Protein AF-0000000068968107 (afdb_homodimer)

Organism: Plasmodiophora brassicae (NCBI:txid37360)

Radius of gyration: 31.22 Å; Cα contacts (8 Å, |Δi|>4): 1986; chains: 2; bounding box: 64×103×73 Å

Sequence (958 aa):
MRPTTAAICMLTAALGAAAVRFPVPPASAANDPTWLLCGRLFHEEWYRQPLDHYDFKDTRTFQQRVLVNTDTVDWRAPVIFFYTGNEGDITLFANNTGFMCEAASEFGAALVFAEHRYFGRSTPDADLGFLSVQQALSDYAVVVDRFKASRAVPDAPVIAFGGSYGGMLSAWFRIKYPGVVDGAIAASAPILQFTGITPSDTFNDIVTRTFESSRAGCSHAIRSAFERIERTPTGTLETAFRLCKPLPGRQQLVDWISNGLAYEAMVDYPTEASFVQPLPAWPVNATCDAIMGDGCDDDPLSCFVAGVSVYFNSTGNAGPCNDIDVDSSPSLDEQGWDYLACTSMVMPMSSGPASMFPPQPWDFDAYSLACQQRFSVTPDATYAVREFGGNRLETASNIVFSNGVLDPWSGGGVLSSGNPSIVTIQIPGAAHHLDLRASDASDGAPVQEARRIHRASIRQWIRQARSRTPSMRRSVAVQMRPTTAAICMLTAALGAAAVRFPVPPASAANDPTWLLCGRLFHEEWYRQPLDHYDFKDTRTFQQRVLVNTDTVDWRAPVIFFYTGNEGDITLFANNTGFMCEAASEFGAALVFAEHRYFGRSTPDADLGFLSVQQALSDYAVVVDRFKASRAVPDAPVIAFGGSYGGMLSAWFRIKYPGVVDGAIAASAPILQFTGITPSDTFNDIVTRTFESSRAGCSHAIRSAFERIERTPTGTLETAFRLCKPLPGRQQLVDWISNGLAYEAMVDYPTEASFVQPLPAWPVNATCDAIMGDGCDDDPLSCFVAGVSVYFNSTGNAGPCNDIDVDSSPSLDEQGWDYLACTSMVMPMSSGPASMFPPQPWDFDAYSLACQQRFSVTPDATYAVREFGGNRLETASNIVFSNGVLDPWSGGGVLSSGNPSIVTIQIPGAAHHLDLRASDASDGAPVQEARRIHRASIRQWIRQARSRTPSMRRSVAVQ

InterPro domains:
  IPR008758 Peptidase S28 [PF05577] (49-452)
  IPR029058 Alpha/Beta hydrolase fold [G3DSA:3.40.50.1820] (46-462)
  IPR029058 Alpha/Beta hydrolase fold [SSF53474] (77-437)
  IPR042269 Serine carboxypeptidase S28, SKS domain [G3DSA:1.20.120.980] (199-361)

Foldseek 3Di:
DFLDDLPLFPPLPPPPPPPPPDPQPDPPPDDQDWDQALNATWTKDWDWAQLDPPDPVRPFIFIWIKIKDQPQADLVAEAEEEFLADQAAQRLVRNFQNLSVVVCNVVRYMYIYTHFECHHNNDGPDDLPSLDLVNSLVVRLVVLCVVCVVSVNQLHAYEYEYFACRLLSQQLSCVVCVVRHLAYERELYLLQLAPPGFPQALLLLLLLVLLCVLDPCLLVLLLVLLVVLVVDDQVVVCVLLQAPDRDPDSVLVLVLLSSLSSVLLQPQAQAQDCSQHGAHHRLSNVLSCQQPDPPCVVPNNNSNSVSSCRQQPVPVPNDRGDHSPDDSGVRGNVVSVLLNCQAQVVRRHFHDPSGSGPGGHTDQVSSQVSSCSPPVGGYDRCRSCVPRVRPPCQPRARYEYEYESSESSCSSTCQDDPRPRYHYAYAYPDHGPSLSGRDDPSDDPSSVVVSVVVSVSVVVSSVVSVPDDPVSRDPPPPD/DFLDDLPLFPPLPDDPPDPPPDPQPPPPDDDQDWDQALNATWTKDWDWAQLDPPDPVRPFIFIWIKTKDQPQADLVAEAEEEFLADQAAQRLVRNFQNLSVVVCNVVRYMYIGTHFECHHNNDGPDDLPSLDLVSSLVVRLVVLCVVCVVSVNQLHAYEYEYFACRLLSQQLSCVVCVVRHLAYERELYLLQLAPPGFDQALLLLLLLVLLCVLDPCLLVLLLVLLVVLVVDDQVVVCVLLQAPDRDPDSVLVLVLLSSLSSVLLQPQAQAQDCSQHGAHHRLSNVLSCQQPDPPCVVPNNNSNSVSSCRQQPVPVPNDRGDHSPDDSGVRGNVVSVLLNCQAQVVRRHFHDPSGSGPGGHTDQVSSQVSSCSPPVGGYDRCRSCVPRVRPPCQPRARYEYEYESSESSCSSTCQDDPRPRYHYAYAYPDHGPSLSGRDDPSDDPSSVVVSVVVSVSVVVSSVVSVPDDPVSRDPPPPD

Nearest PDB structures (foldseek):
  3n2z-assembly1_B-2  TM=9.520E-01  e=9.991E-44  Homo sapiens
  4ebb-assembly1_A  TM=9.502E-01  e=1.042E-42  Homo sapiens
  4ebb-assembly2_B  TM=9.434E-01  e=4.395E-42  Homo sapiens
  7z2x-assembly1_B  TM=7.014E-01  e=5.933E-06  Lentilactobacillus buchneri
  7z2v-assembly1_B  TM=5.164E-01  e=3.672E-06  Lentilactobacillus buchneri

pLDDT: mean 89.78, std 16.18, range [24.39, 98.94]

Secondary structure (DSSP, 8-state):
-----GGGSS-------------------SS--EEEETTEEEEEEEEEEES-TT-TT---EEEEEEEEE-TT--TTS-EEEEE---SS-HHHHHHT-HHHHHHHHHHTEEEEEEPPTTBTTB--SS-GGG--HHHHHHHHHHHHHHHHHHTT-TT--EEEEEETHHHHHHHHHHHH-TTT-SEEEEET--TT-STTTS-TTHHHHHHHHHHHHHSTTHHHHHHHHHHHHHHS-HHHHHHHTTBSS--S-HHHHHHHHHHHHHHHHHT--SS-B-SSS-B-SSHHHHHHHHHTSTTTTT-HHHHHHHHHHHHHHSSS-S-SSB-TTS-S-TTS-HHHHHHHHTTT------B-TTSSSPPB---HHHHHHHHHHHHS----TTHHHHHH-TT--TT--SEEEEEETT-GGGGGS----S-TTEEEEEETT--TTGGGSPP-TT--HHHHHHHHHHHHHHHHHHHHHHT--GGGS------/-----GGGSS-------------------SS--EEEETTEEEEEEEEEEES-TT-TT---EEEEEEEEE-TT--TTS-EEEEE---SS-HHHHHHT-HHHHHHHHHHTEEEEEEPPTTBTTB--SS-GGG--HHHHHHHHHHHHHHHHHHTT-TT--EEEEEETHHHHHHHHHHHH-TTT-SEEEEET--TT-STTTS-TTHHHHHHHHHHHHHSTTHHHHHHHHHHHHHHS-HHHHHHHTTBSS--S-HHHHHHHHHHHHHHHHHT--SS-B-SSS-B-SSHHHHHHHHHTSTTTTT-HHHHHHHHHHHHHHSSS-S-SSB-TTS-S-TTS-HHHHHHHHTTT------B-TTSSSPPB---HHHHHHHHHHHHS----TTHHHHHH-TT--TT--SEEEEEETT-GGGGGS----S-TTEEEEEETT--TTGGGSPP-TT--HHHHHHHHHHHHHHHHHHHHHHT--GGGS------

Solvent-accessible surface area (backbone atoms only — not comparable to full-atom values): 49607 Å² total; per-residue (Å²): 130,75,84,59,50,83,64,70,47,71,76,60,67,85,68,66,87,61,72,81,66,66,74,67,63,80,78,79,79,80,76,78,60,71,40,82,39,50,89,38,68,26,39,68,44,74,44,85,36,63,58,46,86,64,26,71,62,56,80,54,60,30,56,32,42,28,39,37,32,63,87,43,41,35,82,92,64,40,29,36,38,36,32,51,23,42,61,17,42,44,67,63,53,47,46,50,30,16,34,61,53,60,47,20,61,76,60,15,16,25,42,37,41,38,34,24,67,66,16,44,78,9,52,54,94,62,72,70,29,50,58,38,70,67,49,42,47,52,50,50,52,50,50,54,52,50,54,24,59,77,66,72,39,68,71,44,37,26,38,28,30,23,47,34,62,4,3,36,44,11,48,49,38,27,51,54,25,53,52,66,28,54,23,18,43,13,21,26,18,39,62,32,40,28,64,63,68,33,67,35,32,43,39,43,42,36,34,26,47,42,41,29,71,62,37,84,59,35,27,57,53,49,32,51,48,53,56,47,55,75,72,48,55,66,71,58,50,38,59,69,59,32,41,67,56,85,75,90,45,71,63,56,53,52,49,42,52,50,50,41,54,45,51,36,32,27,60,31,30,74,49,65,42,64,76,56,42,60,33,58,45,31,39,50,46,56,21,42,48,40,39,68,33,90,70,21,87,82,39,48,66,64,19,43,44,52,16,58,31,38,58,69,34,54,81,62,76,59,62,91,42,42,60,74,88,52,70,82,37,77,64,44,39,58,65,59,45,51,50,33,35,28,36,51,49,34,45,62,41,22,27,42,88,85,24,36,51,75,73,35,80,71,51,67,68,60,51,35,51,22,25,33,72,74,69,64,26,72,50,37,64,58,42,43,44,61,62,69,19,46,69,47,50,76,65,49,60,41,34,36,28,36,25,18,64,34,13,24,51,33,61,14,28,59,76,69,66,92,34,84,46,40,44,54,41,77,22,69,82,26,12,54,35,50,64,37,24,53,87,55,92,70,58,50,70,46,44,55,49,52,44,51,51,50,53,52,50,50,52,50,37,46,50,54,54,69,65,51,51,74,83,51,46,68,48,73,76,79,121,130,77,84,59,49,82,63,68,47,70,75,62,68,84,73,63,89,61,73,80,66,66,74,66,63,76,79,78,83,84,78,79,60,72,42,82,37,50,89,37,68,27,38,69,44,76,43,83,37,64,57,46,86,64,26,71,61,56,80,54,60,32,57,33,43,27,39,39,30,62,86,43,42,35,83,92,62,39,27,37,38,36,33,50,25,41,61,18,42,45,67,63,53,48,45,51,30,16,34,61,52,57,46,22,60,76,59,16,16,26,41,37,41,36,34,25,66,66,16,44,78,10,52,54,94,62,73,70,28,49,58,40,70,66,50,42,48,52,50,51,50,50,50,53,52,50,54,24,60,78,66,72,40,67,74,44,37,26,36,26,30,25,46,34,64,4,3,36,43,12,47,48,39,28,51,54,26,53,54,68,28,55,24,16,42,14,22,26,19,40,61,32,37,28,64,63,67,31,67,34,33,42,39,42,42,37,34,26,47,42,40,28,70,62,38,84,59,35,28,57,54,48,31,52,49,54,54,46,56,73,73,49,56,66,70,57,50,38,59,69,59,32,41,66,57,84,76,90,45,70,64,57,54,52,48,43,52,51,51,41,55,47,52,37,32,25,61,31,30,75,51,66,43,64,76,56,41,61,36,58,46,32,40,48,46,55,21,42,47,41,39,66,32,89,70,21,87,82,39,50,66,64,18,42,44,53,16,58,30,38,58,69,35,53,81,62,75,62,61,90,43,44,61,75,88,52,69,82,37,74,62,44,40,58,64,56,45,52,50,34,35,27,36,48,50,35,46,61,42,24,26,42,87,86,23,35,51,75,75,35,78,69,51,67,68,59,50,36,53,21,25,34,72,74,68,64,28,70,49,37,65,58,43,42,45,63,62,69,17,46,69,47,50,77,65,49,60,42,33,36,28,36,25,17,65,35,12,25,51,34,60,14,30,58,76,71,67,91,34,86,46,41,44,55,41,77,23,69,84,26,13,55,37,51,66,35,25,53,87,53,92,71,58,49,69,47,45,54,49,52,44,50,51,52,53,52,51,51,53,51,36,46,52,54,53,69,65,54,50,73,83,50,47,67,47,72,76,82,121

Structure (mmCIF, N/CA/C/O backbone):
data_AF-0000000068968107-model_v1
#
loop_
_entity.id
_entity.type
_entity.pdbx_description
1 polymer 'Serine aminopeptidase S33 domain-containing protein'
#
loop_
_atom_site.group_PDB
_atom_site.id
_atom_site.type_symbol
_atom_site.label_atom_id
_atom_site.label_alt_id
_atom_site.label_comp_id
_atom_site.label_asym_id
_atom_site.label_entity_id
_atom_site.label_seq_id
_atom_sit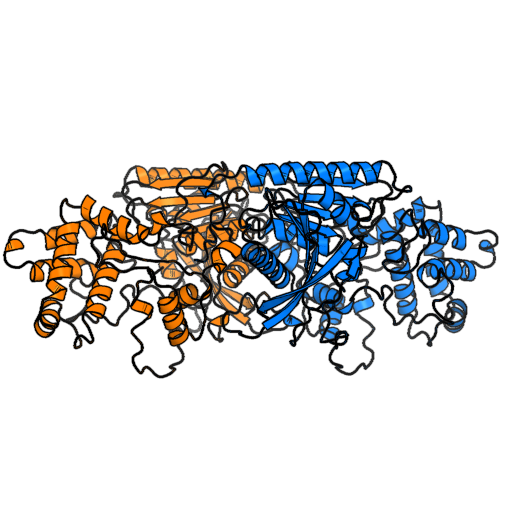e.pdbx_PDB_ins_code
_atom_site.Cartn_x
_atom_site.Cartn_y
_atom_site.Cartn_z
_atom_site.occupancy
_atom_site.B_iso_or_equiv
_atom_site.auth_seq_id
_atom_site.auth_comp_id
_atom_site.auth_asym_id
_atom_site.auth_atom_id
_atom_site.pdbx_PDB_model_num
ATOM 1 N N . MET A 1 1 ? -1.044 -18.859 -12.898 1 71 1 MET A N 1
ATOM 2 C CA . MET A 1 1 ? 0.252 -18.328 -13.305 1 71 1 MET A CA 1
ATOM 3 C C . MET A 1 1 ? 0.968 -19.297 -14.242 1 71 1 MET A C 1
ATOM 5 O O . MET A 1 1 ? 0.946 -20.5 -14.023 1 71 1 MET A O 1
ATOM 9 N N . ARG A 1 2 ? 1.275 -18.719 -15.445 1 63.09 2 ARG A N 1
ATOM 10 C CA . ARG A 1 2 ? 2.031 -19.531 -16.406 1 63.09 2 ARG A CA 1
ATOM 11 C C . ARG A 1 2 ? 3.531 -19.297 -16.25 1 63.09 2 ARG A C 1
ATOM 13 O O . ARG A 1 2 ? 3.975 -18.156 -16.078 1 63.09 2 ARG A O 1
ATOM 20 N N . PRO A 1 3 ? 4.297 -20.406 -16.031 1 56.88 3 PRO A N 1
ATOM 21 C CA . PRO A 1 3 ? 5.746 -20.188 -16.078 1 56.88 3 PRO A CA 1
ATOM 22 C C . PRO A 1 3 ? 6.215 -19.625 -17.422 1 56.88 3 PRO A C 1
ATOM 24 O O . PRO A 1 3 ? 5.793 -20.109 -18.469 1 56.88 3 PRO A O 1
ATOM 27 N N . THR A 1 4 ? 6.363 -18.328 -17.516 1 49.81 4 THR A N 1
ATOM 28 C CA . THR A 1 4 ? 6.691 -17.688 -18.781 1 49.81 4 THR A CA 1
ATOM 29 C C . THR A 1 4 ? 8.023 -18.219 -19.312 1 49.81 4 THR A C 1
ATOM 31 O O . THR A 1 4 ? 9.078 -17.953 -18.734 1 49.81 4 THR A O 1
ATOM 34 N N . THR A 1 5 ? 8.039 -19.359 -19.922 1 45.34 5 THR A N 1
ATOM 35 C CA . THR A 1 5 ? 9.227 -19.719 -20.688 1 45.34 5 THR A CA 1
ATOM 36 C C . THR A 1 5 ? 9.453 -18.75 -21.828 1 45.34 5 THR A C 1
ATOM 38 O O . THR A 1 5 ? 8.562 -17.969 -22.172 1 45.34 5 THR A O 1
ATOM 41 N N . ALA A 1 6 ? 10.586 -18.766 -22.484 1 40.56 6 ALA A N 1
ATOM 42 C CA . ALA A 1 6 ? 11.047 -17.953 -23.609 1 40.56 6 ALA A CA 1
ATOM 43 C C . ALA A 1 6 ? 9.945 -17.75 -24.641 1 40.56 6 ALA A C 1
ATOM 45 O O . ALA A 1 6 ? 10.109 -17 -25.594 1 40.56 6 ALA A O 1
ATOM 46 N N . ALA A 1 7 ? 8.812 -18.328 -24.406 1 41.78 7 ALA A N 1
ATOM 47 C CA . ALA A 1 7 ? 7.879 -18.328 -25.531 1 41.78 7 ALA A CA 1
ATOM 48 C C . ALA A 1 7 ? 7.098 -17.016 -25.594 1 41.78 7 ALA A C 1
ATOM 50 O O . ALA A 1 7 ? 6.219 -16.859 -26.438 1 41.78 7 ALA A O 1
ATOM 51 N N . ILE A 1 8 ? 7.199 -16.125 -24.625 1 40.25 8 ILE A N 1
ATOM 52 C CA . ILE A 1 8 ? 6.535 -14.867 -24.969 1 40.25 8 ILE A CA 1
ATOM 53 C C . ILE A 1 8 ? 7.047 -14.359 -26.312 1 40.25 8 ILE A C 1
ATOM 55 O O . ILE A 1 8 ? 6.438 -13.477 -26.922 1 40.25 8 ILE A O 1
ATOM 59 N N . CYS A 1 9 ? 8.242 -14.75 -26.812 1 33.44 9 CYS A N 1
ATOM 60 C CA . CYS A 1 9 ? 8.938 -14.117 -27.922 1 33.44 9 CYS A CA 1
ATOM 61 C C . CYS A 1 9 ? 8.188 -14.32 -29.234 1 33.44 9 CYS A C 1
ATOM 63 O O . CYS A 1 9 ? 8.219 -13.461 -30.109 1 33.44 9 CYS A O 1
ATOM 65 N N . MET A 1 10 ? 8.055 -15.664 -29.719 1 33 10 MET A N 1
ATOM 66 C CA . MET A 1 10 ? 8.047 -15.82 -31.156 1 33 10 MET A CA 1
ATOM 67 C C . MET A 1 10 ? 6.641 -15.672 -31.719 1 33 10 MET A C 1
ATOM 69 O O . MET A 1 10 ? 6.414 -15.883 -32.906 1 33 10 MET A O 1
ATOM 73 N N . LEU A 1 11 ? 5.652 -15.633 -30.875 1 34.62 11 LEU A N 1
ATOM 74 C CA . LEU A 1 11 ? 4.453 -15.633 -31.703 1 34.62 11 LEU A CA 1
ATOM 75 C C . LEU A 1 11 ? 4.246 -14.266 -32.344 1 34.62 11 LEU A C 1
ATOM 77 O O . LEU A 1 11 ? 3.58 -13.398 -31.781 1 34.62 11 LEU A O 1
ATOM 81 N N . THR A 1 12 ? 5.266 -13.695 -32.844 1 33.69 12 THR A N 1
ATOM 82 C CA . THR A 1 12 ? 5.043 -12.445 -33.562 1 33.69 12 THR A CA 1
ATOM 83 C C . THR A 1 12 ? 4.137 -12.672 -34.781 1 33.69 12 THR A C 1
ATOM 85 O O . THR A 1 12 ? 4.328 -12.055 -35.812 1 33.69 12 THR A O 1
ATOM 88 N N . ALA A 1 13 ? 3.574 -13.883 -35.094 1 31.55 13 ALA A N 1
ATOM 89 C CA . ALA A 1 13 ? 2.902 -13.656 -36.375 1 31.55 13 ALA A CA 1
ATOM 90 C C . ALA A 1 13 ? 2.047 -12.391 -36.312 1 31.55 13 ALA A C 1
ATOM 92 O O . ALA A 1 13 ? 1.688 -11.922 -35.25 1 31.55 13 ALA A O 1
ATOM 93 N N . ALA A 1 14 ? 1.621 -11.953 -37.594 1 33.03 14 ALA A N 1
ATOM 94 C CA . ALA A 1 14 ? 0.883 -10.828 -38.156 1 33.03 14 ALA A CA 1
ATOM 95 C C . ALA A 1 14 ? -0.424 -10.594 -37.406 1 33.03 14 ALA A C 1
ATOM 97 O O . ALA A 1 14 ? -1.509 -10.734 -37.969 1 33.03 14 ALA A O 1
ATOM 98 N N . LEU A 1 15 ? -0.591 -11.117 -36.219 1 31.7 15 LEU A N 1
ATOM 99 C CA . LEU A 1 15 ? -1.982 -10.812 -35.906 1 31.7 15 LEU A CA 1
ATOM 100 C C . LEU A 1 15 ? -2.178 -9.312 -35.688 1 31.7 15 LEU A C 1
ATOM 102 O O . LEU A 1 15 ? -1.381 -8.672 -35 1 31.7 15 LEU A O 1
ATOM 106 N N . GLY A 1 16 ? -2.766 -8.641 -36.625 1 29.41 16 GLY A N 1
ATOM 107 C CA . GLY A 1 16 ? -3.307 -7.297 -36.5 1 29.41 16 GLY A CA 1
ATOM 108 C C . GLY A 1 16 ? -3.701 -6.926 -35.094 1 29.41 16 GLY A C 1
ATOM 109 O O . GLY A 1 16 ? -3.973 -7.801 -34.25 1 29.41 16 GLY A O 1
ATOM 110 N N . ALA A 1 17 ? -3.432 -5.754 -34.688 1 34.66 17 ALA A N 1
ATOM 111 C CA . ALA A 1 17 ? -3.838 -5.094 -33.469 1 34.66 17 ALA A CA 1
ATOM 112 C C . ALA A 1 17 ? -5.246 -5.516 -33.031 1 34.66 17 ALA A C 1
ATOM 114 O O . ALA A 1 17 ? -6.215 -4.805 -33.312 1 34.66 17 ALA A O 1
ATOM 115 N N . ALA A 1 18 ? -5.598 -6.754 -33.219 1 30.59 18 ALA A N 1
ATOM 116 C CA . ALA A 1 18 ? -6.953 -6.922 -32.719 1 30.59 18 ALA A CA 1
ATOM 117 C C . ALA A 1 18 ? -7.02 -6.594 -31.219 1 30.59 18 ALA A C 1
ATOM 119 O O . ALA A 1 18 ? -6.109 -6.934 -30.469 1 30.59 18 ALA A O 1
ATOM 120 N N . ALA A 1 19 ? -7.77 -5.68 -30.906 1 35.31 19 ALA A N 1
ATOM 121 C CA . ALA A 1 19 ? -8.188 -5.359 -29.547 1 35.31 19 ALA A CA 1
ATOM 122 C C . ALA A 1 19 ? -8.375 -6.625 -28.719 1 35.31 19 ALA A C 1
ATOM 124 O O . ALA A 1 19 ? -9.133 -7.52 -29.094 1 35.31 19 ALA A O 1
ATOM 125 N N . VAL A 1 20 ? -7.305 -6.977 -28.094 1 33.81 20 VAL A N 1
ATOM 126 C CA . VAL A 1 20 ? -7.43 -8.07 -27.125 1 33.81 20 VAL A CA 1
ATOM 127 C C . VAL A 1 20 ? -8.789 -7.988 -26.438 1 33.81 20 VAL A C 1
ATOM 129 O O . VAL A 1 20 ? -9.039 -7.07 -25.656 1 33.81 20 VAL A O 1
ATOM 132 N N . ARG A 1 21 ? -9.875 -8.297 -27.188 1 32.81 21 ARG A N 1
ATOM 133 C CA . ARG A 1 21 ? -11.156 -8.391 -26.5 1 32.81 21 ARG A CA 1
ATOM 134 C C . ARG A 1 21 ? -11.18 -9.562 -25.531 1 32.81 21 ARG A C 1
ATOM 136 O O . ARG A 1 21 ? -10.914 -10.703 -25.922 1 32.81 21 ARG A O 1
ATOM 143 N N . PHE A 1 22 ? -10.961 -9.164 -24.359 1 37.84 22 PHE A N 1
ATOM 144 C CA . PHE A 1 22 ? -11.242 -10.18 -23.344 1 37.84 22 PHE A CA 1
ATOM 145 C C . PHE A 1 22 ? -12.602 -10.836 -23.594 1 37.84 22 PHE A C 1
ATOM 147 O O . PHE A 1 22 ? -13.531 -10.172 -24.062 1 37.84 22 PHE A O 1
ATOM 154 N N . PRO A 1 23 ? -12.695 -12.016 -23.828 1 35.91 23 PRO A N 1
ATOM 155 C CA . PRO A 1 23 ? -14.047 -12.555 -23.969 1 35.91 23 PRO A CA 1
ATOM 156 C C . PRO A 1 23 ? -15.016 -12.031 -22.922 1 35.91 23 PRO A C 1
ATOM 158 O O . PRO A 1 23 ? -14.75 -12.133 -21.719 1 35.91 23 PRO A O 1
ATOM 161 N N . VAL A 1 24 ? -15.789 -10.883 -23.25 1 37.78 24 VAL A N 1
ATOM 162 C CA . VAL A 1 24 ? -16.891 -10.5 -22.375 1 37.78 24 VAL A CA 1
ATOM 163 C C . VAL A 1 24 ? -17.953 -11.594 -22.375 1 37.78 24 VAL A C 1
ATOM 165 O O . VAL A 1 24 ? -18.516 -11.93 -23.422 1 37.78 24 VAL A O 1
ATOM 168 N N . PRO A 1 25 ? -17.953 -12.266 -21.344 1 36.56 25 PRO A N 1
ATOM 169 C CA . PRO A 1 25 ? -19.141 -13.133 -21.438 1 36.56 25 PRO A CA 1
ATOM 170 C C . PRO A 1 25 ? -20.438 -12.352 -21.625 1 36.56 25 PRO A C 1
ATOM 172 O O . PRO A 1 25 ? -20.516 -11.188 -21.203 1 36.56 25 PRO A O 1
ATOM 175 N N . PRO A 1 26 ? -21.375 -12.828 -22.422 1 36.38 26 PRO A N 1
ATOM 176 C CA . PRO A 1 26 ? -22.625 -12.102 -22.656 1 36.38 26 PRO A CA 1
ATOM 177 C C . PRO A 1 26 ? -23.297 -11.664 -21.359 1 36.38 26 PRO A C 1
ATOM 179 O O . PRO A 1 26 ? -23.25 -12.375 -20.359 1 36.38 26 PRO A O 1
ATOM 182 N N . ALA A 1 27 ? -23.656 -10.367 -21.312 1 37.41 27 ALA A N 1
ATOM 183 C CA . ALA A 1 27 ? -24.469 -9.758 -20.266 1 37.41 27 ALA A CA 1
ATOM 184 C C . ALA A 1 27 ? -25.781 -10.516 -20.078 1 37.41 27 ALA A C 1
ATOM 186 O O . ALA A 1 27 ? -26.688 -10.414 -20.906 1 37.41 27 ALA A O 1
ATOM 187 N N . SER A 1 28 ? -25.938 -11.609 -19.75 1 32.19 28 SER A N 1
ATOM 188 C CA . SER A 1 28 ? -27.359 -11.898 -19.516 1 32.19 28 SER A CA 1
ATOM 189 C C . SER A 1 28 ? -27.938 -10.961 -18.453 1 32.19 28 SER A C 1
ATOM 191 O O . SER A 1 28 ? -27.422 -10.875 -17.344 1 32.19 28 SER A O 1
ATOM 193 N N . ALA A 1 29 ? -28.656 -9.93 -18.781 1 38.12 29 ALA A N 1
ATOM 194 C CA . ALA A 1 29 ? -29.391 -8.922 -18.016 1 38.12 29 ALA A CA 1
ATOM 195 C C . ALA A 1 29 ? -29.969 -9.516 -16.734 1 38.12 29 ALA A C 1
ATOM 197 O O . ALA A 1 29 ? -30.016 -8.859 -15.695 1 38.12 29 ALA A O 1
ATOM 198 N N . ALA A 1 30 ? -31.109 -10.281 -16.906 1 39.91 30 ALA A N 1
ATOM 199 C CA . ALA A 1 30 ? -32.219 -10.305 -15.961 1 39.91 30 ALA A CA 1
ATOM 200 C C . ALA A 1 30 ? -31.781 -10.922 -14.633 1 39.91 30 ALA A C 1
ATOM 202 O O . ALA A 1 30 ? -32.062 -10.359 -13.57 1 39.91 30 ALA A O 1
ATOM 203 N N . ASN A 1 31 ? -32 -12.336 -14.43 1 41.69 31 ASN A N 1
ATOM 204 C CA . ASN A 1 31 ? -32.188 -13.109 -13.211 1 41.69 31 ASN A CA 1
ATOM 205 C C . ASN A 1 31 ? -30.844 -13.352 -12.508 1 41.69 31 ASN A C 1
ATOM 207 O O . ASN A 1 31 ? -29.828 -13.625 -13.156 1 41.69 31 ASN A O 1
ATOM 211 N N . ASP A 1 32 ? -30.656 -12.75 -11.391 1 56.78 32 ASP A N 1
ATOM 212 C CA . ASP A 1 32 ? -29.562 -12.953 -10.438 1 56.78 32 ASP A CA 1
ATOM 213 C C . ASP A 1 32 ? -29.062 -14.391 -10.477 1 56.78 32 ASP A C 1
ATOM 215 O O . ASP A 1 32 ? -29.719 -15.297 -9.961 1 56.78 32 ASP A O 1
ATOM 219 N N . PRO A 1 33 ? -28 -14.648 -11.312 1 69.31 33 PRO A N 1
ATOM 220 C CA . PRO A 1 33 ? -27.562 -16.047 -11.453 1 69.31 33 PRO A CA 1
ATOM 221 C C . PRO A 1 33 ? -27.078 -16.641 -10.141 1 69.31 33 PRO A C 1
ATOM 223 O O . PRO A 1 33 ? -26.531 -15.93 -9.297 1 69.31 33 PRO A O 1
ATOM 226 N N . THR A 1 34 ? -27.719 -17.656 -9.68 1 81.38 34 THR A N 1
ATOM 227 C CA . THR A 1 34 ? -27.281 -18.5 -8.578 1 81.38 34 THR A CA 1
ATOM 228 C C . THR A 1 34 ? -26.344 -19.594 -9.086 1 81.38 34 THR A C 1
ATOM 230 O O . THR A 1 34 ? -26.578 -20.188 -10.141 1 81.38 34 THR A O 1
ATOM 233 N N . TRP A 1 35 ? -25.156 -19.562 -8.359 1 85.56 35 TRP A N 1
ATOM 234 C CA . TRP A 1 35 ? -24.156 -20.562 -8.703 1 85.56 35 TRP A CA 1
ATOM 235 C C . TRP A 1 35 ? -24 -21.594 -7.594 1 85.56 35 TRP A C 1
ATOM 237 O O . TRP A 1 35 ? -23.969 -21.234 -6.414 1 85.56 35 TRP A O 1
ATOM 247 N N . LEU A 1 36 ? -24.047 -22.875 -7.941 1 84.31 36 LEU A N 1
ATOM 248 C CA . LEU A 1 36 ? -23.641 -23.922 -7.008 1 84.31 36 LEU A CA 1
ATOM 249 C C . LEU A 1 36 ? -22.156 -24.219 -7.117 1 84.31 36 LEU A C 1
ATOM 251 O O . LEU A 1 36 ? -21.703 -24.812 -8.102 1 84.31 36 LEU A O 1
ATOM 255 N N . LEU A 1 37 ? -21.453 -23.719 -6.145 1 87.19 37 LEU A N 1
ATOM 256 C CA . LEU A 1 37 ? -20 -23.844 -6.121 1 87.19 37 LEU A CA 1
ATOM 257 C C . LEU A 1 37 ? -19.516 -24.391 -4.781 1 87.19 37 LEU A C 1
ATOM 259 O O . LEU A 1 37 ? -19.969 -23.938 -3.727 1 87.19 37 LEU A O 1
ATOM 263 N N . CYS A 1 38 ? -18.641 -25.359 -4.84 1 90.69 38 CYS A N 1
ATOM 264 C CA . CYS A 1 38 ? -18.125 -26.047 -3.658 1 90.69 38 CYS A CA 1
ATOM 265 C C . CYS A 1 38 ? -19.25 -26.469 -2.729 1 90.69 38 CYS A C 1
ATOM 267 O O . CYS A 1 38 ? -19.156 -26.281 -1.513 1 90.69 38 CYS A O 1
ATOM 269 N N . GLY A 1 39 ? -20.344 -26.781 -3.242 1 88.19 39 GLY A N 1
ATOM 270 C CA . GLY A 1 39 ? -21.469 -27.328 -2.518 1 88.19 39 GLY A CA 1
ATOM 271 C C . GLY A 1 39 ? -22.359 -26.266 -1.894 1 88.19 39 GLY A C 1
ATOM 272 O O . GLY A 1 39 ? -23.172 -26.562 -1.014 1 88.19 39 GLY A O 1
ATOM 273 N N . ARG A 1 40 ? -22.141 -25.016 -2.273 1 93.5 40 ARG A N 1
ATOM 274 C CA . ARG A 1 40 ? -22.906 -23.906 -1.728 1 93.5 40 ARG A CA 1
ATOM 275 C C . ARG A 1 40 ? -23.531 -23.062 -2.844 1 93.5 40 ARG A C 1
ATOM 277 O O . ARG A 1 40 ? -23 -23.031 -3.961 1 93.5 40 ARG A O 1
ATOM 284 N N . LEU A 1 41 ? -24.641 -22.406 -2.482 1 94.62 41 LEU A N 1
ATOM 285 C CA . LEU A 1 41 ? -25.281 -21.5 -3.428 1 94.62 41 LEU A CA 1
ATOM 286 C C . LEU A 1 41 ? -24.75 -20.078 -3.279 1 94.62 41 LEU A C 1
ATOM 288 O O . LEU A 1 41 ? -24.781 -19.516 -2.188 1 94.62 41 LEU A O 1
ATOM 292 N N . PHE A 1 42 ? -24.281 -19.594 -4.383 1 96.38 42 PHE A N 1
ATOM 293 C CA . PHE A 1 42 ? -23.75 -18.234 -4.379 1 96.38 42 PHE A CA 1
ATOM 294 C C . PHE A 1 42 ? -24.625 -17.297 -5.207 1 96.38 42 PHE A C 1
ATOM 296 O O . PHE A 1 42 ? -25.156 -17.703 -6.25 1 96.38 42 PHE A O 1
ATOM 303 N N . HIS A 1 43 ? -24.781 -16.094 -4.746 1 95.81 43 HIS A N 1
ATOM 304 C CA . HIS A 1 43 ? -25.391 -15.039 -5.543 1 95.81 43 HIS A CA 1
ATOM 305 C C . HIS A 1 43 ? -24.344 -14.016 -5.984 1 95.81 43 HIS A C 1
ATOM 307 O O . HIS A 1 43 ? -23.344 -13.82 -5.305 1 95.81 43 HIS A O 1
ATOM 313 N N . GLU A 1 44 ? -24.594 -13.375 -7.074 1 96.5 44 GLU A N 1
ATOM 314 C CA . GLU A 1 44 ? -23.688 -12.359 -7.598 1 96.5 44 GLU A CA 1
ATOM 315 C C . GLU A 1 44 ? -24.062 -10.969 -7.078 1 96.5 44 GLU A C 1
ATOM 317 O O . GLU A 1 44 ? -25.234 -10.602 -7.051 1 96.5 44 GLU A O 1
ATOM 322 N N . GLU A 1 45 ? -23.062 -10.312 -6.535 1 97.31 45 GLU A N 1
ATOM 323 C CA . GLU A 1 45 ? -23.141 -8.883 -6.266 1 97.31 45 GLU A CA 1
ATOM 324 C C . GLU A 1 45 ? -22.172 -8.102 -7.148 1 97.31 45 GLU A C 1
ATOM 326 O O . GLU A 1 45 ? -21.141 -8.633 -7.555 1 97.31 45 GLU A O 1
ATOM 331 N N . TRP A 1 46 ? -22.609 -6.914 -7.461 1 97.56 46 TRP A N 1
ATOM 332 C CA . TRP A 1 46 ? -21.781 -6.07 -8.32 1 97.56 46 TRP A CA 1
ATOM 333 C C . TRP A 1 46 ? -21.406 -4.781 -7.602 1 97.56 46 TRP A C 1
ATOM 335 O O . TRP A 1 46 ? -22.266 -4.078 -7.062 1 97.56 46 TRP A O 1
ATOM 345 N N . TYR A 1 47 ? -20.156 -4.52 -7.566 1 98.12 47 TYR A N 1
ATOM 346 C CA . TYR A 1 47 ? -19.609 -3.348 -6.891 1 98.12 47 TYR A CA 1
ATOM 347 C C . TYR A 1 47 ? -19.016 -2.365 -7.898 1 98.12 47 TYR A C 1
ATOM 349 O O . TYR A 1 47 ? -18.156 -2.73 -8.703 1 98.12 47 TYR A O 1
ATOM 357 N N . ARG A 1 48 ? -19.5 -1.134 -7.824 1 97.5 48 ARG A N 1
ATOM 358 C CA . ARG A 1 48 ? -18.906 -0.093 -8.664 1 97.5 48 ARG A CA 1
ATOM 359 C C . ARG A 1 48 ? -17.531 0.314 -8.156 1 97.5 48 ARG A C 1
ATOM 361 O O . ARG A 1 48 ? -17.375 0.678 -6.988 1 97.5 48 ARG A O 1
ATOM 368 N N . GLN A 1 49 ? -16.516 0.19 -9.023 1 98 49 GLN A N 1
ATOM 369 C CA . GLN A 1 49 ? -15.141 0.515 -8.68 1 98 49 GLN A CA 1
ATOM 370 C C . GLN A 1 49 ? -14.609 1.646 -9.562 1 98 49 GLN A C 1
ATOM 372 O O . GLN A 1 49 ? -14.945 1.729 -10.742 1 98 49 GLN A O 1
ATOM 377 N N . PRO A 1 50 ? -13.773 2.576 -8.93 1 96.38 50 PRO A N 1
ATOM 378 C CA . PRO A 1 50 ? -13.039 3.473 -9.82 1 96.38 50 PRO A CA 1
ATOM 379 C C . PRO A 1 50 ? -12.109 2.725 -10.773 1 96.38 50 PRO A C 1
ATOM 381 O O . PRO A 1 50 ? -11.508 1.713 -10.391 1 96.38 50 PRO A O 1
ATOM 384 N N . LEU A 1 51 ? -12 3.234 -12 1 97.44 51 LEU A N 1
ATOM 385 C CA . LEU A 1 51 ? -11.031 2.662 -12.922 1 97.44 51 LEU A CA 1
ATOM 386 C C . LEU A 1 51 ? -9.609 2.781 -12.367 1 97.44 51 LEU A C 1
ATOM 388 O O . LEU A 1 51 ? -8.805 1.856 -12.508 1 97.44 51 LEU A O 1
ATOM 392 N N . ASP A 1 52 ? -9.312 3.936 -11.812 1 96.75 52 ASP A N 1
ATOM 393 C CA . ASP A 1 52 ? -8.016 4.219 -11.195 1 96.75 52 ASP A CA 1
ATOM 394 C C . ASP A 1 52 ? -8.195 4.734 -9.773 1 96.75 52 ASP A C 1
ATOM 396 O O . ASP A 1 52 ? -8.68 5.848 -9.562 1 96.75 52 ASP A O 1
ATOM 400 N N . HIS A 1 53 ? -7.754 3.916 -8.82 1 96.38 53 HIS A N 1
ATOM 401 C CA . HIS A 1 53 ? -7.887 4.277 -7.414 1 96.38 53 HIS A CA 1
ATOM 402 C C . HIS A 1 53 ? -6.93 5.402 -7.039 1 96.38 53 HIS A C 1
ATOM 404 O O . HIS A 1 53 ? -7.051 5.992 -5.965 1 96.38 53 HIS A O 1
ATOM 410 N N . TYR A 1 54 ? -6.047 5.816 -7.91 1 95 54 TYR A N 1
ATOM 411 C CA . TYR A 1 54 ? -4.938 6.68 -7.523 1 95 54 TYR A CA 1
ATOM 412 C C . TYR A 1 54 ? -4.902 7.941 -8.375 1 95 54 TYR A C 1
ATOM 414 O O . TYR A 1 54 ? -3.939 8.711 -8.32 1 95 54 TYR A O 1
ATOM 422 N N . ASP A 1 55 ? -5.855 8.109 -9.227 1 94.88 55 ASP A N 1
ATOM 423 C CA . ASP A 1 55 ? -6.176 9.336 -9.938 1 94.88 55 ASP A CA 1
ATOM 424 C C . ASP A 1 55 ? -7.562 9.852 -9.562 1 94.88 55 ASP A C 1
ATOM 426 O O . ASP A 1 55 ? -8.57 9.398 -10.117 1 94.88 55 ASP A O 1
ATOM 430 N N . PHE A 1 56 ? -7.629 10.859 -8.797 1 94.81 56 PHE A N 1
ATOM 431 C CA . PHE A 1 56 ? -8.891 11.266 -8.188 1 94.81 56 PHE A CA 1
ATOM 432 C C . PHE A 1 56 ? -9.695 12.141 -9.148 1 94.81 56 PHE A C 1
ATOM 434 O O . PHE A 1 56 ? -10.867 12.422 -8.898 1 94.81 56 PHE A O 1
ATOM 441 N N . LYS A 1 57 ? -9.125 12.461 -10.258 1 95.06 57 LYS A N 1
ATOM 442 C CA . LYS A 1 57 ? -9.867 13.211 -11.258 1 95.06 57 LYS A CA 1
ATOM 443 C C . LYS A 1 57 ? -10.461 12.289 -12.312 1 95.06 57 LYS A C 1
ATOM 445 O O . LYS A 1 57 ? -11.336 12.695 -13.086 1 95.06 57 LYS A O 1
ATOM 450 N N . ASP A 1 58 ? -9.961 11.07 -12.383 1 94.44 58 ASP A N 1
ATOM 451 C CA . ASP A 1 58 ? -10.562 10.078 -13.273 1 94.44 58 ASP A CA 1
ATOM 452 C C . ASP A 1 58 ? -11.906 9.602 -12.742 1 94.44 58 ASP A C 1
ATOM 454 O O . ASP A 1 58 ? -11.969 8.93 -11.703 1 94.44 58 ASP A O 1
ATOM 458 N N . THR A 1 59 ? -12.969 9.867 -13.422 1 94.25 59 THR A N 1
ATOM 459 C CA . THR A 1 59 ? -14.297 9.547 -12.914 1 94.25 59 THR A CA 1
ATOM 460 C C . THR A 1 59 ? -14.812 8.25 -13.531 1 94.25 59 THR A C 1
ATOM 462 O O . THR A 1 59 ? -15.93 7.82 -13.227 1 94.25 59 THR A O 1
ATOM 465 N N . ARG A 1 60 ? -14.062 7.672 -14.406 1 96.38 60 ARG A N 1
ATOM 466 C CA . ARG A 1 60 ? -14.484 6.41 -15.008 1 96.38 60 ARG A CA 1
ATOM 467 C C . ARG A 1 60 ? -14.562 5.305 -13.961 1 96.38 60 ARG A C 1
ATOM 469 O O . ARG A 1 60 ? -13.758 5.27 -13.023 1 96.38 60 ARG A O 1
ATOM 476 N N . THR A 1 61 ? -15.523 4.398 -14.141 1 97.62 61 THR A N 1
ATOM 477 C CA . THR A 1 61 ? -15.75 3.287 -13.219 1 97.62 61 THR A CA 1
ATOM 478 C C . THR A 1 61 ? -16 1.992 -13.984 1 97.62 61 THR A C 1
ATOM 480 O O . THR A 1 61 ? -16.109 2.002 -15.211 1 97.62 61 THR A O 1
ATOM 483 N N . PHE A 1 62 ? -16 0.881 -13.352 1 97.81 62 PHE A N 1
ATOM 484 C CA . PHE A 1 62 ? -16.422 -0.415 -13.867 1 97.81 62 PHE A CA 1
ATOM 485 C C . PHE A 1 62 ? -17.156 -1.217 -12.797 1 97.81 62 PHE A C 1
ATOM 487 O O . PHE A 1 62 ? -17.172 -0.824 -11.625 1 97.81 62 PHE A O 1
ATOM 494 N N . GLN A 1 63 ? -17.797 -2.26 -13.18 1 97.94 63 GLN A N 1
ATOM 495 C CA . GLN A 1 63 ? -18.516 -3.133 -12.258 1 97.94 63 GLN A CA 1
ATOM 496 C C . GLN A 1 63 ? -17.688 -4.387 -11.945 1 97.94 63 GLN A C 1
ATOM 498 O O . GLN A 1 63 ? -17.266 -5.098 -12.859 1 97.94 63 GLN A O 1
ATOM 503 N N . GLN A 1 64 ? -17.453 -4.605 -10.672 1 98.5 64 GLN A N 1
ATOM 504 C CA . GLN A 1 64 ? -16.719 -5.793 -10.227 1 98.5 64 GLN A CA 1
ATOM 505 C C . GLN A 1 64 ? -17.688 -6.859 -9.711 1 98.5 64 GLN A C 1
ATOM 507 O O . GLN A 1 64 ? -18.516 -6.586 -8.844 1 98.5 64 GLN A O 1
ATOM 512 N N . ARG A 1 65 ? -17.531 -8.031 -10.219 1 98.12 65 ARG A N 1
ATOM 513 C CA . ARG A 1 65 ? -18.344 -9.164 -9.805 1 98.12 65 ARG A CA 1
ATOM 514 C C . ARG A 1 65 ? -17.812 -9.773 -8.508 1 98.12 65 ARG A C 1
ATOM 516 O O . ARG A 1 65 ? -16.609 -10.008 -8.367 1 98.12 65 ARG A O 1
ATOM 523 N N . VAL A 1 66 ? -18.734 -9.977 -7.555 1 98.44 66 VAL A N 1
ATOM 524 C CA . VAL A 1 66 ? -18.438 -10.625 -6.285 1 98.44 66 VAL A CA 1
ATOM 525 C C . VAL A 1 66 ? -19.453 -11.727 -6.012 1 98.44 66 VAL A C 1
ATOM 527 O O . VAL A 1 66 ? -20.672 -11.484 -6.07 1 98.44 66 VAL A O 1
ATOM 530 N N . LEU A 1 67 ? -18.984 -12.977 -5.797 1 98.25 67 LEU A N 1
ATOM 531 C CA . LEU A 1 67 ? -19.875 -14.062 -5.387 1 98.25 67 LEU A CA 1
ATOM 532 C C . LEU A 1 67 ? -20.016 -14.102 -3.871 1 98.25 67 LEU A C 1
ATOM 534 O O . LEU A 1 67 ? -19.016 -14.086 -3.148 1 98.25 67 LEU A O 1
ATOM 538 N N . VAL A 1 68 ? -21.281 -14.156 -3.395 1 98.12 68 VAL A N 1
ATOM 539 C CA . VAL A 1 68 ? -21.516 -14.062 -1.958 1 98.12 68 VAL A CA 1
ATOM 540 C C . VAL A 1 68 ? -22.406 -15.219 -1.503 1 98.12 68 VAL A C 1
ATOM 542 O O . VAL A 1 68 ? -23.375 -15.562 -2.178 1 98.12 68 VAL A O 1
ATOM 545 N N . ASN A 1 69 ? -22.062 -15.891 -0.446 1 97.88 69 ASN A N 1
ATOM 546 C CA . ASN A 1 69 ? -22.891 -16.844 0.296 1 97.88 69 ASN A CA 1
ATOM 547 C C . ASN A 1 69 ? -22.922 -16.516 1.786 1 97.88 69 ASN A C 1
ATOM 549 O O . ASN A 1 69 ? -21.859 -16.344 2.408 1 97.88 69 ASN A O 1
ATOM 553 N N . THR A 1 70 ? -24.109 -16.328 2.357 1 96.56 70 THR A N 1
ATOM 554 C CA . THR A 1 70 ? -24.219 -15.992 3.771 1 96.56 70 THR A CA 1
ATOM 555 C C . THR A 1 70 ? -25.062 -17.031 4.516 1 96.56 70 THR A C 1
ATOM 557 O O . THR A 1 70 ? -25.609 -16.734 5.582 1 96.56 70 THR A O 1
ATOM 560 N N . ASP A 1 71 ? -25.109 -18.188 4.02 1 93.81 71 ASP A N 1
ATOM 561 C CA . ASP A 1 71 ? -25.969 -19.219 4.582 1 93.81 71 ASP A CA 1
ATOM 562 C C . ASP A 1 71 ? -25.469 -19.688 5.941 1 93.81 71 ASP A C 1
ATOM 564 O O . ASP A 1 71 ? -26.25 -20.109 6.793 1 93.81 71 ASP A O 1
ATOM 568 N N . THR A 1 72 ? -24.219 -19.578 6.152 1 91.5 72 THR A N 1
ATOM 569 C CA . THR A 1 72 ? -23.625 -20.156 7.352 1 91.5 72 THR A CA 1
ATOM 570 C C . THR A 1 72 ? -23.312 -19.078 8.375 1 91.5 72 THR A C 1
ATOM 572 O O . THR A 1 72 ? -22.812 -19.359 9.469 1 91.5 72 THR A O 1
ATOM 575 N N . VAL A 1 73 ? -23.656 -17.859 8.109 1 95.69 73 VAL A N 1
ATOM 576 C CA . VAL A 1 73 ? -23.156 -16.75 8.93 1 95.69 73 VAL A CA 1
ATOM 577 C C . VAL A 1 73 ? -23.891 -16.734 10.266 1 95.69 73 VAL A C 1
ATOM 579 O O . VAL A 1 73 ? -25.125 -16.859 10.312 1 95.69 73 VAL A O 1
ATOM 582 N N . ASP A 1 74 ? -23.125 -16.641 11.328 1 94.56 74 ASP A N 1
ATOM 583 C CA . ASP A 1 74 ? -23.656 -16.234 12.625 1 94.56 74 ASP A CA 1
ATOM 584 C C . ASP A 1 74 ? -23.609 -14.719 12.781 1 94.56 74 ASP A C 1
ATOM 586 O O . ASP A 1 74 ? -22.562 -14.156 13.133 1 94.56 74 ASP A O 1
ATOM 590 N N . TRP A 1 75 ? -24.688 -14.125 12.648 1 92.69 75 TRP A N 1
ATOM 591 C CA . TRP A 1 75 ? -24.75 -12.672 12.594 1 92.69 75 TRP A CA 1
ATOM 592 C C . TRP A 1 75 ? -24.531 -12.062 13.977 1 92.69 75 TRP A C 1
ATOM 594 O O . TRP A 1 75 ? -24.312 -10.859 14.102 1 92.69 75 TRP A O 1
ATOM 604 N N . ARG A 1 76 ? -24.531 -12.914 15.086 1 92.44 76 ARG A N 1
ATOM 605 C CA . ARG A 1 76 ? -24.219 -12.422 16.422 1 92.44 76 ARG A CA 1
ATOM 606 C C . ARG A 1 76 ? -22.719 -12.141 16.547 1 92.44 76 ARG A C 1
ATOM 608 O O . ARG A 1 76 ? -22.312 -11.305 17.344 1 92.44 76 ARG A O 1
ATOM 615 N N . ALA A 1 77 ? -21.969 -12.875 15.727 1 94.12 77 ALA A N 1
ATOM 616 C CA . ALA A 1 77 ? -20.516 -12.742 15.688 1 94.12 77 ALA A CA 1
ATOM 617 C C . ALA A 1 77 ? -19.969 -13.055 14.297 1 94.12 77 ALA A C 1
ATOM 619 O O . ALA A 1 77 ? -19.203 -14 14.125 1 94.12 77 ALA A O 1
ATOM 620 N N . PRO A 1 78 ? -20.328 -12.242 13.438 1 96.25 78 PRO A N 1
ATOM 621 C CA . PRO A 1 78 ? -20.047 -12.586 12.039 1 96.25 78 PRO A CA 1
ATOM 622 C C . PRO A 1 78 ? -18.547 -12.586 11.727 1 96.25 78 PRO A C 1
ATOM 624 O O . PRO A 1 78 ? -17.797 -11.797 12.305 1 96.25 78 PRO A O 1
ATOM 627 N N . VAL A 1 79 ? -18.141 -13.5 10.906 1 98.38 79 VAL A N 1
ATOM 628 C CA . VAL A 1 79 ? -16.812 -13.594 10.305 1 98.38 79 VAL A CA 1
ATOM 629 C C . VAL A 1 79 ? -16.938 -13.516 8.781 1 98.38 79 VAL A C 1
ATOM 631 O O . VAL A 1 79 ? -17.953 -13.914 8.211 1 98.38 79 VAL A O 1
ATOM 634 N N . ILE A 1 80 ? -15.977 -12.914 8.156 1 98.81 80 ILE A N 1
ATOM 635 C CA . ILE A 1 80 ? -15.969 -12.828 6.699 1 98.81 80 ILE A CA 1
ATOM 636 C C . ILE A 1 80 ? -14.766 -13.594 6.148 1 98.81 80 ILE A C 1
ATOM 638 O O . ILE A 1 80 ? -13.617 -13.289 6.484 1 98.81 80 ILE A O 1
ATOM 642 N N . PHE A 1 81 ? -15.031 -14.617 5.402 1 98.88 81 PHE A N 1
ATOM 643 C CA . PHE A 1 81 ? -14.016 -15.258 4.578 1 98.88 81 PHE A CA 1
ATOM 644 C C . PHE A 1 81 ? -13.977 -14.641 3.184 1 98.88 81 PHE A C 1
ATOM 646 O O . PHE A 1 81 ? -14.969 -14.695 2.451 1 98.88 81 PHE A O 1
ATOM 653 N N . PHE A 1 82 ? -12.844 -14.07 2.844 1 98.94 82 PHE A N 1
ATOM 654 C CA . PHE A 1 82 ? -12.703 -13.289 1.623 1 98.94 82 PHE A CA 1
ATOM 655 C C . PHE A 1 82 ? -11.68 -13.922 0.687 1 98.94 82 PHE A C 1
ATOM 657 O O . PHE A 1 82 ? -10.5 -14.031 1.025 1 98.94 82 PHE A O 1
ATOM 664 N N . TYR A 1 83 ? -12.086 -14.32 -0.536 1 98.81 83 TYR A N 1
ATOM 665 C CA . TYR A 1 83 ? -11.164 -14.852 -1.539 1 98.81 83 TYR A CA 1
ATOM 666 C C . TYR A 1 83 ? -10.703 -13.75 -2.488 1 98.81 83 TYR A C 1
ATOM 668 O O . TYR A 1 83 ? -11.523 -13.078 -3.119 1 98.81 83 TYR A O 1
ATOM 676 N N . THR A 1 84 ? -9.375 -13.602 -2.656 1 98.56 84 THR A N 1
ATOM 677 C CA . THR A 1 84 ? -8.766 -12.445 -3.303 1 98.56 84 THR A CA 1
ATOM 678 C C . THR A 1 84 ? -8.609 -12.68 -4.801 1 98.56 84 THR A C 1
ATOM 680 O O . THR A 1 84 ? -7.566 -12.367 -5.383 1 98.56 84 THR A O 1
ATOM 683 N N . GLY A 1 85 ? -9.539 -13.273 -5.48 1 96.5 85 GLY A N 1
ATOM 684 C CA . GLY A 1 85 ? -9.531 -13.43 -6.93 1 96.5 85 GLY A CA 1
ATOM 685 C C . GLY A 1 85 ? -8.305 -14.156 -7.449 1 96.5 85 GLY A C 1
ATOM 686 O O . GLY A 1 85 ? -7.5 -14.656 -6.668 1 96.5 85 GLY A O 1
ATOM 687 N N . ASN A 1 86 ? -8.211 -14.25 -8.758 1 96.44 86 ASN A N 1
ATOM 688 C CA . ASN A 1 86 ? -7.164 -14.898 -9.539 1 96.44 86 ASN A CA 1
ATOM 689 C C . ASN A 1 86 ? -7.188 -14.453 -10.992 1 96.44 86 ASN A C 1
ATOM 691 O O . ASN A 1 86 ? -7.926 -13.531 -11.352 1 96.44 86 ASN A O 1
ATOM 695 N N . GLU A 1 87 ? -6.285 -15.016 -11.75 1 94.56 87 GLU A N 1
ATOM 696 C CA . GLU A 1 87 ? -6.188 -14.688 -13.164 1 94.56 87 GLU A CA 1
ATOM 697 C C . GLU A 1 87 ? -7.191 -15.477 -13.992 1 94.56 87 GLU A C 1
ATOM 699 O O . GLU A 1 87 ? -6.812 -16.203 -14.914 1 94.56 87 GLU A O 1
ATOM 704 N N . GLY A 1 88 ? -8.484 -15.234 -13.695 1 93.56 88 GLY A N 1
ATOM 705 C CA . GLY A 1 88 ? -9.539 -15.922 -14.438 1 93.56 88 GLY A CA 1
ATOM 706 C C . GLY A 1 88 ? -10.922 -15.703 -13.836 1 93.56 88 GLY A C 1
ATOM 707 O O . GLY A 1 88 ? -11.086 -14.891 -12.93 1 93.56 88 GLY A O 1
ATOM 708 N N . ASP A 1 89 ? -11.914 -16.438 -14.414 1 93.56 89 ASP A N 1
ATOM 709 C CA . ASP A 1 89 ? -13.289 -16.375 -13.9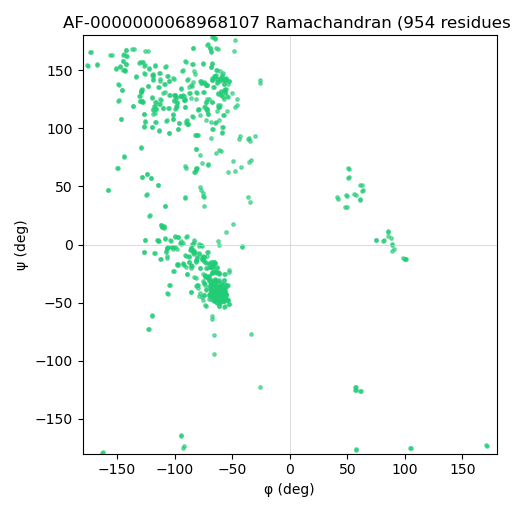14 1 93.56 89 ASP A CA 1
ATOM 710 C C . ASP A 1 89 ? -13.375 -16.859 -12.469 1 93.56 89 ASP A C 1
ATOM 712 O O . ASP A 1 89 ? -12.883 -17.938 -12.133 1 93.56 89 ASP A O 1
ATOM 716 N N . ILE A 1 90 ? -14.016 -16.062 -11.656 1 95.94 90 ILE A N 1
ATOM 717 C CA . ILE A 1 90 ? -13.992 -16.297 -10.219 1 95.94 90 ILE A CA 1
ATOM 718 C C . ILE A 1 90 ? -14.75 -17.594 -9.898 1 95.94 90 ILE A C 1
ATOM 720 O O . ILE A 1 90 ? -14.5 -18.234 -8.875 1 95.94 90 ILE A O 1
ATOM 724 N N . THR A 1 91 ? -15.711 -18.062 -10.766 1 94.19 91 THR A N 1
ATOM 725 C CA . THR A 1 91 ? -16.453 -19.297 -10.516 1 94.19 91 THR A CA 1
ATOM 726 C C . THR A 1 91 ? -15.539 -20.516 -10.547 1 94.19 91 THR A C 1
ATOM 728 O O . THR A 1 91 ? -15.758 -21.484 -9.812 1 94.19 91 THR A O 1
ATOM 731 N N . LEU A 1 92 ? -14.531 -20.438 -11.375 1 91.62 92 LEU A N 1
ATOM 732 C CA . LEU A 1 92 ? -13.555 -21.516 -11.43 1 91.62 92 LEU A CA 1
ATOM 733 C C . LEU A 1 92 ? -12.836 -21.672 -10.094 1 91.62 92 LEU A C 1
ATOM 735 O O . LEU A 1 92 ? -12.695 -22.781 -9.586 1 91.62 92 LEU A O 1
ATOM 739 N N . PHE A 1 93 ? -12.492 -20.609 -9.492 1 93.38 93 PHE A N 1
ATOM 740 C CA . PHE A 1 93 ? -11.711 -20.625 -8.266 1 93.38 93 PHE A CA 1
ATOM 741 C C . PHE A 1 93 ? -12.602 -20.922 -7.059 1 93.38 93 PHE A C 1
ATOM 743 O O . PHE A 1 93 ? -12.18 -21.609 -6.125 1 93.38 93 PHE A O 1
ATOM 750 N N . ALA A 1 94 ? -13.766 -20.391 -7.117 1 95 94 ALA A N 1
ATOM 751 C CA . ALA A 1 94 ? -14.703 -20.719 -6.047 1 95 94 ALA A CA 1
ATOM 752 C C . ALA A 1 94 ? -14.969 -22.219 -5.988 1 95 94 ALA A C 1
ATOM 754 O O . ALA A 1 94 ? -15 -22.812 -4.902 1 95 94 ALA A O 1
ATOM 755 N N . ASN A 1 95 ? -15.086 -22.844 -7.148 1 92.62 95 ASN A N 1
ATOM 756 C CA . ASN A 1 95 ? -15.391 -24.266 -7.215 1 92.62 95 ASN A CA 1
ATOM 757 C C . ASN A 1 95 ? -14.188 -25.125 -6.809 1 92.62 95 ASN A C 1
ATOM 759 O O . ASN A 1 95 ? -14.336 -26.312 -6.512 1 92.62 95 ASN A O 1
ATOM 763 N N . ASN A 1 96 ? -13.031 -24.531 -6.777 1 92.25 96 ASN A N 1
ATOM 764 C CA . ASN A 1 96 ? -11.828 -25.281 -6.438 1 92.25 96 ASN A CA 1
ATOM 765 C C . ASN A 1 96 ? -11.273 -24.859 -5.078 1 92.25 96 ASN A C 1
ATOM 767 O O . ASN A 1 96 ? -10.109 -25.109 -4.773 1 92.25 96 ASN A O 1
ATOM 771 N N . THR A 1 97 ? -12.039 -24.172 -4.305 1 96.38 97 THR A N 1
ATOM 772 C CA . THR A 1 97 ? -11.648 -23.766 -2.961 1 96.38 97 THR A CA 1
ATOM 773 C C . THR A 1 97 ? -12.609 -24.328 -1.922 1 96.38 97 THR A C 1
ATOM 775 O O . THR A 1 97 ? -13.117 -23.594 -1.071 1 96.38 97 THR A O 1
ATOM 778 N N . GLY A 1 98 ? -12.727 -25.688 -1.941 1 96.81 98 GLY A N 1
ATOM 779 C CA . GLY A 1 98 ? -13.672 -26.375 -1.076 1 96.81 98 GLY A CA 1
ATOM 780 C C . GLY A 1 98 ? -13.352 -26.219 0.398 1 96.81 98 GLY A C 1
ATOM 781 O O . GLY A 1 98 ? -14.258 -26.172 1.234 1 96.81 98 GLY A O 1
ATOM 782 N N . PHE A 1 99 ? -12.117 -26.109 0.814 1 98.19 99 PHE A N 1
ATOM 783 C CA . PHE A 1 99 ? -11.727 -25.938 2.209 1 98.19 99 PHE A CA 1
ATOM 784 C C . PHE A 1 99 ? -12.398 -24.703 2.812 1 98.19 99 PHE A C 1
ATOM 786 O O . PHE A 1 99 ? -12.898 -24.75 3.939 1 98.19 99 PHE A O 1
ATOM 793 N N . MET A 1 100 ? -12.305 -23.547 2.037 1 98.25 100 MET A N 1
ATOM 794 C CA . MET A 1 100 ? -12.898 -22.297 2.516 1 98.25 100 MET A CA 1
ATOM 795 C C . MET A 1 100 ? -14.391 -22.484 2.793 1 98.25 100 MET A C 1
ATOM 797 O O . MET A 1 100 ? -14.898 -22.016 3.814 1 98.25 100 MET A O 1
ATOM 801 N N . CYS A 1 101 ? -15.133 -23.188 1.938 1 96.75 101 CYS A N 1
ATOM 802 C CA . CYS A 1 101 ? -16.562 -23.453 2.096 1 96.75 101 CYS A CA 1
ATOM 803 C C . CYS A 1 101 ? -16.828 -24.344 3.301 1 96.75 101 CYS A C 1
ATOM 805 O O . CYS A 1 101 ? -17.75 -24.094 4.066 1 96.75 101 CYS A O 1
ATOM 807 N N . GLU A 1 102 ? -16.016 -25.375 3.441 1 97.19 102 GLU A N 1
ATOM 808 C CA . GLU A 1 102 ? -16.141 -26.266 4.586 1 97.19 102 GLU A CA 1
ATOM 809 C C . GLU A 1 102 ? -15.867 -25.531 5.895 1 97.19 102 GLU A C 1
ATOM 811 O O . GLU A 1 102 ? -16.625 -25.688 6.863 1 97.19 102 GLU A O 1
ATOM 816 N N . ALA A 1 103 ? -14.852 -24.719 5.91 1 97.88 103 ALA A N 1
ATOM 817 C CA . ALA A 1 103 ? -14.461 -23.984 7.113 1 97.88 103 ALA A CA 1
ATOM 818 C C . ALA A 1 103 ? -15.516 -22.938 7.473 1 97.88 103 ALA A C 1
ATOM 820 O O . ALA A 1 103 ? -15.727 -22.656 8.656 1 97.88 103 ALA A O 1
ATOM 821 N N . ALA A 1 104 ? -16.141 -22.375 6.48 1 97.5 104 ALA A N 1
ATOM 822 C CA . ALA A 1 104 ? -17.125 -21.328 6.723 1 97.5 104 ALA A CA 1
ATOM 823 C C . ALA A 1 104 ? -18.219 -21.812 7.668 1 97.5 104 ALA A C 1
ATOM 825 O O . ALA A 1 104 ? -18.703 -21.062 8.516 1 97.5 104 ALA A O 1
ATOM 826 N N . SER A 1 105 ? -18.609 -23.062 7.527 1 94.06 105 SER A N 1
ATOM 827 C CA . SER A 1 105 ? -19.625 -23.641 8.398 1 94.06 105 SER A CA 1
ATOM 828 C C . SER A 1 105 ? -19.125 -23.75 9.836 1 94.06 105 SER A C 1
ATOM 830 O O . SER A 1 105 ? -19.906 -23.547 10.781 1 94.06 105 SER A O 1
ATOM 832 N N . GLU A 1 106 ? -17.922 -23.984 10.008 1 96.25 106 GLU A N 1
ATOM 833 C CA . GLU A 1 106 ? -17.312 -24.141 11.328 1 96.25 106 GLU A CA 1
ATOM 834 C C . GLU A 1 106 ? -17.172 -22.797 12.039 1 96.25 106 GLU A C 1
ATOM 836 O O . GLU A 1 106 ? -17.297 -22.734 13.258 1 96.25 106 GLU A O 1
ATOM 841 N N . PHE A 1 107 ? -16.938 -21.75 11.289 1 97.94 107 PHE A N 1
ATOM 842 C CA . PHE A 1 107 ? -16.594 -20.469 11.875 1 97.94 107 PHE A CA 1
ATOM 843 C C . PHE A 1 107 ? -17.766 -19.484 11.789 1 97.94 107 PHE A C 1
ATOM 845 O O . PHE A 1 107 ? -17.688 -18.359 12.273 1 97.94 107 PHE A O 1
ATOM 852 N N . GLY A 1 108 ? -18.891 -19.938 11.156 1 96.81 108 GLY A N 1
ATOM 853 C CA . GLY A 1 108 ? -20 -19.031 10.945 1 96.81 108 GLY A CA 1
ATOM 854 C C . GLY A 1 108 ? -19.656 -17.859 10.055 1 96.81 108 GLY A C 1
ATOM 855 O O . GLY A 1 108 ? -19.984 -16.719 10.367 1 96.81 108 GLY A O 1
ATOM 856 N N . ALA A 1 109 ? -19.016 -18.156 8.977 1 98.44 109 ALA A N 1
ATOM 857 C CA . ALA A 1 109 ? -18.438 -17.094 8.156 1 98.44 109 ALA A CA 1
ATOM 858 C C . ALA A 1 109 ? -19.25 -16.875 6.887 1 98.44 109 ALA A C 1
ATOM 860 O O . ALA A 1 109 ? -19.812 -17.828 6.332 1 98.44 109 ALA A O 1
ATOM 861 N N . ALA A 1 110 ? -19.312 -15.602 6.473 1 98.5 110 ALA A N 1
ATOM 862 C CA . ALA A 1 110 ? -19.75 -15.289 5.113 1 98.5 110 ALA A CA 1
ATOM 863 C C . ALA A 1 110 ? -18.656 -15.617 4.102 1 98.5 110 ALA A C 1
ATOM 865 O O . ALA A 1 110 ? -17.469 -15.422 4.375 1 98.5 110 ALA A O 1
ATOM 866 N N . LEU A 1 111 ? -19.125 -16.156 2.994 1 98.5 111 LEU A N 1
ATOM 867 C CA . LEU A 1 111 ? -18.203 -16.406 1.889 1 98.5 111 LEU A CA 1
ATOM 868 C C . LEU A 1 111 ? -18.297 -15.289 0.853 1 98.5 111 LEU A C 1
ATOM 870 O O . LEU A 1 111 ? -19.359 -15.023 0.303 1 98.5 111 LEU A O 1
ATOM 874 N N . VAL A 1 112 ? -17.156 -14.578 0.634 1 98.81 112 VAL A N 1
ATOM 875 C CA . VAL A 1 112 ? -17.078 -13.484 -0.329 1 98.81 112 VAL A CA 1
ATOM 876 C C . VAL A 1 112 ? -15.938 -13.734 -1.31 1 98.81 112 VAL A C 1
ATOM 878 O O . VAL A 1 112 ? -14.766 -13.664 -0.936 1 98.81 112 VAL A O 1
ATOM 881 N N . PHE A 1 113 ? -16.266 -14.117 -2.545 1 98.75 113 PHE A N 1
ATOM 882 C CA . PHE A 1 113 ? -15.289 -14.328 -3.607 1 98.75 113 PHE A CA 1
ATOM 883 C C . PHE A 1 113 ? -15.266 -13.141 -4.562 1 98.75 113 PHE A C 1
ATOM 885 O O . PHE A 1 113 ? -16.188 -12.961 -5.367 1 98.75 113 PHE A O 1
ATOM 892 N N . ALA A 1 114 ? -14.203 -12.344 -4.516 1 98.81 114 ALA A N 1
ATOM 893 C CA . ALA A 1 114 ? -14.109 -11.164 -5.375 1 98.81 114 ALA A CA 1
ATOM 894 C C . ALA A 1 114 ? -13.352 -11.484 -6.66 1 98.81 114 ALA A C 1
ATOM 896 O O . ALA A 1 114 ? -12.266 -12.062 -6.621 1 98.81 114 ALA A O 1
ATOM 897 N N . GLU A 1 115 ? -13.969 -11.156 -7.773 1 98.25 115 GLU A N 1
ATOM 898 C CA . GLU A 1 115 ? -13.297 -11.344 -9.055 1 98.25 115 GLU A CA 1
ATOM 899 C C . GLU A 1 115 ? -12.258 -10.25 -9.297 1 98.25 115 GLU A C 1
ATOM 901 O O . GLU A 1 115 ? -12.469 -9.094 -8.945 1 98.25 115 GLU A O 1
ATOM 906 N N . HIS A 1 116 ? -11.164 -10.617 -9.812 1 98.31 116 HIS A N 1
ATOM 907 C CA . HIS A 1 116 ? -10.07 -9.695 -10.117 1 98.31 116 HIS A CA 1
ATOM 908 C C . HIS A 1 116 ? -10.406 -8.828 -11.328 1 98.31 116 HIS A C 1
ATOM 910 O O . HIS A 1 116 ? -10.977 -9.32 -12.305 1 98.31 116 HIS A O 1
ATOM 916 N N . ARG A 1 117 ? -10.094 -7.539 -11.242 1 97.81 117 ARG A N 1
ATOM 917 C CA . ARG A 1 117 ? -10.281 -6.684 -12.406 1 97.81 117 ARG A CA 1
ATOM 918 C C . ARG A 1 117 ? -9.586 -7.262 -13.633 1 97.81 117 ARG A C 1
ATOM 920 O O . ARG A 1 117 ? -8.484 -7.805 -13.523 1 97.81 117 ARG A O 1
ATOM 927 N N . TYR A 1 118 ? -10.266 -7.145 -14.828 1 96.31 118 TYR A N 1
ATOM 928 C CA . TYR A 1 118 ? -9.789 -7.543 -16.156 1 96.31 118 TYR A CA 1
ATOM 929 C C . TYR A 1 118 ? -9.828 -9.055 -16.312 1 96.31 118 TYR A C 1
ATOM 931 O O . TYR A 1 118 ? -9.367 -9.594 -17.312 1 96.31 118 TYR A O 1
ATOM 939 N N . PHE A 1 119 ? -10.344 -9.734 -15.312 1 95.25 119 PHE A N 1
ATOM 940 C CA . PHE A 1 119 ? -10.578 -11.172 -15.445 1 95.25 119 PHE A CA 1
ATOM 941 C C . PHE A 1 119 ? -12.07 -11.484 -15.328 1 95.25 119 PHE A C 1
ATOM 943 O O . PHE A 1 119 ? -12.828 -10.711 -14.742 1 95.25 119 PHE A O 1
ATOM 950 N N . GLY A 1 120 ? -12.461 -12.617 -15.953 1 93.69 120 GLY A N 1
ATOM 951 C CA . GLY A 1 120 ? -13.859 -13 -15.914 1 93.69 120 GLY A CA 1
ATOM 952 C C . GLY A 1 120 ? -14.789 -11.93 -16.453 1 93.69 120 GLY A C 1
ATOM 953 O O . GLY A 1 120 ? -14.586 -11.43 -17.562 1 93.69 120 GLY A O 1
ATOM 954 N N . ARG A 1 121 ? -15.758 -11.547 -15.625 1 94.25 121 ARG A N 1
ATOM 955 C CA . ARG A 1 121 ? -16.766 -10.578 -16.062 1 94.25 121 ARG A CA 1
ATOM 956 C C . ARG A 1 121 ? -16.484 -9.195 -15.492 1 94.25 121 ARG A C 1
ATOM 958 O O . ARG A 1 121 ? -17.156 -8.227 -15.828 1 94.25 121 ARG A O 1
ATOM 965 N N . SER A 1 122 ? -15.422 -9.117 -14.688 1 96.88 122 SER A N 1
ATOM 966 C CA . SER A 1 122 ? -15.023 -7.844 -14.086 1 96.88 122 SER A CA 1
ATOM 967 C C . SER A 1 122 ? -14.031 -7.102 -14.977 1 96.88 122 SER A C 1
ATOM 969 O O . SER A 1 122 ? -12.883 -6.879 -14.578 1 96.88 122 SER A O 1
ATOM 971 N N . THR A 1 123 ? -14.508 -6.652 -16.125 1 95.06 123 THR A N 1
ATOM 972 C CA . THR A 1 123 ? -13.602 -6.074 -17.125 1 95.06 123 THR A CA 1
ATOM 973 C C . THR A 1 123 ? -13.961 -4.613 -17.391 1 95.06 123 THR A C 1
ATOM 975 O O . THR A 1 123 ? -15 -4.32 -17.984 1 95.06 123 THR A O 1
ATOM 978 N N . PRO A 1 124 ? -13.078 -3.717 -16.984 1 95.31 124 PRO A N 1
ATOM 979 C CA . PRO A 1 124 ? -13.297 -2.312 -17.328 1 95.31 124 PRO A CA 1
ATOM 980 C C . PRO A 1 124 ? -13.258 -2.064 -18.844 1 95.31 124 PRO A C 1
ATOM 982 O O . PRO A 1 124 ? -12.547 -2.764 -19.562 1 95.31 124 PRO A O 1
ATOM 985 N N . ASP A 1 125 ? -14 -1.072 -19.25 1 93.75 125 ASP A N 1
ATOM 986 C CA . ASP A 1 125 ? -13.906 -0.585 -20.625 1 93.75 125 ASP A CA 1
ATOM 987 C C . ASP A 1 125 ? -12.711 0.358 -20.781 1 93.75 125 ASP A C 1
ATOM 989 O O . ASP A 1 125 ? -12.891 1.554 -21.031 1 93.75 125 ASP A O 1
ATOM 993 N N . ALA A 1 126 ? -11.586 -0.068 -20.641 1 94.31 126 ALA A N 1
ATOM 994 C CA . ALA A 1 126 ? -10.32 0.646 -20.719 1 94.31 126 ALA A CA 1
ATOM 995 C C . ALA A 1 126 ? -9.18 -0.304 -21.062 1 94.31 126 ALA A C 1
ATOM 997 O O . ALA A 1 126 ? -9.344 -1.525 -21.031 1 94.31 126 ALA A O 1
ATOM 998 N N . ASP A 1 127 ? -8.094 0.224 -21.484 1 92.5 127 ASP A N 1
ATOM 999 C CA . ASP A 1 127 ? -6.953 -0.622 -21.828 1 92.5 127 ASP A CA 1
ATOM 1000 C C . ASP A 1 127 ? -6.379 -1.304 -20.594 1 92.5 127 ASP A C 1
ATOM 1002 O O . ASP A 1 127 ? -6.848 -1.071 -19.469 1 92.5 127 ASP A O 1
ATOM 1006 N N . LEU A 1 128 ? -5.352 -2.127 -20.766 1 95.5 128 LEU A N 1
ATOM 1007 C CA . LEU A 1 128 ? -4.824 -3.006 -19.719 1 95.5 128 LEU A CA 1
ATOM 1008 C C . LEU A 1 128 ? -3.947 -2.229 -18.75 1 95.5 128 LEU A C 1
ATOM 1010 O O . LEU A 1 128 ? -3.457 -2.789 -17.766 1 95.5 128 LEU A O 1
ATOM 1014 N N . GLY A 1 129 ? -3.828 -1.004 -18.984 1 95.81 129 GLY A N 1
ATOM 1015 C CA . GLY A 1 129 ? -2.949 -0.213 -18.141 1 95.81 129 GLY A CA 1
ATOM 1016 C C . GLY A 1 129 ? -3.32 -0.278 -16.672 1 95.81 129 GLY A C 1
ATOM 1017 O O . GLY A 1 129 ? -2.455 -0.149 -15.797 1 95.81 129 GLY A O 1
ATOM 1018 N N . PHE A 1 130 ? -4.605 -0.562 -16.344 1 96.62 130 PHE A N 1
ATOM 1019 C CA . PHE A 1 130 ? -5.121 -0.527 -14.977 1 96.62 130 PHE A CA 1
ATOM 1020 C C . PHE A 1 130 ? -5.191 -1.932 -14.391 1 96.62 130 PHE A C 1
ATOM 1022 O O . PHE A 1 130 ? -5.758 -2.131 -13.312 1 96.62 130 PHE A O 1
ATOM 1029 N N . LEU A 1 131 ? -4.66 -2.885 -15.125 1 97.31 131 LEU A N 1
ATOM 1030 C CA . LEU A 1 131 ? -4.453 -4.219 -14.57 1 97.31 131 LEU A CA 1
ATOM 1031 C C . LEU A 1 131 ? -3.16 -4.273 -13.766 1 97.31 131 LEU A C 1
ATOM 1033 O O . LEU A 1 131 ? -2.08 -4.473 -14.32 1 97.31 131 LEU A O 1
ATOM 1037 N N . SER A 1 132 ? -3.322 -4.066 -12.469 1 96.25 132 SER A N 1
ATOM 1038 C CA . SER A 1 132 ? -2.186 -4.117 -11.555 1 96.25 132 SER A CA 1
ATOM 1039 C C . SER A 1 132 ? -2.59 -4.699 -10.203 1 96.25 132 SER A C 1
ATOM 1041 O O . SER A 1 132 ? -3.773 -4.711 -9.852 1 96.25 132 SER A O 1
ATOM 1043 N N . VAL A 1 133 ? -1.64 -5.195 -9.5 1 97.56 133 VAL A N 1
ATOM 1044 C CA . VAL A 1 133 ? -1.863 -5.762 -8.172 1 97.56 133 VAL A CA 1
ATOM 1045 C C . VAL A 1 133 ? -2.396 -4.684 -7.23 1 97.56 133 VAL A C 1
ATOM 1047 O O . VAL A 1 133 ? -3.312 -4.934 -6.445 1 97.56 133 VAL A O 1
ATOM 1050 N N . GLN A 1 134 ? -1.884 -3.461 -7.34 1 96.88 134 GLN A N 1
ATOM 1051 C CA . GLN A 1 134 ? -2.268 -2.369 -6.449 1 96.88 134 GLN A CA 1
ATOM 1052 C C . GLN A 1 134 ? -3.732 -1.988 -6.645 1 96.88 134 GLN A C 1
ATOM 1054 O O . GLN A 1 134 ? -4.469 -1.813 -5.672 1 96.88 134 GLN A O 1
ATOM 1059 N N . GLN A 1 135 ? -4.105 -1.859 -7.922 1 97.62 135 GLN A N 1
ATOM 1060 C CA . GLN A 1 135 ? -5.508 -1.58 -8.211 1 97.62 135 GLN A CA 1
ATOM 1061 C C . GLN A 1 135 ? -6.41 -2.682 -7.664 1 97.62 135 GLN A C 1
ATOM 1063 O O . GLN A 1 135 ? -7.457 -2.4 -7.078 1 97.62 135 GLN A O 1
ATOM 1068 N N . ALA A 1 136 ? -5.988 -3.891 -7.855 1 98.5 136 ALA A N 1
ATOM 1069 C CA . ALA A 1 136 ? -6.793 -5.023 -7.41 1 98.5 136 ALA A CA 1
ATOM 1070 C C . ALA A 1 136 ? -6.941 -5.027 -5.891 1 98.5 136 ALA A C 1
ATOM 1072 O O . ALA A 1 136 ? -8.031 -5.285 -5.367 1 98.5 136 ALA A O 1
ATOM 1073 N N . LEU A 1 137 ? -5.867 -4.809 -5.145 1 98.5 137 LEU A N 1
ATOM 1074 C CA . LEU A 1 137 ? -5.93 -4.781 -3.688 1 98.5 137 LEU A CA 1
ATOM 1075 C C . LEU A 1 137 ? -6.859 -3.672 -3.205 1 98.5 137 LEU A C 1
ATOM 1077 O O . LEU A 1 137 ? -7.598 -3.855 -2.234 1 98.5 137 LEU A O 1
ATOM 1081 N N . SER A 1 138 ? -6.777 -2.504 -3.85 1 97.75 138 SER A N 1
ATOM 1082 C CA . SER A 1 138 ? -7.68 -1.415 -3.496 1 97.75 138 SER A CA 1
ATOM 1083 C C . SER A 1 138 ? -9.133 -1.799 -3.752 1 97.75 138 SER A C 1
ATOM 1085 O O . SER A 1 138 ? -10.023 -1.44 -2.975 1 97.75 138 SER A O 1
ATOM 1087 N N . ASP A 1 139 ? -9.391 -2.51 -4.922 1 98.69 139 ASP A N 1
ATOM 1088 C CA . ASP A 1 139 ? -10.734 -3.029 -5.164 1 98.69 139 ASP A CA 1
ATOM 1089 C C . ASP A 1 139 ? -11.219 -3.871 -3.986 1 98.69 139 ASP A C 1
ATOM 1091 O O . ASP A 1 139 ? -12.352 -3.711 -3.529 1 98.69 139 ASP A O 1
ATOM 1095 N N . TYR A 1 140 ? -10.367 -4.75 -3.555 1 98.88 140 TYR A N 1
ATOM 1096 C CA . TYR A 1 140 ? -10.742 -5.676 -2.492 1 98.88 140 TYR A CA 1
ATOM 1097 C C . TYR A 1 140 ? -11.039 -4.93 -1.198 1 98.88 140 TYR A C 1
ATOM 1099 O O . TYR A 1 140 ? -11.984 -5.27 -0.482 1 98.88 140 TYR A O 1
ATOM 1107 N N . ALA A 1 141 ? -10.242 -3.932 -0.891 1 98.38 141 ALA A N 1
ATOM 1108 C CA . ALA A 1 141 ? -10.484 -3.137 0.311 1 98.38 141 ALA A CA 1
ATOM 1109 C C . ALA A 1 141 ? -11.852 -2.455 0.253 1 98.38 141 ALA A C 1
ATOM 1111 O O . ALA A 1 141 ? -12.57 -2.414 1.251 1 98.38 141 ALA A O 1
ATOM 1112 N N . VAL A 1 142 ? -12.227 -1.956 -0.918 1 98 142 VAL A N 1
ATOM 1113 C CA . VAL A 1 142 ? -13.516 -1.3 -1.109 1 98 142 VAL A CA 1
ATOM 1114 C C . VAL A 1 142 ? -14.641 -2.316 -0.943 1 98 142 VAL A C 1
ATOM 1116 O O . VAL A 1 142 ? -15.656 -2.029 -0.304 1 98 142 VAL A O 1
ATOM 1119 N N . VAL A 1 143 ? -14.453 -3.506 -1.521 1 98.69 143 VAL A N 1
ATOM 1120 C CA . VAL A 1 143 ? -15.484 -4.539 -1.42 1 98.69 143 VAL A CA 1
ATOM 1121 C C . VAL A 1 143 ? -15.711 -4.895 0.047 1 98.69 143 VAL A C 1
ATOM 1123 O O . VAL A 1 143 ? -16.859 -4.98 0.499 1 98.69 143 VAL A O 1
ATOM 1126 N N . VAL A 1 144 ? -14.648 -5.109 0.805 1 98.56 144 VAL A N 1
ATOM 1127 C CA . VAL A 1 144 ? -14.758 -5.477 2.213 1 98.56 144 VAL A CA 1
ATOM 1128 C C . VAL A 1 144 ? -15.484 -4.371 2.98 1 98.56 144 VAL A C 1
ATOM 1130 O O . VAL A 1 144 ? -16.406 -4.641 3.748 1 98.56 144 VAL A O 1
ATOM 1133 N N . ASP A 1 145 ? -15.055 -3.137 2.73 1 96.19 145 ASP A N 1
ATOM 1134 C CA . ASP A 1 145 ? -15.641 -1.99 3.42 1 96.19 145 ASP A CA 1
ATOM 1135 C C . ASP A 1 145 ? -17.141 -1.888 3.139 1 96.19 145 ASP A C 1
ATOM 1137 O O . ASP A 1 145 ? -17.938 -1.724 4.062 1 96.19 145 ASP A O 1
ATOM 1141 N N . ARG A 1 146 ? -17.5 -1.952 1.878 1 96.69 146 ARG A N 1
ATOM 1142 C CA . ARG A 1 146 ? -18.891 -1.805 1.485 1 96.69 146 ARG A CA 1
ATOM 1143 C C . ARG A 1 146 ? -19.719 -3 1.946 1 96.69 146 ARG A C 1
ATOM 1145 O O . ARG A 1 146 ? -20.891 -2.854 2.293 1 96.69 146 ARG A O 1
ATOM 1152 N N . PHE A 1 147 ? -19.156 -4.211 1.885 1 98 147 PHE A N 1
ATOM 1153 C CA . PHE A 1 147 ? -19.844 -5.395 2.385 1 98 147 PHE A CA 1
ATOM 1154 C C . PHE A 1 147 ? -20.172 -5.246 3.865 1 98 147 PHE A C 1
ATOM 1156 O O . PHE A 1 147 ? -21.297 -5.512 4.285 1 98 147 PHE A O 1
ATOM 1163 N N . LYS A 1 148 ? -19.203 -4.824 4.645 1 96.31 148 LYS A N 1
ATOM 1164 C CA . LYS A 1 148 ? -19.406 -4.613 6.078 1 96.31 148 LYS A CA 1
ATOM 1165 C C . LYS A 1 148 ? -20.469 -3.541 6.332 1 96.31 148 LYS A C 1
ATOM 1167 O O . LYS A 1 148 ? -21.328 -3.709 7.188 1 96.31 148 LYS A O 1
ATOM 1172 N N . ALA A 1 149 ? -20.344 -2.441 5.59 1 93.88 149 ALA A N 1
ATOM 1173 C CA . ALA A 1 149 ? -21.25 -1.322 5.777 1 93.88 149 ALA A CA 1
ATOM 1174 C C . ALA A 1 149 ? -22.688 -1.729 5.461 1 93.88 149 ALA A C 1
ATOM 1176 O O . ALA A 1 149 ? -23.609 -1.408 6.215 1 93.88 149 ALA A O 1
ATOM 1177 N N . SER A 1 150 ? -22.891 -2.443 4.371 1 95.19 150 SER A N 1
ATOM 1178 C CA . SER A 1 150 ? -24.234 -2.797 3.912 1 95.19 150 SER A CA 1
ATOM 1179 C C . SER A 1 150 ? -24.875 -3.82 4.836 1 95.19 150 SER A C 1
ATOM 1181 O O . SER A 1 150 ? -26.094 -3.977 4.836 1 95.19 150 SER A O 1
ATOM 1183 N N . ARG A 1 151 ? -24.062 -4.488 5.688 1 95.75 151 ARG A N 1
ATOM 1184 C CA . ARG A 1 151 ? -24.594 -5.512 6.582 1 95.75 151 ARG A CA 1
ATOM 1185 C C . ARG A 1 151 ? -24.453 -5.09 8.039 1 95.75 151 ARG A C 1
ATOM 1187 O O . ARG A 1 151 ? -24.75 -5.871 8.945 1 95.75 151 ARG A O 1
ATOM 1194 N N . ALA A 1 152 ? -23.953 -3.857 8.281 1 93.62 152 ALA A N 1
ATOM 1195 C CA . ALA A 1 152 ? -23.812 -3.254 9.602 1 93.62 152 ALA A CA 1
ATOM 1196 C C . ALA A 1 152 ? -22.953 -4.137 10.508 1 93.62 152 ALA A C 1
ATOM 1198 O O . ALA A 1 152 ? -23.328 -4.41 11.648 1 93.62 152 ALA A O 1
ATOM 1199 N N . VAL A 1 153 ? -21.859 -4.656 9.945 1 94.62 153 VAL A N 1
ATOM 1200 C CA . VAL A 1 153 ? -20.922 -5.469 10.719 1 94.62 153 VAL A CA 1
ATOM 1201 C C . VAL A 1 153 ? -19.516 -4.875 10.625 1 94.62 153 VAL A C 1
ATOM 1203 O O . VAL A 1 153 ? -18.562 -5.57 10.266 1 94.62 153 VAL A O 1
ATOM 1206 N N . PRO A 1 154 ? -19.281 -3.646 11.07 1 90.25 154 PRO A N 1
ATOM 1207 C CA . PRO A 1 154 ? -18.016 -2.932 10.867 1 90.25 154 PRO A CA 1
ATOM 1208 C C . PRO A 1 154 ? -16.844 -3.617 11.555 1 90.25 154 PRO A C 1
ATOM 1210 O O . PRO A 1 154 ? -15.695 -3.477 11.109 1 90.25 154 PRO A O 1
ATOM 1213 N N . ASP A 1 155 ? -17.078 -4.48 12.539 1 91.25 155 ASP A N 1
ATOM 1214 C CA . ASP A 1 155 ? -15.984 -5.039 13.312 1 91.25 155 ASP A CA 1
ATOM 1215 C C . ASP A 1 155 ? -15.766 -6.512 12.977 1 91.25 155 ASP A C 1
ATOM 1217 O O . ASP A 1 155 ? -14.953 -7.184 13.617 1 91.25 155 ASP A O 1
ATOM 1221 N N . ALA A 1 156 ? -16.5 -7.02 11.984 1 96.69 156 ALA A N 1
ATOM 1222 C CA . ALA A 1 156 ? -16.344 -8.43 11.625 1 96.69 156 ALA A CA 1
ATOM 1223 C C . ALA A 1 156 ? -14.914 -8.742 11.203 1 96.69 156 ALA A C 1
ATOM 1225 O O . ALA A 1 156 ? -14.344 -8.047 10.359 1 96.69 156 ALA A O 1
ATOM 1226 N N . PRO A 1 157 ? -14.32 -9.828 11.844 1 98 157 PRO A N 1
ATOM 1227 C CA . PRO A 1 157 ? -13 -10.25 11.367 1 98 157 PRO A CA 1
ATOM 1228 C C . PRO A 1 157 ? -13.016 -10.688 9.906 1 98 157 PRO A C 1
ATOM 1230 O O . PRO A 1 157 ? -13.977 -11.328 9.461 1 98 157 PRO A O 1
ATOM 1233 N N . VAL A 1 158 ? -12.016 -10.336 9.219 1 98.75 158 VAL A N 1
ATOM 1234 C CA . VAL A 1 158 ? -11.875 -10.703 7.812 1 98.75 158 VAL A CA 1
ATOM 1235 C C . VAL A 1 158 ? -10.656 -11.602 7.625 1 98.75 158 VAL A C 1
ATOM 1237 O O . VAL A 1 158 ? -9.539 -11.219 7.992 1 98.75 158 VAL A O 1
ATOM 1240 N N . ILE A 1 159 ? -10.836 -12.758 7.094 1 98.94 159 ILE A N 1
ATOM 1241 C CA . ILE A 1 159 ? -9.758 -13.68 6.758 1 98.94 159 ILE A CA 1
ATOM 1242 C C . ILE A 1 159 ? -9.664 -13.836 5.238 1 98.94 159 ILE A C 1
ATOM 1244 O O . ILE A 1 159 ? -10.641 -14.227 4.59 1 98.94 159 ILE A O 1
ATOM 1248 N N . ALA A 1 160 ? -8.508 -13.5 4.676 1 98.94 160 ALA A N 1
ATOM 1249 C CA . ALA A 1 160 ? -8.297 -13.617 3.236 1 98.94 160 ALA A CA 1
ATOM 1250 C C . ALA A 1 160 ? -7.773 -15.008 2.871 1 98.94 160 ALA A C 1
ATOM 1252 O O . ALA A 1 160 ? -6.969 -15.586 3.605 1 98.94 160 ALA A O 1
ATOM 1253 N N . PHE A 1 161 ? -8.25 -15.508 1.744 1 98.88 161 PHE A N 1
ATOM 1254 C CA . PHE A 1 161 ? -7.816 -16.781 1.172 1 98.88 161 PHE A CA 1
ATOM 1255 C C . PHE A 1 161 ? -7.379 -16.594 -0.276 1 98.88 161 PHE A C 1
ATOM 1257 O O . PHE A 1 161 ? -7.945 -15.781 -1.005 1 98.88 161 PHE A O 1
ATOM 1264 N N . GLY A 1 162 ? -6.438 -17.375 -0.664 1 98.56 162 GLY A N 1
ATOM 1265 C CA . GLY A 1 162 ? -6.086 -17.453 -2.074 1 98.56 162 GLY A CA 1
ATOM 1266 C C . GLY A 1 162 ? -5.023 -18.484 -2.371 1 98.56 162 GLY A C 1
ATOM 1267 O O . GLY A 1 162 ? -4.246 -18.859 -1.49 1 98.56 162 GLY A O 1
ATOM 1268 N N . GLY A 1 163 ? -5.012 -18.969 -3.527 1 98 163 GLY A N 1
ATOM 1269 C CA . GLY A 1 163 ? -3.998 -19.875 -4.047 1 98 163 GLY A CA 1
ATOM 1270 C C . GLY A 1 163 ? -3.26 -19.312 -5.246 1 98 163 GLY A C 1
ATOM 1271 O O . GLY A 1 163 ? -3.852 -18.641 -6.082 1 98 163 GLY A O 1
ATOM 1272 N N . SER A 1 164 ? -2.033 -19.672 -5.301 1 97.12 164 SER A N 1
ATOM 1273 C CA . SER A 1 164 ? -1.257 -19.219 -6.453 1 97.12 164 SER A CA 1
ATOM 1274 C C . SER A 1 164 ? -1.191 -17.688 -6.508 1 97.12 164 SER A C 1
ATOM 1276 O O . SER A 1 164 ? -0.796 -17.047 -5.535 1 97.12 164 SER A O 1
ATOM 1278 N N . TYR A 1 165 ? -1.584 -17.125 -7.668 1 97.56 165 TYR A N 1
ATOM 1279 C CA . TYR A 1 165 ? -1.658 -15.672 -7.762 1 97.56 165 TYR A CA 1
ATOM 1280 C C . TYR A 1 165 ? -2.617 -15.109 -6.723 1 97.56 165 TYR A C 1
ATOM 1282 O O . TYR A 1 165 ? -2.324 -14.094 -6.09 1 97.56 165 TYR A O 1
ATOM 1290 N N . GLY A 1 166 ? -3.709 -15.773 -6.508 1 98.31 166 GLY A N 1
ATOM 1291 C CA . GLY A 1 166 ? -4.613 -15.375 -5.438 1 98.31 166 GLY A CA 1
ATOM 1292 C C . GLY A 1 166 ? -3.977 -15.438 -4.062 1 98.31 166 GLY A C 1
ATOM 1293 O O . GLY A 1 166 ? -4.289 -14.625 -3.191 1 98.31 166 GLY A O 1
ATOM 1294 N N . GLY A 1 167 ? -3.123 -16.438 -3.861 1 98.75 167 GLY A N 1
ATOM 1295 C CA . GLY A 1 167 ? -2.367 -16.5 -2.621 1 98.75 167 GLY A CA 1
ATOM 1296 C C . GLY A 1 167 ? -1.424 -15.336 -2.43 1 98.75 167 GLY A C 1
ATOM 1297 O O . GLY A 1 167 ? -1.293 -14.812 -1.322 1 98.75 167 GLY A O 1
ATOM 1298 N N . MET A 1 168 ? -0.716 -14.961 -3.523 1 98.69 168 MET A N 1
ATOM 1299 C CA . MET A 1 168 ? 0.129 -13.773 -3.475 1 98.69 168 MET A CA 1
ATOM 1300 C C . MET A 1 168 ? -0.685 -12.539 -3.086 1 98.69 168 MET A C 1
ATOM 1302 O O . MET A 1 168 ? -0.271 -11.766 -2.223 1 98.69 168 MET A O 1
ATOM 1306 N N . LEU A 1 169 ? -1.864 -12.422 -3.723 1 98.81 169 LEU A N 1
ATOM 1307 C CA . LEU A 1 169 ? -2.75 -11.297 -3.451 1 98.81 169 LEU A CA 1
ATOM 1308 C C . LEU A 1 169 ? -3.203 -11.297 -1.994 1 98.81 169 LEU A C 1
ATOM 1310 O O . LEU A 1 169 ? -3.281 -10.242 -1.359 1 98.81 169 LEU A O 1
ATOM 1314 N N . SER A 1 170 ? -3.473 -12.477 -1.448 1 98.88 170 SER A N 1
ATOM 1315 C CA . SER A 1 170 ? -3.912 -12.57 -0.059 1 98.88 170 SER A CA 1
ATOM 1316 C C . SER A 1 170 ? -2.811 -12.125 0.899 1 98.88 170 SER A C 1
ATOM 1318 O O . SER A 1 170 ? -3.072 -11.398 1.858 1 98.88 170 SER A O 1
ATOM 1320 N N . ALA A 1 171 ? -1.629 -12.602 0.63 1 98.69 171 ALA A N 1
ATOM 1321 C CA . ALA A 1 171 ? -0.495 -12.211 1.464 1 98.69 171 ALA A CA 1
ATOM 1322 C C . ALA A 1 171 ? -0.26 -10.703 1.399 1 98.69 171 ALA A C 1
ATOM 1324 O O . ALA A 1 171 ? -0.112 -10.047 2.434 1 98.69 171 ALA A O 1
ATOM 1325 N N . TRP A 1 172 ? -0.239 -10.188 0.2 1 98.31 172 TRP A N 1
ATOM 1326 C CA . TRP A 1 172 ? 0.027 -8.766 0.02 1 98.31 172 TRP A CA 1
ATOM 1327 C C . TRP A 1 172 ? -1.126 -7.926 0.555 1 98.31 172 TRP A C 1
ATOM 1329 O O . TRP A 1 172 ? -0.914 -6.82 1.058 1 98.31 172 TRP A O 1
ATOM 1339 N N . PHE A 1 173 ? -2.375 -8.43 0.443 1 98.44 173 PHE A N 1
ATOM 1340 C CA . PHE A 1 173 ? -3.521 -7.734 1.013 1 98.44 173 PHE A CA 1
ATOM 1341 C C . PHE A 1 173 ? -3.373 -7.59 2.523 1 98.44 173 PHE A C 1
ATOM 1343 O O . PHE A 1 173 ? -3.609 -6.516 3.076 1 98.44 173 PHE A O 1
ATOM 1350 N N . ARG A 1 174 ? -2.93 -8.68 3.191 1 97.81 174 ARG A N 1
ATOM 1351 C CA . ARG A 1 174 ? -2.693 -8.648 4.633 1 97.81 174 ARG A CA 1
ATOM 1352 C C . ARG A 1 174 ? -1.57 -7.68 4.98 1 97.81 174 ARG A C 1
ATOM 1354 O O . ARG A 1 174 ? -1.659 -6.945 5.965 1 97.81 174 ARG A O 1
ATOM 1361 N N . ILE A 1 175 ? -0.6 -7.648 4.18 1 95.69 175 ILE A N 1
ATOM 1362 C CA . ILE A 1 175 ? 0.586 -6.848 4.461 1 95.69 175 ILE A CA 1
ATOM 1363 C C . ILE A 1 175 ? 0.276 -5.371 4.242 1 95.69 175 ILE A C 1
ATOM 1365 O O . ILE A 1 175 ? 0.636 -4.523 5.062 1 95.69 175 ILE A O 1
ATOM 1369 N N . LYS A 1 176 ? -0.417 -5.047 3.17 1 95.69 176 LYS A N 1
ATOM 1370 C CA . LYS A 1 176 ? -0.605 -3.66 2.762 1 95.69 176 LYS A CA 1
ATOM 1371 C C . LYS A 1 176 ? -1.847 -3.057 3.414 1 95.69 176 LYS A C 1
ATOM 1373 O O . LYS A 1 176 ? -1.942 -1.839 3.57 1 95.69 176 LYS A O 1
ATOM 1378 N N . TYR A 1 177 ? -2.82 -3.92 3.779 1 96.12 177 TYR A N 1
ATOM 1379 C CA . TYR A 1 177 ? -4.078 -3.453 4.352 1 96.12 177 TYR A CA 1
ATOM 1380 C C . TYR A 1 177 ? -4.379 -4.172 5.66 1 96.12 177 TYR A C 1
ATOM 1382 O O . TYR A 1 177 ? -5.461 -4.742 5.828 1 96.12 177 TYR A O 1
ATOM 1390 N N . PRO A 1 178 ? -3.504 -4.078 6.582 1 93.56 178 PRO A N 1
ATOM 1391 C CA . PRO A 1 178 ? -3.725 -4.805 7.836 1 93.56 178 PRO A CA 1
ATOM 1392 C C . PRO A 1 178 ? -4.93 -4.281 8.617 1 93.56 178 PRO A C 1
ATOM 1394 O O . PRO A 1 178 ? -5.434 -4.965 9.508 1 93.56 178 PRO A O 1
ATOM 1397 N N . GLY A 1 179 ? -5.414 -3.119 8.273 1 92.5 179 GLY A N 1
ATOM 1398 C CA . GLY A 1 179 ? -6.621 -2.598 8.898 1 92.5 179 GLY A CA 1
ATOM 1399 C C . GLY A 1 179 ? -7.895 -3.166 8.297 1 92.5 179 GLY A C 1
ATOM 1400 O O . GLY A 1 179 ? -8.969 -3.043 8.883 1 92.5 179 GLY A O 1
ATOM 1401 N N . VAL A 1 180 ? -7.77 -3.811 7.164 1 96.44 180 VAL A N 1
ATOM 1402 C CA . VAL A 1 180 ? -8.93 -4.328 6.441 1 96.44 180 VAL A CA 1
ATOM 1403 C C . VAL A 1 180 ? -9.016 -5.84 6.625 1 96.44 180 VAL A C 1
ATOM 1405 O O . VAL A 1 180 ? -10.117 -6.395 6.73 1 96.44 180 VAL A O 1
ATOM 1408 N N . VAL A 1 181 ? -7.883 -6.496 6.699 1 97.31 181 VAL A N 1
ATOM 1409 C CA . VAL A 1 181 ? -7.828 -7.953 6.758 1 97.31 181 VAL A CA 1
ATOM 1410 C C . VAL A 1 181 ? -7.078 -8.391 8.016 1 97.31 181 VAL A C 1
ATOM 1412 O O . VAL A 1 181 ? -6 -7.875 8.312 1 97.31 181 VAL A O 1
ATOM 1415 N N . ASP A 1 182 ? -7.625 -9.414 8.703 1 97.81 182 ASP A N 1
ATOM 1416 C CA . ASP A 1 182 ? -7.102 -9.797 10.008 1 97.81 182 ASP A CA 1
ATOM 1417 C C . ASP A 1 182 ? -6.145 -10.984 9.891 1 97.81 182 ASP A C 1
ATOM 1419 O O . ASP A 1 182 ? -5.359 -11.25 10.805 1 97.81 182 ASP A O 1
ATOM 1423 N N . GLY A 1 183 ? -6.156 -11.664 8.844 1 98.56 183 GLY A N 1
ATOM 1424 C CA . GLY A 1 183 ? -5.281 -12.797 8.555 1 98.56 183 GLY A CA 1
ATOM 1425 C C . GLY A 1 183 ? -5.422 -13.312 7.137 1 98.56 183 GLY A C 1
ATOM 1426 O O . GLY A 1 183 ? -6.359 -12.938 6.426 1 98.56 183 GLY A O 1
ATOM 1427 N N . ALA A 1 184 ? -4.449 -14.148 6.703 1 98.94 184 ALA A N 1
ATOM 1428 C CA . ALA A 1 184 ? -4.484 -14.625 5.324 1 98.94 184 ALA A CA 1
ATOM 1429 C C . ALA A 1 184 ? -3.947 -16.047 5.223 1 98.94 184 ALA A C 1
ATOM 1431 O O . ALA A 1 184 ? -2.951 -16.391 5.859 1 98.94 184 ALA A O 1
ATOM 1432 N N . ILE A 1 185 ? -4.668 -16.859 4.527 1 98.94 185 ILE A N 1
ATOM 1433 C CA . ILE A 1 185 ? -4.176 -18.141 4.059 1 98.94 185 ILE A CA 1
ATOM 1434 C C . ILE A 1 185 ? -3.68 -18.016 2.619 1 98.94 185 ILE A C 1
ATOM 1436 O O . ILE A 1 185 ? -4.48 -17.906 1.688 1 98.94 185 ILE A O 1
ATOM 1440 N N . ALA A 1 186 ? -2.383 -18 2.467 1 98.88 186 ALA A N 1
ATOM 1441 C CA . ALA A 1 186 ? -1.734 -17.875 1.164 1 98.88 186 ALA A CA 1
ATOM 1442 C C . ALA A 1 186 ? -1.156 -19.219 0.706 1 98.88 186 ALA A C 1
ATOM 1444 O O . ALA A 1 186 ? -0 -19.531 0.996 1 98.88 186 ALA A O 1
ATOM 1445 N N . ALA A 1 187 ? -1.923 -19.922 -0.102 1 98.81 187 ALA A N 1
ATOM 1446 C CA . ALA A 1 187 ? -1.528 -21.25 -0.534 1 98.81 187 ALA A CA 1
ATOM 1447 C C . ALA A 1 187 ? -0.802 -21.203 -1.875 1 98.81 187 ALA A C 1
ATOM 1449 O O . ALA A 1 187 ? -1.239 -20.516 -2.801 1 98.81 187 ALA A O 1
ATOM 1450 N N . SER A 1 188 ? 0.308 -21.953 -1.927 1 98.44 188 SER A N 1
ATOM 1451 C CA . SER A 1 188 ? 1.079 -22.016 -3.164 1 98.44 188 SER A CA 1
ATOM 1452 C C . SER A 1 188 ? 1.342 -20.625 -3.736 1 98.44 188 SER A C 1
ATOM 1454 O O . SER A 1 188 ? 1.151 -20.406 -4.934 1 98.44 188 SER A O 1
ATOM 1456 N N . ALA A 1 189 ? 1.683 -19.688 -2.861 1 98.62 189 ALA A N 1
ATOM 1457 C CA . ALA A 1 189 ? 1.876 -18.281 -3.217 1 98.62 189 ALA A CA 1
ATOM 1458 C C . ALA A 1 189 ? 3.354 -17.969 -3.436 1 98.62 189 ALA A C 1
ATOM 1460 O O . ALA A 1 189 ? 4.102 -17.766 -2.477 1 98.62 189 ALA A O 1
ATOM 1461 N N . PRO A 1 190 ? 3.795 -17.922 -4.625 1 98.19 190 PRO A N 1
ATOM 1462 C CA . PRO A 1 190 ? 5.223 -17.703 -4.867 1 98.19 190 PRO A CA 1
ATOM 1463 C C . PRO A 1 190 ? 5.633 -16.25 -4.773 1 98.19 190 PRO A C 1
ATOM 1465 O O . PRO A 1 190 ? 6.168 -15.68 -5.734 1 98.19 190 PRO A O 1
ATOM 1468 N N . ILE A 1 191 ? 5.555 -15.625 -3.621 1 98.06 191 ILE A N 1
ATOM 1469 C CA . ILE A 1 191 ? 5.832 -14.203 -3.441 1 98.06 191 ILE A CA 1
ATOM 1470 C C . ILE A 1 191 ? 7.34 -13.969 -3.463 1 98.06 191 ILE A C 1
ATOM 1472 O O . ILE A 1 191 ? 7.793 -12.82 -3.416 1 98.06 191 ILE A O 1
ATOM 1476 N N . LEU A 1 192 ? 8.156 -15.07 -3.615 1 97.31 192 LEU A N 1
ATOM 1477 C CA . LEU A 1 192 ? 9.609 -14.938 -3.648 1 97.31 192 LEU A CA 1
ATOM 1478 C C . LEU A 1 192 ? 10.156 -15.305 -5.027 1 97.31 192 LEU A C 1
ATOM 1480 O O . LEU A 1 192 ? 11.367 -15.258 -5.246 1 97.31 192 LEU A O 1
ATOM 1484 N N . GLN A 1 193 ? 9.234 -15.617 -5.977 1 96.25 193 GLN A N 1
ATOM 1485 C CA . GLN A 1 193 ? 9.672 -16.016 -7.309 1 96.25 193 GLN A CA 1
ATOM 1486 C C . GLN A 1 193 ? 10.086 -14.805 -8.141 1 96.25 193 GLN A C 1
ATOM 1488 O O . GLN A 1 193 ? 9.625 -14.625 -9.266 1 96.25 193 GLN A O 1
ATOM 1493 N N . PHE A 1 194 ? 10.922 -13.938 -7.605 1 95.94 194 PHE A N 1
ATOM 1494 C CA . PHE A 1 194 ? 11.312 -12.719 -8.297 1 95.94 194 PHE A CA 1
ATOM 1495 C C . PHE A 1 194 ? 12.828 -12.617 -8.398 1 95.94 194 PHE A C 1
ATOM 1497 O O . PHE A 1 194 ? 13.555 -13.375 -7.758 1 95.94 194 PHE A O 1
ATOM 1504 N N . THR A 1 195 ? 13.203 -11.688 -9.242 1 91.75 195 THR A N 1
ATOM 1505 C CA . THR A 1 195 ? 14.609 -11.453 -9.547 1 91.75 195 THR A CA 1
ATOM 1506 C C . THR A 1 195 ? 15.406 -11.211 -8.266 1 91.75 195 THR A C 1
ATOM 1508 O O . THR A 1 195 ? 15 -10.414 -7.414 1 91.75 195 THR A O 1
ATOM 1511 N N . GLY A 1 196 ? 16.469 -11.961 -8.141 1 89.19 196 GLY A N 1
ATOM 1512 C CA . GLY A 1 196 ? 17.375 -11.742 -7.031 1 89.19 196 GLY A CA 1
ATOM 1513 C C . GLY A 1 196 ? 17.016 -12.523 -5.789 1 89.19 196 GLY A C 1
ATOM 1514 O O . GLY A 1 196 ? 17.766 -12.531 -4.805 1 89.19 196 GLY A O 1
ATOM 1515 N N . ILE A 1 197 ? 15.977 -13.273 -5.836 1 94.25 197 ILE A N 1
ATOM 1516 C CA . ILE A 1 197 ? 15.547 -14 -4.641 1 94.25 197 ILE A CA 1
ATOM 1517 C C . ILE A 1 197 ? 15.57 -15.5 -4.91 1 94.25 197 ILE A C 1
ATOM 1519 O O . ILE A 1 197 ? 16.328 -16.234 -4.273 1 94.25 197 ILE A O 1
ATOM 1523 N N . THR A 1 198 ? 14.781 -15.961 -5.863 1 95.38 198 THR A N 1
ATOM 1524 C CA . THR A 1 198 ? 14.727 -17.375 -6.227 1 95.38 198 THR A CA 1
ATOM 1525 C C . THR A 1 198 ? 15.477 -17.625 -7.535 1 95.38 198 THR A C 1
ATOM 1527 O O . THR A 1 198 ? 15.227 -16.938 -8.531 1 95.38 198 THR A O 1
ATOM 1530 N N . PRO A 1 199 ? 16.406 -18.609 -7.523 1 95.19 199 PRO A N 1
ATOM 1531 C CA . PRO A 1 199 ? 17.062 -18.938 -8.797 1 95.19 199 PRO A CA 1
ATOM 1532 C C . PRO A 1 199 ? 16.062 -19.281 -9.898 1 95.19 199 PRO A C 1
ATOM 1534 O O . PRO A 1 199 ? 15.047 -19.953 -9.633 1 95.19 199 PRO A O 1
ATOM 1537 N N . SER A 1 200 ? 16.359 -18.875 -11.109 1 95.25 200 SER A N 1
ATOM 1538 C CA . SER A 1 200 ? 15.406 -18.922 -12.211 1 95.25 200 SER A CA 1
ATOM 1539 C C . SER A 1 200 ? 15.125 -20.359 -12.633 1 95.25 200 SER A C 1
ATOM 1541 O O . SER A 1 200 ? 14.141 -20.625 -13.328 1 95.25 200 SER A O 1
ATOM 1543 N N . ASP A 1 201 ? 15.984 -21.328 -12.305 1 95.75 201 ASP A N 1
ATOM 1544 C CA . ASP A 1 201 ? 15.805 -22.703 -12.75 1 95.75 201 ASP A CA 1
ATOM 1545 C C . ASP A 1 201 ? 15.078 -23.531 -11.695 1 95.75 201 ASP A C 1
ATOM 1547 O O . ASP A 1 201 ? 14.766 -24.703 -11.922 1 95.75 201 ASP A O 1
ATOM 1551 N N . THR A 1 202 ? 14.711 -22.922 -10.57 1 95.88 202 THR A N 1
ATOM 1552 C CA . THR A 1 202 ? 14.133 -23.625 -9.43 1 95.88 202 THR A CA 1
ATOM 1553 C C . THR A 1 202 ? 12.812 -24.281 -9.82 1 95.88 202 THR A C 1
ATOM 1555 O O . THR A 1 202 ? 12.562 -25.438 -9.469 1 95.88 202 THR A O 1
ATOM 1558 N N . PHE A 1 203 ? 12.008 -23.578 -10.5 1 96.81 203 PHE A N 1
ATOM 1559 C CA . PHE A 1 203 ? 10.703 -24.094 -10.914 1 96.81 203 PHE A CA 1
ATOM 1560 C C . PHE A 1 203 ? 10.852 -25.375 -11.711 1 96.81 203 PHE A C 1
ATOM 1562 O O . PHE A 1 203 ? 10.258 -26.406 -11.367 1 96.81 203 PHE A O 1
ATOM 1569 N N . ASN A 1 204 ? 11.641 -25.344 -12.734 1 97.06 204 ASN A N 1
ATOM 1570 C CA . ASN A 1 204 ? 11.797 -26.484 -13.625 1 97.06 204 ASN A CA 1
ATOM 1571 C C . ASN A 1 204 ? 12.539 -27.625 -12.93 1 97.06 204 ASN A C 1
ATOM 1573 O O . ASN A 1 204 ? 12.305 -28.797 -13.242 1 97.06 204 ASN A O 1
ATOM 1577 N N . ASP A 1 205 ? 13.422 -27.281 -11.984 1 96.88 205 ASP A N 1
ATOM 1578 C CA . ASP A 1 205 ? 14.07 -28.328 -11.195 1 96.88 205 ASP A CA 1
ATOM 1579 C C . ASP A 1 205 ? 13.055 -29.125 -10.375 1 96.88 205 ASP A C 1
ATOM 1581 O O . ASP A 1 205 ? 13.172 -30.344 -10.25 1 96.88 205 ASP A O 1
ATOM 1585 N N . ILE A 1 206 ? 12.102 -28.406 -9.875 1 97.06 206 ILE A N 1
ATOM 1586 C CA . ILE A 1 206 ? 11.094 -29.078 -9.07 1 97.06 206 ILE A CA 1
ATOM 1587 C C . ILE A 1 206 ? 10.188 -29.906 -9.977 1 97.06 206 ILE A C 1
ATOM 1589 O O . ILE A 1 206 ? 9.797 -31.016 -9.617 1 97.06 206 ILE A O 1
ATOM 1593 N N . VAL A 1 207 ? 9.852 -29.391 -11.156 1 97.88 207 VAL A N 1
ATOM 1594 C CA . VAL A 1 207 ? 9.109 -30.188 -12.125 1 97.88 207 VAL A CA 1
ATOM 1595 C C . VAL A 1 207 ? 9.859 -31.5 -12.391 1 97.88 207 VAL A C 1
ATOM 1597 O O . VAL A 1 207 ? 9.273 -32.562 -12.344 1 97.88 207 VAL A O 1
ATOM 1600 N N . THR A 1 208 ? 11.133 -31.391 -12.625 1 98.25 208 THR A N 1
ATOM 1601 C CA . THR A 1 208 ? 11.984 -32.531 -12.922 1 98.25 208 THR A CA 1
ATOM 1602 C C . THR A 1 208 ? 11.969 -33.531 -11.773 1 98.25 208 THR A C 1
ATOM 1604 O O . THR A 1 208 ? 11.828 -34.75 -11.992 1 98.25 208 THR A O 1
ATOM 1607 N N . ARG A 1 209 ? 12.086 -33.031 -10.594 1 97.38 209 ARG A N 1
ATOM 1608 C CA . ARG A 1 209 ? 12.078 -33.875 -9.422 1 97.38 209 ARG A CA 1
ATOM 1609 C C . ARG A 1 209 ? 10.734 -34.594 -9.266 1 97.38 209 ARG A C 1
ATOM 1611 O O . ARG A 1 209 ? 10.68 -35.75 -8.836 1 97.38 209 ARG A O 1
ATOM 1618 N N . THR A 1 210 ? 9.68 -33.906 -9.578 1 97.62 210 THR A N 1
ATOM 1619 C CA . THR A 1 210 ? 8.344 -34.5 -9.477 1 97.62 210 THR A CA 1
ATOM 1620 C C . THR A 1 210 ? 8.195 -35.688 -10.43 1 97.62 210 THR A C 1
ATOM 1622 O O . THR A 1 210 ? 7.703 -36.75 -10.047 1 97.62 210 THR A O 1
ATOM 1625 N N . PHE A 1 211 ? 8.672 -35.531 -11.617 1 98.25 211 PHE A N 1
ATOM 1626 C CA . PHE A 1 211 ? 8.617 -36.625 -12.586 1 98.25 211 PHE A CA 1
ATOM 1627 C C . PHE A 1 211 ? 9.547 -37.75 -12.172 1 98.25 211 PHE A C 1
ATOM 1629 O O . PHE A 1 211 ? 9.18 -38.938 -12.281 1 98.25 211 PHE A O 1
ATOM 1636 N N . GLU A 1 212 ? 10.711 -37.438 -11.703 1 97.62 212 GLU A N 1
ATOM 1637 C CA . GLU A 1 212 ? 11.672 -38.438 -11.266 1 97.62 212 GLU A CA 1
ATOM 1638 C C . GLU A 1 212 ? 11.141 -39.219 -10.07 1 97.62 212 GLU A C 1
ATOM 1640 O O . GLU A 1 212 ? 11.375 -40.438 -9.953 1 97.62 212 GLU A O 1
ATOM 1645 N N . SER A 1 213 ? 10.484 -38.531 -9.172 1 95.69 213 SER A N 1
ATOM 1646 C CA . SER A 1 213 ? 9.992 -39.156 -7.945 1 95.69 213 SER A CA 1
ATOM 1647 C C . SER A 1 213 ? 8.805 -40.094 -8.234 1 95.69 213 SER A C 1
ATOM 1649 O O . SER A 1 213 ? 8.516 -41 -7.453 1 95.69 213 SER A O 1
ATOM 1651 N N . SER A 1 214 ? 8.086 -39.781 -9.273 1 96.38 214 SER A N 1
ATOM 1652 C CA . SER A 1 214 ? 6.953 -40.656 -9.648 1 96.38 214 SER A CA 1
ATOM 1653 C C . SER A 1 214 ? 7.422 -42.031 -10.102 1 96.38 214 SER A C 1
ATOM 1655 O O . SER A 1 214 ? 6.84 -43.031 -9.719 1 96.38 214 SER A O 1
ATOM 1657 N N . ARG A 1 215 ? 8.406 -42.031 -10.969 1 95.81 215 ARG A N 1
ATOM 1658 C CA . ARG A 1 215 ? 9.047 -43.219 -11.461 1 95.81 215 ARG A CA 1
ATOM 1659 C C . ARG A 1 215 ? 10.516 -42.969 -11.805 1 95.81 215 ARG A C 1
ATOM 1661 O O . ARG A 1 215 ? 10.82 -42.125 -12.648 1 95.81 215 ARG A O 1
ATOM 1668 N N . ALA A 1 216 ? 11.32 -43.781 -11.164 1 96.38 216 ALA A N 1
ATOM 1669 C CA . ALA A 1 216 ? 12.75 -43.594 -11.375 1 96.38 216 ALA A CA 1
ATOM 1670 C C . ALA A 1 216 ? 13.102 -43.719 -12.859 1 96.38 216 ALA A C 1
ATOM 1672 O O . ALA A 1 216 ? 12.695 -44.688 -13.523 1 96.38 216 ALA A O 1
ATOM 1673 N N . GLY A 1 217 ? 13.789 -42.688 -13.367 1 96.25 217 GLY A N 1
ATOM 1674 C CA . GLY A 1 217 ? 14.234 -42.688 -14.75 1 96.25 217 GLY A CA 1
ATOM 1675 C C . GLY A 1 217 ? 13.32 -41.906 -15.68 1 96.25 217 GLY A C 1
ATOM 1676 O O . GLY A 1 217 ? 13.672 -41.656 -16.828 1 96.25 217 GLY A O 1
ATOM 1677 N N . CYS A 1 218 ? 12.211 -41.562 -15.219 1 97.81 218 CYS A N 1
ATOM 1678 C CA . CYS A 1 218 ? 11.234 -40.875 -16.062 1 97.81 218 CYS A CA 1
ATOM 1679 C C . CYS A 1 218 ? 11.781 -39.562 -16.578 1 97.81 218 CYS A C 1
ATOM 1681 O O . CYS A 1 218 ? 11.633 -39.25 -17.766 1 97.81 218 CYS A O 1
ATOM 1683 N N . SER A 1 219 ? 12.414 -38.719 -15.703 1 97.69 219 SER A N 1
ATOM 1684 C CA . SER A 1 219 ? 12.977 -37.438 -16.125 1 97.69 219 SER A CA 1
ATOM 1685 C C . SER A 1 219 ? 14.031 -37.625 -17.203 1 97.69 219 SER A C 1
ATOM 1687 O O . SER A 1 219 ? 14.117 -36.844 -18.141 1 97.69 219 SER A O 1
ATOM 1689 N N . HIS A 1 220 ? 14.773 -38.688 -17.141 1 95.75 220 HIS A N 1
ATOM 1690 C CA . HIS A 1 220 ? 15.781 -38.969 -18.156 1 95.75 220 HIS A CA 1
ATOM 1691 C C . HIS A 1 220 ? 15.141 -39.344 -19.469 1 95.75 220 HIS A C 1
ATOM 1693 O O . HIS A 1 220 ? 15.625 -38.969 -20.547 1 95.75 220 HIS A O 1
ATOM 1699 N N . ALA A 1 221 ? 14.125 -40.188 -19.359 1 96.81 221 ALA A N 1
ATOM 1700 C CA . ALA A 1 221 ? 13.398 -40.562 -20.562 1 96.81 221 ALA A CA 1
ATOM 1701 C C . ALA A 1 221 ? 12.828 -39.344 -21.281 1 96.81 221 ALA A C 1
ATOM 1703 O O . ALA A 1 221 ? 12.859 -39.281 -22.516 1 96.81 221 ALA A O 1
ATOM 1704 N N . ILE A 1 222 ? 12.344 -38.406 -20.531 1 98 222 ILE A N 1
ATOM 1705 C CA . ILE A 1 222 ? 11.773 -37.188 -21.094 1 98 222 ILE A CA 1
ATOM 1706 C C . ILE A 1 222 ? 12.875 -36.344 -21.734 1 98 222 ILE A C 1
ATOM 1708 O O . ILE A 1 222 ? 12.711 -35.844 -22.844 1 98 222 ILE A O 1
ATOM 1712 N N . ARG A 1 223 ? 13.953 -36.156 -21.047 1 96.88 223 ARG A N 1
ATOM 1713 C CA . ARG A 1 223 ? 15.086 -35.406 -21.594 1 96.88 223 ARG A CA 1
ATOM 1714 C C . ARG A 1 223 ? 15.539 -36.031 -22.922 1 96.88 223 ARG A C 1
ATOM 1716 O O . ARG A 1 223 ? 15.789 -35.312 -23.891 1 96.88 223 ARG A O 1
ATOM 1723 N N . SER A 1 224 ? 15.617 -37.344 -22.969 1 95.94 224 SER A N 1
ATOM 1724 C CA . SER A 1 224 ? 16.016 -38.062 -24.172 1 95.94 224 SER A CA 1
ATOM 1725 C C . SER A 1 224 ? 15.008 -37.844 -25.297 1 95.94 224 SER A C 1
ATOM 1727 O O . SER A 1 224 ? 15.383 -37.781 -26.469 1 95.94 224 SER A O 1
ATOM 1729 N N . ALA A 1 225 ? 13.789 -37.812 -24.906 1 97.06 225 ALA A N 1
ATOM 1730 C CA . ALA A 1 225 ? 12.742 -37.562 -25.891 1 97.06 225 ALA A CA 1
ATOM 1731 C C . ALA A 1 225 ? 12.898 -36.188 -26.531 1 97.06 225 ALA A C 1
ATOM 1733 O O . ALA A 1 225 ? 12.711 -36.031 -27.75 1 97.06 225 ALA A O 1
ATOM 1734 N N . PHE A 1 226 ? 13.234 -35.188 -25.766 1 96.62 226 PHE A N 1
ATOM 1735 C CA . PHE A 1 226 ? 13.461 -33.844 -26.312 1 96.62 226 PHE A CA 1
ATOM 1736 C C . PHE A 1 226 ? 14.656 -33.844 -27.25 1 96.62 226 PHE A C 1
ATOM 1738 O O . PHE A 1 226 ? 14.633 -33.156 -28.281 1 96.62 226 PHE A O 1
ATOM 1745 N N . GLU A 1 227 ? 15.664 -34.594 -26.922 1 94.81 227 GLU A N 1
ATOM 1746 C CA . GLU A 1 227 ? 16.812 -34.719 -27.812 1 94.81 227 GLU A CA 1
ATOM 1747 C C . GLU A 1 227 ? 16.422 -35.375 -29.141 1 94.81 227 GLU A C 1
ATOM 1749 O O . GLU A 1 227 ? 16.891 -34.969 -30.203 1 94.81 227 GLU A O 1
ATOM 1754 N N . ARG A 1 228 ? 15.578 -36.312 -29.062 1 95.12 228 ARG A N 1
ATOM 1755 C CA . ARG A 1 228 ? 15.094 -37 -30.266 1 95.12 228 ARG A CA 1
ATOM 1756 C C . ARG A 1 228 ? 14.258 -36.062 -31.125 1 95.12 228 ARG A C 1
ATOM 1758 O O . ARG A 1 228 ? 14.328 -36.125 -32.375 1 95.12 228 ARG A O 1
ATOM 1765 N N . ILE A 1 229 ? 13.461 -35.25 -30.484 1 96 229 ILE A N 1
ATOM 1766 C CA . ILE A 1 229 ? 12.648 -34.281 -31.188 1 96 229 ILE A CA 1
ATOM 1767 C C . ILE A 1 229 ? 13.555 -33.344 -32 1 96 229 ILE A C 1
ATOM 1769 O O . ILE A 1 229 ? 13.242 -33 -33.156 1 96 229 ILE A O 1
ATOM 1773 N N . GLU A 1 230 ? 14.664 -33 -31.422 1 93.69 230 GLU A N 1
ATOM 1774 C CA . GLU A 1 230 ? 15.602 -32.094 -32.094 1 93.69 230 GLU A CA 1
ATOM 1775 C C . GLU A 1 230 ? 16.156 -32.719 -33.375 1 93.69 230 GLU A C 1
ATOM 1777 O O . GLU A 1 230 ? 16.484 -32 -34.312 1 93.69 230 GLU A O 1
ATOM 1782 N N . ARG A 1 231 ? 16.156 -34.031 -33.469 1 93.44 231 ARG A N 1
ATOM 1783 C CA . ARG A 1 231 ? 16.797 -34.719 -34.594 1 93.44 231 ARG A CA 1
ATOM 1784 C C . ARG A 1 231 ? 15.758 -35.281 -35.562 1 93.44 231 ARG A C 1
ATOM 1786 O O . ARG A 1 231 ? 16.094 -35.688 -36.656 1 93.44 231 ARG A O 1
ATOM 1793 N N . THR A 1 232 ? 14.547 -35.25 -35.188 1 95.62 232 THR A N 1
ATOM 1794 C CA . THR A 1 232 ? 13.484 -35.875 -35.969 1 95.62 232 THR A CA 1
ATOM 1795 C C . THR A 1 232 ? 12.961 -34.875 -37 1 95.62 232 THR A C 1
ATOM 1797 O O . THR A 1 232 ? 12.758 -33.688 -36.719 1 95.62 232 THR A O 1
ATOM 1800 N N . PRO A 1 233 ? 12.758 -35.344 -38.281 1 94.94 233 PRO A N 1
ATOM 1801 C CA . PRO A 1 233 ? 12.219 -34.469 -39.312 1 94.94 233 PRO A CA 1
ATOM 1802 C C . PRO A 1 233 ? 10.852 -33.875 -38.938 1 94.94 233 PRO A C 1
ATOM 1804 O O . PRO A 1 233 ? 10.031 -34.562 -38.344 1 94.94 233 PRO A O 1
ATOM 1807 N N . THR A 1 234 ? 10.625 -32.688 -39.406 1 94.5 234 THR A N 1
ATOM 1808 C CA . THR A 1 234 ? 9.438 -31.938 -39.031 1 94.5 234 THR A CA 1
ATOM 1809 C C . THR A 1 234 ? 8.172 -32.688 -39.438 1 94.5 234 THR A C 1
ATOM 1811 O O . THR A 1 234 ? 7.195 -32.719 -38.688 1 94.5 234 THR A O 1
ATOM 1814 N N . GLY A 1 235 ? 8.211 -33.219 -40.625 1 94 235 GLY A N 1
ATOM 1815 C CA . GLY A 1 235 ? 7.047 -33.969 -41.062 1 94 235 GLY A CA 1
ATOM 1816 C C . GLY A 1 235 ? 6.699 -35.156 -40.156 1 94 235 GLY A C 1
ATOM 1817 O O . GLY A 1 235 ? 5.52 -35.406 -39.938 1 94 235 GLY A O 1
ATOM 1818 N N . THR A 1 236 ? 7.707 -35.812 -39.688 1 95.44 236 THR A N 1
ATOM 1819 C CA . THR A 1 236 ? 7.52 -36.938 -38.781 1 95.44 236 THR A CA 1
ATOM 1820 C C . THR A 1 236 ? 6.93 -36.469 -37.438 1 95.44 236 THR A C 1
ATOM 1822 O O . THR A 1 236 ? 6.062 -37.125 -36.875 1 95.44 236 THR A O 1
ATOM 1825 N N . LEU A 1 237 ? 7.402 -35.344 -36.969 1 96.81 237 LEU A N 1
ATOM 1826 C CA . LEU A 1 237 ? 6.891 -34.781 -35.719 1 96.81 237 LEU A CA 1
ATOM 1827 C C . LEU A 1 237 ? 5.43 -34.406 -35.875 1 96.81 237 LEU A C 1
ATOM 1829 O O . LEU A 1 237 ? 4.621 -34.656 -34.969 1 96.81 237 LEU A O 1
ATOM 1833 N N . GLU A 1 238 ? 5.082 -33.75 -36.969 1 96 238 GLU A N 1
ATOM 1834 C CA . GLU A 1 238 ? 3.713 -33.312 -37.25 1 96 238 GLU A CA 1
ATOM 1835 C C . GLU A 1 238 ? 2.746 -34.5 -37.219 1 96 238 GLU A C 1
ATOM 1837 O O . GLU A 1 238 ? 1.646 -34.406 -36.688 1 96 238 GLU A O 1
ATOM 1842 N N . THR A 1 239 ? 3.219 -35.562 -37.75 1 95 239 THR A N 1
ATOM 1843 C CA . THR A 1 239 ? 2.395 -36.75 -37.812 1 95 239 THR A CA 1
ATOM 1844 C C . THR A 1 239 ? 2.32 -37.438 -36.438 1 95 239 THR A C 1
ATOM 1846 O O . THR A 1 239 ? 1.239 -37.812 -35.969 1 95 239 THR A O 1
ATOM 1849 N N . ALA A 1 240 ? 3.439 -37.562 -35.812 1 94.69 240 ALA A N 1
ATOM 1850 C CA . ALA A 1 240 ? 3.514 -38.25 -34.531 1 94.69 240 ALA A CA 1
ATOM 1851 C C . ALA A 1 240 ? 2.654 -37.562 -33.469 1 94.69 240 ALA A C 1
ATOM 1853 O O . ALA A 1 240 ? 1.953 -38.219 -32.688 1 94.69 240 ALA A O 1
ATOM 1854 N N . PHE A 1 241 ? 2.691 -36.219 -33.469 1 95.25 241 PHE A N 1
ATOM 1855 C CA . PHE A 1 241 ? 1.969 -35.438 -32.469 1 95.25 241 PHE A CA 1
ATOM 1856 C C . PHE A 1 241 ? 0.59 -35.062 -32.969 1 95.25 241 PHE A C 1
ATOM 1858 O O . PHE A 1 241 ? -0.156 -34.344 -32.281 1 95.25 241 PHE A O 1
ATOM 1865 N N . ARG A 1 242 ? 0.251 -35.469 -34.125 1 93.44 242 ARG A N 1
ATOM 1866 C CA . ARG A 1 242 ? -1.046 -35.188 -34.719 1 93.44 242 ARG A CA 1
ATOM 1867 C C . ARG A 1 242 ? -1.364 -33.688 -34.656 1 93.44 242 ARG A C 1
ATOM 1869 O O . ARG A 1 242 ? -2.406 -33.281 -34.125 1 93.44 242 ARG A O 1
ATOM 1876 N N . LEU A 1 243 ? -0.554 -32.844 -35.219 1 94.25 243 LEU A N 1
ATOM 1877 C CA . LEU A 1 243 ? -0.711 -31.406 -35.156 1 94.25 243 LEU A CA 1
ATOM 1878 C C . LEU A 1 243 ? -1.773 -30.922 -36.125 1 94.25 243 LEU A C 1
ATOM 1880 O O . LEU A 1 243 ? -1.872 -31.438 -37.25 1 94.25 243 LEU A O 1
ATOM 1884 N N . CYS A 1 244 ? -2.521 -30 -35.719 1 92.88 244 CYS A N 1
ATOM 1885 C CA . CYS A 1 244 ? -3.582 -29.438 -36.531 1 92.88 244 CYS A CA 1
ATOM 1886 C C . CYS A 1 244 ? -3.004 -28.609 -37.688 1 92.88 244 CYS A C 1
ATOM 1888 O O . CYS A 1 244 ? -3.652 -28.438 -38.719 1 92.88 244 CYS A O 1
ATOM 1890 N N . LYS A 1 245 ? -1.877 -28.031 -37.438 1 93.06 245 LYS A N 1
ATOM 1891 C CA . LYS A 1 245 ? -1.197 -27.156 -38.375 1 93.06 245 LYS A CA 1
ATOM 1892 C C . LYS A 1 245 ? 0.273 -27.547 -38.531 1 93.06 245 LYS A C 1
ATOM 1894 O O . LYS A 1 245 ? 0.851 -28.156 -37.625 1 93.06 245 LYS A O 1
ATOM 1899 N N . PRO A 1 246 ? 0.803 -27.125 -39.719 1 92.75 246 PRO A N 1
ATOM 1900 C CA . PRO A 1 246 ? 2.24 -27.359 -39.875 1 92.75 246 PRO A CA 1
ATOM 1901 C C . PRO A 1 246 ? 3.07 -26.672 -38.781 1 92.75 246 PRO A C 1
ATOM 1903 O O . PRO A 1 246 ? 2.736 -25.562 -38.375 1 92.75 246 PRO A O 1
ATOM 1906 N N . LEU A 1 247 ? 4.082 -27.328 -38.438 1 91.94 247 LEU A N 1
ATOM 1907 C CA . LEU A 1 247 ? 4.957 -26.812 -37.406 1 91.94 247 LEU A CA 1
ATOM 1908 C C . LEU A 1 247 ? 5.77 -25.625 -37.906 1 91.94 247 LEU A C 1
ATOM 1910 O O . LEU A 1 247 ? 6.539 -25.75 -38.844 1 91.94 247 LEU A O 1
ATOM 1914 N N . PRO A 1 248 ? 5.59 -24.469 -37.344 1 86.31 248 PRO A N 1
ATOM 1915 C CA . PRO A 1 248 ? 6.406 -23.312 -37.75 1 86.31 248 PRO A CA 1
ATOM 1916 C C . PRO A 1 248 ? 7.875 -23.469 -37.375 1 86.31 248 PRO A C 1
ATOM 1918 O O . PRO A 1 248 ? 8.758 -22.969 -38.062 1 86.31 248 PRO A O 1
ATOM 1921 N N . GLY A 1 249 ? 8.18 -24.094 -36.281 1 87.5 249 GLY A N 1
ATOM 1922 C CA . GLY A 1 249 ? 9.508 -24.375 -35.75 1 87.5 249 GLY A CA 1
ATOM 1923 C C . GLY A 1 249 ? 9.508 -25.375 -34.625 1 87.5 249 GLY A C 1
ATOM 1924 O O . GLY A 1 249 ? 8.508 -25.516 -33.906 1 87.5 249 GLY A O 1
ATOM 1925 N N . ARG A 1 250 ? 10.609 -26 -34.469 1 90.38 250 ARG A N 1
ATOM 1926 C CA . ARG A 1 250 ? 10.734 -27.031 -33.438 1 90.38 250 ARG A CA 1
ATOM 1927 C C . ARG A 1 250 ? 10.57 -26.453 -32.031 1 90.38 250 ARG A C 1
ATOM 1929 O O . ARG A 1 250 ? 10.031 -27.109 -31.156 1 90.38 250 ARG A O 1
ATOM 1936 N N . GLN A 1 251 ? 10.984 -25.234 -31.984 1 89.38 251 GLN A N 1
ATOM 1937 C CA . GLN A 1 251 ? 10.945 -24.609 -30.656 1 89.38 251 GLN A CA 1
ATOM 1938 C C . GLN A 1 251 ? 9.508 -24.469 -30.156 1 89.38 251 GLN A C 1
ATOM 1940 O O . GLN A 1 251 ? 9.25 -24.578 -28.969 1 89.38 251 GLN A O 1
ATOM 1945 N N . GLN A 1 252 ? 8.641 -24.234 -31.062 1 90.31 252 GLN A N 1
ATOM 1946 C CA . GLN A 1 252 ? 7.238 -24.094 -30.672 1 90.31 252 GLN A CA 1
ATOM 1947 C C . GLN A 1 252 ? 6.691 -25.391 -30.109 1 90.31 252 GLN A C 1
ATOM 1949 O O . GLN A 1 252 ? 5.891 -25.391 -29.172 1 90.31 252 GLN A O 1
ATOM 1954 N N . LEU A 1 253 ? 7.066 -26.438 -30.734 1 93.19 253 LEU A N 1
ATOM 1955 C CA . LEU A 1 253 ? 6.645 -27.75 -30.25 1 93.19 253 LEU A CA 1
ATOM 1956 C C . LEU A 1 253 ? 7.246 -28.031 -28.875 1 93.19 253 LEU A C 1
ATOM 1958 O O . LEU A 1 253 ? 6.551 -28.516 -27.969 1 93.19 253 LEU A O 1
ATOM 1962 N N . VAL A 1 254 ? 8.492 -27.734 -28.719 1 93.56 254 VAL A N 1
ATOM 1963 C CA . VAL A 1 254 ? 9.195 -27.953 -27.453 1 93.56 254 VAL A CA 1
ATOM 1964 C C . VAL A 1 254 ? 8.523 -27.141 -26.344 1 93.56 254 VAL A C 1
ATOM 1966 O O . VAL A 1 254 ? 8.289 -27.656 -25.25 1 93.56 254 VAL A O 1
ATOM 1969 N N . ASP A 1 255 ? 8.148 -25.938 -26.688 1 90.56 255 ASP A N 1
ATOM 1970 C CA . ASP A 1 255 ? 7.496 -25.078 -25.703 1 90.56 255 ASP A CA 1
ATOM 1971 C C . ASP A 1 255 ? 6.125 -25.625 -25.312 1 90.56 255 ASP A C 1
ATOM 1973 O O . ASP A 1 255 ? 5.758 -25.594 -24.141 1 90.56 255 ASP A O 1
ATOM 1977 N N . TRP A 1 256 ? 5.426 -26.031 -26.297 1 91 256 TRP A N 1
ATOM 1978 C CA . TRP A 1 256 ? 4.094 -26.578 -26.062 1 91 256 TRP A CA 1
ATOM 1979 C C . TRP A 1 256 ? 4.152 -27.797 -25.141 1 91 256 TRP A C 1
ATOM 1981 O O . TRP A 1 256 ? 3.393 -27.891 -24.172 1 91 256 TRP A O 1
ATOM 1991 N N . ILE A 1 257 ? 5.078 -28.688 -25.406 1 94.62 257 ILE A N 1
ATOM 1992 C CA . ILE A 1 257 ? 5.25 -29.891 -24.609 1 94.62 257 ILE A CA 1
ATOM 1993 C C . ILE A 1 257 ? 5.699 -29.531 -23.188 1 94.62 257 ILE A C 1
ATOM 1995 O O . ILE A 1 257 ? 5.152 -30.031 -22.203 1 94.62 257 ILE A O 1
ATOM 1999 N N . SER A 1 258 ? 6.676 -28.641 -23.109 1 94.19 258 SER A N 1
ATOM 2000 C CA . SER A 1 258 ? 7.227 -28.234 -21.812 1 94.19 258 SER A CA 1
ATOM 2001 C C . SER A 1 258 ? 6.16 -27.609 -20.938 1 94.19 258 SER A C 1
ATOM 2003 O O . SER A 1 258 ? 6.098 -27.891 -19.734 1 94.19 258 SER A O 1
ATOM 2005 N N . ASN A 1 259 ? 5.359 -26.812 -21.531 1 91.75 259 ASN A N 1
ATOM 2006 C CA . ASN A 1 259 ? 4.281 -26.172 -20.781 1 91.75 259 ASN A CA 1
ATOM 2007 C C . ASN A 1 259 ? 3.289 -27.188 -20.234 1 91.75 259 ASN A C 1
ATOM 2009 O O . ASN A 1 259 ? 2.85 -27.078 -19.094 1 91.75 259 ASN A O 1
ATOM 2013 N N . GLY A 1 260 ? 2.936 -28.078 -21.078 1 92.19 260 GLY A N 1
ATOM 2014 C CA . GLY A 1 260 ? 2.029 -29.125 -20.641 1 92.19 260 GLY A CA 1
ATOM 2015 C C . GLY A 1 260 ? 2.574 -29.938 -19.484 1 92.19 260 GLY A C 1
ATOM 2016 O O . GLY A 1 260 ? 1.854 -30.219 -18.516 1 92.19 260 GLY A O 1
ATOM 2017 N N . LEU A 1 261 ? 3.824 -30.359 -19.594 1 95.5 261 LEU A N 1
ATOM 2018 C CA . LEU A 1 261 ? 4.453 -31.156 -18.547 1 95.5 261 LEU A CA 1
ATOM 2019 C C . LEU A 1 261 ? 4.566 -30.344 -17.25 1 95.5 261 LEU A C 1
ATOM 2021 O O . LEU A 1 261 ? 4.402 -30.891 -16.156 1 95.5 261 LEU A O 1
ATOM 2025 N N . ALA A 1 262 ? 4.812 -29.094 -17.391 1 94.56 262 ALA A N 1
ATOM 2026 C CA . ALA A 1 262 ? 4.895 -28.219 -16.219 1 94.56 262 ALA A CA 1
ATOM 2027 C C . ALA A 1 262 ? 3.547 -28.125 -15.508 1 94.56 262 ALA A C 1
ATOM 2029 O O . ALA A 1 262 ? 3.471 -28.219 -14.281 1 94.56 262 ALA A O 1
ATOM 2030 N N . TYR A 1 263 ? 2.518 -27.875 -16.266 1 93.25 263 TYR A N 1
ATOM 2031 C CA . TYR A 1 263 ? 1.182 -27.812 -15.688 1 93.25 263 TYR A CA 1
ATOM 2032 C C . TYR A 1 263 ? 0.795 -29.125 -15.039 1 93.25 263 TYR A C 1
ATOM 2034 O O . TYR A 1 263 ? 0.145 -29.156 -13.992 1 93.25 263 TYR A O 1
ATOM 2042 N N . GLU A 1 264 ? 1.18 -30.156 -15.711 1 94.75 264 GLU A N 1
ATOM 2043 C CA . GLU A 1 264 ? 0.872 -31.484 -15.172 1 94.75 264 GLU A CA 1
ATOM 2044 C C . GLU A 1 264 ? 1.501 -31.688 -13.797 1 94.75 264 GLU A C 1
ATOM 2046 O O . GLU A 1 264 ? 0.855 -32.188 -12.883 1 94.75 264 GLU A O 1
ATOM 2051 N N . ALA A 1 265 ? 2.762 -31.344 -13.688 1 96.12 265 ALA A N 1
ATOM 2052 C CA . ALA A 1 265 ? 3.434 -31.422 -12.398 1 96.12 265 ALA A CA 1
ATOM 2053 C C . ALA A 1 265 ? 2.719 -30.562 -11.359 1 96.12 265 ALA A C 1
ATOM 2055 O O . ALA A 1 265 ? 2.588 -30.953 -10.195 1 96.12 265 ALA A O 1
ATOM 2056 N N . MET A 1 266 ? 2.324 -29.391 -11.727 1 95.75 266 MET A N 1
ATOM 2057 C CA . MET A 1 266 ? 1.646 -28.438 -10.852 1 95.75 266 MET A CA 1
ATOM 2058 C C . MET A 1 266 ? 0.365 -29.031 -10.281 1 95.75 266 MET A C 1
ATOM 2060 O O . MET A 1 266 ? 0.068 -28.875 -9.102 1 95.75 266 MET A O 1
ATOM 2064 N N . VAL A 1 267 ? -0.383 -29.766 -11.148 1 95.19 267 VAL A N 1
ATOM 2065 C CA . VAL A 1 267 ? -1.688 -30.266 -10.719 1 95.19 267 VAL A CA 1
ATOM 2066 C C . VAL A 1 267 ? -1.621 -31.781 -10.508 1 95.19 267 VAL A C 1
ATOM 2068 O O . VAL A 1 267 ? -2.576 -32.5 -10.812 1 95.19 267 VAL A O 1
ATOM 2071 N N . ASP A 1 268 ? -0.511 -32.281 -10.078 1 96.75 268 ASP A N 1
ATOM 2072 C CA . ASP A 1 268 ? -0.359 -33.719 -9.789 1 96.75 268 ASP A CA 1
ATOM 2073 C C . ASP A 1 268 ? -1.14 -34.094 -8.539 1 96.75 268 ASP A C 1
ATOM 2075 O O . ASP A 1 268 ? -0.561 -34.594 -7.57 1 96.75 268 ASP A O 1
ATOM 2079 N N . TYR A 1 269 ? -2.451 -34.062 -8.656 1 96.06 269 TYR A N 1
ATOM 2080 C CA . TYR A 1 269 ? -3.363 -34.312 -7.543 1 96.06 269 TYR A CA 1
ATOM 2081 C C . TYR A 1 269 ? -3.611 -35.781 -7.363 1 96.06 269 TYR A C 1
ATOM 2083 O O . TYR A 1 269 ? -3.52 -36.562 -8.32 1 96.06 269 TYR A O 1
ATOM 2091 N N . PRO A 1 270 ? -3.979 -36.188 -6.141 1 95.88 270 PRO A N 1
ATOM 2092 C CA . PRO A 1 270 ? -4.297 -37.594 -5.883 1 95.88 270 PRO A CA 1
ATOM 2093 C C . PRO A 1 270 ? -5.691 -37.969 -6.367 1 95.88 270 PRO A C 1
ATOM 2095 O O . PRO A 1 270 ? -6.07 -39.156 -6.305 1 95.88 270 PRO A O 1
ATOM 2098 N N . THR A 1 271 ? -6.477 -37 -6.781 1 93.75 271 THR A N 1
ATOM 2099 C CA . THR A 1 271 ? -7.824 -37.25 -7.285 1 93.75 271 THR A CA 1
ATOM 2100 C C . THR A 1 271 ? -7.969 -36.719 -8.711 1 93.75 271 THR A C 1
ATOM 2102 O O . THR A 1 271 ? -7.258 -35.781 -9.109 1 93.75 271 THR A O 1
ATOM 2105 N N . GLU A 1 272 ? -8.852 -37.344 -9.438 1 92.06 272 GLU A N 1
ATOM 2106 C CA . GLU A 1 272 ? -9.195 -36.812 -10.75 1 92.06 272 GLU A CA 1
ATOM 2107 C C . GLU A 1 272 ? -9.664 -35.375 -10.648 1 92.06 272 GLU A C 1
ATOM 2109 O O . GLU A 1 272 ? -10.414 -35 -9.727 1 92.06 272 GLU A O 1
ATOM 2114 N N . ALA A 1 273 ? -9.109 -34.562 -11.539 1 85.31 273 ALA A N 1
ATOM 2115 C CA . ALA A 1 273 ? -9.492 -33.156 -11.477 1 85.31 273 ALA A CA 1
ATOM 2116 C C . ALA A 1 273 ? -9.5 -32.531 -12.867 1 85.31 273 ALA A C 1
ATOM 2118 O O . ALA A 1 273 ? -8.773 -32.969 -13.758 1 85.31 273 ALA A O 1
ATOM 2119 N N . SER A 1 274 ? -10.32 -31.5 -13.023 1 83.5 274 SER A N 1
ATOM 2120 C CA . SER A 1 274 ? -10.438 -30.797 -14.289 1 83.5 274 SER A CA 1
ATOM 2121 C C . SER A 1 274 ? -10.18 -29.297 -14.109 1 83.5 274 SER A C 1
ATOM 2123 O O . SER A 1 274 ? -10.891 -28.469 -14.68 1 83.5 274 SER A O 1
ATOM 2125 N N . PHE A 1 275 ? -9.227 -28.953 -13.375 1 82.62 275 PHE A N 1
ATOM 2126 C CA . PHE A 1 275 ? -8.898 -27.562 -13.078 1 82.62 275 PHE A CA 1
ATOM 2127 C C . PHE A 1 275 ? -8.273 -26.875 -14.289 1 82.62 275 PHE A C 1
ATOM 2129 O O . PHE A 1 275 ? -8.75 -25.828 -14.727 1 82.62 275 PHE A O 1
ATOM 2136 N N . VAL A 1 276 ? -7.238 -27.453 -14.859 1 85.06 276 VAL A N 1
ATOM 2137 C CA . VAL A 1 276 ? -6.586 -26.906 -16.047 1 85.06 276 VAL A CA 1
ATOM 2138 C C . VAL A 1 276 ? -6.957 -27.734 -17.266 1 85.06 276 VAL A C 1
ATOM 2140 O O . VAL A 1 276 ? -7.078 -27.203 -18.375 1 85.06 276 VAL A O 1
ATOM 2143 N N . GLN A 1 277 ? -6.961 -28.984 -17.109 1 86.62 277 GLN A N 1
ATOM 2144 C CA . GLN A 1 277 ? -7.391 -30.031 -18.031 1 86.62 277 GLN A CA 1
ATOM 2145 C C . GLN A 1 277 ? -8.047 -31.188 -17.297 1 86.62 277 GLN A C 1
ATOM 2147 O O . GLN A 1 277 ? -7.816 -31.375 -16.094 1 86.62 277 GLN A O 1
ATOM 2152 N N . PRO A 1 278 ? -8.977 -31.828 -18.016 1 89.25 278 PRO A N 1
ATOM 2153 C CA . PRO A 1 278 ? -9.391 -33.094 -17.375 1 89.25 278 PRO A CA 1
ATOM 2154 C C . PRO A 1 278 ? -8.242 -34.094 -17.234 1 89.25 278 PRO A C 1
ATOM 2156 O O . PRO A 1 278 ? -7.656 -34.5 -18.234 1 89.25 278 PRO A O 1
ATOM 2159 N N . LEU A 1 279 ? -7.918 -34.438 -16.016 1 93.56 279 LEU A N 1
ATOM 2160 C CA . LEU A 1 279 ? -6.758 -35.281 -15.773 1 93.56 279 LEU A CA 1
ATOM 2161 C C . LEU A 1 279 ? -7.098 -36.406 -14.789 1 93.56 279 LEU A C 1
ATOM 2163 O O . LEU A 1 279 ? -7.934 -36.219 -13.906 1 93.56 279 LEU A O 1
ATOM 2167 N N . PRO A 1 280 ? -6.52 -37.594 -14.953 1 94.38 280 PRO A N 1
ATOM 2168 C CA . PRO A 1 280 ? -6.66 -38.656 -13.945 1 94.38 280 PRO A CA 1
ATOM 2169 C C . PRO A 1 280 ? -5.93 -38.312 -12.641 1 94.38 280 PRO A C 1
ATOM 2171 O O . PRO A 1 280 ? -5.191 -37.344 -12.578 1 94.38 280 PRO A O 1
ATOM 2174 N N . ALA A 1 281 ? -6.27 -39.094 -11.633 1 95.56 281 ALA A N 1
ATOM 2175 C CA . ALA A 1 281 ? -5.469 -39 -10.414 1 95.56 281 ALA A CA 1
ATOM 2176 C C . ALA A 1 281 ? -3.998 -39.281 -10.703 1 95.56 281 ALA A C 1
ATOM 2178 O O . ALA A 1 281 ? -3.676 -40.188 -11.484 1 95.56 281 ALA A O 1
ATOM 2179 N N . TRP A 1 282 ? -3.186 -38.5 -10.094 1 96.75 282 TRP A N 1
ATOM 2180 C CA . TRP A 1 282 ? -1.741 -38.625 -10.258 1 96.75 282 TRP A CA 1
ATOM 2181 C C . TRP A 1 282 ? -1.357 -38.656 -11.727 1 96.75 282 TRP A C 1
ATOM 2183 O O . TRP A 1 282 ? -0.76 -39.625 -12.211 1 96.75 282 TRP A O 1
ATOM 2193 N N . PRO A 1 283 ? -1.585 -37.625 -12.383 1 96.94 283 PRO A N 1
ATOM 2194 C CA . PRO A 1 283 ? -1.349 -37.594 -13.828 1 96.94 283 PRO A CA 1
ATOM 2195 C C . PRO A 1 283 ? 0.125 -37.781 -14.188 1 96.94 283 PRO A C 1
ATOM 2197 O O . PRO A 1 283 ? 0.443 -38.312 -15.25 1 96.94 283 PRO A O 1
ATOM 2200 N N . VAL A 1 284 ? 1.044 -37.344 -13.367 1 98.06 284 VAL A N 1
ATOM 2201 C CA . VAL A 1 284 ? 2.467 -37.531 -13.633 1 98.06 284 VAL A CA 1
ATOM 2202 C C . VAL A 1 284 ? 2.801 -39 -13.672 1 98.06 284 VAL A C 1
ATOM 2204 O O . VAL A 1 284 ? 3.578 -39.469 -14.516 1 98.06 284 VAL A O 1
ATOM 2207 N N . ASN A 1 285 ? 2.23 -39.781 -12.75 1 97.62 285 ASN A N 1
ATOM 2208 C CA . ASN A 1 285 ? 2.408 -41.219 -12.789 1 97.62 285 ASN A CA 1
ATOM 2209 C C . ASN A 1 285 ? 1.915 -41.812 -14.102 1 97.62 285 ASN A C 1
ATOM 2211 O O . ASN A 1 285 ? 2.584 -42.656 -14.695 1 97.62 285 ASN A O 1
ATOM 2215 N N . ALA A 1 286 ? 0.75 -41.375 -14.484 1 97 286 ALA A N 1
ATOM 2216 C CA . ALA A 1 286 ? 0.178 -41.875 -15.734 1 97 286 ALA A CA 1
ATOM 2217 C C . ALA A 1 286 ? 1.096 -41.562 -16.922 1 97 286 ALA A C 1
ATOM 2219 O O . ALA A 1 286 ? 1.281 -42.406 -17.797 1 97 286 ALA A O 1
ATOM 2220 N N . THR A 1 287 ? 1.628 -40.406 -16.938 1 97.75 287 THR A N 1
ATOM 2221 C CA . THR A 1 287 ? 2.533 -40 -18 1 97.75 287 THR A CA 1
ATOM 2222 C C . THR A 1 287 ? 3.805 -40.844 -18 1 97.75 287 THR A C 1
ATOM 2224 O O . THR A 1 287 ? 4.234 -41.344 -19.031 1 97.75 287 THR A O 1
ATOM 2227 N N . CYS A 1 288 ? 4.398 -40.969 -16.859 1 97.88 288 CYS A N 1
ATOM 2228 C CA . CYS A 1 288 ? 5.629 -41.75 -16.75 1 97.88 288 CYS A CA 1
ATOM 2229 C C . CYS A 1 288 ? 5.391 -43.219 -17.109 1 97.88 288 CYS A C 1
ATOM 2231 O O . CYS A 1 288 ? 6.242 -43.844 -17.734 1 97.88 288 CYS A O 1
ATOM 2233 N N . ASP A 1 289 ? 4.254 -43.719 -16.719 1 96.88 289 ASP A N 1
ATOM 2234 C CA . ASP A 1 289 ? 3.902 -45.094 -17.094 1 96.88 289 ASP A CA 1
ATOM 2235 C C . ASP A 1 289 ? 3.809 -45.25 -18.609 1 96.88 289 ASP A C 1
ATOM 2237 O O . ASP A 1 289 ? 4.23 -46.281 -19.156 1 96.88 289 ASP A O 1
ATOM 2241 N N . ALA A 1 290 ? 3.258 -44.281 -19.219 1 96.19 290 ALA A N 1
ATOM 2242 C CA . ALA A 1 290 ? 3.121 -44.312 -20.672 1 96.19 290 ALA A CA 1
ATOM 2243 C C . ALA A 1 290 ? 4.484 -44.219 -21.359 1 96.19 290 ALA A C 1
ATOM 2245 O O . ALA A 1 290 ? 4.746 -44.938 -22.328 1 96.19 290 ALA A O 1
ATOM 2246 N N . ILE A 1 291 ? 5.352 -43.406 -20.891 1 97.12 291 ILE A N 1
ATOM 2247 C CA . ILE A 1 291 ? 6.641 -43.125 -21.5 1 97.12 291 ILE A CA 1
ATOM 2248 C C . ILE A 1 291 ? 7.586 -44.312 -21.297 1 97.12 291 ILE A C 1
ATOM 2250 O O . ILE A 1 291 ? 8.391 -44.625 -22.172 1 97.12 291 ILE A O 1
ATOM 2254 N N . MET A 1 292 ? 7.438 -44.938 -20.156 1 95.31 292 MET A N 1
ATOM 2255 C CA . MET A 1 292 ? 8.383 -46 -19.797 1 95.31 292 MET A CA 1
ATOM 2256 C C . MET A 1 292 ? 7.73 -47.375 -19.859 1 95.31 292 MET A C 1
ATOM 2258 O O . MET A 1 292 ? 8.203 -48.312 -19.234 1 95.31 292 MET A O 1
ATOM 2262 N N . GLY A 1 293 ? 6.641 -47.438 -20.484 1 91.38 293 GLY A N 1
ATOM 2263 C CA . GLY A 1 293 ? 5.93 -48.688 -20.578 1 91.38 293 GLY A CA 1
ATOM 2264 C C . GLY A 1 293 ? 6.699 -49.75 -21.359 1 91.38 293 GLY A C 1
ATOM 2265 O O . GLY A 1 293 ? 7.742 -49.469 -21.938 1 91.38 293 GLY A O 1
ATOM 2266 N N . ASP A 1 294 ? 6.062 -50.875 -21.375 1 88.62 294 ASP A N 1
ATOM 2267 C CA . ASP A 1 294 ? 6.641 -52 -22.094 1 88.62 294 ASP A CA 1
ATOM 2268 C C . ASP A 1 294 ? 6.691 -51.719 -23.594 1 88.62 294 ASP A C 1
ATOM 2270 O O . ASP A 1 294 ? 5.734 -51.188 -24.172 1 88.62 294 ASP A O 1
ATOM 2274 N N . GLY A 1 295 ? 7.781 -52 -24.297 1 88 295 GLY A N 1
ATOM 2275 C CA . GLY A 1 295 ? 7.906 -51.812 -25.734 1 88 295 GLY A CA 1
ATOM 2276 C C . GLY A 1 295 ? 8.406 -50.438 -26.125 1 88 295 GLY A C 1
ATOM 2277 O O . GLY A 1 295 ? 8.68 -50.188 -27.312 1 88 295 GLY A O 1
ATOM 2278 N N . CYS A 1 296 ? 8.562 -49.562 -25.188 1 89.5 296 CYS A N 1
ATOM 2279 C CA . CYS A 1 296 ? 8.898 -48.188 -25.516 1 89.5 296 CYS A CA 1
ATOM 2280 C C . CYS A 1 296 ? 10.359 -48.062 -25.906 1 89.5 296 CYS A C 1
ATOM 2282 O O . CYS A 1 296 ? 10.75 -47.094 -26.547 1 89.5 296 CYS A O 1
ATOM 2284 N N . ASP A 1 297 ? 11.102 -49.094 -25.688 1 87.06 297 ASP A N 1
ATOM 2285 C CA . ASP A 1 297 ? 12.477 -49.094 -26.172 1 87.06 297 ASP A CA 1
ATOM 2286 C C . ASP A 1 297 ? 12.523 -49.125 -27.688 1 87.06 297 ASP A C 1
ATOM 2288 O O . ASP A 1 297 ? 13.438 -48.562 -28.297 1 87.06 297 ASP A O 1
ATOM 2292 N N . ASP A 1 298 ? 11.523 -49.75 -28.297 1 90.19 298 ASP A N 1
ATOM 2293 C CA . ASP A 1 298 ? 11.492 -49.906 -29.75 1 90.19 298 ASP A CA 1
ATOM 2294 C C . ASP A 1 298 ? 10.969 -48.656 -30.438 1 90.19 298 ASP A C 1
ATOM 2296 O O . ASP A 1 298 ? 11.344 -48.375 -31.578 1 90.19 298 ASP A O 1
ATOM 2300 N N . ASP A 1 299 ? 10.164 -47.969 -29.766 1 91.25 299 ASP A N 1
ATOM 2301 C CA . ASP A 1 299 ? 9.594 -46.75 -30.344 1 91.25 299 ASP A CA 1
ATOM 2302 C C . ASP A 1 299 ? 9.43 -45.656 -29.281 1 91.25 299 ASP A C 1
ATOM 2304 O O . ASP A 1 299 ? 8.312 -45.25 -28.953 1 91.25 299 ASP A O 1
ATOM 2308 N N . PRO A 1 300 ? 10.508 -45.062 -28.938 1 93 300 PRO A N 1
ATOM 2309 C CA . PRO A 1 300 ? 10.469 -44.094 -27.844 1 93 300 PRO A CA 1
ATOM 2310 C C . PRO A 1 300 ? 9.648 -42.875 -28.172 1 93 300 PRO A C 1
ATOM 2312 O O . PRO A 1 300 ? 9.023 -42.281 -27.281 1 93 300 PRO A O 1
ATOM 2315 N N . LEU A 1 301 ? 9.633 -42.438 -29.422 1 94.56 301 LEU A N 1
ATOM 2316 C CA . LEU A 1 301 ? 8.891 -41.25 -29.797 1 94.56 301 LEU A CA 1
ATOM 2317 C C . LEU A 1 301 ? 7.391 -41.469 -29.609 1 94.56 301 LEU A C 1
ATOM 2319 O O . LEU A 1 301 ? 6.699 -40.594 -29.062 1 94.56 301 LEU A O 1
ATOM 2323 N N . SER A 1 302 ? 6.91 -42.594 -30.062 1 94.25 302 SER A N 1
ATOM 2324 C CA . SER A 1 302 ? 5.488 -42.906 -29.922 1 94.25 302 SER A CA 1
ATOM 2325 C C . SER A 1 302 ? 5.09 -42.969 -28.453 1 94.25 302 SER A C 1
ATOM 2327 O O . SER A 1 302 ? 3.992 -42.562 -28.078 1 94.25 302 SER A O 1
ATOM 2329 N N . CYS A 1 303 ? 5.926 -43.531 -27.609 1 96.38 303 CYS A N 1
ATOM 2330 C CA . CYS A 1 303 ? 5.656 -43.625 -26.188 1 96.38 303 CYS A CA 1
ATOM 2331 C C . CYS A 1 303 ? 5.668 -42.219 -25.547 1 96.38 303 CYS A C 1
ATOM 2333 O O . CYS A 1 303 ? 4.852 -41.938 -24.672 1 96.38 303 CYS A O 1
ATOM 2335 N N . PHE A 1 304 ? 6.641 -41.438 -26.031 1 97.38 304 PHE A N 1
ATOM 2336 C CA . PHE A 1 304 ? 6.688 -40.062 -25.531 1 97.38 304 PHE A CA 1
ATOM 2337 C C . PHE A 1 304 ? 5.422 -39.312 -25.891 1 97.38 304 PHE A C 1
ATOM 2339 O O . PHE A 1 304 ? 4.855 -38.594 -25.062 1 97.38 304 PHE A O 1
ATOM 2346 N N . VAL A 1 305 ? 4.941 -39.438 -27.078 1 96 305 VAL A N 1
ATOM 2347 C CA . VAL A 1 305 ? 3.717 -38.812 -27.547 1 96 305 VAL A CA 1
ATOM 2348 C C . VAL A 1 305 ? 2.531 -39.281 -26.703 1 96 305 VAL A C 1
ATOM 2350 O O . VAL A 1 305 ? 1.651 -38.5 -26.359 1 96 305 VAL A O 1
ATOM 2353 N N . ALA A 1 306 ? 2.504 -40.562 -26.375 1 94.81 306 ALA A N 1
ATOM 2354 C CA . ALA A 1 306 ? 1.451 -41.125 -25.531 1 94.81 306 ALA A CA 1
ATOM 2355 C C . ALA A 1 306 ? 1.465 -40.469 -24.141 1 94.81 306 ALA A C 1
ATOM 2357 O O . ALA A 1 306 ? 0.409 -40.188 -23.578 1 94.81 306 ALA A O 1
ATOM 2358 N N . GLY A 1 307 ? 2.623 -40.312 -23.609 1 96.69 307 GLY A N 1
ATOM 2359 C CA . GLY A 1 307 ? 2.752 -39.625 -22.328 1 96.69 307 GLY A CA 1
ATOM 2360 C C . GLY A 1 307 ? 2.271 -38.188 -22.359 1 96.69 307 GLY A C 1
ATOM 2361 O O . GLY A 1 307 ? 1.519 -37.75 -21.484 1 96.69 307 GLY A O 1
ATOM 2362 N N . VAL A 1 308 ? 2.736 -37.406 -23.328 1 95.69 308 VAL A N 1
ATOM 2363 C CA . VAL A 1 308 ? 2.35 -36 -23.5 1 95.69 308 VAL A CA 1
ATOM 2364 C C . VAL A 1 308 ? 0.834 -35.906 -23.656 1 95.69 308 VAL A C 1
ATOM 2366 O O . VAL A 1 308 ? 0.22 -34.938 -23.172 1 95.69 308 VAL A O 1
ATOM 2369 N N . SER A 1 309 ? 0.186 -36.875 -24.203 1 94.06 309 SER A N 1
ATOM 2370 C CA . SER A 1 309 ? -1.249 -36.875 -24.469 1 94.06 309 SER A CA 1
ATOM 2371 C C . SER A 1 309 ? -2.051 -37.031 -23.172 1 94.06 309 SER A C 1
ATOM 2373 O O . SER A 1 309 ? -3.252 -36.75 -23.156 1 94.06 309 SER A O 1
ATOM 2375 N N . VAL A 1 310 ? -1.414 -37.531 -22.156 1 94.31 310 VAL A N 1
ATOM 2376 C CA . VAL A 1 310 ? -2.109 -37.594 -20.875 1 94.31 310 VAL A CA 1
ATOM 2377 C C . VAL A 1 310 ? -2.578 -36.188 -20.469 1 94.31 310 VAL A C 1
ATOM 2379 O O . VAL A 1 310 ? -3.713 -36.031 -20.016 1 94.31 310 VAL A O 1
ATOM 2382 N N . TYR A 1 311 ? -1.751 -35.188 -20.688 1 92.62 311 TYR A N 1
ATOM 2383 C CA . TYR A 1 311 ? -2.137 -33.844 -20.328 1 92.62 311 TYR A CA 1
ATOM 2384 C C . TYR A 1 311 ? -3.1 -33.25 -21.359 1 92.62 311 TYR A C 1
ATOM 2386 O O . TYR A 1 311 ? -4.086 -32.625 -21 1 92.62 311 TYR A O 1
ATOM 2394 N N . PHE A 1 312 ? -2.842 -33.469 -22.578 1 89.94 312 PHE A N 1
ATOM 2395 C CA . PHE A 1 312 ? -3.543 -32.719 -23.625 1 89.94 312 PHE A CA 1
ATOM 2396 C C . PHE A 1 312 ? -4.777 -33.469 -24.078 1 89.94 312 PHE A C 1
ATOM 2398 O O . PHE A 1 312 ? -5.672 -32.906 -24.703 1 89.94 312 PHE A O 1
ATOM 2405 N N . ASN A 1 313 ? -4.871 -34.75 -23.797 1 85.88 313 ASN A N 1
ATOM 2406 C CA . ASN A 1 313 ? -5.996 -35.531 -24.312 1 85.88 313 ASN A CA 1
ATOM 2407 C C . ASN A 1 313 ? -6.219 -36.781 -23.484 1 85.88 313 ASN A C 1
ATOM 2409 O O . ASN A 1 313 ? -6.344 -37.875 -24.047 1 85.88 313 ASN A O 1
ATOM 2413 N N . SER A 1 314 ? -6.219 -36.656 -22.297 1 78.5 314 SER A N 1
ATOM 2414 C CA . SER A 1 314 ? -6.344 -37.812 -21.438 1 78.5 314 SER A CA 1
ATOM 2415 C C . SER A 1 314 ? -7.668 -38.531 -21.672 1 78.5 314 SER A C 1
ATOM 2417 O O . SER A 1 314 ? -7.758 -39.75 -21.516 1 78.5 314 SER A O 1
ATOM 2419 N N . THR A 1 315 ? -8.695 -37.781 -21.938 1 78.12 315 THR A N 1
ATOM 2420 C CA . THR A 1 315 ? -10.023 -38.375 -22.094 1 78.12 315 THR A CA 1
ATOM 2421 C C . THR A 1 315 ? -10.242 -38.875 -23.516 1 78.12 315 THR A C 1
ATOM 2423 O O . THR A 1 315 ? -11.172 -39.656 -23.766 1 78.12 315 THR A O 1
ATOM 2426 N N . GLY A 1 316 ? -9.406 -38.344 -24.328 1 76.62 316 GLY A N 1
ATOM 2427 C CA . GLY A 1 316 ? -9.602 -38.656 -25.734 1 76.62 316 GLY A CA 1
ATOM 2428 C C . GLY A 1 316 ? -10.586 -37.75 -26.422 1 76.62 316 GLY A C 1
ATOM 2429 O O . GLY A 1 316 ? -10.875 -37.906 -27.609 1 76.62 316 GLY A O 1
ATOM 2430 N N . ASN A 1 317 ? -10.992 -36.781 -25.766 1 74.69 317 ASN A N 1
ATOM 2431 C CA . ASN A 1 317 ? -12.062 -35.938 -26.297 1 74.69 317 ASN A CA 1
ATOM 2432 C C . ASN A 1 317 ? -11.531 -34.562 -26.703 1 74.69 317 ASN A C 1
ATOM 2434 O O . ASN A 1 317 ? -12.312 -33.625 -26.922 1 74.69 317 ASN A O 1
ATOM 2438 N N . ALA A 1 318 ? -10.227 -34.469 -26.797 1 77.44 318 ALA A N 1
ATOM 2439 C CA . ALA A 1 318 ? -9.656 -33.156 -27.109 1 77.44 318 ALA A CA 1
ATOM 2440 C C . ALA A 1 318 ? -9.68 -32.906 -28.609 1 77.44 318 ALA A C 1
ATOM 2442 O O . ALA A 1 318 ? -9.305 -31.812 -29.062 1 77.44 318 ALA A O 1
ATOM 2443 N N . GLY A 1 319 ? -10.289 -33.844 -29.469 1 80.94 319 GLY A N 1
ATOM 2444 C CA . GLY A 1 319 ? -10.359 -33.656 -30.906 1 80.94 319 GLY A CA 1
ATOM 2445 C C . GLY A 1 319 ? -9.367 -34.531 -31.672 1 80.94 319 GLY A C 1
ATOM 2446 O O . GLY A 1 319 ? -8.609 -35.281 -31.062 1 80.94 319 GLY A O 1
ATOM 2447 N N . PRO A 1 320 ? -9.375 -34.281 -32.906 1 86.25 320 PRO A N 1
ATOM 2448 C CA . PRO A 1 320 ? -8.594 -35.188 -33.781 1 86.25 320 PRO A CA 1
ATOM 2449 C C . PRO A 1 320 ? -7.137 -34.75 -33.906 1 86.25 320 PRO A C 1
ATOM 2451 O O . PRO A 1 320 ? -6.305 -35.5 -34.406 1 86.25 320 PRO A O 1
ATOM 2454 N N . CYS A 1 321 ? -6.895 -33.5 -33.5 1 90.62 321 CYS A N 1
ATOM 2455 C CA . CYS A 1 321 ? -5.527 -33 -33.625 1 90.62 321 CYS A CA 1
ATOM 2456 C C . CYS A 1 321 ? -5.18 -32.062 -32.469 1 90.62 321 CYS A C 1
ATOM 2458 O O . CYS A 1 321 ? -6.062 -31.672 -31.688 1 90.62 321 CYS A O 1
ATOM 2460 N N . ASN A 1 322 ? -3.879 -31.859 -32.312 1 90.94 322 ASN A N 1
ATOM 2461 C CA . ASN A 1 322 ? -3.373 -30.969 -31.297 1 90.94 322 ASN A CA 1
ATOM 2462 C C . ASN A 1 322 ? -3.035 -29.594 -31.875 1 90.94 322 ASN A C 1
ATOM 2464 O O . ASN A 1 322 ? -2.18 -29.484 -32.75 1 90.94 322 ASN A O 1
ATOM 2468 N N . ASP A 1 323 ? -3.709 -28.562 -31.422 1 87.94 323 ASP A N 1
ATOM 2469 C CA . ASP A 1 323 ? -3.371 -27.188 -31.781 1 87.94 323 ASP A CA 1
ATOM 2470 C C . ASP A 1 323 ? -2.377 -26.594 -30.797 1 87.94 323 ASP A C 1
ATOM 2472 O O . ASP A 1 323 ? -2.754 -26.203 -29.672 1 87.94 323 ASP A O 1
ATOM 2476 N N . ILE A 1 324 ? -1.173 -26.438 -31.172 1 86.88 324 ILE A N 1
ATOM 2477 C CA . ILE A 1 324 ? -0.12 -26.062 -30.234 1 86.88 324 ILE A CA 1
ATOM 2478 C C . ILE A 1 324 ? -0.106 -24.531 -30.062 1 86.88 324 ILE A C 1
ATOM 2480 O O . ILE A 1 324 ? 0.693 -24 -29.297 1 86.88 324 ILE A O 1
ATOM 2484 N N . ASP A 1 325 ? -1.062 -23.797 -30.781 1 78.5 325 ASP A N 1
ATOM 2485 C CA . ASP A 1 325 ? -1.182 -22.344 -30.656 1 78.5 325 ASP A CA 1
ATOM 2486 C C . ASP A 1 325 ? -2.164 -21.969 -29.547 1 78.5 325 ASP A C 1
ATOM 2488 O O . ASP A 1 325 ? -2.25 -20.812 -29.156 1 78.5 325 ASP A O 1
ATOM 2492 N N . VAL A 1 326 ? -2.801 -23 -29.125 1 72.56 326 VAL A N 1
ATOM 2493 C CA . VAL A 1 326 ? -3.791 -22.734 -28.078 1 72.56 326 VAL A CA 1
ATOM 2494 C C . VAL A 1 326 ? -3.156 -22.906 -26.703 1 72.56 326 VAL A C 1
ATOM 2496 O O . VAL A 1 326 ? -2.242 -23.719 -26.531 1 72.56 326 VAL A O 1
ATOM 2499 N N . ASP A 1 327 ? -3.693 -22.156 -25.828 1 68.62 327 ASP A N 1
ATOM 2500 C CA . ASP A 1 327 ? -3.172 -22.156 -24.469 1 68.62 327 ASP A CA 1
ATOM 2501 C C . ASP A 1 327 ? -3.33 -23.531 -23.812 1 68.62 327 ASP A C 1
ATOM 2503 O O . ASP A 1 327 ? -4.332 -24.219 -24.031 1 68.62 327 ASP A O 1
ATOM 2507 N N . SER A 1 328 ? -2.408 -23.828 -23.109 1 70.62 328 SER A N 1
ATOM 2508 C CA . SER A 1 328 ? -2.365 -25.125 -22.438 1 70.62 328 SER A CA 1
ATOM 2509 C C . SER A 1 328 ? -3.318 -25.156 -21.25 1 70.62 328 SER A C 1
ATOM 2511 O O . SER A 1 328 ? -3.584 -26.219 -20.688 1 70.62 328 SER A O 1
ATOM 2513 N N . SER A 1 329 ? -3.754 -23.953 -20.906 1 70.31 329 SER A N 1
ATOM 2514 C CA . SER A 1 329 ? -4.723 -23.859 -19.812 1 70.31 329 SER A CA 1
ATOM 2515 C C . SER A 1 329 ? -5.926 -23.016 -20.219 1 70.31 329 SER A C 1
ATOM 2517 O O . SER A 1 329 ? -6.012 -21.844 -19.859 1 70.31 329 SER A O 1
ATOM 2519 N N . PRO A 1 330 ? -6.867 -23.594 -20.875 1 64.12 330 PRO A N 1
ATOM 2520 C CA . PRO A 1 330 ? -7.973 -22.812 -21.422 1 64.12 330 PRO A CA 1
ATOM 2521 C C . PRO A 1 330 ? -8.836 -22.156 -20.344 1 64.12 330 PRO A C 1
ATOM 2523 O O . PRO A 1 330 ? -9.547 -21.188 -20.609 1 64.12 330 PRO A O 1
ATOM 2526 N N . SER A 1 331 ? -8.672 -22.641 -19.172 1 68.12 331 SER A N 1
ATOM 2527 C CA . SER A 1 331 ? -9.531 -22.141 -18.109 1 68.12 331 SER A CA 1
ATOM 2528 C C . SER A 1 331 ? -8.961 -20.875 -17.484 1 68.12 331 SER A C 1
ATOM 2530 O O . SER A 1 331 ? -9.672 -20.125 -16.797 1 68.12 331 SER A O 1
ATOM 2532 N N . LEU A 1 332 ? -7.773 -20.688 -17.719 1 74.69 332 LEU A N 1
ATOM 2533 C CA . LEU A 1 332 ? -7.117 -19.5 -17.172 1 74.69 332 LEU A CA 1
ATOM 2534 C C . LEU A 1 332 ? -6.973 -18.422 -18.234 1 74.69 332 LEU A C 1
ATOM 2536 O O . LEU A 1 332 ? -6.887 -18.719 -19.422 1 74.69 332 LEU A O 1
ATOM 2540 N N . ASP A 1 333 ? -7.148 -17.203 -17.75 1 76.06 333 ASP A N 1
ATOM 2541 C CA . ASP A 1 333 ? -6.922 -16.078 -18.656 1 76.06 333 ASP A CA 1
ATOM 2542 C C . ASP A 1 333 ? -5.434 -15.758 -18.781 1 76.06 333 ASP A C 1
ATOM 2544 O O . ASP A 1 333 ? -4.922 -14.898 -18.062 1 76.06 333 ASP A O 1
ATOM 2548 N N . GLU A 1 334 ? -4.871 -16.281 -19.703 1 77.81 334 GLU A N 1
ATOM 2549 C CA . GLU A 1 334 ? -3.422 -16.188 -19.875 1 77.81 334 GLU A CA 1
ATOM 2550 C C . GLU A 1 334 ? -3 -14.805 -20.344 1 77.81 334 GLU A C 1
ATOM 2552 O O . GLU A 1 334 ? -1.911 -14.336 -20.016 1 77.81 334 GLU A O 1
ATOM 2557 N N . GLN A 1 335 ? -3.846 -14.172 -21 1 82.25 335 GLN A N 1
ATOM 2558 C CA . GLN A 1 335 ? -3.473 -12.859 -21.516 1 82.25 335 GLN A CA 1
ATOM 2559 C C . GLN A 1 335 ? -3.289 -11.852 -20.391 1 82.25 335 GLN A C 1
ATOM 2561 O O . GLN A 1 335 ? -2.328 -11.078 -20.391 1 82.25 335 GLN A O 1
ATOM 2566 N N . GLY A 1 336 ? -4.262 -11.938 -19.5 1 91.5 336 GLY A N 1
ATOM 2567 C CA . GLY A 1 336 ? -4.141 -11.047 -18.359 1 91.5 336 GLY A CA 1
ATOM 2568 C C . GLY A 1 336 ? -2.896 -11.297 -17.531 1 91.5 336 GLY A C 1
ATOM 2569 O O . GLY A 1 336 ? -2.215 -10.359 -17.109 1 91.5 336 GLY A O 1
ATOM 2570 N N . TRP A 1 337 ? -2.637 -12.516 -17.312 1 93.31 337 TRP A N 1
ATOM 2571 C CA . TRP A 1 337 ? -1.443 -12.844 -16.547 1 93.31 337 TRP A CA 1
ATOM 2572 C C . TRP A 1 337 ? -0.18 -12.438 -17.297 1 93.31 337 TRP A C 1
ATOM 2574 O O . TRP A 1 337 ? 0.769 -11.93 -16.688 1 93.31 337 TRP A O 1
ATOM 2584 N N . ASP A 1 338 ? -0.156 -12.742 -18.594 1 93.25 338 ASP A N 1
ATOM 2585 C CA . ASP A 1 338 ? 1.011 -12.367 -19.375 1 93.25 338 ASP A CA 1
ATOM 2586 C C . ASP A 1 338 ? 1.274 -10.867 -19.297 1 93.25 338 ASP A C 1
ATOM 2588 O O . ASP A 1 338 ? 2.428 -10.43 -19.266 1 93.25 338 ASP A O 1
ATOM 2592 N N . TYR A 1 339 ? 0.211 -10.141 -19.312 1 95.75 339 TYR A N 1
ATOM 2593 C CA . TYR A 1 339 ? 0.374 -8.695 -19.156 1 95.75 339 TYR A CA 1
ATOM 2594 C C . TYR A 1 339 ? 0.993 -8.359 -17.812 1 95.75 339 TYR A C 1
ATOM 2596 O O . TYR A 1 339 ? 1.912 -7.543 -17.719 1 95.75 339 TYR A O 1
ATOM 2604 N N . LEU A 1 340 ? 0.473 -8.953 -16.766 1 96.56 340 LEU A N 1
ATOM 2605 C CA . LEU A 1 340 ? 1.049 -8.742 -15.438 1 96.56 340 LEU A CA 1
ATOM 2606 C C . LEU A 1 340 ? 2.527 -9.109 -15.422 1 96.56 340 LEU A C 1
ATOM 2608 O O . LEU A 1 340 ? 3.348 -8.383 -14.859 1 96.56 340 LEU A O 1
ATOM 2612 N N . ALA A 1 341 ? 2.822 -10.219 -16.031 1 96.06 341 ALA A N 1
ATOM 2613 C CA . ALA A 1 341 ? 4.203 -10.688 -16.109 1 96.06 341 ALA A CA 1
ATOM 2614 C C . ALA A 1 341 ? 5.086 -9.695 -16.859 1 96.06 341 ALA A C 1
ATOM 2616 O O . ALA A 1 341 ? 6.266 -9.539 -16.547 1 96.06 341 ALA A O 1
ATOM 2617 N N . CYS A 1 342 ? 4.516 -8.984 -17.812 1 96.56 342 CYS A N 1
ATOM 2618 C CA . CYS A 1 342 ? 5.246 -8.047 -18.656 1 96.56 342 CYS A CA 1
ATOM 2619 C C . CYS A 1 342 ? 5.348 -6.68 -17.984 1 96.56 342 CYS A C 1
ATOM 2621 O O . CYS A 1 342 ? 5.973 -5.766 -18.516 1 96.56 342 CYS A O 1
ATOM 2623 N N . THR A 1 343 ? 4.715 -6.527 -16.828 1 96.19 343 THR A N 1
ATOM 2624 C CA . THR A 1 343 ? 4.762 -5.219 -16.188 1 96.19 343 THR A CA 1
ATOM 2625 C C . THR A 1 343 ? 5.348 -5.328 -14.773 1 96.19 343 THR A C 1
ATOM 2627 O O . THR A 1 343 ? 6.547 -5.133 -14.578 1 96.19 343 THR A O 1
ATOM 2630 N N . SER A 1 344 ? 4.574 -5.879 -13.867 1 93.75 344 SER A N 1
ATOM 2631 C CA . SER A 1 344 ? 4.961 -5.785 -12.469 1 93.75 344 SER A CA 1
ATOM 2632 C C . SER A 1 344 ? 5.34 -7.148 -11.906 1 93.75 344 SER A C 1
ATOM 2634 O O . SER A 1 344 ? 5.93 -7.238 -10.82 1 93.75 344 SER A O 1
ATOM 2636 N N . MET A 1 345 ? 5.051 -8.211 -12.594 1 96.19 345 MET A N 1
ATOM 2637 C CA . MET A 1 345 ? 5.242 -9.562 -12.062 1 96.19 345 MET A CA 1
ATOM 2638 C C . MET A 1 345 ? 6.305 -10.312 -12.852 1 96.19 345 MET A C 1
ATOM 2640 O O . MET A 1 345 ? 6.074 -11.445 -13.289 1 96.19 345 MET A O 1
ATOM 2644 N N . VAL A 1 346 ? 7.438 -9.688 -13.008 1 96.38 346 VAL A N 1
ATOM 2645 C CA . VAL A 1 346 ? 8.523 -10.328 -13.734 1 96.38 346 VAL A CA 1
ATOM 2646 C C . VAL A 1 346 ? 9.102 -11.469 -12.906 1 96.38 346 VAL A C 1
ATOM 2648 O O . VAL A 1 346 ? 9.711 -11.234 -11.859 1 96.38 346 VAL A O 1
ATOM 2651 N N . MET A 1 347 ? 8.922 -12.68 -13.359 1 96.56 347 MET A N 1
ATOM 2652 C CA . MET A 1 347 ? 9.391 -13.891 -12.688 1 96.56 347 MET A CA 1
ATOM 2653 C C . MET A 1 347 ? 10.359 -14.664 -13.578 1 96.56 347 MET A C 1
ATOM 2655 O O . MET A 1 347 ? 9.93 -15.422 -14.453 1 96.56 347 MET A O 1
ATOM 2659 N N . PRO A 1 348 ? 11.641 -14.539 -13.328 1 95.44 348 PRO A N 1
ATOM 2660 C CA . PRO A 1 348 ? 12.609 -15.242 -14.172 1 95.44 348 PRO A CA 1
ATOM 2661 C C . PRO A 1 348 ? 12.422 -16.766 -14.148 1 95.44 348 PRO A C 1
ATOM 2663 O O . PRO A 1 348 ? 12.242 -17.344 -13.078 1 95.44 348 PRO A O 1
ATOM 2666 N N . MET A 1 349 ? 12.398 -17.328 -15.305 1 94.19 349 MET A N 1
ATOM 2667 C CA . MET A 1 349 ? 12.289 -18.766 -15.492 1 94.19 349 MET A CA 1
ATOM 2668 C C . MET A 1 349 ? 13.359 -19.281 -16.453 1 94.19 349 MET A C 1
ATOM 2670 O O . MET A 1 349 ? 13.562 -18.703 -17.516 1 94.19 349 MET A O 1
ATOM 2674 N N . SER A 1 350 ? 14.094 -20.281 -16.031 1 94.81 350 SER A N 1
ATOM 2675 C CA . SER A 1 350 ? 15.117 -20.906 -16.875 1 94.81 350 SER A CA 1
ATOM 2676 C C . SER A 1 350 ? 15.148 -22.422 -16.672 1 94.81 350 SER A C 1
ATOM 2678 O O . SER A 1 350 ? 14.422 -22.953 -15.836 1 94.81 350 SER A O 1
ATOM 2680 N N . SER A 1 351 ? 15.75 -23.062 -17.609 1 94.62 351 SER A N 1
ATOM 2681 C CA . SER A 1 351 ? 16.031 -24.484 -17.5 1 94.62 351 SER A CA 1
ATOM 2682 C C . SER A 1 351 ? 17.547 -24.75 -17.547 1 94.62 351 SER A C 1
ATOM 2684 O O . SER A 1 351 ? 18.203 -24.453 -18.547 1 94.62 351 SER A O 1
ATOM 2686 N N . GLY A 1 352 ? 18.047 -25.266 -16.422 1 90.44 352 GLY A N 1
ATOM 2687 C CA . GLY A 1 352 ? 19.453 -25.578 -16.328 1 90.44 352 GLY A CA 1
ATOM 2688 C C . GLY A 1 352 ? 19.766 -27.016 -16.719 1 90.44 352 GLY A C 1
ATOM 2689 O O . GLY A 1 352 ? 18.891 -27.734 -17.188 1 90.44 352 GLY A O 1
ATOM 2690 N N . PRO A 1 353 ? 21.016 -27.406 -16.531 1 87.31 353 PRO A N 1
ATOM 2691 C CA . PRO A 1 353 ? 21.453 -28.734 -16.969 1 87.31 353 PRO A CA 1
ATOM 2692 C C . PRO A 1 353 ? 20.781 -29.859 -16.188 1 87.31 353 PRO A C 1
ATOM 2694 O O . PRO A 1 353 ? 20.656 -30.969 -16.703 1 87.31 353 PRO A O 1
ATOM 2697 N N . ALA A 1 354 ? 20.344 -29.562 -15.039 1 87.38 354 ALA A N 1
ATOM 2698 C CA . ALA A 1 354 ? 19.719 -30.609 -14.211 1 87.38 354 ALA A CA 1
ATOM 2699 C C . ALA A 1 354 ? 18.266 -30.812 -14.594 1 87.38 354 ALA A C 1
ATOM 2701 O O . ALA A 1 354 ? 17.641 -31.797 -14.18 1 87.38 354 ALA A O 1
ATOM 2702 N N . SER A 1 355 ? 17.766 -30.016 -15.43 1 94.88 355 SER A N 1
ATOM 2703 C CA . SER A 1 355 ? 16.359 -30.078 -15.812 1 94.88 355 SER A CA 1
ATOM 2704 C C . SER A 1 355 ? 16.109 -31.125 -16.891 1 94.88 355 SER A C 1
ATOM 2706 O O . SER A 1 355 ? 17 -31.406 -17.703 1 94.88 355 SER A O 1
ATOM 2708 N N . MET A 1 356 ? 14.938 -31.672 -16.828 1 97.44 356 MET A N 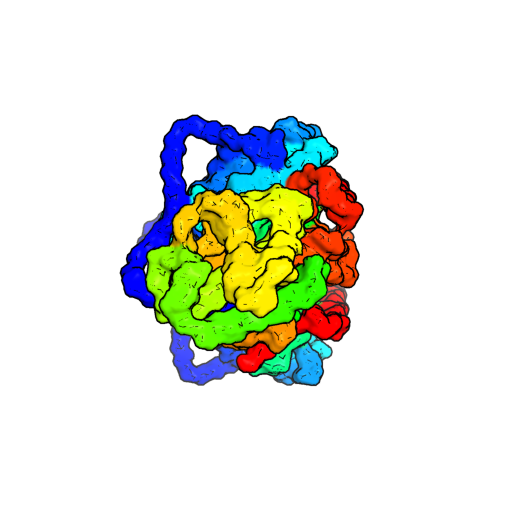1
ATOM 2709 C CA . MET A 1 356 ? 14.531 -32.625 -17.859 1 97.44 356 MET A CA 1
ATOM 2710 C C . MET A 1 356 ? 14.195 -31.875 -19.156 1 97.44 356 MET A C 1
ATOM 2712 O O . MET A 1 356 ? 14.055 -32.5 -20.219 1 97.44 356 MET A O 1
ATOM 2716 N N . PHE A 1 357 ? 14.117 -30.562 -19.062 1 97.12 357 PHE A N 1
ATOM 2717 C CA . PHE A 1 357 ? 13.812 -29.734 -20.219 1 97.12 357 PHE A CA 1
ATOM 2718 C C . PHE A 1 357 ? 15.094 -29.312 -20.938 1 97.12 357 PHE A C 1
ATOM 2720 O O . PHE A 1 357 ? 16.172 -29.297 -20.328 1 97.12 357 PHE A O 1
ATOM 2727 N N . PRO A 1 358 ? 14.961 -28.953 -22.281 1 95.31 358 PRO A N 1
ATOM 2728 C CA . PRO A 1 358 ? 16.141 -28.375 -22.938 1 95.31 358 PRO A CA 1
ATOM 2729 C C . PRO A 1 358 ? 16.656 -27.125 -22.234 1 95.31 358 PRO A C 1
ATOM 2731 O O . PRO A 1 358 ? 15.875 -26.312 -21.75 1 95.31 358 PRO A O 1
ATOM 2734 N N . PRO A 1 359 ? 18.016 -27.016 -22.203 1 93.56 359 PRO A N 1
ATOM 2735 C CA . PRO A 1 359 ? 18.594 -25.844 -21.547 1 93.56 359 PRO A CA 1
ATOM 2736 C C . PRO A 1 359 ? 18.078 -24.531 -22.141 1 93.56 359 PRO A C 1
ATOM 2738 O O . PRO A 1 359 ? 18 -24.391 -23.359 1 93.56 359 PRO A O 1
ATOM 2741 N N . GLN A 1 360 ? 17.688 -23.703 -21.312 1 93.06 360 GLN A N 1
ATOM 2742 C CA . GLN A 1 360 ? 17.219 -22.359 -21.656 1 93.06 360 GLN A CA 1
ATOM 2743 C C . GLN A 1 360 ? 17.562 -21.359 -20.578 1 93.06 360 GLN A C 1
ATOM 2745 O O . GLN A 1 360 ? 16.938 -21.328 -19.516 1 93.06 360 GLN A O 1
ATOM 2750 N N . PRO A 1 361 ? 18.562 -20.438 -20.844 1 93.88 361 PRO A N 1
ATOM 2751 C CA . PRO A 1 361 ? 18.906 -19.422 -19.844 1 93.88 361 PRO A CA 1
ATOM 2752 C C . PRO A 1 361 ? 17.875 -18.297 -19.75 1 93.88 361 PRO A C 1
ATOM 2754 O O . PRO A 1 361 ? 17.141 -18.062 -20.719 1 93.88 361 PRO A O 1
ATOM 2757 N N . TRP A 1 362 ? 17.844 -17.656 -18.594 1 94.88 362 TRP A N 1
ATOM 2758 C CA . TRP A 1 362 ? 17.031 -16.453 -18.469 1 94.88 362 TRP A CA 1
ATOM 2759 C C . TRP A 1 362 ? 17.656 -15.289 -19.234 1 94.88 362 TRP A C 1
ATOM 2761 O O . TRP A 1 362 ? 18.844 -15 -19.078 1 94.88 362 TRP A O 1
ATOM 2771 N N . ASP A 1 363 ? 16.891 -14.695 -20.109 1 94.81 363 ASP A N 1
ATOM 2772 C CA . ASP A 1 363 ? 17.312 -13.562 -20.906 1 94.81 363 ASP A CA 1
ATOM 2773 C C . ASP A 1 363 ? 16.344 -12.391 -20.781 1 94.81 363 ASP A C 1
ATOM 2775 O O . ASP A 1 363 ? 15.352 -12.312 -21.5 1 94.81 363 ASP A O 1
ATOM 2779 N N . PHE A 1 364 ? 16.688 -11.391 -19.969 1 95.44 364 PHE A N 1
ATOM 2780 C CA . PHE A 1 364 ? 15.781 -10.289 -19.672 1 95.44 364 PHE A CA 1
ATOM 2781 C C . PHE A 1 364 ? 15.578 -9.406 -20.891 1 95.44 364 PHE A C 1
ATOM 2783 O O . PHE A 1 364 ? 14.484 -8.883 -21.109 1 95.44 364 PHE A O 1
ATOM 2790 N N . ASP A 1 365 ? 16.625 -9.227 -21.688 1 95.88 365 ASP A N 1
ATOM 2791 C CA . ASP A 1 365 ? 16.516 -8.391 -22.891 1 95.88 365 ASP A CA 1
ATOM 2792 C C . ASP A 1 365 ? 15.516 -8.992 -23.875 1 95.88 365 ASP A C 1
ATOM 2794 O O . ASP A 1 365 ? 14.68 -8.273 -24.422 1 95.88 365 ASP A O 1
ATOM 2798 N N . ALA A 1 366 ? 15.672 -10.266 -24.078 1 94.69 366 ALA A N 1
ATOM 2799 C CA . ALA A 1 366 ? 14.727 -10.945 -24.953 1 94.69 366 ALA A CA 1
ATOM 2800 C C . ALA A 1 366 ? 13.312 -10.883 -24.391 1 94.69 366 ALA A C 1
ATOM 2802 O O . ALA A 1 366 ? 12.344 -10.695 -25.141 1 94.69 366 ALA A O 1
ATOM 2803 N N . TYR A 1 367 ? 13.211 -11.078 -23.109 1 95.06 367 TYR A N 1
ATOM 2804 C CA . TYR A 1 367 ? 11.93 -10.984 -22.406 1 95.06 367 TYR A CA 1
ATOM 2805 C C . TYR A 1 367 ? 11.305 -9.609 -22.594 1 95.06 367 TYR A C 1
ATOM 2807 O O . TYR A 1 367 ? 10.117 -9.5 -22.922 1 95.06 367 TYR A O 1
ATOM 2815 N N . SER A 1 368 ? 12.07 -8.617 -22.406 1 96.69 368 SER A N 1
ATOM 2816 C CA . SER A 1 368 ? 11.609 -7.238 -22.531 1 96.69 368 SER A CA 1
ATOM 2817 C C . SER A 1 368 ? 11.156 -6.934 -23.953 1 96.69 368 SER A C 1
ATOM 2819 O O . SER A 1 368 ? 10.133 -6.273 -24.156 1 96.69 368 SER A O 1
ATOM 2821 N N . LEU A 1 369 ? 11.883 -7.379 -24.922 1 96.5 369 LEU A N 1
ATOM 2822 C CA . LEU A 1 369 ? 11.516 -7.176 -26.328 1 96.5 369 LEU A CA 1
ATOM 2823 C C . LEU A 1 369 ? 10.188 -7.848 -26.641 1 96.5 369 LEU A C 1
ATOM 2825 O O . LEU A 1 369 ? 9.352 -7.273 -27.344 1 96.5 369 LEU A O 1
ATOM 2829 N N . ALA A 1 370 ? 9.977 -9.047 -26.109 1 94.25 370 ALA A N 1
ATOM 2830 C CA . ALA A 1 370 ? 8.719 -9.758 -26.312 1 94.25 370 ALA A CA 1
ATOM 2831 C C . ALA A 1 370 ? 7.555 -8.992 -25.703 1 94.25 370 ALA A C 1
ATOM 2833 O O . ALA A 1 370 ? 6.469 -8.93 -26.281 1 94.25 370 ALA A O 1
ATOM 2834 N N . CYS A 1 371 ? 7.766 -8.438 -24.531 1 96.69 371 CYS A N 1
ATOM 2835 C CA . CYS A 1 371 ? 6.742 -7.652 -23.859 1 96.69 371 CYS A CA 1
ATOM 2836 C C . CYS A 1 371 ? 6.398 -6.402 -24.656 1 96.69 371 CYS A C 1
ATOM 2838 O O . CYS A 1 371 ? 5.223 -6.043 -24.781 1 96.69 371 CYS A O 1
ATOM 2840 N N . GLN A 1 372 ? 7.391 -5.746 -25.203 1 96.44 372 GLN A N 1
ATOM 2841 C CA . GLN A 1 372 ? 7.18 -4.566 -26.031 1 96.44 372 GLN A CA 1
ATOM 2842 C C . GLN A 1 372 ? 6.363 -4.906 -27.281 1 96.44 372 GLN A C 1
ATOM 2844 O O . GLN A 1 372 ? 5.461 -4.16 -27.656 1 96.44 372 GLN A O 1
ATOM 2849 N N . GLN A 1 373 ? 6.691 -5.977 -27.844 1 95.12 373 GLN A N 1
ATOM 2850 C CA . GLN A 1 373 ? 6.02 -6.387 -29.078 1 95.12 373 GLN A CA 1
ATOM 2851 C C . GLN A 1 373 ? 4.566 -6.766 -28.812 1 95.12 373 GLN A C 1
ATOM 2853 O O . GLN A 1 373 ? 3.672 -6.414 -29.578 1 95.12 373 GLN A O 1
ATOM 2858 N N . ARG A 1 374 ? 4.336 -7.402 -27.719 1 93.56 374 ARG A N 1
ATOM 2859 C CA . ARG A 1 374 ? 3.012 -7.957 -27.453 1 93.56 374 ARG A CA 1
ATOM 2860 C C . ARG A 1 374 ? 2.098 -6.91 -26.812 1 93.56 374 ARG A C 1
ATOM 2862 O O . ARG A 1 374 ? 0.908 -6.848 -27.141 1 93.56 374 ARG A O 1
ATOM 2869 N N . PHE A 1 375 ? 2.674 -6.121 -25.875 1 96.06 375 PHE A N 1
ATOM 2870 C CA . PHE A 1 375 ? 1.788 -5.293 -25.062 1 96.06 375 PHE A CA 1
ATOM 2871 C C . PHE A 1 375 ? 2.219 -3.832 -25.109 1 96.06 375 PHE A C 1
ATOM 2873 O O . PHE A 1 375 ? 1.532 -2.959 -24.578 1 96.06 375 PHE A O 1
ATOM 2880 N N . SER A 1 376 ? 3.355 -3.533 -25.734 1 95.94 376 SER A N 1
ATOM 2881 C CA . SER A 1 376 ? 3.904 -2.184 -25.797 1 95.94 376 SER A CA 1
ATOM 2882 C C . SER A 1 376 ? 4.219 -1.652 -24.406 1 95.94 376 SER A C 1
ATOM 2884 O O . SER A 1 376 ? 3.895 -0.507 -24.078 1 95.94 376 SER A O 1
ATOM 2886 N N . VAL A 1 377 ? 4.719 -2.559 -23.578 1 96.69 377 VAL A N 1
ATOM 2887 C CA . VAL A 1 377 ? 5.145 -2.176 -22.234 1 96.69 377 VAL A CA 1
ATOM 2888 C C . VAL A 1 377 ? 6.574 -2.658 -21.984 1 96.69 377 VAL A C 1
ATOM 2890 O O . VAL A 1 377 ? 7.074 -3.527 -22.703 1 96.69 377 VAL A O 1
ATOM 2893 N N . THR A 1 378 ? 7.227 -2.006 -21.062 1 95.12 378 THR A N 1
ATOM 2894 C CA . THR A 1 378 ? 8.562 -2.393 -20.641 1 95.12 378 THR A CA 1
ATOM 2895 C C . THR A 1 378 ? 8.539 -2.963 -19.219 1 95.12 378 THR A C 1
ATOM 2897 O O . THR A 1 378 ? 8.164 -2.27 -18.281 1 95.12 378 THR A O 1
ATOM 2900 N N . PRO A 1 379 ? 8.922 -4.242 -19.109 1 96.06 379 PRO A N 1
ATOM 2901 C CA . PRO A 1 379 ? 8.898 -4.852 -17.766 1 96.06 379 PRO A CA 1
ATOM 2902 C C . PRO A 1 379 ? 9.93 -4.242 -16.828 1 96.06 379 PRO A C 1
ATOM 2904 O O . PRO A 1 379 ? 11.016 -3.855 -17.266 1 96.06 379 PRO A O 1
ATOM 2907 N N . ASP A 1 380 ? 9.555 -4.082 -15.602 1 93.12 380 ASP A N 1
ATOM 2908 C CA . ASP A 1 380 ? 10.461 -3.682 -14.531 1 93.12 380 ASP A CA 1
ATOM 2909 C C . ASP A 1 380 ? 10.773 -4.855 -13.602 1 93.12 380 ASP A C 1
ATOM 2911 O O . ASP A 1 380 ? 9.953 -5.227 -12.766 1 93.12 380 ASP A O 1
ATOM 2915 N N . ALA A 1 381 ? 11.977 -5.383 -13.695 1 93.44 381 ALA A N 1
ATOM 2916 C CA . ALA A 1 381 ? 12.375 -6.602 -13 1 93.44 381 ALA A CA 1
ATOM 2917 C C . ALA A 1 381 ? 12.438 -6.371 -11.492 1 93.44 381 ALA A C 1
ATOM 2919 O O . ALA A 1 381 ? 12.43 -7.324 -10.703 1 93.44 381 ALA A O 1
ATOM 2920 N N . THR A 1 382 ? 12.445 -5.102 -11.031 1 92 382 THR A N 1
ATOM 2921 C CA . THR A 1 382 ? 12.641 -4.805 -9.609 1 92 382 THR A CA 1
ATOM 2922 C C . THR A 1 382 ? 11.328 -4.359 -8.969 1 92 382 THR A C 1
ATOM 2924 O O . THR A 1 382 ? 11.258 -4.18 -7.754 1 92 382 THR A O 1
ATOM 2927 N N . TYR A 1 383 ? 10.32 -4.258 -9.75 1 94.31 383 TYR A N 1
ATOM 2928 C CA . TYR A 1 383 ? 9.078 -3.625 -9.312 1 94.31 383 TYR A CA 1
ATOM 2929 C C . TYR A 1 383 ? 8.477 -4.379 -8.133 1 94.31 383 TYR A C 1
ATOM 2931 O O . TYR A 1 383 ? 8.164 -3.779 -7.098 1 94.31 383 TYR A O 1
ATOM 2939 N N . ALA A 1 384 ? 8.289 -5.684 -8.289 1 95.69 384 ALA A N 1
ATOM 2940 C CA . ALA A 1 384 ? 7.562 -6.465 -7.293 1 95.69 384 ALA A CA 1
ATOM 2941 C C . ALA A 1 384 ? 8.281 -6.441 -5.949 1 95.69 384 ALA A C 1
ATOM 2943 O O . ALA A 1 384 ? 7.652 -6.297 -4.898 1 95.69 384 ALA A O 1
ATOM 2944 N N . VAL A 1 385 ? 9.578 -6.602 -5.984 1 94.69 385 VAL A N 1
ATOM 2945 C CA . VAL A 1 385 ? 10.344 -6.621 -4.746 1 94.69 385 VAL A CA 1
ATOM 2946 C C . VAL A 1 385 ? 10.281 -5.254 -4.07 1 94.69 385 VAL A C 1
ATOM 2948 O O . VAL A 1 385 ? 10.117 -5.164 -2.852 1 94.69 385 VAL A O 1
ATOM 2951 N N . ARG A 1 386 ? 10.359 -4.191 -4.805 1 94.19 386 ARG A N 1
ATOM 2952 C CA . ARG A 1 386 ? 10.281 -2.838 -4.262 1 94.19 386 ARG A CA 1
ATOM 2953 C C . ARG A 1 386 ? 8.906 -2.559 -3.676 1 94.19 386 ARG A C 1
ATOM 2955 O O . ARG A 1 386 ? 8.789 -2.008 -2.58 1 94.19 386 ARG A O 1
ATOM 2962 N N . GLU A 1 387 ? 7.887 -2.994 -4.395 1 95.44 387 GLU A N 1
ATOM 2963 C CA . GLU A 1 387 ? 6.516 -2.646 -4.031 1 95.44 387 GLU A CA 1
ATOM 2964 C C . GLU A 1 387 ? 6.004 -3.533 -2.9 1 95.44 387 GLU A C 1
ATOM 2966 O O . GLU A 1 387 ? 5.266 -3.07 -2.027 1 95.44 387 GLU A O 1
ATOM 2971 N N . PHE A 1 388 ? 6.445 -4.805 -2.91 1 95.62 388 PHE A N 1
ATOM 2972 C CA . PHE A 1 388 ? 5.77 -5.738 -2.016 1 95.62 388 PHE A CA 1
ATOM 2973 C C . PHE A 1 388 ? 6.742 -6.293 -0.981 1 95.62 388 PHE A C 1
ATOM 2975 O O . PHE A 1 388 ? 6.336 -7.016 -0.066 1 95.62 388 PHE A O 1
ATOM 2982 N N . GLY A 1 389 ? 8 -6.008 -1.109 1 92.94 389 GLY A N 1
ATOM 2983 C CA . GLY A 1 389 ? 8.938 -6.258 -0.028 1 92.94 389 GLY A CA 1
ATOM 2984 C C . GLY A 1 389 ? 9.742 -7.535 -0.218 1 92.94 389 GLY A C 1
ATOM 2985 O O . GLY A 1 389 ? 10.703 -7.785 0.515 1 92.94 389 GLY A O 1
ATOM 2986 N N . GLY A 1 390 ? 9.367 -8.445 -1.175 1 92.69 390 GLY A N 1
ATOM 2987 C CA . GLY A 1 390 ? 10.102 -9.68 -1.397 1 92.69 390 GLY A CA 1
ATOM 2988 C C . GLY A 1 390 ? 10.203 -10.547 -0.156 1 92.69 390 GLY A C 1
ATOM 2989 O O . GLY A 1 390 ? 9.188 -10.844 0.482 1 92.69 390 GLY A O 1
ATOM 2990 N N . ASN A 1 391 ? 11.43 -10.844 0.232 1 92.5 391 ASN A N 1
ATOM 2991 C CA . ASN A 1 391 ? 11.656 -11.766 1.342 1 92.5 391 ASN A CA 1
ATOM 2992 C C . ASN A 1 391 ? 11.719 -11.031 2.676 1 92.5 391 ASN A C 1
ATOM 2994 O O . ASN A 1 391 ? 12.023 -11.633 3.707 1 92.5 391 ASN A O 1
ATOM 2998 N N . ARG A 1 392 ? 11.438 -9.734 2.713 1 91.5 392 ARG A N 1
ATOM 2999 C CA . ARG A 1 392 ? 11.383 -8.961 3.945 1 91.5 392 ARG A CA 1
ATOM 3000 C C . ARG A 1 392 ? 10.039 -9.133 4.645 1 91.5 392 ARG A C 1
ATOM 3002 O O . ARG A 1 392 ? 9.195 -8.234 4.617 1 91.5 392 ARG A O 1
ATOM 3009 N N . LEU A 1 393 ? 9.922 -10.219 5.387 1 92.88 393 LEU A N 1
ATOM 3010 C CA . LEU A 1 393 ? 8.648 -10.578 5.996 1 92.88 393 LEU A CA 1
ATOM 3011 C C . LEU A 1 393 ? 8.711 -10.438 7.516 1 92.88 393 LEU A C 1
ATOM 3013 O O . LEU A 1 393 ? 7.816 -10.898 8.227 1 92.88 393 LEU A O 1
ATOM 3017 N N . GLU A 1 394 ? 9.703 -9.727 8.008 1 89.06 394 GLU A N 1
ATOM 3018 C CA . GLU A 1 394 ? 9.906 -9.633 9.445 1 89.06 394 GLU A CA 1
ATOM 3019 C C . GLU A 1 394 ? 8.773 -8.859 10.117 1 89.06 394 GLU A C 1
ATOM 3021 O O . GLU A 1 394 ? 8.477 -9.07 11.289 1 89.06 394 GLU A O 1
ATOM 3026 N N . THR A 1 395 ? 8.156 -8.031 9.32 1 88.5 395 THR A N 1
ATOM 3027 C CA . THR A 1 395 ? 7.133 -7.191 9.93 1 88.5 395 THR A CA 1
ATOM 3028 C C . THR A 1 395 ? 5.738 -7.652 9.523 1 88.5 395 THR A C 1
ATOM 3030 O O . THR A 1 395 ? 4.738 -7.113 9.992 1 88.5 395 THR A O 1
ATOM 3033 N N . ALA A 1 396 ? 5.66 -8.602 8.633 1 93.31 396 ALA A N 1
ATOM 3034 C CA . ALA A 1 396 ? 4.367 -9.18 8.273 1 93.31 396 ALA A CA 1
ATOM 3035 C C . ALA A 1 396 ? 3.781 -9.977 9.438 1 93.31 396 ALA A C 1
ATOM 3037 O O . ALA A 1 396 ? 4.508 -10.375 10.344 1 93.31 396 ALA A O 1
ATOM 3038 N N . SER A 1 397 ? 2.43 -10.07 9.477 1 95.19 397 SER A N 1
ATOM 3039 C CA . SER A 1 397 ? 1.79 -10.805 10.562 1 95.19 397 SER A CA 1
ATOM 3040 C C . SER A 1 397 ? 0.557 -11.555 10.07 1 95.19 397 SER A C 1
ATOM 3042 O O . SER A 1 397 ? -0.072 -11.148 9.094 1 95.19 397 SER A O 1
ATOM 3044 N N . ASN A 1 398 ? 0.28 -12.656 10.727 1 98.25 398 ASN A N 1
ATOM 3045 C CA . ASN A 1 398 ? -0.961 -13.406 10.562 1 98.25 398 ASN A CA 1
ATOM 3046 C C . ASN A 1 398 ? -1.129 -13.914 9.133 1 98.25 398 ASN A C 1
ATOM 3048 O O . ASN A 1 398 ? -2.164 -13.68 8.508 1 98.25 398 ASN A O 1
ATOM 3052 N N . ILE A 1 399 ? -0.101 -14.57 8.625 1 98.81 399 ILE A N 1
ATOM 3053 C CA . ILE A 1 399 ? -0.164 -15.211 7.316 1 98.81 399 ILE A CA 1
ATOM 3054 C C . ILE A 1 399 ? 0.298 -16.656 7.426 1 98.81 399 ILE A C 1
ATOM 3056 O O . ILE A 1 399 ? 1.294 -16.953 8.094 1 98.81 399 ILE A O 1
ATOM 3060 N N . VAL A 1 400 ? -0.446 -17.562 6.883 1 98.94 400 VAL A N 1
ATOM 3061 C CA . VAL A 1 400 ? 0.022 -18.922 6.637 1 98.94 400 VAL A CA 1
ATOM 3062 C C . VAL A 1 400 ? 0.467 -19.047 5.18 1 98.94 400 VAL A C 1
ATOM 3064 O O . VAL A 1 400 ? -0.299 -18.75 4.262 1 98.94 400 VAL A O 1
ATOM 3067 N N . PHE A 1 401 ? 1.675 -19.422 5.02 1 98.88 401 PHE A N 1
ATOM 3068 C CA . PHE A 1 401 ? 2.154 -19.844 3.705 1 98.88 401 PHE A CA 1
ATOM 3069 C C . PHE A 1 401 ? 2.225 -21.359 3.611 1 98.88 401 PHE A C 1
ATOM 3071 O O . PHE A 1 401 ? 3.035 -22 4.293 1 98.88 401 PHE A O 1
ATOM 3078 N N . SER A 1 402 ? 1.371 -21.906 2.799 1 98.88 402 SER A N 1
ATOM 3079 C CA . SER A 1 402 ? 1.395 -23.359 2.592 1 98.88 402 SER A CA 1
ATOM 3080 C C . SER A 1 402 ? 1.911 -23.703 1.199 1 98.88 402 SER A C 1
ATOM 3082 O O . SER A 1 402 ? 1.601 -23.016 0.225 1 98.88 402 SER A O 1
ATOM 3084 N N . ASN A 1 403 ? 2.752 -24.734 1.157 1 98.69 403 ASN A N 1
ATOM 3085 C CA . ASN A 1 403 ? 3.428 -25.125 -0.074 1 98.69 403 ASN A CA 1
ATOM 3086 C C . ASN A 1 403 ? 3.4 -26.641 -0.267 1 98.69 403 ASN A C 1
ATOM 3088 O O . ASN A 1 403 ? 3.916 -27.391 0.567 1 98.69 403 ASN A O 1
ATOM 3092 N N . GLY A 1 404 ? 2.785 -27.078 -1.362 1 98.44 404 GLY A N 1
ATOM 3093 C CA . GLY A 1 404 ? 2.949 -28.484 -1.729 1 98.44 404 GLY A CA 1
ATOM 3094 C C . GLY A 1 404 ? 4.336 -28.797 -2.25 1 98.44 404 GLY A C 1
ATOM 3095 O O . GLY A 1 404 ? 4.875 -28.078 -3.088 1 98.44 404 GLY A O 1
ATOM 3096 N N . VAL A 1 405 ? 4.844 -29.859 -1.829 1 97.56 405 VAL A N 1
ATOM 3097 C CA . VAL A 1 405 ? 6.223 -30.203 -2.164 1 97.56 405 VAL A CA 1
ATOM 3098 C C . VAL A 1 405 ? 6.32 -30.578 -3.641 1 97.56 405 VAL A C 1
ATOM 3100 O O . VAL A 1 405 ? 7.352 -30.359 -4.277 1 97.56 405 VAL A O 1
ATOM 3103 N N . LEU A 1 406 ? 5.266 -31.094 -4.207 1 97.44 406 LEU A N 1
ATOM 3104 C CA . LEU A 1 406 ? 5.262 -31.469 -5.617 1 97.44 406 LEU A CA 1
ATOM 3105 C C . LEU A 1 406 ? 5.02 -30.25 -6.504 1 97.44 406 LEU A C 1
ATOM 3107 O O . LEU A 1 406 ? 5.234 -30.312 -7.719 1 97.44 406 LEU A O 1
ATOM 3111 N N . ASP A 1 407 ? 4.566 -29.156 -5.922 1 97.88 407 ASP A N 1
ATOM 3112 C CA . ASP A 1 407 ? 4.211 -27.938 -6.637 1 97.88 407 ASP A CA 1
ATOM 3113 C C . ASP A 1 407 ? 5.457 -27.203 -7.113 1 97.88 407 ASP A C 1
ATOM 3115 O O . ASP A 1 407 ? 6.23 -26.688 -6.301 1 97.88 407 ASP A O 1
ATOM 3119 N N . PRO A 1 408 ? 5.605 -27.031 -8.398 1 97.69 408 PRO A N 1
ATOM 3120 C CA . PRO A 1 408 ? 6.801 -26.328 -8.875 1 97.69 408 PRO A CA 1
ATOM 3121 C C . PRO A 1 408 ? 6.883 -24.891 -8.352 1 97.69 408 PRO A C 1
ATOM 3123 O O . PRO A 1 408 ? 7.984 -24.359 -8.195 1 97.69 408 PRO A O 1
ATOM 3126 N N . TRP A 1 409 ? 5.777 -24.297 -8.023 1 97.94 409 TRP A N 1
ATOM 3127 C CA . TRP A 1 409 ? 5.742 -22.922 -7.551 1 97.94 409 TRP A CA 1
ATOM 3128 C C . TRP A 1 409 ? 6.227 -22.828 -6.105 1 97.94 409 TRP A C 1
ATOM 3130 O O . TRP A 1 409 ? 6.5 -21.734 -5.605 1 97.94 409 TRP A O 1
ATOM 3140 N N . SER A 1 410 ? 6.355 -23.984 -5.414 1 98.12 410 SER A N 1
ATOM 3141 C CA . SER A 1 410 ? 6.844 -23.953 -4.039 1 98.12 410 SER A CA 1
ATOM 3142 C C . SER A 1 410 ? 8.258 -23.391 -3.963 1 98.12 410 SER A C 1
ATOM 3144 O O . SER A 1 410 ? 8.656 -22.844 -2.936 1 98.12 410 SER A O 1
ATOM 3146 N N . GLY A 1 411 ? 8.984 -23.5 -5.082 1 97 411 GLY A N 1
ATOM 3147 C CA . GLY A 1 411 ? 10.328 -22.953 -5.121 1 97 411 GLY A CA 1
ATOM 3148 C C . GLY A 1 411 ? 10.359 -21.453 -4.848 1 97 411 GLY A C 1
ATOM 3149 O O . GLY A 1 411 ? 11.336 -20.938 -4.305 1 97 411 GLY A O 1
ATOM 3150 N N . GLY A 1 412 ? 9.336 -20.734 -5.266 1 97.56 412 GLY A N 1
ATOM 3151 C CA . GLY A 1 412 ? 9.211 -19.312 -5.023 1 97.56 412 GLY A CA 1
ATOM 3152 C C . GLY A 1 412 ? 8.344 -18.984 -3.82 1 97.56 412 GLY A C 1
ATOM 3153 O O . GLY A 1 412 ? 7.984 -17.828 -3.604 1 97.56 412 GLY A O 1
ATOM 3154 N N . GLY A 1 413 ? 7.934 -20 -3.084 1 98 413 GLY A N 1
ATOM 3155 C CA . GLY A 1 413 ? 7.121 -19.812 -1.893 1 98 413 GLY A CA 1
ATOM 3156 C C . GLY A 1 413 ? 7.941 -19.5 -0.654 1 98 413 GLY A C 1
ATOM 3157 O O . GLY A 1 413 ? 9.172 -19.562 -0.685 1 98 413 GLY A O 1
ATOM 3158 N N . VAL A 1 414 ? 7.262 -19.109 0.378 1 98.12 414 VAL A N 1
ATOM 3159 C CA . VAL A 1 414 ? 7.891 -18.969 1.687 1 98.12 414 VAL A CA 1
ATOM 3160 C C . VAL A 1 414 ? 7.914 -20.312 2.404 1 98.12 414 VAL A C 1
ATOM 3162 O O . VAL A 1 414 ? 6.875 -20.797 2.857 1 98.12 414 VAL A O 1
ATOM 3165 N N . LEU A 1 415 ? 9.086 -20.891 2.541 1 97.19 415 LEU A N 1
ATOM 3166 C CA . LEU A 1 415 ? 9.203 -22.25 3.037 1 97.19 415 LEU A CA 1
ATOM 3167 C C . LEU A 1 415 ? 9.594 -22.266 4.508 1 97.19 415 LEU A C 1
ATOM 3169 O O . LEU A 1 415 ? 9.422 -23.281 5.195 1 97.19 415 LEU A O 1
ATOM 3173 N N . SER A 1 416 ? 10.188 -21.203 4.914 1 94.62 416 SER A N 1
ATOM 3174 C CA . SER A 1 416 ? 10.555 -21.016 6.312 1 94.62 416 SER A CA 1
ATOM 3175 C C . SER A 1 416 ? 10.555 -19.531 6.684 1 94.62 416 SER A C 1
ATOM 3177 O O . SER A 1 416 ? 10.695 -18.672 5.812 1 94.62 416 SER A O 1
ATOM 3179 N N . SER A 1 417 ? 10.281 -19.328 7.934 1 91.75 417 SER A N 1
ATOM 3180 C CA . SER A 1 417 ? 10.289 -17.953 8.43 1 91.75 417 SER A CA 1
ATOM 3181 C C . SER A 1 417 ? 10.727 -17.891 9.891 1 91.75 417 SER A C 1
ATOM 3183 O O . SER A 1 417 ? 10.359 -18.766 10.688 1 91.75 417 SER A O 1
ATOM 3185 N N . GLY A 1 418 ? 11.594 -16.906 10.234 1 88.44 418 GLY A N 1
ATOM 3186 C CA . GLY A 1 418 ? 11.93 -16.656 11.633 1 88.44 418 GLY A CA 1
ATOM 3187 C C . GLY A 1 418 ? 10.883 -15.844 12.367 1 88.44 418 GLY A C 1
ATOM 3188 O O . GLY A 1 418 ? 10.945 -15.703 13.586 1 88.44 418 GLY A O 1
ATOM 3189 N N . ASN A 1 419 ? 9.961 -15.297 11.648 1 92.06 419 ASN A N 1
ATOM 3190 C CA . ASN A 1 419 ? 8.852 -14.531 12.211 1 92.06 419 ASN A CA 1
ATOM 3191 C C . ASN A 1 419 ? 7.754 -15.445 12.75 1 92.06 419 ASN A C 1
ATOM 3193 O O . ASN A 1 419 ? 7.094 -16.156 11.977 1 92.06 419 ASN A O 1
ATOM 3197 N N . PRO A 1 420 ? 7.5 -15.398 14.039 1 92.75 420 PRO A N 1
ATOM 3198 C CA . PRO A 1 420 ? 6.547 -16.344 14.625 1 92.75 420 PRO A CA 1
ATOM 3199 C C . PRO A 1 420 ? 5.113 -16.094 14.164 1 92.75 420 PRO A C 1
ATOM 3201 O O . PRO A 1 420 ? 4.254 -16.969 14.312 1 92.75 420 PRO A O 1
ATOM 3204 N N . SER A 1 421 ? 4.848 -14.898 13.656 1 94.94 421 SER A N 1
ATOM 3205 C CA . SER A 1 421 ? 3.494 -14.594 13.203 1 94.94 421 SER A CA 1
ATOM 3206 C C . SER A 1 421 ? 3.258 -15.109 11.781 1 94.94 421 SER A C 1
ATOM 3208 O O . SER A 1 421 ? 2.141 -15.031 11.273 1 94.94 421 SER A O 1
ATOM 3210 N N . ILE A 1 422 ? 4.289 -15.578 11.195 1 97.31 422 ILE A N 1
ATOM 3211 C CA . ILE A 1 422 ? 4.203 -16.219 9.891 1 97.31 422 ILE A CA 1
ATOM 3212 C C . ILE A 1 422 ? 4.336 -17.734 10.055 1 97.31 422 ILE A C 1
ATOM 3214 O O . ILE A 1 422 ? 5.371 -18.234 10.516 1 97.31 422 ILE A O 1
ATOM 3218 N N . VAL A 1 423 ? 3.273 -18.406 9.672 1 98.5 423 VAL A N 1
ATOM 3219 C CA . VAL A 1 423 ? 3.293 -19.875 9.734 1 98.5 423 VAL A CA 1
ATOM 3220 C C . VAL A 1 423 ? 3.592 -20.438 8.352 1 98.5 423 VAL A C 1
ATOM 3222 O O . VAL A 1 423 ? 2.945 -20.078 7.367 1 98.5 423 VAL A O 1
ATOM 3225 N N . THR A 1 424 ? 4.59 -21.297 8.266 1 98.56 4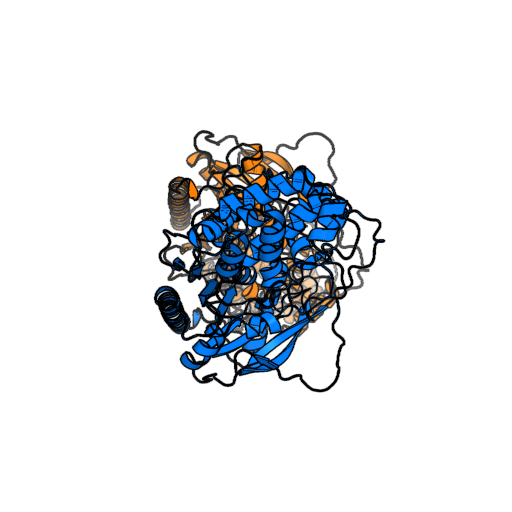24 THR A N 1
ATOM 3226 C CA . THR A 1 424 ? 4.934 -21.938 7 1 98.56 424 THR A CA 1
ATOM 3227 C C . THR A 1 424 ? 4.68 -23.438 7.07 1 98.56 424 THR A C 1
ATOM 3229 O O . THR A 1 424 ? 4.926 -24.062 8.102 1 98.56 424 THR A O 1
ATOM 3232 N N . ILE A 1 425 ? 4.07 -23.953 5.996 1 98.56 425 ILE A N 1
ATOM 3233 C CA . ILE A 1 425 ? 3.762 -25.375 5.91 1 98.56 425 ILE A CA 1
ATOM 3234 C C . ILE A 1 425 ? 4.297 -25.953 4.598 1 98.56 425 ILE A C 1
ATOM 3236 O O . ILE A 1 425 ? 3.99 -25.438 3.521 1 98.56 425 ILE A O 1
ATOM 3240 N N . GLN A 1 426 ? 5.121 -26.938 4.668 1 98.38 426 GLN A N 1
ATOM 3241 C CA . GLN A 1 426 ? 5.445 -27.781 3.525 1 98.38 426 GLN A CA 1
ATOM 3242 C C . GLN A 1 426 ? 4.652 -29.094 3.564 1 98.38 426 GLN A C 1
ATOM 3244 O O . GLN A 1 426 ? 4.637 -29.781 4.582 1 98.38 426 GLN A O 1
ATOM 3249 N N . ILE A 1 427 ? 4.023 -29.391 2.5 1 98.75 427 ILE A N 1
ATOM 3250 C CA . ILE A 1 427 ? 3.086 -30.5 2.498 1 98.75 427 ILE A CA 1
ATOM 3251 C C . ILE A 1 427 ? 3.615 -31.609 1.596 1 98.75 427 ILE A C 1
ATOM 3253 O O . ILE A 1 427 ? 3.344 -31.625 0.393 1 98.75 427 ILE A O 1
ATOM 3257 N N . PRO A 1 428 ? 4.242 -32.594 2.195 1 97.44 428 PRO A N 1
ATOM 3258 C CA . PRO A 1 428 ? 4.715 -33.719 1.374 1 97.44 428 PRO A CA 1
ATOM 3259 C C . PRO A 1 428 ? 3.596 -34.375 0.573 1 97.44 428 PRO A C 1
ATOM 3261 O O . PRO A 1 428 ? 2.502 -34.594 1.1 1 97.44 428 PRO A O 1
ATOM 3264 N N . GLY A 1 429 ? 3.887 -34.594 -0.67 1 96.12 429 GLY A N 1
ATOM 3265 C CA . GLY A 1 429 ? 2.955 -35.312 -1.515 1 96.12 429 GLY A CA 1
ATOM 3266 C C . GLY A 1 429 ? 1.834 -34.438 -2.053 1 96.12 429 GLY A C 1
ATOM 3267 O O . GLY A 1 429 ? 0.937 -34.938 -2.742 1 96.12 429 GLY A O 1
ATOM 3268 N N . ALA A 1 430 ? 1.882 -33.219 -1.761 1 97.88 430 ALA A N 1
ATOM 3269 C CA . ALA A 1 430 ? 0.808 -32.344 -2.217 1 97.88 430 ALA A CA 1
ATOM 3270 C C . ALA A 1 430 ? 1.262 -31.484 -3.398 1 97.88 430 ALA A C 1
ATOM 3272 O O . ALA A 1 430 ? 2.402 -31.016 -3.432 1 97.88 430 ALA A O 1
ATOM 3273 N N . ALA A 1 431 ? 0.323 -31.328 -4.34 1 97.31 431 ALA A N 1
ATOM 3274 C CA . ALA A 1 431 ? 0.535 -30.453 -5.496 1 97.31 431 ALA A CA 1
ATOM 3275 C C . ALA A 1 431 ? -0.024 -29.062 -5.242 1 97.31 431 ALA A C 1
ATOM 3277 O O . ALA A 1 431 ? -0.193 -28.641 -4.09 1 97.31 431 ALA A O 1
ATOM 3278 N N . HIS A 1 432 ? -0.175 -28.297 -6.297 1 96.69 432 HIS A N 1
ATOM 3279 C CA . HIS A 1 432 ? -0.528 -26.875 -6.312 1 96.69 432 HIS A CA 1
ATOM 3280 C C . HIS A 1 432 ? -1.849 -26.641 -5.586 1 96.69 432 HIS A C 1
ATOM 3282 O O . HIS A 1 432 ? -2.902 -27.078 -6.039 1 96.69 432 HIS A O 1
ATOM 3288 N N . HIS A 1 433 ? -1.819 -25.953 -4.367 1 95.69 433 HIS A N 1
ATOM 3289 C CA . HIS A 1 433 ? -2.859 -25.547 -3.43 1 95.69 433 HIS A CA 1
ATOM 3290 C C . HIS A 1 433 ? -3.896 -26.641 -3.248 1 95.69 433 HIS A C 1
ATOM 3292 O O . HIS A 1 433 ? -5.102 -26.375 -3.26 1 95.69 433 HIS A O 1
ATOM 3298 N N . LEU A 1 434 ? -3.4 -27.859 -3.176 1 97.62 434 LEU A N 1
ATOM 3299 C CA . LEU A 1 434 ? -4.254 -29 -2.838 1 97.62 434 LEU A CA 1
ATOM 3300 C C . LEU A 1 434 ? -4.949 -28.766 -1.498 1 97.62 434 LEU A C 1
ATOM 3302 O O . LEU A 1 434 ? -6.09 -29.188 -1.309 1 97.62 434 LEU A O 1
ATOM 3306 N N . ASP A 1 435 ? -4.305 -28.109 -0.578 1 98.31 435 ASP A N 1
ATOM 3307 C CA . ASP A 1 435 ? -4.809 -27.875 0.77 1 98.31 435 ASP A CA 1
ATOM 3308 C C . ASP A 1 435 ? -6.031 -26.969 0.746 1 98.31 435 ASP A C 1
ATOM 3310 O O . ASP A 1 435 ? -6.789 -26.906 1.717 1 98.31 435 ASP A O 1
ATOM 3314 N N . LEU A 1 436 ? -6.266 -26.219 -0.322 1 98.06 436 LEU A N 1
ATOM 3315 C CA . LEU A 1 436 ? -7.434 -25.344 -0.398 1 98.06 436 LEU A CA 1
ATOM 3316 C C . LEU A 1 436 ? -8.602 -26.062 -1.066 1 98.06 436 LEU A C 1
ATOM 3318 O O . LEU A 1 436 ? -9.742 -25.594 -0.999 1 98.06 436 LEU A O 1
ATOM 3322 N N . ARG A 1 437 ? -8.383 -27.156 -1.752 1 96.69 437 ARG A N 1
ATOM 3323 C CA . ARG A 1 437 ? -9.461 -27.906 -2.396 1 96.69 437 ARG A CA 1
ATOM 3324 C C . ARG A 1 437 ? -10.352 -28.578 -1.36 1 96.69 437 ARG A C 1
ATOM 3326 O O . ARG A 1 437 ? -10.008 -28.641 -0.178 1 96.69 437 ARG A O 1
ATOM 3333 N N . ALA A 1 438 ? -11.5 -29.109 -1.823 1 95.56 438 ALA A N 1
ATOM 3334 C CA . ALA A 1 438 ? -12.43 -29.797 -0.936 1 95.56 438 ALA A CA 1
ATOM 3335 C C . ALA A 1 438 ? -11.805 -31.062 -0.366 1 95.56 438 ALA A C 1
ATOM 3337 O O . ALA A 1 438 ? -11.016 -31.734 -1.041 1 95.56 438 ALA A O 1
ATOM 3338 N N . SER A 1 439 ? -12.156 -31.328 0.86 1 95.69 439 SER A N 1
ATOM 3339 C CA . SER A 1 439 ? -11.695 -32.562 1.476 1 95.69 439 SER A CA 1
ATOM 3340 C C . SER A 1 439 ? -12.094 -33.781 0.644 1 95.69 439 SER A C 1
ATOM 3342 O O . SER A 1 439 ? -13.188 -33.812 0.07 1 95.69 439 SER A O 1
ATOM 3344 N N . ASP A 1 440 ? -11.219 -34.688 0.592 1 95.25 440 ASP A N 1
ATOM 3345 C CA . ASP A 1 440 ? -11.414 -35.938 -0.149 1 95.25 440 ASP A CA 1
ATOM 3346 C C . ASP A 1 440 ? -10.805 -37.094 0.596 1 95.25 440 ASP A C 1
ATOM 3348 O O . ASP A 1 440 ? -9.828 -36.938 1.34 1 95.25 440 ASP A O 1
ATOM 3352 N N . ALA A 1 441 ? -11.32 -38.312 0.333 1 95 441 ALA A N 1
ATOM 3353 C CA . ALA A 1 441 ? -10.82 -39.5 0.986 1 95 441 ALA A CA 1
ATOM 3354 C C . ALA A 1 441 ? -9.383 -39.812 0.579 1 95 441 ALA A C 1
ATOM 3356 O O . ALA A 1 441 ? -8.625 -40.406 1.337 1 95 441 ALA A O 1
ATOM 3357 N N . SER A 1 442 ? -8.93 -39.312 -0.496 1 94.44 442 SER A N 1
ATOM 3358 C CA . SER A 1 442 ? -7.59 -39.562 -1.015 1 94.44 442 SER A CA 1
ATOM 3359 C C . SER A 1 442 ? -6.574 -38.594 -0.408 1 94.44 442 SER A C 1
ATOM 3361 O O . SER A 1 442 ? -5.367 -38.75 -0.626 1 94.44 442 SER A O 1
ATOM 3363 N N . ASP A 1 443 ? -7.051 -37.688 0.39 1 95.44 443 ASP A N 1
ATOM 3364 C CA . ASP A 1 443 ? -6.129 -36.781 1.03 1 95.44 443 ASP A CA 1
ATOM 3365 C C . ASP A 1 443 ? -5.234 -37.469 2.037 1 95.44 443 ASP A C 1
ATOM 3367 O O . ASP A 1 443 ? -5.723 -38.094 2.99 1 95.44 443 ASP A O 1
ATOM 3371 N N . GLY A 1 444 ? -3.926 -37.375 1.858 1 95.75 444 GLY A N 1
ATOM 3372 C CA . GLY A 1 444 ? -2.994 -37.938 2.82 1 95.75 444 GLY A CA 1
ATOM 3373 C C . GLY A 1 444 ? -2.936 -37.188 4.121 1 95.75 444 GLY A C 1
ATOM 3374 O O . GLY A 1 444 ? -3.502 -36.094 4.23 1 95.75 444 GLY A O 1
ATOM 3375 N N . ALA A 1 445 ? -2.225 -37.719 5.094 1 97.56 445 ALA A N 1
ATOM 3376 C CA . ALA A 1 445 ? -2.113 -37.156 6.434 1 97.56 445 ALA A CA 1
ATOM 3377 C C . ALA A 1 445 ? -1.503 -35.75 6.383 1 97.56 445 ALA A C 1
ATOM 3379 O O . ALA A 1 445 ? -1.944 -34.844 7.098 1 97.56 445 ALA A O 1
ATOM 3380 N N . PRO A 1 446 ? -0.544 -35.5 5.484 1 98.25 446 PRO A N 1
ATOM 3381 C CA . PRO A 1 446 ? 0.049 -34.188 5.461 1 98.25 446 PRO A CA 1
ATOM 3382 C C . PRO A 1 446 ? -0.949 -33.094 5.055 1 98.25 446 PRO A C 1
ATOM 3384 O O . PRO A 1 446 ? -0.919 -31.984 5.598 1 98.25 446 PRO A O 1
ATOM 3387 N N . VAL A 1 447 ? -1.799 -33.375 4.121 1 98.44 447 VAL A N 1
ATOM 3388 C CA . VAL A 1 447 ? -2.801 -32.438 3.668 1 98.44 447 VAL A CA 1
ATOM 3389 C C . VAL A 1 447 ? -3.799 -32.156 4.789 1 98.44 447 VAL A C 1
ATOM 3391 O O . VAL A 1 447 ? -4.188 -31 5.02 1 98.44 447 VAL A O 1
ATOM 3394 N N . GLN A 1 448 ? -4.215 -33.188 5.5 1 98.31 448 GLN A N 1
ATOM 3395 C CA . GLN A 1 448 ? -5.121 -33.031 6.633 1 98.31 448 GLN A CA 1
ATOM 3396 C C . GLN A 1 448 ? -4.492 -32.188 7.73 1 98.31 448 GLN A C 1
ATOM 3398 O O . GLN A 1 448 ? -5.168 -31.344 8.344 1 98.31 448 GLN A O 1
ATOM 3403 N N . GLU A 1 449 ? -3.232 -32.406 7.93 1 98.56 449 GLU A N 1
ATOM 3404 C CA . GLU A 1 449 ? -2.521 -31.625 8.945 1 98.56 449 GLU A CA 1
ATOM 3405 C C . GLU A 1 449 ? -2.438 -30.156 8.547 1 98.56 449 GLU A C 1
ATOM 3407 O O . GLU A 1 449 ? -2.598 -29.281 9.398 1 98.56 449 GLU A O 1
ATOM 3412 N N . ALA A 1 450 ? -2.143 -29.906 7.309 1 98.75 450 ALA A N 1
ATOM 3413 C CA . ALA A 1 450 ? -2.119 -28.531 6.828 1 98.75 450 ALA A CA 1
ATOM 3414 C C . ALA A 1 450 ? -3.451 -27.844 7.094 1 98.75 450 ALA A C 1
ATOM 3416 O O . ALA A 1 450 ? -3.479 -26.688 7.547 1 98.75 450 ALA A O 1
ATOM 3417 N N . ARG A 1 451 ? -4.512 -28.5 6.863 1 98.75 451 ARG A N 1
ATOM 3418 C CA . ARG A 1 451 ? -5.844 -27.938 7.062 1 98.75 451 ARG A CA 1
ATOM 3419 C C . ARG A 1 451 ? -6.117 -27.688 8.539 1 98.75 451 ARG A C 1
ATOM 3421 O O . ARG A 1 451 ? -6.793 -26.719 8.898 1 98.75 451 ARG A O 1
ATOM 3428 N N . ARG A 1 452 ? -5.617 -28.562 9.383 1 98.62 452 ARG A N 1
ATOM 3429 C CA . ARG A 1 452 ? -5.73 -28.328 10.82 1 98.62 452 ARG A CA 1
ATOM 3430 C C . ARG A 1 452 ? -4.992 -27.062 11.234 1 98.62 452 ARG A C 1
ATOM 3432 O O . ARG A 1 452 ? -5.496 -26.281 12.055 1 98.62 452 ARG A O 1
ATOM 3439 N N . ILE A 1 453 ? -3.861 -26.844 10.664 1 98.81 453 ILE A N 1
ATOM 3440 C CA . ILE A 1 453 ? -3.068 -25.672 10.977 1 98.81 453 ILE A CA 1
ATOM 3441 C C . ILE A 1 453 ? -3.777 -24.422 10.453 1 98.81 453 ILE A C 1
ATOM 3443 O O . ILE A 1 453 ? -3.801 -23.375 11.125 1 98.81 453 ILE A O 1
ATOM 3447 N N . HIS A 1 454 ? -4.344 -24.516 9.219 1 98.88 454 HIS A N 1
ATOM 3448 C CA . HIS A 1 454 ? -5.148 -23.422 8.711 1 98.88 454 HIS A CA 1
ATOM 3449 C C . HIS A 1 454 ? -6.242 -23.031 9.703 1 98.88 454 HIS A C 1
ATOM 3451 O O . HIS A 1 454 ? -6.363 -21.859 10.07 1 98.88 454 HIS A O 1
ATOM 3457 N N . ARG A 1 455 ? -7.039 -24.047 10.18 1 98.81 455 ARG A N 1
ATOM 3458 C CA . ARG A 1 455 ? -8.156 -23.797 11.094 1 98.81 455 ARG A CA 1
ATOM 3459 C C . ARG A 1 455 ? -7.676 -23.188 12.406 1 98.81 455 ARG A C 1
ATOM 3461 O O . ARG A 1 455 ? -8.305 -22.281 12.945 1 98.81 455 ARG A O 1
ATOM 3468 N N . ALA A 1 456 ? -6.59 -23.703 12.867 1 98.81 456 ALA A N 1
ATOM 3469 C CA . ALA A 1 456 ? -6.047 -23.188 14.125 1 98.81 456 ALA A CA 1
ATOM 3470 C C . ALA A 1 456 ? -5.617 -21.734 13.992 1 98.81 456 ALA A C 1
ATOM 3472 O O . ALA A 1 456 ? -5.836 -20.938 14.898 1 98.81 456 ALA A O 1
ATOM 3473 N N . SER A 1 457 ? -4.98 -21.375 12.93 1 98.81 457 SER A N 1
ATOM 3474 C CA . SER A 1 457 ? -4.539 -20 12.68 1 98.81 457 SER A CA 1
ATOM 3475 C C . SER A 1 457 ? -5.727 -19.062 12.555 1 98.81 457 SER A C 1
ATOM 3477 O O . SER A 1 457 ? -5.727 -17.969 13.141 1 98.81 457 SER A O 1
ATOM 3479 N N . ILE A 1 458 ? -6.719 -19.5 11.828 1 98.88 458 ILE A N 1
ATOM 3480 C CA . ILE A 1 458 ? -7.918 -18.688 11.633 1 98.88 458 ILE A CA 1
ATOM 3481 C C . ILE A 1 458 ? -8.578 -18.406 12.977 1 98.88 458 ILE A C 1
ATOM 3483 O O . ILE A 1 458 ? -8.969 -17.281 13.266 1 98.88 458 ILE A O 1
ATOM 3487 N N . ARG A 1 459 ? -8.711 -19.438 13.789 1 98.62 459 ARG A N 1
ATOM 3488 C CA . ARG A 1 459 ? -9.305 -19.281 15.117 1 98.62 459 ARG A CA 1
ATOM 3489 C C . ARG A 1 459 ? -8.547 -18.25 15.945 1 98.62 459 ARG A C 1
ATOM 3491 O O . ARG A 1 459 ? -9.156 -17.422 16.625 1 98.62 459 ARG A O 1
ATOM 3498 N N . GLN A 1 460 ? -7.281 -18.328 15.867 1 98.12 460 GLN A N 1
ATOM 3499 C CA . GLN A 1 460 ? -6.445 -17.391 16.609 1 98.12 460 GLN A CA 1
ATOM 3500 C C . GLN A 1 460 ? -6.641 -15.961 16.125 1 98.12 460 GLN A C 1
ATOM 3502 O O . GLN A 1 460 ? -6.758 -15.031 16.922 1 98.12 460 GLN A O 1
ATOM 3507 N N . TRP A 1 461 ? -6.664 -15.758 14.859 1 98.12 461 TRP A N 1
ATOM 3508 C CA . TRP A 1 461 ? -6.797 -14.422 14.289 1 98.12 461 TRP A CA 1
ATOM 3509 C C . TRP A 1 461 ? -8.164 -13.828 14.602 1 98.12 461 TRP A C 1
ATOM 3511 O O . TRP A 1 461 ? -8.289 -12.625 14.844 1 98.12 461 TRP A O 1
ATOM 3521 N N . ILE A 1 462 ? -9.203 -14.664 14.539 1 98 462 ILE A N 1
ATOM 3522 C CA . ILE A 1 462 ? -10.547 -14.203 14.883 1 98 462 ILE A CA 1
ATOM 3523 C C . ILE A 1 462 ? -10.594 -13.773 16.344 1 98 462 ILE A C 1
ATOM 3525 O O . ILE A 1 462 ? -11.164 -12.727 16.672 1 98 462 ILE A O 1
ATOM 3529 N N . ARG A 1 463 ? -9.961 -14.523 17.219 1 96.88 463 ARG A N 1
ATOM 3530 C CA . ARG A 1 463 ? -9.898 -14.164 18.625 1 96.88 463 ARG A CA 1
ATOM 3531 C C . ARG A 1 463 ? -9.164 -12.844 18.828 1 96.88 463 ARG A C 1
ATOM 3533 O O . ARG A 1 463 ? -9.602 -11.992 19.609 1 96.88 463 ARG A O 1
ATOM 3540 N N . GLN A 1 464 ? -8.078 -12.695 18.141 1 94.62 464 GLN A N 1
ATOM 3541 C CA . GLN A 1 464 ? -7.305 -11.461 18.234 1 94.62 464 GLN A CA 1
ATOM 3542 C C . GLN A 1 464 ? -8.133 -10.266 17.781 1 94.62 464 GLN A C 1
ATOM 3544 O O . GLN A 1 464 ? -8.109 -9.211 18.422 1 94.62 464 GLN A O 1
ATOM 3549 N N . ALA A 1 465 ? -8.812 -10.422 16.688 1 94.56 465 ALA A N 1
ATOM 3550 C CA . ALA A 1 465 ? -9.633 -9.344 16.141 1 94.56 465 ALA A CA 1
ATOM 3551 C C . ALA A 1 465 ? -10.734 -8.945 17.109 1 94.56 465 ALA A C 1
ATOM 3553 O O . ALA A 1 465 ? -11.047 -7.758 17.266 1 94.56 465 ALA A O 1
ATOM 3554 N N . ARG A 1 466 ? -11.312 -9.875 17.766 1 93.94 466 ARG A N 1
ATOM 3555 C CA . ARG A 1 466 ? -12.438 -9.633 18.656 1 93.94 466 ARG A CA 1
ATOM 3556 C C . ARG A 1 466 ? -11.961 -9.055 19.984 1 93.94 466 ARG A C 1
ATOM 3558 O O . ARG A 1 466 ? -12.75 -8.453 20.719 1 93.94 466 ARG A O 1
ATOM 3565 N N . SER A 1 467 ? -10.75 -9.227 20.297 1 89.62 467 SER A N 1
ATOM 3566 C CA . SER A 1 467 ? -10.211 -8.734 21.562 1 89.62 467 SER A CA 1
ATOM 3567 C C . SER A 1 467 ? -9.758 -7.285 21.438 1 89.62 467 SER A C 1
ATOM 3569 O O . SER A 1 467 ? -9.383 -6.66 22.438 1 89.62 467 SER A O 1
ATOM 3571 N N . ARG A 1 468 ? -9.812 -6.727 20.297 1 84.62 468 ARG A N 1
ATOM 3572 C CA . ARG A 1 468 ? -9.391 -5.344 20.109 1 84.62 468 ARG A CA 1
ATOM 3573 C C . ARG A 1 468 ? -10.273 -4.395 20.922 1 84.62 468 ARG A C 1
ATOM 3575 O O . ARG A 1 468 ? -11.484 -4.598 21.016 1 84.62 468 ARG A O 1
ATOM 3582 N N . THR A 1 469 ? -9.656 -3.416 21.516 1 72 469 THR A N 1
ATOM 3583 C CA . THR A 1 469 ? -10.367 -2.414 22.297 1 72 469 THR A CA 1
ATOM 3584 C C . THR A 1 469 ? -11.242 -1.544 21.406 1 72 469 THR A C 1
ATOM 3586 O O . THR A 1 469 ? -10.961 -1.395 20.203 1 72 469 THR A O 1
ATOM 3589 N N . PRO A 1 470 ? -12.195 -1.029 22.016 1 64.31 470 PRO A N 1
ATOM 3590 C CA . PRO A 1 470 ? -13.117 -0.187 21.25 1 64.31 470 PRO A CA 1
ATOM 3591 C C . PRO A 1 470 ? -12.406 0.927 20.484 1 64.31 470 PRO A C 1
ATOM 3593 O O . PRO A 1 470 ? -12.812 1.273 19.375 1 64.31 470 PRO A O 1
ATOM 3596 N N . SER A 1 471 ? -11.414 1.415 21.062 1 60.59 471 SER A N 1
ATOM 3597 C CA . SER A 1 471 ? -10.703 2.512 20.422 1 60.59 471 SER A CA 1
ATOM 3598 C C . SER A 1 471 ? -9.992 2.037 19.156 1 60.59 471 SER A C 1
ATOM 3600 O O . SER A 1 471 ? -9.703 2.834 18.266 1 60.59 471 SER A O 1
ATOM 3602 N N . MET A 1 472 ? -9.828 0.804 19.125 1 61.88 472 MET A N 1
ATOM 3603 C CA . MET A 1 472 ? -9.086 0.242 18 1 61.88 472 MET A CA 1
ATOM 3604 C C . MET A 1 472 ? -10.039 -0.296 16.938 1 61.88 472 MET A C 1
ATOM 3606 O O . MET A 1 472 ? -9.602 -0.714 15.859 1 61.88 472 MET A O 1
ATOM 3610 N N . ARG A 1 473 ? -11.289 -0.195 17.344 1 54.88 473 ARG A N 1
ATOM 3611 C CA . ARG A 1 473 ? -12.281 -0.719 16.406 1 54.88 473 ARG A CA 1
ATOM 3612 C C . ARG A 1 473 ? -12.664 0.332 15.375 1 54.88 473 ARG A C 1
ATOM 3614 O O . ARG A 1 473 ? -12.57 1.533 15.641 1 54.88 473 ARG A O 1
ATOM 3621 N N . ARG A 1 474 ? -12.797 -0.016 14.039 1 55.88 474 ARG A N 1
ATOM 3622 C CA . ARG A 1 474 ? -13.125 0.89 12.945 1 55.88 474 ARG A CA 1
ATOM 3623 C C . ARG A 1 474 ? -14.5 1.516 13.148 1 55.88 474 ARG A C 1
ATOM 3625 O O . ARG A 1 474 ? -15.469 0.815 13.461 1 55.88 474 ARG A O 1
ATOM 3632 N N . SER A 1 475 ? -14.688 2.92 13.531 1 45.41 475 SER A N 1
ATOM 3633 C CA . SER A 1 475 ? -16.016 3.523 13.664 1 45.41 475 SER A CA 1
ATOM 3634 C C . SER A 1 475 ? -16.594 3.859 12.297 1 45.41 475 SER A C 1
ATOM 3636 O O . SER A 1 475 ? -16.062 4.699 11.57 1 45.41 475 SER A O 1
ATOM 3638 N N . VAL A 1 476 ? -17.078 3.131 11.492 1 42.22 476 VAL A N 1
ATOM 3639 C CA . VAL A 1 476 ? -17.734 3.641 10.289 1 42.22 476 VAL A CA 1
ATOM 3640 C C . VAL A 1 476 ? -19.094 4.238 10.641 1 42.22 476 VAL A C 1
ATOM 3642 O O . VAL A 1 476 ? -20.078 3.51 10.789 1 42.22 476 VAL A O 1
ATOM 3645 N N . ALA A 1 477 ? -19.438 5.004 11.711 1 34.81 477 ALA A N 1
ATOM 3646 C CA . ALA A 1 477 ? -20.844 5.398 11.734 1 34.81 477 ALA A CA 1
ATOM 3647 C C . ALA A 1 477 ? -21.188 6.289 10.539 1 34.81 477 ALA A C 1
ATOM 3649 O O . ALA A 1 477 ? -20.656 7.398 10.414 1 34.81 477 ALA A O 1
ATOM 3650 N N . VAL A 1 478 ? -21.391 5.703 9.344 1 32.69 478 VAL A N 1
ATOM 3651 C CA . VAL A 1 478 ? -22.172 6.477 8.383 1 32.69 478 VAL A CA 1
ATOM 3652 C C . VAL A 1 478 ? -23.453 6.996 9.047 1 32.69 478 VAL A C 1
ATOM 3654 O O . VAL A 1 478 ? -24.281 6.215 9.508 1 32.69 478 VAL A O 1
ATOM 3657 N N . GLN A 1 479 ? -23.484 7.957 9.945 1 24.39 479 GLN A N 1
ATOM 3658 C CA . GLN A 1 479 ? -24.844 8.516 9.93 1 24.39 479 GLN A CA 1
ATOM 3659 C C . GLN A 1 479 ? -25.172 9.109 8.57 1 24.39 479 GLN A C 1
ATOM 3661 O O . GLN A 1 479 ? -24.328 9.742 7.93 1 24.39 479 GLN A O 1
ATOM 3666 N N . MET B 1 1 ? -0.13 21.5 6.645 1 70.94 1 MET B N 1
ATOM 3667 C CA . MET B 1 1 ? -1.548 21.156 6.676 1 70.94 1 MET B CA 1
ATOM 3668 C C . MET B 1 1 ? -2.375 22.297 7.27 1 70.94 1 MET B C 1
ATOM 3670 O O . MET B 1 1 ? -1.977 22.906 8.266 1 70.94 1 MET B O 1
ATOM 3674 N N . ARG B 1 2 ? -3.34 22.734 6.414 1 63.16 2 ARG B N 1
ATOM 3675 C CA . ARG B 1 2 ? -4.25 23.766 6.895 1 63.16 2 ARG B CA 1
ATOM 3676 C C . ARG B 1 2 ? -5.5 23.156 7.52 1 63.16 2 ARG B C 1
ATOM 3678 O O . ARG B 1 2 ? -6.062 22.203 6.98 1 63.16 2 ARG B O 1
ATOM 3685 N N . PRO B 1 3 ? -5.77 23.531 8.797 1 57.72 3 PRO B N 1
ATOM 3686 C CA . PRO B 1 3 ? -7.066 23.078 9.305 1 57.72 3 PRO B CA 1
ATOM 3687 C C . PRO B 1 3 ? -8.242 23.594 8.469 1 57.72 3 PRO B C 1
ATOM 3689 O O . PRO B 1 3 ? -8.289 24.781 8.125 1 57.72 3 PRO B O 1
ATOM 3692 N N . THR B 1 4 ? -8.734 22.797 7.539 1 50.62 4 THR B N 1
ATOM 3693 C CA . THR B 1 4 ? -9.766 23.25 6.617 1 50.62 4 THR B CA 1
ATOM 3694 C C . THR B 1 4 ? -11.031 23.641 7.375 1 50.62 4 THR B C 1
ATOM 3696 O O . THR B 1 4 ? -11.688 22.797 7.977 1 50.62 4 THR B O 1
ATOM 3699 N N . THR B 1 5 ? -11.07 24.812 7.906 1 45.06 5 THR B N 1
ATOM 3700 C CA . THR B 1 5 ? -12.359 25.312 8.367 1 45.06 5 THR B CA 1
ATOM 3701 C C . THR B 1 5 ? -13.32 25.484 7.195 1 45.06 5 THR B C 1
ATOM 3703 O O . THR B 1 5 ? -12.898 25.453 6.035 1 45.06 5 THR B O 1
ATOM 3706 N N . ALA B 1 6 ? -14.578 25.719 7.406 1 40.78 6 ALA B N 1
ATOM 3707 C CA . ALA B 1 6 ? -15.695 25.938 6.492 1 40.78 6 ALA B CA 1
ATOM 3708 C C . ALA B 1 6 ? -15.281 26.828 5.32 1 40.78 6 ALA B C 1
ATOM 3710 O O . ALA B 1 6 ? -16.062 27.031 4.383 1 40.78 6 ALA B O 1
ATOM 3711 N N . ALA B 1 7 ? -14.094 27.281 5.32 1 41.47 7 ALA B N 1
ATOM 3712 C CA . ALA B 1 7 ? -13.836 28.328 4.336 1 41.47 7 ALA B CA 1
ATOM 3713 C C . ALA B 1 7 ? -13.531 27.734 2.967 1 41.47 7 ALA B C 1
ATOM 3715 O O . ALA B 1 7 ? -13.219 28.469 2.023 1 41.47 7 ALA B O 1
ATOM 3716 N N . ILE B 1 8 ? -13.367 26.438 2.832 1 40.91 8 ILE B N 1
ATOM 3717 C CA . ILE B 1 8 ? -13.266 26.016 1.437 1 40.91 8 ILE B CA 1
ATOM 3718 C C . ILE B 1 8 ? -14.461 26.547 0.649 1 40.91 8 ILE B C 1
ATOM 3720 O O . ILE B 1 8 ? -14.43 26.594 -0.583 1 40.91 8 ILE B O 1
ATOM 3724 N N . CYS B 1 9 ? -15.609 26.859 1.265 1 33.78 9 CYS B N 1
ATOM 3725 C CA . CYS B 1 9 ? -16.875 27.094 0.575 1 33.78 9 CYS B CA 1
ATOM 3726 C C . CYS B 1 9 ? -16.812 28.359 -0.26 1 33.78 9 CYS B C 1
ATOM 3728 O O . CYS B 1 9 ? -17.469 28.469 -1.294 1 33.78 9 CYS B O 1
ATOM 3730 N N . MET B 1 10 ? -16.578 29.562 0.438 1 33 10 MET B N 1
ATOM 3731 C CA . MET B 1 10 ? -17.219 30.75 -0.134 1 33 10 MET B CA 1
ATOM 3732 C C . MET B 1 10 ? -16.328 31.391 -1.198 1 33 10 MET B C 1
ATOM 3734 O O . MET B 1 10 ? -16.641 32.438 -1.726 1 33 10 MET B O 1
ATOM 3738 N N . LEU B 1 11 ? -15.102 30.953 -1.283 1 34.91 11 LEU B N 1
ATOM 3739 C CA . LEU B 1 11 ? -14.477 31.828 -2.26 1 34.91 11 LEU B CA 1
ATOM 3740 C C . LEU B 1 11 ? -14.93 31.484 -3.676 1 34.91 11 LEU B C 1
ATOM 3742 O O . LEU B 1 11 ? -14.289 30.688 -4.359 1 34.91 11 LEU B O 1
ATOM 3746 N N . THR B 1 12 ? -16.172 31.219 -3.848 1 33.28 12 THR B N 1
ATOM 3747 C CA . THR B 1 12 ? -16.609 31 -5.219 1 33.28 12 THR B CA 1
ATOM 3748 C C . THR B 1 12 ? -16.391 32.25 -6.074 1 33.28 12 THR B C 1
ATOM 3750 O O . THR B 1 12 ? -17.078 32.438 -7.078 1 33.28 12 THR B O 1
ATOM 3753 N N . ALA B 1 13 ? -15.859 33.406 -5.582 1 31.48 13 ALA B N 1
ATOM 3754 C CA . ALA B 1 13 ? -16.016 34.375 -6.676 1 31.48 13 ALA B CA 1
ATOM 3755 C C . ALA B 1 13 ? -15.555 33.781 -8 1 31.48 13 ALA B C 1
ATOM 3757 O O . ALA B 1 13 ? -14.852 32.75 -8.023 1 31.48 13 ALA B O 1
ATOM 3758 N N . ALA B 1 14 ? -15.75 34.625 -9.133 1 31.92 14 ALA B N 1
ATOM 3759 C CA . ALA B 1 14 ? -15.703 34.594 -10.594 1 31.92 14 ALA B CA 1
ATOM 3760 C C . ALA B 1 14 ? -14.344 34.094 -11.086 1 31.92 14 ALA B C 1
ATOM 3762 O O . ALA B 1 14 ? -13.906 34.469 -12.18 1 31.92 14 ALA B O 1
ATOM 3763 N N . LEU B 1 15 ? -13.508 33.562 -10.227 1 31.5 15 LEU B N 1
ATOM 3764 C CA . LEU B 1 15 ? -12.273 33.469 -10.992 1 31.5 15 LEU B CA 1
ATOM 3765 C C . LEU B 1 15 ? -12.391 32.344 -12.039 1 31.5 15 LEU B C 1
ATOM 3767 O O . LEU B 1 15 ? -12.875 31.266 -11.75 1 31.5 15 LEU B O 1
ATOM 3771 N N . GLY B 1 16 ? -12.523 32.688 -13.273 1 29.53 16 GLY B N 1
ATOM 3772 C CA . GLY B 1 16 ? -12.359 31.844 -14.445 1 29.53 16 GLY B CA 1
ATOM 3773 C C . GLY B 1 16 ? -11.43 30.672 -14.219 1 29.53 16 GLY B C 1
ATOM 3774 O O . GLY B 1 16 ? -10.578 30.703 -13.328 1 29.53 16 GLY B O 1
ATOM 3775 N N . ALA B 1 17 ? -11.742 29.562 -14.758 1 34.81 17 ALA B N 1
ATOM 3776 C CA . ALA B 1 17 ? -10.961 28.328 -14.828 1 34.81 17 ALA B CA 1
ATOM 3777 C C . ALA B 1 17 ? -9.477 28.641 -15.008 1 34.81 17 ALA B C 1
ATOM 3779 O O . ALA B 1 17 ? -8.953 28.609 -16.125 1 34.81 17 ALA B O 1
ATOM 3780 N N . ALA B 1 18 ? -8.938 29.641 -14.328 1 30.5 18 ALA B N 1
ATOM 3781 C CA . ALA B 1 18 ? -7.508 29.703 -14.617 1 30.5 18 ALA B CA 1
ATOM 3782 C C . ALA B 1 18 ? -6.805 28.422 -14.164 1 30.5 18 ALA B C 1
ATOM 3784 O O . ALA B 1 18 ? -7.125 27.875 -13.109 1 30.5 18 ALA B O 1
ATOM 3785 N N . ALA B 1 19 ? -6.23 27.766 -15.039 1 35.38 19 ALA B N 1
ATOM 3786 C CA . ALA B 1 19 ? -5.285 26.672 -14.812 1 35.38 19 ALA B CA 1
ATOM 3787 C C . ALA B 1 19 ? -4.441 26.938 -13.562 1 35.38 19 ALA B C 1
ATOM 3789 O O . ALA B 1 19 ? -3.766 27.969 -13.469 1 35.38 19 ALA B O 1
ATOM 3790 N N . VAL B 1 20 ? -5 26.469 -12.477 1 34.28 20 VAL B N 1
ATOM 3791 C CA . VAL B 1 20 ? -4.172 26.5 -11.273 1 34.28 20 VAL B CA 1
ATOM 3792 C C . VAL B 1 20 ? -2.709 26.266 -11.648 1 34.28 20 VAL B C 1
ATOM 3794 O O . VAL B 1 20 ? -2.338 25.172 -12.062 1 34.28 20 VAL B O 1
ATOM 3797 N N . ARG B 1 21 ? -2.096 27.281 -12.258 1 33.09 21 ARG B N 1
ATOM 3798 C CA . ARG B 1 21 ? -0.661 27.141 -12.492 1 33.09 21 ARG B CA 1
ATOM 3799 C C . ARG B 1 21 ? 0.106 27.156 -11.172 1 33.09 21 ARG B C 1
ATOM 3801 O O . ARG B 1 21 ? -0.033 28.094 -10.375 1 33.09 21 ARG B O 1
ATOM 3808 N N . PHE B 1 22 ? 0.401 25.953 -10.789 1 39.25 22 PHE B N 1
ATOM 3809 C CA . PHE B 1 22 ? 1.372 25.906 -9.703 1 39.25 22 PHE B CA 1
ATOM 3810 C C . PHE B 1 22 ? 2.543 26.844 -9.984 1 39.25 22 PHE B C 1
ATOM 3812 O O . PHE B 1 22 ? 2.953 27 -11.133 1 39.25 22 PHE B O 1
ATOM 3819 N N . PRO B 1 23 ? 2.805 27.766 -9.211 1 36.03 23 PRO B N 1
ATOM 3820 C CA . PRO B 1 23 ? 4.004 28.547 -9.531 1 36.03 23 PRO B CA 1
ATOM 3821 C C . PRO B 1 23 ? 5.191 27.672 -9.922 1 36.03 23 PRO B C 1
ATOM 3823 O O . PRO B 1 23 ? 5.555 26.75 -9.18 1 36.03 23 PRO B O 1
ATOM 3826 N N . VAL B 1 24 ? 5.344 27.375 -11.281 1 38.47 24 VAL B N 1
ATOM 3827 C CA . VAL B 1 24 ?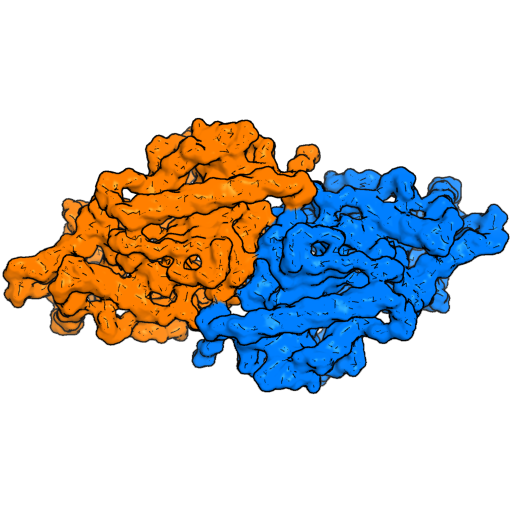 6.598 26.766 -11.703 1 38.47 24 VAL B CA 1
ATOM 3828 C C . VAL B 1 24 ? 7.766 27.672 -11.352 1 38.47 24 VAL B C 1
ATOM 3830 O O . VAL B 1 24 ? 7.836 28.812 -11.836 1 38.47 24 VAL B O 1
ATOM 3833 N N . PRO B 1 25 ? 8.398 27.359 -10.344 1 36.34 25 PRO B N 1
ATOM 3834 C CA . PRO B 1 25 ? 9.57 28.234 -10.289 1 36.34 25 PRO B CA 1
ATOM 3835 C C . PRO B 1 25 ? 10.391 28.203 -11.578 1 36.34 25 PRO B C 1
ATOM 3837 O O . PRO B 1 25 ? 10.359 27.203 -12.305 1 36.34 25 PRO B O 1
ATOM 3840 N N . PRO B 1 26 ? 10.859 29.344 -12.039 1 34.66 26 PRO B N 1
ATOM 3841 C CA . PRO B 1 26 ? 11.633 29.375 -13.289 1 34.66 26 PRO B CA 1
ATOM 3842 C C . PRO B 1 26 ? 12.695 28.281 -13.352 1 34.66 26 PRO B C 1
ATOM 3844 O O . PRO B 1 26 ? 13.258 27.891 -12.32 1 34.66 26 PRO B O 1
ATOM 3847 N N . ALA B 1 27 ? 12.625 27.484 -14.43 1 38.94 27 ALA B N 1
ATOM 3848 C CA . ALA B 1 27 ? 13.695 26.562 -14.781 1 38.94 27 ALA B CA 1
ATOM 3849 C C . ALA B 1 27 ? 15.062 27.219 -14.617 1 38.94 27 ALA B C 1
ATOM 3851 O O . ALA B 1 27 ? 15.438 28.094 -15.398 1 38.94 27 ALA B O 1
ATOM 3852 N N . SER B 1 28 ? 15.523 27.547 -13.57 1 33.72 28 SER B N 1
ATOM 3853 C CA . SER B 1 28 ? 16.891 28.031 -13.703 1 33.72 28 SER B CA 1
ATOM 3854 C C . SER B 1 28 ? 17.781 27 -14.398 1 33.72 28 SER B C 1
ATOM 3856 O O . SER B 1 28 ? 17.75 25.812 -14.055 1 33.72 28 SER B O 1
ATOM 3858 N N . ALA B 1 29 ? 18.359 27.188 -15.625 1 35.62 29 ALA B N 1
ATOM 3859 C CA . ALA B 1 29 ? 19.281 26.5 -16.516 1 35.62 29 ALA B CA 1
ATOM 3860 C C . ALA B 1 29 ? 20.219 25.578 -15.734 1 35.62 29 ALA B C 1
ATOM 3862 O O . ALA B 1 29 ? 20.297 24.391 -16.031 1 35.62 29 ALA B O 1
ATOM 3863 N N . ALA B 1 30 ? 21.609 25.906 -15.961 1 38.94 30 ALA B N 1
ATOM 3864 C CA . ALA B 1 30 ? 22.875 25.188 -16.031 1 38.94 30 ALA B CA 1
ATOM 3865 C C . ALA B 1 30 ? 23.25 24.594 -14.68 1 38.94 30 ALA B C 1
ATOM 3867 O O . ALA B 1 30 ? 23.797 23.5 -14.602 1 38.94 30 ALA B O 1
ATOM 3868 N N . ASN B 1 31 ? 23.797 25.422 -13.672 1 41.47 31 ASN B N 1
ATOM 3869 C CA . ASN B 1 31 ? 24.703 25.125 -12.562 1 41.47 31 ASN B CA 1
ATOM 3870 C C . ASN B 1 31 ? 23.969 24.5 -11.391 1 41.47 31 ASN B C 1
ATOM 3872 O O . ASN B 1 31 ? 22.859 24.906 -11.055 1 41.47 31 ASN B O 1
ATOM 3876 N N . ASP B 1 32 ? 24.266 23.328 -11.086 1 55.81 32 ASP B N 1
ATOM 3877 C CA . ASP B 1 32 ? 23.859 22.516 -9.938 1 55.81 32 ASP B CA 1
ATOM 3878 C C . ASP B 1 32 ? 23.719 23.375 -8.68 1 55.81 32 ASP B C 1
ATOM 3880 O O . ASP B 1 32 ? 24.719 23.766 -8.07 1 55.81 32 ASP B O 1
ATOM 3884 N N . PRO B 1 33 ? 22.516 23.906 -8.391 1 68.56 33 PRO B N 1
ATOM 3885 C CA . PRO B 1 33 ? 22.406 24.812 -7.246 1 68.56 33 PRO B CA 1
ATOM 3886 C C . PRO B 1 33 ? 22.734 24.141 -5.922 1 68.56 33 PRO B C 1
ATOM 3888 O O . PRO B 1 33 ? 22.5 22.938 -5.758 1 68.56 33 PRO B O 1
ATOM 3891 N N . THR B 1 34 ? 23.781 24.562 -5.281 1 79.31 34 THR B N 1
ATOM 3892 C CA . THR B 1 34 ? 24.109 24.203 -3.91 1 79.31 34 THR B CA 1
ATOM 3893 C C . THR B 1 34 ? 23.328 25.062 -2.916 1 79.31 34 THR B C 1
ATOM 3895 O O . THR B 1 34 ? 23.172 26.266 -3.117 1 79.31 34 THR B O 1
ATOM 3898 N N . TRP B 1 35 ? 22.625 24.234 -2.043 1 84.81 35 TRP B N 1
ATOM 3899 C CA . TRP B 1 35 ? 21.844 24.891 -1.003 1 84.81 35 TRP B CA 1
ATOM 3900 C C . TRP B 1 35 ? 22.5 24.703 0.365 1 84.81 35 TRP B C 1
ATOM 3902 O O . TRP B 1 35 ? 22.969 23.609 0.694 1 84.81 35 TRP B O 1
ATOM 3912 N N . LEU B 1 36 ? 22.656 25.797 1.122 1 83.12 36 LEU B N 1
ATOM 3913 C CA . LEU B 1 36 ? 23 25.688 2.535 1 83.12 36 LEU B CA 1
ATOM 3914 C C . LEU B 1 36 ? 21.75 25.609 3.4 1 83.12 36 LEU B C 1
ATOM 3916 O O . LEU B 1 36 ? 21.047 26.609 3.574 1 83.12 36 LEU B O 1
ATOM 3920 N N . LEU B 1 37 ? 21.516 24.406 3.84 1 86.75 37 LEU B N 1
ATOM 3921 C CA . LEU B 1 37 ? 20.312 24.125 4.629 1 86.75 37 LEU B CA 1
ATOM 3922 C C . LEU B 1 37 ? 20.672 23.391 5.91 1 86.75 37 LEU B C 1
ATOM 3924 O O . LEU B 1 37 ? 21.438 22.422 5.883 1 86.75 37 LEU B O 1
ATOM 3928 N N . CYS B 1 38 ? 20.141 23.859 7.008 1 90.44 38 CYS B N 1
ATOM 3929 C CA . CYS B 1 38 ? 20.406 23.297 8.328 1 90.44 38 CYS B CA 1
ATOM 3930 C C . CYS B 1 38 ? 21.906 23.141 8.562 1 90.44 38 CYS B C 1
ATOM 3932 O O . CYS B 1 38 ? 22.359 22.125 9.062 1 90.44 38 CYS B O 1
ATOM 3934 N N . GLY B 1 39 ? 22.672 23.984 8.031 1 88.19 39 GLY B N 1
ATOM 3935 C CA . GLY B 1 39 ? 24.109 24.062 8.25 1 88.19 39 GLY B CA 1
ATOM 3936 C C . GLY B 1 39 ? 24.906 23.141 7.352 1 88.19 39 GLY B C 1
ATOM 3937 O O . GLY B 1 39 ? 26.078 22.859 7.617 1 88.19 39 GLY B O 1
ATOM 3938 N N . ARG B 1 40 ? 24.234 22.547 6.344 1 93.44 40 ARG B N 1
ATOM 3939 C CA . ARG B 1 40 ? 24.891 21.625 5.434 1 93.44 40 ARG B CA 1
ATOM 3940 C C . ARG B 1 40 ? 24.688 22.047 3.98 1 93.44 40 ARG B C 1
ATOM 3942 O O . ARG B 1 40 ? 23.703 22.703 3.656 1 93.44 40 ARG B O 1
ATOM 3949 N N . LEU B 1 41 ? 25.656 21.609 3.154 1 94.5 41 LEU B N 1
ATOM 3950 C CA . LEU B 1 41 ? 25.547 21.875 1.725 1 94.5 41 LEU B CA 1
ATOM 3951 C C . LEU B 1 41 ? 24.828 20.734 1.013 1 94.5 41 LEU B C 1
ATOM 3953 O O . LEU B 1 41 ? 25.234 19.578 1.115 1 94.5 41 LEU B O 1
ATOM 3957 N N . PHE B 1 42 ? 23.797 21.125 0.322 1 96.31 42 PHE B N 1
ATOM 3958 C CA . PHE B 1 42 ? 23.016 20.141 -0.412 1 96.31 42 PHE B CA 1
ATOM 3959 C C . PHE B 1 42 ? 23.156 20.344 -1.915 1 96.31 42 PHE B C 1
ATOM 3961 O O . PHE B 1 42 ? 23.188 21.484 -2.387 1 96.31 42 PHE B O 1
ATOM 3968 N N . HIS B 1 43 ? 23.234 19.266 -2.645 1 95.69 43 HIS B N 1
ATOM 3969 C CA . HIS B 1 43 ? 23.125 19.312 -4.098 1 95.69 43 HIS B CA 1
ATOM 3970 C C . HIS B 1 43 ? 21.781 18.75 -4.566 1 95.69 43 HIS B C 1
ATOM 3972 O O . HIS B 1 43 ? 21.203 17.875 -3.906 1 95.69 43 HIS B O 1
ATOM 3978 N N . GLU B 1 44 ? 21.344 19.188 -5.691 1 96.5 44 GLU B N 1
ATOM 3979 C CA . GLU B 1 44 ? 20.078 18.719 -6.258 1 96.5 44 GLU B CA 1
ATOM 3980 C C . GLU B 1 44 ? 20.312 17.531 -7.191 1 96.5 44 GLU B C 1
ATOM 3982 O O . GLU B 1 44 ? 21.234 17.547 -8.008 1 96.5 44 GLU B O 1
ATOM 3987 N N . GLU B 1 45 ? 19.562 16.484 -6.945 1 97.25 45 GLU B N 1
ATOM 3988 C CA . GLU B 1 45 ? 19.422 15.391 -7.898 1 97.25 45 GLU B CA 1
ATOM 3989 C C . GLU B 1 45 ? 18 15.32 -8.438 1 97.25 45 GLU B C 1
ATOM 3991 O O . GLU B 1 45 ? 17.047 15.703 -7.754 1 97.25 45 GLU B O 1
ATOM 3996 N N . TRP B 1 46 ? 17.953 14.891 -9.672 1 97.5 46 TRP B N 1
ATOM 3997 C CA . TRP B 1 46 ? 16.641 14.789 -10.32 1 97.5 46 TRP B CA 1
ATOM 3998 C C . TRP B 1 46 ? 16.359 13.344 -10.734 1 97.5 46 TRP B C 1
ATOM 4000 O O . TRP B 1 46 ? 17.172 12.711 -11.398 1 97.5 46 TRP B O 1
ATOM 4010 N N . TYR B 1 47 ? 15.25 12.859 -10.305 1 98.06 47 TYR B N 1
ATOM 4011 C CA . TYR B 1 47 ? 14.828 11.492 -10.57 1 98.06 47 TYR B CA 1
ATOM 4012 C C . TYR B 1 47 ? 13.625 11.461 -11.5 1 98.06 47 TYR B C 1
ATOM 4014 O O . TYR B 1 47 ? 12.602 12.086 -11.219 1 98.06 47 TYR B O 1
ATOM 4022 N N . ARG B 1 48 ? 13.781 10.734 -12.602 1 97.5 48 ARG B N 1
ATOM 4023 C CA . ARG B 1 48 ? 12.648 10.547 -13.492 1 97.5 48 ARG B CA 1
ATOM 4024 C C . ARG B 1 48 ? 11.625 9.594 -12.891 1 97.5 48 ARG B C 1
ATOM 4026 O O . ARG B 1 48 ? 11.961 8.469 -12.516 1 97.5 48 ARG B O 1
ATOM 4033 N N . GLN B 1 49 ? 10.375 10.055 -12.742 1 97.94 49 GLN B N 1
ATOM 4034 C CA . GLN B 1 49 ? 9.289 9.281 -12.156 1 97.94 49 GLN B CA 1
ATOM 4035 C C . GLN B 1 49 ? 8.156 9.07 -13.164 1 97.94 49 GLN B C 1
ATOM 4037 O O . GLN B 1 49 ? 7.859 9.969 -13.961 1 97.94 49 GLN B O 1
ATOM 4042 N N . PRO B 1 50 ? 7.535 7.82 -13.141 1 96.44 50 PRO B N 1
ATOM 4043 C CA . PRO B 1 50 ? 6.273 7.727 -13.883 1 96.44 50 PRO B CA 1
ATOM 4044 C C . PRO B 1 50 ? 5.211 8.688 -13.359 1 96.44 50 PRO B C 1
ATOM 4046 O O . PRO B 1 50 ? 5.121 8.914 -12.148 1 96.44 50 PRO B O 1
ATOM 4049 N N . LEU B 1 51 ? 4.422 9.242 -14.281 1 97.44 51 LEU B N 1
ATOM 4050 C CA . LEU B 1 51 ? 3.291 10.062 -13.852 1 97.44 51 LEU B CA 1
ATOM 4051 C C . LEU B 1 51 ? 2.324 9.25 -13 1 97.44 51 LEU B C 1
ATOM 4053 O O . LEU B 1 51 ? 1.794 9.758 -12.008 1 97.44 51 LEU B O 1
ATOM 4057 N N . ASP B 1 52 ? 2.057 8.031 -13.43 1 96.81 52 ASP B N 1
ATOM 4058 C CA . ASP B 1 52 ? 1.188 7.094 -12.719 1 96.81 52 ASP B CA 1
ATOM 4059 C C . ASP B 1 52 ? 1.892 5.762 -12.477 1 96.81 52 ASP B C 1
ATOM 4061 O O . ASP B 1 52 ? 2.139 5.008 -13.422 1 96.81 52 ASP B O 1
ATOM 4065 N N . HIS B 1 53 ? 2.168 5.492 -11.211 1 96.44 53 HIS B N 1
ATOM 4066 C CA . HIS B 1 53 ? 2.867 4.262 -10.852 1 96.44 53 HIS B CA 1
ATOM 4067 C C . HIS B 1 53 ? 1.971 3.043 -11.039 1 96.44 53 HIS B C 1
ATOM 4069 O O . HIS B 1 53 ? 2.447 1.906 -11.008 1 96.44 53 HIS B O 1
ATOM 4075 N N . TYR B 1 54 ? 0.714 3.201 -11.344 1 95.19 54 TYR B N 1
ATOM 4076 C CA . TYR B 1 54 ? -0.243 2.104 -11.266 1 95.19 54 TYR B CA 1
ATOM 4077 C C . TYR B 1 54 ? -0.974 1.916 -12.586 1 95.19 54 TYR B C 1
ATOM 4079 O O . TYR B 1 54 ? -1.944 1.158 -12.664 1 95.19 54 TYR B O 1
ATOM 4087 N N . ASP B 1 55 ? -0.607 2.66 -13.578 1 95 55 ASP B N 1
ATOM 4088 C CA . ASP B 1 55 ? -0.966 2.475 -14.977 1 95 55 ASP B CA 1
ATOM 4089 C C . ASP B 1 55 ? 0.271 2.199 -15.828 1 95 55 ASP B C 1
ATOM 4091 O O . ASP B 1 55 ? 0.965 3.129 -16.25 1 95 55 ASP B O 1
ATOM 4095 N N . PHE B 1 56 ? 0.449 0.998 -16.234 1 94.88 56 PHE B N 1
ATOM 4096 C CA . PHE B 1 56 ? 1.711 0.591 -16.844 1 94.88 56 PHE B CA 1
ATOM 4097 C C . PHE B 1 56 ? 1.729 0.924 -18.328 1 94.88 56 PHE B C 1
ATOM 4099 O O . PHE B 1 56 ? 2.771 0.833 -18.984 1 94.88 56 PHE B O 1
ATOM 4106 N N . LYS B 1 57 ? 0.65 1.402 -18.828 1 95.19 57 LYS B N 1
ATOM 4107 C CA . LYS B 1 57 ? 0.622 1.827 -20.219 1 95.19 57 LYS B CA 1
ATOM 4108 C C . LYS B 1 57 ? 0.841 3.332 -20.344 1 95.19 57 LYS B C 1
ATOM 4110 O O . LYS B 1 57 ? 1.124 3.838 -21.438 1 95.19 57 LYS B O 1
ATOM 4115 N N . ASP B 1 58 ? 0.665 4.035 -19.25 1 94.56 58 ASP B N 1
ATOM 4116 C CA . ASP B 1 58 ? 0.981 5.457 -19.25 1 94.56 58 ASP B CA 1
ATOM 4117 C C . ASP B 1 58 ? 2.49 5.688 -19.281 1 94.56 58 ASP B C 1
ATOM 4119 O O . ASP B 1 58 ? 3.191 5.367 -18.312 1 94.56 58 ASP B O 1
ATOM 4123 N N . THR B 1 59 ? 3.008 6.281 -20.297 1 94.31 59 THR B N 1
ATOM 4124 C CA . THR B 1 59 ? 4.453 6.418 -20.453 1 94.31 59 THR B CA 1
ATOM 4125 C C . THR B 1 59 ? 4.906 7.82 -20.047 1 94.31 59 THR B C 1
ATOM 4127 O O . THR B 1 59 ? 6.098 8.133 -20.109 1 94.31 59 THR B O 1
ATOM 4130 N N . ARG B 1 60 ? 3.992 8.672 -19.672 1 96.19 60 ARG B N 1
ATOM 4131 C CA . ARG B 1 60 ? 4.363 10.016 -19.25 1 96.19 60 ARG B CA 1
ATOM 4132 C C . ARG B 1 60 ? 5.184 9.977 -17.953 1 96.19 60 ARG B C 1
ATOM 4134 O O . ARG B 1 60 ? 4.949 9.133 -17.094 1 96.19 60 ARG B O 1
ATOM 4141 N N . THR B 1 61 ? 6.129 10.883 -17.859 1 97.69 61 THR B N 1
ATOM 4142 C CA . THR B 1 61 ? 7.016 10.977 -16.703 1 97.69 61 THR B CA 1
ATOM 4143 C C . THR B 1 61 ? 7.168 12.422 -16.25 1 97.69 61 THR B C 1
ATOM 4145 O O . THR B 1 61 ? 6.66 13.344 -16.891 1 97.69 61 THR B O 1
ATOM 4148 N N . PHE B 1 62 ? 7.727 12.68 -15.117 1 97.88 62 PHE B N 1
ATOM 4149 C CA . PHE B 1 62 ? 8.141 13.992 -14.625 1 97.88 62 PHE B CA 1
ATOM 4150 C C . PHE B 1 62 ? 9.453 13.883 -13.859 1 97.88 62 PHE B C 1
ATOM 4152 O O . PHE B 1 62 ? 9.938 12.781 -13.586 1 97.88 62 PHE B O 1
ATOM 4159 N N . GLN B 1 63 ? 10.07 14.984 -13.586 1 97.94 63 GLN B N 1
ATOM 4160 C CA . GLN B 1 63 ? 11.312 15.031 -12.836 1 97.94 63 GLN B CA 1
ATOM 4161 C C . GLN B 1 63 ? 11.062 15.414 -11.383 1 97.94 63 GLN B C 1
ATOM 4163 O O . GLN B 1 63 ? 10.438 16.438 -11.102 1 97.94 63 GLN B O 1
ATOM 4168 N N . GLN B 1 64 ? 11.508 14.562 -10.484 1 98.5 64 GLN B N 1
ATOM 4169 C CA . GLN B 1 64 ? 11.383 14.82 -9.047 1 98.5 64 GLN B CA 1
ATOM 4170 C C . GLN B 1 64 ? 12.688 15.344 -8.469 1 98.5 64 GLN B C 1
ATOM 4172 O O . GLN B 1 64 ? 13.742 14.734 -8.648 1 98.5 64 GLN B O 1
ATOM 4177 N N . ARG B 1 65 ? 12.594 16.438 -7.785 1 98.06 65 ARG B N 1
ATOM 4178 C CA . ARG B 1 65 ? 13.75 17.047 -7.141 1 98.06 65 ARG B CA 1
ATOM 4179 C C . ARG B 1 65 ? 14.062 16.359 -5.812 1 98.06 65 ARG B C 1
ATOM 4181 O O . ARG B 1 65 ? 13.156 16.141 -5.004 1 98.06 65 ARG B O 1
ATOM 4188 N N . VAL B 1 66 ? 15.328 16 -5.633 1 98.44 66 VAL B N 1
ATOM 4189 C CA . VAL B 1 66 ? 15.828 15.414 -4.395 1 98.44 66 VAL B CA 1
ATOM 4190 C C . VAL B 1 66 ? 17.094 16.156 -3.943 1 98.44 66 VAL B C 1
ATOM 4192 O O . VAL B 1 66 ? 18.031 16.328 -4.723 1 98.44 66 VAL B O 1
ATOM 4195 N N . LEU B 1 67 ? 17.078 16.703 -2.695 1 98.19 67 LEU B N 1
ATOM 4196 C CA . LEU B 1 67 ? 18.281 17.312 -2.121 1 98.19 67 LEU B CA 1
ATOM 4197 C C . LEU B 1 67 ? 19.125 16.25 -1.416 1 98.19 67 LEU B C 1
ATOM 4199 O O . LEU B 1 67 ? 18.625 15.477 -0.604 1 98.19 67 LEU B O 1
ATOM 4203 N N . VAL B 1 68 ? 20.438 16.234 -1.746 1 98.12 68 VAL B N 1
ATOM 4204 C CA . VAL B 1 68 ? 21.297 15.172 -1.227 1 98.12 68 VAL B CA 1
ATOM 4205 C C . VAL B 1 68 ? 22.531 15.789 -0.581 1 98.12 68 VAL B C 1
ATOM 4207 O O . VAL B 1 68 ? 23.125 16.719 -1.121 1 98.12 68 VAL B O 1
ATOM 4210 N N . ASN B 1 69 ? 22.922 15.367 0.584 1 97.88 69 ASN B N 1
ATOM 4211 C CA . ASN B 1 69 ? 24.188 15.625 1.253 1 97.88 69 ASN B CA 1
ATOM 4212 C C . ASN B 1 69 ? 24.844 14.328 1.73 1 97.88 69 ASN B C 1
ATOM 4214 O O . ASN B 1 69 ? 24.219 13.523 2.418 1 97.88 69 ASN B O 1
ATOM 4218 N N . THR B 1 70 ? 26.078 14.07 1.311 1 96.56 70 THR B N 1
ATOM 4219 C CA . THR B 1 70 ? 26.766 12.836 1.697 1 96.56 70 THR B CA 1
ATOM 4220 C C . THR B 1 70 ? 28.078 13.148 2.42 1 96.56 70 THR B C 1
ATOM 4222 O O . THR B 1 70 ? 28.984 12.312 2.473 1 96.56 70 THR B O 1
ATOM 4225 N N . ASP B 1 71 ? 28.156 14.273 3 1 93.69 71 ASP B N 1
ATOM 4226 C CA . ASP B 1 71 ? 29.406 14.719 3.615 1 93.69 71 ASP B CA 1
ATOM 4227 C C . ASP B 1 71 ? 29.719 13.898 4.867 1 93.69 71 ASP B C 1
ATOM 4229 O O . ASP B 1 71 ? 30.891 13.734 5.227 1 93.69 71 ASP B O 1
ATOM 4233 N N . THR B 1 72 ? 28.719 13.391 5.48 1 91.38 72 THR B N 1
ATOM 4234 C CA . THR B 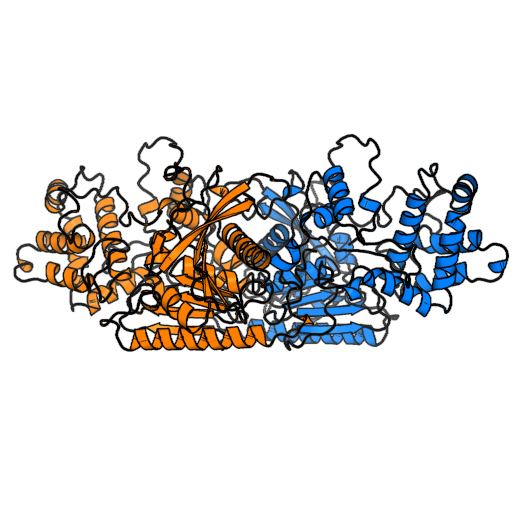1 72 ? 28.922 12.742 6.773 1 91.38 72 THR B CA 1
ATOM 4235 C C . THR B 1 72 ? 28.891 11.227 6.629 1 91.38 72 THR B C 1
ATOM 4237 O O . THR B 1 72 ? 29.062 10.5 7.609 1 91.38 72 THR B O 1
ATOM 4240 N N . VAL B 1 73 ? 28.766 10.719 5.441 1 95.62 73 VAL B N 1
ATOM 4241 C CA . VAL B 1 73 ? 28.484 9.297 5.273 1 95.62 73 VAL B CA 1
ATOM 4242 C C . VAL B 1 73 ? 29.734 8.477 5.566 1 95.62 73 VAL B C 1
ATOM 4244 O O . VAL B 1 73 ? 30.828 8.812 5.098 1 95.62 73 VAL B O 1
ATOM 4247 N N . ASP B 1 74 ? 29.562 7.453 6.383 1 94.56 74 ASP B N 1
ATOM 4248 C CA . ASP B 1 74 ? 30.531 6.367 6.465 1 94.56 74 ASP B CA 1
ATOM 4249 C C . ASP B 1 74 ? 30.219 5.27 5.449 1 94.56 74 ASP B C 1
ATOM 4251 O O . ASP B 1 74 ? 29.359 4.41 5.703 1 94.56 74 ASP B O 1
ATOM 4255 N N . TRP B 1 75 ? 30.922 5.238 4.441 1 92.69 75 TRP B N 1
ATOM 4256 C CA . TRP B 1 75 ? 30.594 4.359 3.32 1 92.69 75 TRP B CA 1
ATOM 4257 C C . TRP B 1 75 ? 30.938 2.91 3.654 1 92.69 75 TRP B C 1
ATOM 4259 O O . TRP B 1 75 ? 30.531 1.992 2.941 1 92.69 75 TRP B O 1
ATOM 4269 N N . ARG B 1 76 ? 31.656 2.648 4.797 1 92.81 76 ARG B N 1
ATOM 4270 C CA . ARG B 1 76 ? 31.906 1.281 5.242 1 92.81 76 ARG B CA 1
ATOM 4271 C C . ARG B 1 76 ? 30.641 0.662 5.82 1 92.81 76 ARG B C 1
ATOM 4273 O O . ARG B 1 76 ? 30.469 -0.56 5.801 1 92.81 76 ARG B O 1
ATOM 4280 N N . ALA B 1 77 ? 29.797 1.559 6.328 1 94.06 77 ALA B N 1
ATOM 4281 C CA . ALA B 1 77 ? 28.516 1.164 6.906 1 94.06 77 ALA B CA 1
ATOM 4282 C C . ALA B 1 77 ? 27.469 2.256 6.711 1 94.06 77 ALA B C 1
ATOM 4284 O O . ALA B 1 77 ? 26.953 2.812 7.684 1 94.06 77 ALA B O 1
ATOM 4285 N N . PRO B 1 78 ? 27.172 2.451 5.52 1 96.25 78 PRO B N 1
ATOM 4286 C CA . PRO B 1 78 ? 26.344 3.621 5.219 1 96.25 78 PRO B CA 1
ATOM 4287 C C . PRO B 1 78 ? 24.938 3.502 5.777 1 96.25 78 PRO B C 1
ATOM 4289 O O . PRO B 1 78 ? 24.375 2.402 5.84 1 96.25 78 PRO B O 1
ATOM 4292 N N . VAL B 1 79 ? 24.406 4.594 6.242 1 98.38 79 VAL B N 1
ATOM 4293 C CA . VAL B 1 79 ? 23.031 4.789 6.648 1 98.38 79 VAL B CA 1
ATOM 4294 C C . VAL B 1 79 ? 22.391 5.879 5.789 1 98.38 79 VAL B C 1
ATOM 4296 O O . VAL B 1 79 ? 23.078 6.785 5.312 1 98.38 79 VAL B O 1
ATOM 4299 N N . ILE B 1 80 ? 21.141 5.734 5.496 1 98.81 80 ILE B N 1
ATOM 4300 C CA . ILE B 1 80 ? 20.422 6.75 4.73 1 98.81 80 ILE B CA 1
ATOM 4301 C C . ILE B 1 80 ? 19.312 7.359 5.59 1 98.81 80 ILE B C 1
ATOM 4303 O O . ILE B 1 80 ? 18.438 6.648 6.07 1 98.81 80 ILE B O 1
ATOM 4307 N N . PHE B 1 81 ? 19.422 8.617 5.852 1 98.88 81 PHE B N 1
ATOM 4308 C CA . PHE B 1 81 ? 18.312 9.391 6.398 1 98.88 81 PHE B CA 1
ATOM 4309 C C . PHE B 1 81 ? 17.484 10.008 5.285 1 98.88 81 PHE B C 1
ATOM 4311 O O . PHE B 1 81 ? 17.984 10.812 4.496 1 98.88 81 PHE B O 1
ATOM 4318 N N . PHE B 1 82 ? 16.234 9.625 5.238 1 98.94 82 PHE B N 1
ATOM 4319 C CA . PHE B 1 82 ? 15.344 9.984 4.137 1 98.94 82 PHE B CA 1
ATOM 4320 C C . PHE B 1 82 ? 14.188 10.844 4.629 1 98.94 82 PHE B C 1
ATOM 4322 O O . PHE B 1 82 ? 13.367 10.391 5.434 1 98.94 82 PHE B O 1
ATOM 4329 N N . TYR B 1 83 ? 14.047 12.094 4.133 1 98.81 83 TYR B N 1
ATOM 4330 C CA . TYR B 1 83 ? 12.914 12.953 4.465 1 98.81 83 TYR B CA 1
ATOM 4331 C C . TYR B 1 83 ? 11.812 12.836 3.416 1 98.81 83 TYR B C 1
ATOM 4333 O O . TYR B 1 83 ? 12.055 13.055 2.227 1 98.81 83 TYR B O 1
ATOM 4341 N N . THR B 1 84 ? 10.562 12.555 3.861 1 98.56 84 THR B N 1
ATOM 4342 C CA . THR B 1 84 ? 9.469 12.148 2.99 1 98.56 84 THR B CA 1
ATOM 4343 C C . THR B 1 84 ? 8.68 13.359 2.512 1 98.56 84 THR B C 1
ATOM 4345 O O . THR B 1 84 ? 7.445 13.344 2.498 1 98.56 84 THR B O 1
ATOM 4348 N N . GLY B 1 85 ? 9.281 14.453 2.17 1 96.5 85 GLY B N 1
ATOM 4349 C CA . GLY B 1 85 ? 8.625 15.609 1.574 1 96.5 85 GLY B CA 1
ATOM 4350 C C . GLY B 1 85 ? 7.508 16.172 2.434 1 96.5 85 GLY B C 1
ATOM 4351 O O . GLY B 1 85 ? 7.312 15.727 3.568 1 96.5 85 GLY B O 1
ATOM 4352 N N . ASN B 1 86 ? 6.836 17.172 1.919 1 96.31 86 ASN B N 1
ATOM 4353 C CA . ASN B 1 86 ? 5.727 17.922 2.514 1 96.31 86 ASN B CA 1
ATOM 4354 C C . ASN B 1 86 ? 4.945 18.703 1.461 1 96.31 86 ASN B C 1
ATOM 4356 O O . ASN B 1 86 ? 5.188 18.547 0.262 1 96.31 86 ASN B O 1
ATOM 4360 N N . GLU B 1 87 ? 3.963 19.406 1.922 1 94.5 87 GLU B N 1
ATOM 4361 C CA . GLU B 1 87 ? 3.127 20.203 1.033 1 94.5 87 GLU B CA 1
ATOM 4362 C C . GLU B 1 87 ? 3.777 21.547 0.732 1 94.5 87 GLU B C 1
ATOM 4364 O O . GLU B 1 87 ? 3.186 22.609 0.991 1 94.5 87 GLU B O 1
ATOM 4369 N N . GLY B 1 88 ? 4.961 21.5 0.083 1 93.38 88 GLY B N 1
ATOM 4370 C CA . GLY B 1 88 ? 5.664 22.719 -0.279 1 93.38 88 GLY B CA 1
ATOM 4371 C C . GLY B 1 88 ? 7.066 22.469 -0.799 1 93.38 88 GLY B C 1
ATOM 4372 O O . GLY B 1 88 ? 7.453 21.312 -1.028 1 93.38 88 GLY B O 1
ATOM 4373 N N . ASP B 1 89 ? 7.816 23.578 -1.005 1 93.44 89 ASP B N 1
ATOM 4374 C CA . ASP B 1 89 ? 9.203 23.5 -1.462 1 93.44 89 ASP B CA 1
ATOM 4375 C C . ASP B 1 89 ? 10.07 22.766 -0.448 1 93.44 89 ASP B C 1
ATOM 4377 O O . ASP B 1 89 ? 10.07 23.094 0.738 1 93.44 89 ASP B O 1
ATOM 4381 N N . ILE B 1 90 ? 10.805 21.797 -0.934 1 95.88 90 ILE B N 1
ATOM 4382 C CA . ILE B 1 90 ? 11.523 20.891 -0.049 1 95.88 90 ILE B CA 1
ATOM 4383 C C . ILE B 1 90 ? 12.617 21.656 0.691 1 95.88 90 ILE B C 1
ATOM 4385 O O . ILE B 1 90 ? 13.039 21.266 1.777 1 95.88 90 ILE B O 1
ATOM 4389 N N . THR B 1 91 ? 13.133 22.828 0.166 1 94.06 91 THR B N 1
ATOM 4390 C CA . THR B 1 91 ? 14.18 23.594 0.828 1 94.06 91 THR B CA 1
ATOM 4391 C C . THR B 1 91 ? 13.672 24.188 2.141 1 94.06 91 THR B C 1
ATOM 4393 O O . THR B 1 91 ? 14.43 24.328 3.104 1 94.06 91 THR B O 1
ATOM 4396 N N . LEU B 1 92 ? 12.406 24.516 2.164 1 91.44 92 LEU B N 1
ATOM 4397 C CA . LEU B 1 92 ? 11.797 25.016 3.391 1 91.44 92 LEU B CA 1
ATOM 4398 C C . LEU B 1 92 ? 11.867 23.969 4.5 1 91.44 92 LEU B C 1
ATOM 4400 O O . LEU B 1 92 ? 12.25 24.281 5.629 1 91.44 92 LEU B O 1
ATOM 4404 N N . PHE B 1 93 ? 11.617 22.766 4.172 1 93.31 93 PHE B N 1
ATOM 4405 C CA . PHE B 1 93 ? 11.539 21.703 5.16 1 93.31 93 PHE B CA 1
ATOM 4406 C C . PHE B 1 93 ? 12.938 21.203 5.535 1 93.31 93 PHE B C 1
ATOM 4408 O O . PHE B 1 93 ? 13.188 20.859 6.688 1 93.31 93 PHE B O 1
ATOM 4415 N N . ALA B 1 94 ? 13.781 21.188 4.566 1 94.94 94 ALA B N 1
ATOM 4416 C CA . ALA B 1 94 ? 15.156 20.844 4.879 1 94.94 94 ALA B CA 1
ATOM 4417 C C . ALA B 1 94 ? 15.758 21.812 5.887 1 94.94 94 ALA B C 1
ATOM 4419 O O . ALA B 1 94 ? 16.438 21.406 6.828 1 94.94 94 ALA B O 1
ATOM 4420 N N . ASN B 1 95 ? 15.453 23.094 5.719 1 92.56 95 ASN B N 1
ATOM 4421 C CA . ASN B 1 95 ? 16.016 24.125 6.586 1 92.56 95 ASN B CA 1
ATOM 4422 C C . ASN B 1 95 ? 15.383 24.094 7.977 1 92.56 95 ASN B C 1
ATOM 4424 O O . ASN B 1 95 ? 15.93 24.656 8.922 1 92.56 95 ASN B O 1
ATOM 4428 N N . ASN B 1 96 ? 14.281 23.422 8.109 1 92.19 96 ASN B N 1
ATOM 4429 C CA . ASN B 1 96 ? 13.594 23.375 9.398 1 92.19 96 ASN B CA 1
ATOM 4430 C C . ASN B 1 96 ? 13.664 21.984 10.016 1 92.19 96 ASN B C 1
ATOM 4432 O O . ASN B 1 96 ? 12.875 21.656 10.906 1 92.19 96 ASN B O 1
ATOM 4436 N N . THR B 1 97 ? 14.516 21.141 9.531 1 96.31 97 THR B N 1
ATOM 4437 C CA . THR B 1 97 ? 14.727 19.812 10.07 1 96.31 97 THR B CA 1
ATOM 4438 C C . THR B 1 97 ? 16.172 19.625 10.531 1 96.31 97 THR B C 1
ATOM 4440 O O . THR B 1 97 ? 16.828 18.656 10.172 1 96.31 97 THR B O 1
ATOM 4443 N N . GLY B 1 98 ? 16.578 20.547 11.461 1 96.75 98 GLY B N 1
ATOM 4444 C CA . GLY B 1 98 ? 17.938 20.578 11.945 1 96.75 98 GLY B CA 1
ATOM 4445 C C . GLY B 1 98 ? 18.344 19.312 12.703 1 96.75 98 GLY B C 1
ATOM 4446 O O . GLY B 1 98 ? 19.5 18.891 12.648 1 96.75 98 GLY B O 1
ATOM 4447 N N . PHE B 1 99 ? 17.453 18.641 13.406 1 98.12 99 PHE B N 1
ATOM 4448 C CA . PHE B 1 99 ? 17.75 17.422 14.148 1 98.12 99 PHE B CA 1
ATOM 4449 C C . PHE B 1 99 ? 18.328 16.359 13.227 1 98.12 99 PHE B C 1
ATOM 4451 O O . PHE B 1 99 ? 19.297 15.68 13.57 1 98.12 99 PHE B O 1
ATOM 4458 N N . MET B 1 100 ? 17.609 16.156 12.039 1 98.25 100 MET B N 1
ATOM 4459 C CA . MET B 1 100 ? 18.047 15.156 11.078 1 98.25 100 MET B CA 1
ATOM 4460 C C . MET B 1 100 ? 19.484 15.414 10.641 1 98.25 100 MET B C 1
ATOM 4462 O O . MET B 1 100 ? 20.281 14.492 10.555 1 98.25 100 MET B O 1
ATOM 4466 N N . CYS B 1 101 ? 19.875 16.672 10.391 1 96.62 101 CYS B N 1
ATOM 4467 C CA . CYS B 1 101 ? 21.219 17.062 9.977 1 96.62 101 CYS B CA 1
ATOM 4468 C C . CYS B 1 101 ? 22.219 16.812 11.094 1 96.62 101 CYS B C 1
ATOM 4470 O O . CYS B 1 101 ? 23.328 16.312 10.844 1 96.62 101 CYS B O 1
ATOM 4472 N N . GLU B 1 102 ? 21.828 17.172 12.305 1 97.06 102 GLU B N 1
ATOM 4473 C CA . GLU B 1 102 ? 22.703 16.938 13.453 1 97.06 102 GLU B CA 1
ATOM 4474 C C . GLU B 1 102 ? 22.922 15.445 13.688 1 97.06 102 GLU B C 1
ATOM 4476 O O . GLU B 1 102 ? 24.047 15.008 13.922 1 97.06 102 GLU B O 1
ATOM 4481 N N . ALA B 1 103 ? 21.875 14.664 13.578 1 97.88 103 ALA B N 1
ATOM 4482 C CA . ALA B 1 103 ? 21.953 13.227 13.805 1 97.88 103 ALA B CA 1
ATOM 4483 C C . ALA B 1 103 ? 22.766 12.539 12.719 1 97.88 103 ALA B C 1
ATOM 4485 O O . ALA B 1 103 ? 23.453 11.539 12.984 1 97.88 103 ALA B O 1
ATOM 4486 N N . ALA B 1 104 ? 22.688 13.055 11.523 1 97.5 104 ALA B N 1
ATOM 4487 C CA . ALA B 1 104 ? 23.406 12.438 10.406 1 97.5 104 ALA B CA 1
ATOM 4488 C C . ALA B 1 104 ? 24.891 12.32 10.703 1 97.5 104 ALA B C 1
ATOM 4490 O O . ALA B 1 104 ? 25.531 11.32 10.344 1 97.5 104 ALA B O 1
ATOM 4491 N N . SER B 1 105 ? 25.453 13.305 11.359 1 93.88 105 SER B N 1
ATOM 4492 C CA . SER B 1 105 ? 26.859 13.281 11.734 1 93.88 105 SER B CA 1
ATOM 4493 C C . SER B 1 105 ? 27.141 12.18 12.742 1 93.88 105 SER B C 1
ATOM 4495 O O . SER B 1 105 ? 28.203 11.547 12.703 1 93.88 105 SER B O 1
ATOM 4497 N N . GLU B 1 106 ? 26.25 11.914 13.578 1 96.19 106 GLU B N 1
ATOM 4498 C CA . GLU B 1 106 ? 26.406 10.914 14.633 1 96.19 106 GLU B CA 1
ATOM 4499 C C . GLU B 1 106 ? 26.297 9.5 14.07 1 96.19 106 GLU B C 1
ATOM 4501 O O . GLU B 1 106 ? 26.969 8.586 14.555 1 96.19 106 GLU B O 1
ATOM 4506 N N . PHE B 1 107 ? 25.516 9.32 13.039 1 97.94 107 PHE B N 1
ATOM 4507 C CA . PHE B 1 107 ? 25.188 7.98 12.547 1 97.94 107 PHE B CA 1
ATOM 4508 C C . PHE B 1 107 ? 25.922 7.699 11.234 1 97.94 107 PHE B C 1
ATOM 4510 O O . PHE B 1 107 ? 25.812 6.602 10.688 1 97.94 107 PHE B O 1
ATOM 4517 N N . GLY B 1 108 ? 26.672 8.711 10.727 1 96.75 108 GLY B N 1
ATOM 4518 C CA . GLY B 1 108 ? 27.312 8.539 9.43 1 96.75 108 GLY B CA 1
ATOM 4519 C C . GLY B 1 108 ? 26.312 8.359 8.297 1 96.75 108 GLY B C 1
ATOM 4520 O O . GLY B 1 108 ? 26.469 7.469 7.461 1 96.75 108 GLY B O 1
ATOM 4521 N N . ALA B 1 109 ? 25.328 9.195 8.289 1 98.44 109 ALA B N 1
ATOM 4522 C CA . ALA B 1 109 ? 24.203 8.977 7.383 1 98.44 109 ALA B CA 1
ATOM 4523 C C . ALA B 1 109 ? 24.234 9.961 6.215 1 98.44 109 ALA B C 1
ATOM 4525 O O . ALA B 1 109 ? 24.672 11.102 6.375 1 98.44 109 ALA B O 1
ATOM 4526 N N . ALA B 1 110 ? 23.797 9.461 5.055 1 98.5 110 ALA B N 1
ATOM 4527 C CA . ALA B 1 110 ? 23.438 10.352 3.953 1 98.5 110 ALA B CA 1
ATOM 4528 C C . ALA B 1 110 ? 22.109 11.055 4.223 1 98.5 110 ALA B C 1
ATOM 4530 O O . ALA B 1 110 ? 21.188 10.453 4.773 1 98.5 110 ALA B O 1
ATOM 4531 N N . LEU B 1 111 ? 22.125 12.32 3.857 1 98.44 111 LEU B N 1
ATOM 4532 C CA . LEU B 1 111 ? 20.875 13.07 3.936 1 98.44 111 LEU B CA 1
ATOM 4533 C C . LEU B 1 111 ? 20.188 13.141 2.572 1 98.44 111 LEU B C 1
ATOM 4535 O O . LEU B 1 111 ? 20.781 13.617 1.602 1 98.44 111 LEU B O 1
ATOM 4539 N N . VAL B 1 112 ? 18.953 12.586 2.482 1 98.81 112 VAL B N 1
ATOM 4540 C CA . VAL B 1 112 ? 18.188 12.57 1.248 1 98.81 112 VAL B CA 1
ATOM 4541 C C . VAL B 1 112 ? 16.812 13.188 1.498 1 98.81 112 VAL B C 1
ATOM 4543 O O . VAL B 1 112 ? 15.969 12.594 2.182 1 98.81 112 VAL B O 1
ATOM 4546 N N . PHE B 1 113 ? 16.594 14.406 1.013 1 98.75 113 PHE B N 1
ATOM 4547 C CA . PHE B 1 113 ? 15.312 15.094 1.113 1 98.75 113 PHE B CA 1
ATOM 4548 C C . PHE B 1 113 ? 14.555 15.023 -0.209 1 98.75 113 PHE B C 1
ATOM 4550 O O . PHE B 1 113 ? 14.922 15.703 -1.171 1 98.75 113 PHE B O 1
ATOM 4557 N N . ALA B 1 114 ? 13.484 14.234 -0.261 1 98.81 114 ALA B N 1
ATOM 4558 C CA . ALA B 1 114 ? 12.719 14.086 -1.497 1 98.81 114 ALA B CA 1
ATOM 4559 C C . ALA B 1 114 ? 11.539 15.055 -1.536 1 98.81 114 ALA B C 1
ATOM 4561 O O . ALA B 1 114 ? 10.766 15.148 -0.578 1 98.81 114 ALA B O 1
ATOM 4562 N N . GLU B 1 115 ? 11.461 15.805 -2.615 1 98.19 115 GLU B N 1
ATOM 4563 C CA . GLU B 1 115 ? 10.328 16.703 -2.791 1 98.19 115 GLU B CA 1
ATOM 4564 C C . GLU B 1 115 ? 9.078 15.945 -3.209 1 98.19 115 GLU B C 1
ATOM 4566 O O . GLU B 1 115 ? 9.156 14.992 -3.986 1 98.19 115 GLU B O 1
ATOM 4571 N N . HIS B 1 116 ? 7.984 16.297 -2.67 1 98.31 116 HIS B N 1
ATOM 4572 C CA . HIS B 1 116 ? 6.703 15.68 -2.979 1 98.31 116 HIS B CA 1
ATOM 4573 C C . HIS B 1 116 ? 6.211 16.094 -4.359 1 98.31 116 HIS B C 1
ATOM 4575 O O . HIS B 1 116 ? 6.352 17.25 -4.754 1 98.31 116 HIS B O 1
ATOM 4581 N N . ARG B 1 117 ? 5.684 15.133 -5.121 1 97.81 117 ARG B N 1
ATOM 4582 C CA . ARG B 1 117 ? 5.09 15.484 -6.41 1 97.81 117 ARG B CA 1
ATOM 4583 C C . ARG B 1 117 ? 4.047 16.594 -6.25 1 97.81 117 ARG B C 1
ATOM 4585 O O . ARG B 1 117 ? 3.291 16.594 -5.277 1 97.81 117 ARG B O 1
ATOM 4592 N N . TYR B 1 118 ? 4.023 17.547 -7.238 1 96.31 118 TYR B N 1
ATOM 4593 C CA . TYR B 1 118 ? 3.086 18.656 -7.363 1 96.31 118 TYR B CA 1
ATOM 4594 C C . TYR B 1 118 ? 3.4 19.75 -6.352 1 96.31 118 TYR B C 1
ATOM 4596 O O . TYR B 1 118 ? 2.65 20.719 -6.227 1 96.31 118 TYR B O 1
ATOM 4604 N N . PHE B 1 119 ? 4.48 19.578 -5.605 1 95.19 119 PHE B N 1
ATOM 4605 C CA . PHE B 1 119 ? 4.953 20.656 -4.738 1 95.19 119 PHE B CA 1
ATOM 4606 C C . PHE B 1 119 ? 6.344 21.125 -5.156 1 95.19 119 PHE B C 1
ATOM 4608 O O . PHE B 1 119 ? 7.086 20.375 -5.789 1 95.19 119 PHE B O 1
ATOM 4615 N N . GLY B 1 120 ? 6.645 22.391 -4.832 1 93.62 120 GLY B N 1
ATOM 4616 C CA . GLY B 1 120 ? 7.945 22.922 -5.199 1 93.62 120 GLY B CA 1
ATOM 4617 C C . GLY B 1 120 ? 8.227 22.859 -6.691 1 93.62 120 GLY B C 1
ATOM 4618 O O . GLY B 1 120 ? 7.406 23.297 -7.504 1 93.62 120 GLY B O 1
ATOM 4619 N N . ARG B 1 121 ? 9.344 22.234 -7.02 1 94.25 121 ARG B N 1
ATOM 4620 C CA . ARG B 1 121 ? 9.766 22.172 -8.414 1 94.25 121 ARG B CA 1
ATOM 4621 C C . ARG B 1 121 ? 9.469 20.797 -9.016 1 94.25 121 ARG B C 1
ATOM 4623 O O . ARG B 1 121 ? 9.664 20.578 -10.211 1 94.25 121 ARG B O 1
ATOM 4630 N N . SER B 1 122 ? 8.93 19.906 -8.188 1 96.88 122 SER B N 1
ATOM 4631 C CA . SER B 1 122 ? 8.578 18.562 -8.625 1 96.88 122 SER B CA 1
ATOM 4632 C C . SER B 1 122 ? 7.145 18.5 -9.133 1 96.88 122 SER B C 1
ATOM 4634 O O . SER B 1 122 ? 6.309 17.797 -8.562 1 96.88 122 SER B O 1
ATOM 4636 N N . THR B 1 123 ? 6.898 19.188 -10.242 1 95.06 123 THR B N 1
ATOM 4637 C CA . THR B 1 123 ? 5.527 19.328 -10.719 1 95.06 123 THR B CA 1
ATOM 4638 C C . THR B 1 123 ? 5.359 18.672 -12.086 1 95.06 123 THR B C 1
ATOM 4640 O O . THR B 1 123 ? 5.887 19.156 -13.086 1 95.06 123 THR B O 1
ATOM 4643 N N . PRO B 1 124 ? 4.582 17.594 -12.133 1 95.44 124 PRO B N 1
ATOM 4644 C CA . PRO B 1 124 ? 4.277 17 -13.438 1 95.44 124 PRO B CA 1
ATOM 4645 C C . PRO B 1 124 ? 3.475 17.938 -14.336 1 95.44 124 PRO B C 1
ATOM 4647 O O . PRO B 1 124 ? 2.689 18.75 -13.844 1 95.44 124 PRO B O 1
ATOM 4650 N N . ASP B 1 125 ? 3.684 17.766 -15.617 1 93.81 125 ASP B N 1
ATOM 4651 C CA . ASP B 1 125 ? 2.836 18.438 -16.594 1 93.81 125 ASP B CA 1
ATOM 4652 C C . ASP B 1 125 ? 1.527 17.688 -16.812 1 93.81 125 ASP B C 1
ATOM 4654 O O . ASP B 1 125 ? 1.283 17.141 -17.891 1 93.81 125 ASP B O 1
ATOM 4658 N N . ALA B 1 126 ? 0.748 17.594 -15.867 1 94.31 126 ALA B N 1
ATOM 4659 C CA . ALA B 1 126 ? -0.537 16.891 -15.828 1 94.31 126 ALA B CA 1
ATOM 4660 C C . ALA B 1 126 ? -1.452 17.5 -14.766 1 94.31 126 ALA B C 1
ATOM 4662 O O . ALA B 1 126 ? -1.007 18.281 -13.93 1 94.31 126 ALA B O 1
ATOM 4663 N N . ASP B 1 127 ? -2.693 17.203 -14.852 1 92.5 127 ASP B N 1
ATOM 4664 C CA . ASP B 1 127 ? -3.625 17.734 -13.859 1 92.5 127 ASP B CA 1
ATOM 4665 C C . ASP B 1 127 ? -3.365 17.125 -12.484 1 92.5 127 ASP B C 1
ATOM 4667 O O . ASP B 1 127 ? -2.504 16.266 -12.328 1 92.5 127 ASP B O 1
ATOM 4671 N N . LEU B 1 128 ? -4.125 17.531 -11.469 1 95.5 128 LEU B N 1
ATOM 4672 C CA . LEU B 1 128 ? -3.879 17.219 -10.07 1 95.5 128 LEU B CA 1
ATOM 4673 C C . LEU B 1 128 ? -4.34 15.797 -9.742 1 95.5 128 LEU B C 1
ATOM 4675 O O . LEU B 1 128 ? -4.16 15.32 -8.625 1 95.5 128 LEU B O 1
ATOM 4679 N N . GLY B 1 129 ? -4.852 15.172 -10.703 1 95.81 129 GLY B N 1
ATOM 4680 C CA . GLY B 1 129 ? -5.379 13.836 -10.453 1 95.81 129 GLY B CA 1
ATOM 4681 C C . GLY B 1 129 ? -4.352 12.891 -9.867 1 95.81 129 GLY B C 1
ATOM 4682 O O . GLY B 1 129 ? -4.703 11.969 -9.125 1 95.81 129 GLY B O 1
ATOM 4683 N N . PHE B 1 130 ? -3.041 13.125 -10.102 1 96.62 130 PHE B N 1
ATOM 4684 C CA . PHE B 1 130 ? -1.966 12.227 -9.711 1 96.62 130 PHE B CA 1
ATOM 4685 C C . PHE B 1 130 ? -1.296 12.711 -8.43 1 96.62 130 PHE B C 1
ATOM 4687 O O . PHE B 1 130 ? -0.259 12.18 -8.023 1 96.62 130 PHE B O 1
ATOM 4694 N N . LEU B 1 131 ? -1.861 13.742 -7.844 1 97.31 131 LEU B N 1
ATOM 4695 C CA . LEU B 1 131 ? -1.462 14.141 -6.496 1 97.31 131 LEU B CA 1
ATOM 4696 C C . LEU B 1 131 ? -2.16 13.273 -5.449 1 97.31 131 LEU B C 1
ATOM 4698 O O . LEU B 1 131 ? -3.301 13.555 -5.074 1 97.31 131 LEU B O 1
ATOM 4702 N N . SER B 1 132 ? -1.455 12.227 -5.043 1 96.25 132 SER B N 1
ATOM 4703 C CA . SER B 1 132 ? -1.972 11.328 -4.016 1 96.25 132 SER B CA 1
ATOM 4704 C C . SER B 1 132 ? -0.851 10.805 -3.123 1 96.25 132 SER B C 1
ATOM 4706 O O . SER B 1 132 ? 0.32 10.836 -3.506 1 96.25 132 SER B O 1
ATOM 4708 N N . VAL B 1 133 ? -1.214 10.391 -1.962 1 97.56 133 VAL B N 1
ATOM 4709 C CA . VAL B 1 133 ? -0.261 9.828 -1.007 1 97.56 133 VAL B CA 1
ATOM 4710 C C . VAL B 1 133 ? 0.382 8.57 -1.591 1 97.56 133 VAL B C 1
ATOM 4712 O O . VAL B 1 133 ? 1.591 8.367 -1.46 1 97.56 133 VAL B O 1
ATOM 4715 N N . GLN B 1 134 ? -0.39 7.754 -2.299 1 96.88 134 GLN B N 1
ATOM 4716 C CA . GLN B 1 134 ? 0.1 6.492 -2.846 1 96.88 134 GLN B CA 1
ATOM 4717 C C . GLN B 1 134 ? 1.162 6.734 -3.914 1 96.88 134 GLN B C 1
ATOM 4719 O O . GLN B 1 134 ? 2.207 6.078 -3.916 1 96.88 134 GLN B O 1
ATOM 4724 N N . GLN B 1 135 ? 0.85 7.668 -4.809 1 97.69 135 GLN B N 1
ATOM 4725 C CA . GLN B 1 135 ? 1.837 8.031 -5.82 1 97.69 135 GLN B CA 1
ATOM 4726 C C . GLN B 1 135 ? 3.121 8.547 -5.176 1 97.69 135 GLN B C 1
ATOM 4728 O O . GLN B 1 135 ? 4.223 8.18 -5.598 1 97.69 135 GLN B O 1
ATOM 4733 N N . ALA B 1 136 ? 2.951 9.359 -4.18 1 98.5 136 ALA B N 1
ATOM 4734 C CA . ALA B 1 136 ? 4.109 9.945 -3.514 1 98.5 136 ALA B CA 1
ATOM 4735 C C . ALA B 1 136 ? 4.957 8.875 -2.84 1 98.5 136 ALA B C 1
ATOM 4737 O O . ALA B 1 136 ? 6.188 8.906 -2.91 1 98.5 136 ALA B O 1
ATOM 4738 N N . LEU B 1 137 ? 4.344 7.93 -2.131 1 98.56 137 LEU B N 1
ATOM 4739 C CA . LEU B 1 137 ? 5.082 6.859 -1.468 1 98.56 137 LEU B CA 1
ATOM 4740 C C . LEU B 1 137 ? 5.84 6.012 -2.484 1 98.56 137 LEU B C 1
ATOM 4742 O O . LEU B 1 137 ? 6.969 5.59 -2.227 1 98.56 137 LEU B O 1
ATOM 4746 N N . SER B 1 138 ? 5.199 5.727 -3.615 1 97.75 138 SER B N 1
ATOM 4747 C CA . SER B 1 138 ? 5.879 4.98 -4.672 1 97.75 138 SER B CA 1
ATOM 4748 C C . SER B 1 138 ? 7.082 5.75 -5.203 1 97.75 138 SER B C 1
ATOM 4750 O O . SER B 1 138 ? 8.117 5.156 -5.512 1 97.75 138 SER B O 1
ATOM 4752 N N . ASP B 1 139 ? 6.91 7.125 -5.379 1 98.69 139 ASP B N 1
ATOM 4753 C CA . ASP B 1 139 ? 8.055 7.949 -5.758 1 98.69 139 ASP B CA 1
ATOM 4754 C C . ASP B 1 139 ? 9.227 7.738 -4.797 1 98.69 139 ASP B C 1
ATOM 4756 O O . ASP B 1 139 ? 10.367 7.566 -5.227 1 98.69 139 ASP B O 1
ATOM 4760 N N . TYR B 1 140 ? 8.914 7.785 -3.531 1 98.88 140 TYR B N 1
ATOM 4761 C CA . TYR B 1 140 ? 9.953 7.684 -2.514 1 98.88 140 TYR B CA 1
ATOM 4762 C C . TYR B 1 140 ? 10.648 6.328 -2.574 1 98.88 140 TYR B C 1
ATOM 4764 O O . TYR B 1 140 ? 11.867 6.246 -2.424 1 98.88 140 TYR B O 1
ATOM 4772 N N . ALA B 1 141 ? 9.875 5.277 -2.777 1 98.44 141 ALA B N 1
ATOM 4773 C CA . ALA B 1 141 ? 10.461 3.945 -2.889 1 98.44 141 ALA B CA 1
ATOM 4774 C C . ALA B 1 141 ? 11.438 3.873 -4.062 1 98.44 141 ALA B C 1
ATOM 4776 O O . ALA B 1 141 ? 12.516 3.281 -3.949 1 98.44 141 ALA B O 1
ATOM 4777 N N . VAL B 1 142 ? 11.078 4.496 -5.176 1 98 142 VAL B N 1
ATOM 4778 C CA . VAL B 1 142 ? 11.93 4.516 -6.359 1 98 142 VAL B CA 1
ATOM 4779 C C . VAL B 1 142 ? 13.203 5.309 -6.07 1 98 142 VAL B C 1
ATOM 4781 O O . VAL B 1 142 ? 14.297 4.891 -6.453 1 98 142 VAL B O 1
ATOM 4784 N N . VAL B 1 143 ? 13.055 6.449 -5.395 1 98.69 143 VAL B N 1
ATOM 4785 C CA . VAL B 1 143 ? 14.219 7.273 -5.078 1 98.69 143 VAL B CA 1
ATOM 4786 C C . VAL B 1 143 ? 15.188 6.484 -4.211 1 98.69 143 VAL B C 1
ATOM 4788 O O . VAL B 1 143 ? 16.391 6.477 -4.465 1 98.69 143 VAL B O 1
ATOM 4791 N N . VAL B 1 144 ? 14.695 5.812 -3.174 1 98.56 144 VAL B N 1
ATOM 4792 C CA . VAL B 1 144 ? 15.547 5.043 -2.27 1 98.56 144 VAL B CA 1
ATOM 4793 C C . VAL B 1 144 ? 16.266 3.943 -3.049 1 98.56 144 VAL B C 1
ATOM 4795 O O . VAL B 1 144 ? 17.484 3.77 -2.914 1 98.56 144 VAL B O 1
ATOM 4798 N N . ASP B 1 145 ? 15.492 3.238 -3.873 1 96.19 145 ASP B N 1
ATOM 4799 C CA . ASP B 1 145 ? 16.047 2.139 -4.652 1 96.19 145 ASP B CA 1
ATOM 4800 C C . ASP B 1 145 ? 17.156 2.627 -5.578 1 96.19 145 ASP B C 1
ATOM 4802 O O . ASP B 1 145 ? 18.234 2.035 -5.625 1 96.19 145 ASP B O 1
ATOM 4806 N N . ARG B 1 146 ? 16.875 3.672 -6.309 1 96.62 146 ARG B N 1
ATOM 4807 C CA . ARG B 1 146 ? 17.844 4.191 -7.273 1 96.62 146 ARG B CA 1
ATOM 4808 C C . ARG B 1 146 ? 19.047 4.812 -6.566 1 96.62 146 ARG B C 1
ATOM 4810 O O . ARG B 1 146 ? 20.172 4.738 -7.062 1 96.62 146 ARG B O 1
ATOM 4817 N N . PHE B 1 147 ? 18.828 5.508 -5.449 1 97.88 147 PHE B N 1
ATOM 4818 C CA . PHE B 1 147 ? 19.922 6.055 -4.664 1 97.88 147 PHE B CA 1
ATOM 4819 C C . PHE B 1 147 ? 20.875 4.949 -4.211 1 97.88 147 PHE B C 1
ATOM 4821 O O . PHE B 1 147 ? 22.094 5.074 -4.344 1 97.88 147 PHE B O 1
ATOM 4828 N N . LYS B 1 148 ? 20.312 3.881 -3.676 1 96.25 148 LYS B N 1
ATOM 4829 C CA . LYS B 1 148 ? 21.125 2.744 -3.227 1 96.25 148 LYS B CA 1
ATOM 4830 C C . LYS B 1 148 ? 21.875 2.115 -4.387 1 96.25 148 LYS B C 1
ATOM 4832 O O . LYS B 1 148 ? 23.062 1.795 -4.258 1 96.25 148 LYS B O 1
ATOM 4837 N N . ALA B 1 149 ? 21.172 1.932 -5.488 1 93.88 149 ALA B N 1
ATOM 4838 C CA . ALA B 1 149 ? 21.781 1.289 -6.652 1 93.88 149 ALA B CA 1
ATOM 4839 C C . ALA B 1 149 ? 22.938 2.113 -7.191 1 93.88 149 ALA B C 1
ATOM 4841 O O . ALA B 1 149 ? 24 1.57 -7.496 1 93.88 149 ALA B O 1
ATOM 4842 N N . SER B 1 150 ? 22.766 3.424 -7.301 1 95.12 150 SER B N 1
ATOM 4843 C CA . SER B 1 150 ? 23.766 4.297 -7.898 1 95.12 150 SER B CA 1
ATOM 4844 C C . SER B 1 150 ? 25 4.422 -7.004 1 95.12 150 SER B C 1
ATOM 4846 O O . SER B 1 150 ? 26.078 4.801 -7.473 1 95.12 150 SER B O 1
ATOM 4848 N N . ARG B 1 151 ? 24.859 4.043 -5.715 1 95.69 151 ARG B N 1
ATOM 4849 C CA . ARG B 1 151 ? 25.969 4.16 -4.777 1 95.69 151 ARG B CA 1
ATOM 4850 C C . ARG B 1 151 ? 26.438 2.787 -4.312 1 95.69 151 ARG B C 1
ATOM 4852 O O . ARG B 1 151 ? 27.297 2.688 -3.436 1 95.69 151 ARG B O 1
ATOM 4859 N N . ALA B 1 152 ? 25.844 1.714 -4.867 1 93.62 152 ALA B N 1
ATOM 4860 C CA . ALA B 1 152 ? 26.188 0.323 -4.594 1 93.62 152 ALA B CA 1
ATOM 4861 C C . ALA B 1 152 ? 26.109 0.019 -3.1 1 93.62 152 ALA B C 1
ATOM 4863 O O . ALA B 1 152 ? 27.031 -0.554 -2.525 1 93.62 152 ALA B O 1
ATOM 4864 N N . VAL B 1 153 ? 25.031 0.514 -2.465 1 94.5 153 VAL B N 1
ATOM 4865 C CA . VAL B 1 153 ? 24.797 0.249 -1.049 1 94.5 153 VAL B CA 1
ATOM 4866 C C . VAL B 1 153 ? 23.422 -0.389 -0.864 1 94.5 153 VAL B C 1
ATOM 4868 O O . VAL B 1 153 ? 22.609 0.099 -0.079 1 94.5 153 VAL B O 1
ATOM 4871 N N . PRO B 1 154 ? 23.141 -1.561 -1.435 1 90.19 154 PRO B N 1
ATOM 4872 C CA . PRO B 1 154 ? 21.812 -2.166 -1.453 1 90.19 154 PRO B CA 1
ATOM 4873 C C . PRO B 1 154 ? 21.297 -2.502 -0.056 1 90.19 154 PRO B C 1
ATOM 4875 O O . PRO B 1 154 ? 20.078 -2.535 0.168 1 90.19 154 PRO B O 1
ATOM 4878 N N . ASP B 1 155 ? 22.172 -2.611 0.936 1 91.25 155 ASP B N 1
ATOM 4879 C CA . ASP B 1 155 ? 21.75 -3.082 2.248 1 91.25 155 ASP B CA 1
ATOM 4880 C C . ASP B 1 155 ? 21.75 -1.943 3.268 1 91.25 155 ASP B C 1
ATOM 4882 O O . ASP B 1 155 ? 21.516 -2.168 4.457 1 91.25 155 ASP B O 1
ATOM 4886 N N . ALA B 1 156 ? 22.016 -0.721 2.807 1 96.69 156 ALA B N 1
ATOM 4887 C CA . ALA B 1 156 ? 22.047 0.408 3.732 1 96.69 156 ALA B CA 1
ATOM 4888 C C . ALA B 1 156 ? 20.703 0.583 4.438 1 96.69 156 ALA B C 1
ATOM 4890 O O . ALA B 1 156 ? 19.656 0.613 3.787 1 96.69 156 ALA B O 1
ATOM 4891 N N . PRO B 1 157 ? 20.75 0.664 5.832 1 97.94 157 PRO B N 1
ATOM 4892 C CA . PRO B 1 157 ? 19.5 0.98 6.535 1 97.94 157 PRO B CA 1
ATOM 4893 C C . PRO B 1 157 ? 18.938 2.336 6.133 1 97.94 157 PRO B C 1
ATOM 4895 O O . PRO B 1 157 ? 19.688 3.295 5.934 1 97.94 157 PRO B O 1
ATOM 4898 N N . VAL B 1 158 ? 17.672 2.379 6.023 1 98.75 158 VAL B N 1
ATOM 4899 C CA . VAL B 1 158 ? 16.969 3.611 5.668 1 98.75 158 VAL B CA 1
ATOM 4900 C C . VAL B 1 158 ? 16.062 4.035 6.812 1 98.75 158 VAL B C 1
ATOM 4902 O O . VAL B 1 158 ? 15.195 3.264 7.242 1 98.75 158 VAL B O 1
ATOM 4905 N N . ILE B 1 159 ? 16.234 5.211 7.309 1 98.94 159 ILE B N 1
ATOM 4906 C CA . ILE B 1 159 ? 15.375 5.797 8.336 1 98.94 159 ILE B CA 1
ATOM 4907 C C . ILE B 1 159 ? 14.617 6.984 7.75 1 98.94 159 ILE B C 1
ATOM 4909 O O . ILE B 1 159 ? 15.227 7.941 7.262 1 98.94 159 ILE B O 1
ATOM 4913 N N . ALA B 1 160 ? 13.289 6.914 7.781 1 98.94 160 ALA B N 1
ATOM 4914 C CA . ALA B 1 160 ? 12.453 7.992 7.266 1 98.94 160 ALA B CA 1
ATOM 4915 C C . ALA B 1 160 ? 12.156 9.023 8.352 1 98.94 160 ALA B C 1
ATOM 4917 O O . ALA B 1 160 ? 11.961 8.672 9.516 1 98.94 160 ALA B O 1
ATOM 4918 N N . PHE B 1 161 ? 12.156 10.289 7.949 1 98.88 161 PHE B N 1
ATOM 4919 C CA . PHE B 1 161 ? 11.812 11.422 8.805 1 98.88 161 PHE B CA 1
ATOM 4920 C C . PHE B 1 161 ? 10.711 12.266 8.172 1 98.88 161 PHE B C 1
ATOM 4922 O O . PHE B 1 161 ? 10.656 12.398 6.945 1 98.88 161 PHE B O 1
ATOM 4929 N N . GLY B 1 162 ? 9.891 12.828 8.992 1 98.56 162 GLY B N 1
ATOM 4930 C CA . GLY B 1 162 ? 8.945 13.82 8.523 1 98.56 162 GLY B CA 1
ATOM 4931 C C . GLY B 1 162 ? 8.141 14.461 9.641 1 98.56 162 GLY B C 1
ATOM 4932 O O . GLY B 1 162 ? 7.984 13.867 10.711 1 98.56 162 GLY B O 1
ATOM 4933 N N . GLY B 1 163 ? 7.711 15.617 9.438 1 98 163 GLY B N 1
ATOM 4934 C CA . GLY B 1 163 ? 6.812 16.328 10.328 1 98 163 GLY B CA 1
ATOM 4935 C C . GLY B 1 163 ? 5.488 16.688 9.68 1 98 163 GLY B C 1
ATOM 4936 O O . GLY B 1 163 ? 5.434 17 8.492 1 98 163 GLY B O 1
ATOM 4937 N N . SER B 1 164 ? 4.5 16.656 10.492 1 97.12 164 SER B N 1
ATOM 4938 C CA . SER B 1 164 ? 3.189 17.031 9.969 1 97.12 164 SER B CA 1
ATOM 4939 C C . SER B 1 164 ? 2.75 16.094 8.859 1 97.12 164 SER B C 1
ATOM 4941 O O . SER B 1 164 ? 2.723 14.875 9.047 1 97.12 164 SER B O 1
ATOM 4943 N N . TYR B 1 165 ? 2.4 16.656 7.688 1 97.62 165 TYR B N 1
ATOM 4944 C CA . TYR B 1 165 ? 2.078 15.82 6.543 1 97.62 165 TYR B CA 1
ATOM 4945 C C . TYR B 1 165 ? 3.254 14.922 6.18 1 97.62 165 TYR B C 1
ATOM 4947 O O . TYR B 1 165 ? 3.068 13.742 5.879 1 97.62 165 TYR B O 1
ATOM 4955 N N . GLY B 1 166 ? 4.434 15.438 6.258 1 98.31 166 GLY B N 1
ATOM 4956 C CA . GLY B 1 166 ? 5.617 14.617 6.059 1 98.31 166 GLY B CA 1
ATOM 4957 C C . GLY B 1 166 ? 5.742 13.5 7.074 1 98.31 166 GLY B C 1
ATOM 4958 O O . GLY B 1 166 ? 6.234 12.414 6.758 1 98.31 166 GLY B O 1
ATOM 4959 N N . GLY B 1 167 ? 5.348 13.797 8.32 1 98.81 167 GLY B N 1
ATOM 4960 C CA . GLY B 1 167 ? 5.312 12.75 9.336 1 98.81 167 GLY B CA 1
ATOM 4961 C C . GLY B 1 167 ? 4.328 11.641 9.016 1 98.81 167 GLY B C 1
ATOM 4962 O O . GLY B 1 167 ? 4.617 10.461 9.227 1 98.81 167 GLY B O 1
ATOM 4963 N N . MET B 1 168 ? 3.119 12.039 8.539 1 98.69 168 MET B N 1
ATOM 4964 C CA . MET B 1 168 ? 2.148 11.047 8.094 1 98.69 168 MET B CA 1
ATOM 4965 C C . MET B 1 168 ? 2.736 10.164 6.996 1 98.69 168 MET B C 1
ATOM 4967 O O . MET B 1 168 ? 2.615 8.945 7.047 1 98.69 168 MET B O 1
ATOM 4971 N N . LEU B 1 169 ? 3.412 10.828 6.039 1 98.81 169 LEU B N 1
ATOM 4972 C CA . LEU B 1 169 ? 4.031 10.117 4.926 1 98.81 169 LEU B CA 1
ATOM 4973 C C . LEU B 1 169 ? 5.109 9.156 5.43 1 98.81 169 LEU B C 1
ATOM 4975 O O . LEU B 1 169 ? 5.227 8.039 4.93 1 98.81 169 LEU B O 1
ATOM 4979 N N . SER B 1 170 ? 5.871 9.578 6.426 1 98.88 170 SER B N 1
ATOM 4980 C CA . SER B 1 170 ? 6.922 8.719 6.965 1 98.88 170 SER B CA 1
ATOM 4981 C C . SER B 1 170 ? 6.336 7.477 7.629 1 98.88 170 SER B C 1
ATOM 4983 O O . SER B 1 170 ? 6.84 6.367 7.434 1 98.88 170 SER B O 1
ATOM 4985 N N . ALA B 1 171 ? 5.32 7.699 8.406 1 98.69 171 ALA B N 1
ATOM 4986 C CA . ALA B 1 171 ? 4.66 6.57 9.062 1 98.69 171 ALA B CA 1
ATOM 4987 C C . ALA B 1 171 ? 4.074 5.605 8.039 1 98.69 171 ALA B C 1
ATOM 4989 O O . ALA B 1 171 ? 4.281 4.391 8.133 1 98.69 171 ALA B O 1
ATOM 4990 N N . TRP B 1 172 ? 3.365 6.148 7.09 1 98.31 172 TRP B N 1
ATOM 4991 C CA . TRP B 1 172 ? 2.721 5.309 6.082 1 9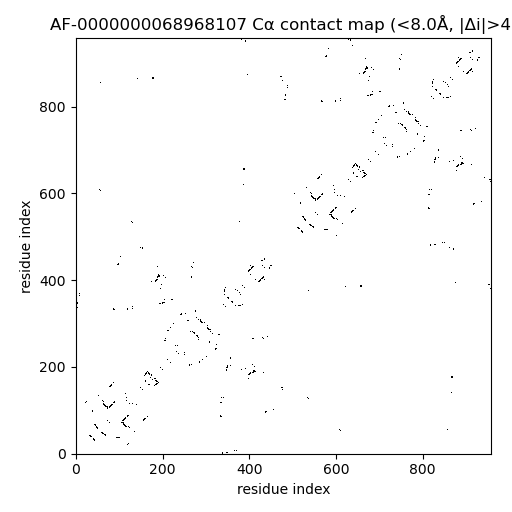8.31 172 TRP B CA 1
ATOM 4992 C C . TRP B 1 172 ? 3.756 4.645 5.18 1 98.31 172 TRP B C 1
ATOM 4994 O O . TRP B 1 172 ? 3.557 3.521 4.715 1 98.31 172 TRP B O 1
ATOM 5004 N N . PHE B 1 173 ? 4.883 5.348 4.895 1 98.44 173 PHE B N 1
ATOM 5005 C CA . PHE B 1 173 ? 5.961 4.75 4.121 1 98.44 173 PHE B CA 1
ATOM 5006 C C . PHE B 1 173 ? 6.516 3.516 4.82 1 98.44 173 PHE B C 1
ATOM 5008 O O . PHE B 1 173 ? 6.723 2.477 4.191 1 98.44 173 PHE B O 1
ATOM 5015 N N . ARG B 1 174 ? 6.711 3.623 6.164 1 97.81 174 ARG B N 1
ATOM 5016 C CA . ARG B 1 174 ? 7.184 2.49 6.953 1 97.81 174 ARG B CA 1
ATOM 5017 C C . ARG B 1 174 ? 6.168 1.354 6.945 1 97.81 174 ARG B C 1
ATOM 5019 O O . ARG B 1 174 ? 6.539 0.183 6.848 1 97.81 174 ARG B O 1
ATOM 5026 N N . ILE B 1 175 ? 4.961 1.693 6.988 1 95.75 175 ILE B N 1
ATOM 5027 C CA . ILE B 1 175 ? 3.898 0.698 7.105 1 95.75 175 ILE B CA 1
ATOM 5028 C C . ILE B 1 175 ? 3.711 -0.014 5.77 1 95.75 175 ILE B C 1
ATOM 5030 O O . ILE B 1 175 ? 3.596 -1.24 5.723 1 95.75 175 ILE B O 1
ATOM 5034 N N . LYS B 1 176 ? 3.715 0.731 4.676 1 95.69 176 LYS B N 1
ATOM 5035 C CA . LYS B 1 176 ? 3.355 0.184 3.371 1 95.69 176 LYS B CA 1
ATOM 5036 C C . LYS B 1 176 ? 4.578 -0.39 2.66 1 95.69 176 LYS B C 1
ATOM 5038 O O . LYS B 1 176 ? 4.449 -1.264 1.8 1 95.69 176 LYS B O 1
ATOM 5043 N N . TYR B 1 177 ? 5.777 0.125 3.014 1 96.12 177 TYR B N 1
ATOM 5044 C CA . TYR B 1 177 ? 7.008 -0.302 2.355 1 96.12 177 TYR B CA 1
ATOM 5045 C C . TYR B 1 177 ? 8.055 -0.73 3.377 1 96.12 177 TYR B C 1
ATOM 5047 O O . TYR B 1 177 ? 9.18 -0.234 3.365 1 96.12 177 TYR B O 1
ATOM 5055 N N . PRO B 1 178 ? 7.727 -1.669 4.176 1 93.56 178 PRO B N 1
ATOM 5056 C CA . PRO B 1 178 ? 8.68 -2.072 5.215 1 93.56 178 PRO B CA 1
ATOM 5057 C C . PRO B 1 178 ? 9.945 -2.699 4.641 1 93.56 178 PRO B C 1
ATOM 5059 O O . PRO B 1 178 ? 10.961 -2.805 5.34 1 93.56 178 PRO B O 1
ATOM 5062 N N . GLY B 1 179 ? 9.93 -3.078 3.4 1 92.44 179 GLY B N 1
ATOM 5063 C CA . GLY B 1 179 ? 11.125 -3.59 2.75 1 92.44 179 GLY B CA 1
ATOM 5064 C C . GLY B 1 179 ? 12.062 -2.494 2.268 1 92.44 179 GLY B C 1
ATOM 5065 O O . GLY B 1 179 ? 13.227 -2.756 1.954 1 92.44 179 GLY B O 1
ATOM 5066 N N . VAL B 1 180 ? 11.57 -1.281 2.242 1 96.38 180 VAL B N 1
ATOM 5067 C CA . VAL B 1 180 ? 12.336 -0.155 1.718 1 96.38 180 VAL B CA 1
ATOM 5068 C C . VAL B 1 180 ? 12.852 0.701 2.871 1 96.38 180 VAL B C 1
ATOM 5070 O O . VAL B 1 180 ? 13.961 1.233 2.807 1 96.38 180 VAL B O 1
ATOM 5073 N N . VAL B 1 181 ? 12.078 0.8 3.924 1 97.31 181 VAL B N 1
ATOM 5074 C CA . VAL B 1 181 ? 12.398 1.677 5.043 1 97.31 181 VAL B CA 1
ATOM 5075 C C . VAL B 1 181 ? 12.453 0.865 6.336 1 97.31 181 VAL B C 1
ATOM 5077 O O . VAL B 1 181 ? 11.555 0.066 6.613 1 97.31 181 VAL B O 1
ATOM 5080 N N . ASP B 1 182 ? 13.484 1.146 7.164 1 97.75 182 ASP B N 1
ATOM 5081 C CA . ASP B 1 182 ? 13.75 0.313 8.336 1 97.75 182 ASP B CA 1
ATOM 5082 C C . ASP B 1 182 ? 13.156 0.935 9.594 1 97.75 182 ASP B C 1
ATOM 5084 O O . ASP B 1 182 ? 12.977 0.254 10.609 1 97.75 182 ASP B O 1
ATOM 5088 N N . GLY B 1 183 ? 12.836 2.143 9.586 1 98.56 183 GLY B N 1
ATOM 5089 C CA . GLY B 1 183 ? 12.227 2.873 10.688 1 98.56 183 GLY B CA 1
ATOM 5090 C C . GLY B 1 183 ? 11.789 4.273 10.305 1 98.56 183 GLY B C 1
ATOM 5091 O O . GLY B 1 183 ? 12.156 4.773 9.234 1 98.56 183 GLY B O 1
ATOM 5092 N N . ALA B 1 184 ? 10.953 4.902 11.164 1 98.94 184 ALA B N 1
ATOM 5093 C CA . ALA B 1 184 ? 10.438 6.227 10.828 1 98.94 184 ALA B CA 1
ATOM 5094 C C . ALA B 1 184 ? 10.266 7.086 12.07 1 98.94 184 ALA B C 1
ATOM 5096 O O . ALA B 1 184 ? 9.805 6.602 13.109 1 98.94 184 ALA B O 1
ATOM 5097 N N . ILE B 1 185 ? 10.742 8.281 11.977 1 98.94 185 ILE B N 1
ATOM 5098 C CA . ILE B 1 185 ? 10.406 9.336 12.93 1 98.94 185 ILE B CA 1
ATOM 5099 C C . ILE B 1 185 ? 9.273 10.188 12.375 1 98.94 185 ILE B C 1
ATOM 5101 O O . ILE B 1 185 ? 9.484 10.984 11.453 1 98.94 185 ILE B O 1
ATOM 5105 N N . ALA B 1 186 ? 8.086 9.992 12.906 1 98.88 186 ALA B N 1
ATOM 5106 C CA . ALA B 1 186 ? 6.891 10.711 12.492 1 98.88 186 ALA B CA 1
ATOM 5107 C C . ALA B 1 186 ? 6.5 11.766 13.516 1 98.88 186 ALA B C 1
ATOM 5109 O O . ALA B 1 186 ? 5.738 11.484 14.445 1 98.88 186 ALA B O 1
ATOM 5110 N N . ALA B 1 187 ? 6.938 13 13.266 1 98.81 187 ALA B N 1
ATOM 5111 C CA . ALA B 1 187 ? 6.715 14.078 14.227 1 98.81 187 ALA B CA 1
ATOM 5112 C C . ALA B 1 187 ? 5.449 14.867 13.883 1 98.81 187 ALA B C 1
ATOM 5114 O O . ALA B 1 187 ? 5.223 15.211 12.719 1 98.81 187 ALA B O 1
ATOM 5115 N N . SER B 1 188 ? 4.645 15.109 14.922 1 98.44 188 SER B N 1
ATOM 5116 C CA . SER B 1 188 ? 3.42 15.883 14.742 1 98.44 188 SER B CA 1
ATOM 5117 C C . SER B 1 188 ? 2.6 15.352 13.57 1 98.44 188 SER B C 1
ATOM 5119 O O . SER B 1 188 ? 2.135 16.125 12.734 1 98.44 188 SER B O 1
ATOM 5121 N N . ALA B 1 189 ? 2.506 14.023 13.461 1 98.62 189 ALA B N 1
ATOM 5122 C CA . ALA B 1 189 ? 1.843 13.336 12.359 1 98.62 189 ALA B CA 1
ATOM 5123 C C . ALA B 1 189 ? 0.411 12.953 12.727 1 98.62 189 ALA B C 1
ATOM 5125 O O . ALA B 1 189 ? 0.184 11.953 13.398 1 98.62 189 ALA B O 1
ATOM 5126 N N . PRO B 1 190 ? -0.538 13.695 12.312 1 98.19 190 PRO B N 1
ATOM 5127 C CA . PRO B 1 190 ? -1.915 13.406 12.719 1 98.19 190 PRO B CA 1
ATOM 5128 C C . PRO B 1 190 ? -2.559 12.305 11.883 1 98.19 190 PRO B C 1
ATOM 5130 O O . PRO B 1 190 ? -3.602 12.523 11.258 1 98.19 190 PRO B O 1
ATOM 5133 N N . ILE B 1 191 ? -2.092 11.078 11.961 1 98.12 191 ILE B N 1
ATOM 5134 C CA . ILE B 1 191 ? -2.574 9.977 11.141 1 98.12 191 ILE B CA 1
ATOM 5135 C C . ILE B 1 191 ? -3.92 9.484 11.672 1 98.12 191 ILE B C 1
ATOM 5137 O O . ILE B 1 191 ? -4.551 8.617 11.07 1 98.12 191 ILE B O 1
ATOM 5141 N N . LEU B 1 192 ? -4.426 10.125 12.789 1 97.38 192 LEU B N 1
ATOM 5142 C CA . LEU B 1 192 ? -5.703 9.727 13.367 1 97.38 192 LEU B CA 1
ATOM 5143 C C . LEU B 1 192 ? -6.734 10.836 13.227 1 97.38 192 LEU B C 1
ATOM 5145 O O . LEU B 1 192 ? -7.879 10.695 13.672 1 97.38 192 LEU B O 1
ATOM 5149 N N . GLN B 1 193 ? -6.34 11.945 12.562 1 96.19 193 GLN B N 1
ATOM 5150 C CA . GLN B 1 193 ? -7.246 13.078 12.406 1 96.19 193 GLN B CA 1
ATOM 5151 C C . GLN B 1 193 ? -8.289 12.812 11.328 1 96.19 193 GLN B C 1
ATOM 5153 O O . GLN B 1 193 ? -8.5 13.648 10.445 1 96.19 193 GLN B O 1
ATOM 5158 N N . PHE B 1 194 ? -8.922 11.648 11.328 1 96 194 PHE B N 1
ATOM 5159 C CA . PHE B 1 194 ? -9.867 11.281 10.281 1 96 194 PHE B CA 1
ATOM 5160 C C . PHE B 1 194 ? -11.234 10.938 10.883 1 96 194 PHE B C 1
ATOM 5162 O O . PHE B 1 194 ? -11.359 10.789 12.102 1 96 194 PHE B O 1
ATOM 5169 N N . THR B 1 195 ? -12.164 10.883 9.969 1 91.94 195 THR B N 1
ATOM 5170 C CA . THR B 1 195 ? -13.555 10.633 10.312 1 91.94 195 THR B CA 1
ATOM 5171 C C . THR B 1 195 ? -13.688 9.359 11.148 1 91.94 195 THR B C 1
ATOM 5173 O O . THR B 1 195 ? -13.125 8.32 10.797 1 91.94 195 THR B O 1
ATOM 5176 N N . GLY B 1 196 ? -14.344 9.508 12.266 1 89.31 196 GLY B N 1
ATOM 5177 C CA . GLY B 1 196 ? -14.656 8.352 13.086 1 89.31 196 GLY B CA 1
ATOM 5178 C C . GLY B 1 196 ? -13.57 8.023 14.094 1 89.31 196 GLY B C 1
ATOM 5179 O O . GLY B 1 196 ? -13.734 7.141 14.93 1 89.31 196 GLY B O 1
ATOM 5180 N N . ILE B 1 197 ? -12.531 8.773 14.117 1 94.31 197 ILE B N 1
ATOM 5181 C CA . ILE B 1 197 ? -11.43 8.453 15.023 1 94.31 197 ILE B CA 1
ATOM 5182 C C . ILE B 1 197 ? -11.219 9.609 16 1 94.31 197 ILE B C 1
ATOM 5184 O O . ILE B 1 197 ? -11.383 9.43 17.219 1 94.31 197 ILE B O 1
ATOM 5188 N N . THR B 1 198 ? -10.906 10.789 15.5 1 95.44 198 THR B N 1
ATOM 5189 C CA . THR B 1 198 ? -10.711 11.977 16.328 1 95.44 198 THR B CA 1
ATOM 5190 C C . THR B 1 198 ? -11.906 12.914 16.219 1 95.44 198 THR B C 1
ATOM 5192 O O . THR B 1 198 ? -12.328 13.273 15.117 1 95.44 198 THR B O 1
ATOM 5195 N N . PRO B 1 199 ? -12.453 13.328 17.406 1 95.19 199 PRO B N 1
ATOM 5196 C CA . PRO B 1 199 ? -13.531 14.32 17.328 1 95.19 199 PRO B CA 1
ATOM 5197 C C . PRO B 1 199 ? -13.125 15.578 16.562 1 95.19 199 PRO B C 1
ATOM 5199 O O . PRO B 1 199 ? -11.992 16.047 16.688 1 95.19 199 PRO B O 1
ATOM 5202 N N . SER B 1 200 ? -14.055 16.125 15.805 1 95.25 200 SER B N 1
ATOM 5203 C CA . SER B 1 200 ? -13.75 17.188 14.844 1 95.25 200 SER B CA 1
ATOM 5204 C C . SER B 1 200 ? -13.375 18.484 15.555 1 95.25 200 SER B C 1
ATOM 5206 O O . SER B 1 200 ? -12.812 19.391 14.938 1 95.25 200 SER B O 1
ATOM 5208 N N . ASP B 1 201 ? -13.719 18.672 16.844 1 95.62 201 ASP B N 1
ATOM 5209 C CA . ASP B 1 201 ? -13.453 19.922 17.547 1 95.62 201 ASP B CA 1
ATOM 5210 C C . ASP B 1 201 ? -12.141 19.844 18.328 1 95.62 201 ASP B C 1
ATOM 5212 O O . ASP B 1 201 ? -11.719 20.828 18.938 1 95.62 201 ASP B O 1
ATOM 5216 N N . THR B 1 202 ? -11.438 18.703 18.234 1 95.81 202 THR B N 1
ATOM 5217 C CA . THR B 1 202 ? -10.242 18.453 19.047 1 95.81 202 THR B CA 1
ATOM 5218 C C . THR B 1 202 ? -9.148 19.469 18.703 1 95.81 202 THR B C 1
ATOM 5220 O O . THR B 1 202 ? -8.5 20.016 19.609 1 95.81 202 THR B O 1
ATOM 5223 N N . PHE B 1 203 ? -8.953 19.703 17.484 1 96.75 203 PHE B N 1
ATOM 5224 C CA . PHE B 1 203 ? -7.922 20.641 17.031 1 96.75 203 PHE B CA 1
ATOM 5225 C C . PHE B 1 203 ? -8.125 22.016 17.656 1 96.75 203 PHE B C 1
ATOM 5227 O O . PHE B 1 203 ? -7.219 22.547 18.297 1 96.75 203 PHE B O 1
ATOM 5234 N N . ASN B 1 204 ? -9.297 22.547 17.516 1 97 204 ASN B N 1
ATOM 5235 C CA . ASN B 1 204 ? -9.586 23.906 18 1 97 204 ASN B CA 1
ATOM 5236 C C . ASN B 1 204 ? -9.625 23.953 19.516 1 97 204 ASN B C 1
ATOM 5238 O O . ASN B 1 204 ? -9.305 24.984 20.109 1 97 204 ASN B O 1
ATOM 5242 N N . ASP B 1 205 ? -9.992 22.828 20.141 1 96.75 205 ASP B N 1
ATOM 5243 C CA . ASP B 1 205 ? -9.93 22.766 21.594 1 96.75 205 ASP B CA 1
ATOM 5244 C C . ASP B 1 205 ? -8.492 22.906 22.094 1 96.75 205 ASP B C 1
ATOM 5246 O O . ASP B 1 205 ? -8.242 23.578 23.109 1 96.75 205 ASP B O 1
ATOM 5250 N N . ILE B 1 206 ? -7.617 22.297 21.359 1 97 206 ILE B N 1
ATOM 5251 C CA . ILE B 1 206 ? -6.219 22.375 21.781 1 97 206 ILE B CA 1
ATOM 5252 C C . ILE B 1 206 ? -5.684 23.781 21.516 1 97 206 ILE B C 1
ATOM 5254 O O . ILE B 1 206 ? -4.922 24.328 22.312 1 97 206 ILE B O 1
ATOM 5258 N N . VAL B 1 207 ? -6.082 24.406 20.391 1 97.81 207 VAL B N 1
ATOM 5259 C CA . VAL B 1 207 ? -5.727 25.797 20.156 1 97.81 207 VAL B CA 1
ATOM 5260 C C . VAL B 1 207 ? -6.188 26.656 21.344 1 97.81 207 VAL B C 1
ATOM 5262 O O . VAL B 1 207 ? -5.414 27.453 21.875 1 97.81 207 VAL B O 1
ATOM 5265 N N . THR B 1 208 ? -7.402 26.453 21.75 1 98.25 208 THR B N 1
ATOM 5266 C CA . THR B 1 208 ? -8 27.203 22.859 1 98.25 208 THR B CA 1
ATOM 5267 C C . THR B 1 208 ? -7.203 27 24.141 1 98.25 208 THR B C 1
ATOM 5269 O O . THR B 1 208 ? -6.91 27.969 24.859 1 98.25 208 THR B O 1
ATOM 5272 N N . ARG B 1 209 ? -6.867 25.797 24.391 1 97.38 209 ARG B N 1
ATOM 5273 C CA . ARG B 1 209 ? -6.102 25.484 25.594 1 97.38 209 ARG B CA 1
ATOM 5274 C C . ARG B 1 209 ? -4.727 26.141 25.547 1 97.38 209 ARG B C 1
ATOM 5276 O O . ARG B 1 209 ? -4.203 26.578 26.578 1 97.38 209 ARG B O 1
ATOM 5283 N N . THR B 1 210 ? -4.129 26.172 24.391 1 97.56 210 THR B N 1
ATOM 5284 C CA . THR B 1 210 ? -2.814 26.797 24.234 1 97.56 210 THR B CA 1
ATOM 5285 C C . THR B 1 210 ? -2.867 28.281 24.562 1 97.56 210 THR B C 1
ATOM 5287 O O . THR B 1 210 ? -2.018 28.781 25.297 1 97.56 210 THR B O 1
ATOM 5290 N N . PHE B 1 211 ? -3.875 28.953 24.109 1 98.25 211 PHE B N 1
ATOM 5291 C CA . PHE B 1 211 ? -4.035 30.375 24.406 1 98.25 211 PHE B CA 1
ATOM 5292 C C . PHE B 1 211 ? -4.359 30.578 25.891 1 98.25 211 PHE B C 1
ATOM 5294 O O . PHE B 1 211 ? -3.83 31.484 26.516 1 98.25 211 PHE B O 1
ATOM 5301 N N . GLU B 1 212 ? -5.191 29.75 26.422 1 97.62 212 GLU B N 1
ATOM 5302 C CA . GLU B 1 212 ? -5.562 29.859 27.828 1 97.62 212 GLU B CA 1
ATOM 5303 C C . GLU B 1 212 ? -4.367 29.594 28.734 1 97.62 212 GLU B C 1
ATOM 5305 O O . GLU B 1 212 ? -4.234 30.219 29.797 1 97.62 212 GLU B O 1
ATOM 5310 N N . SER B 1 213 ? -3.541 28.656 28.359 1 95.69 213 SER B N 1
ATOM 5311 C CA . SER B 1 213 ? -2.398 28.266 29.188 1 95.69 213 SER B CA 1
ATOM 5312 C C . SER B 1 213 ? -1.312 29.344 29.156 1 95.69 213 SER B C 1
ATOM 5314 O O . SER B 1 213 ? -0.491 29.422 30.078 1 95.69 213 SER B O 1
ATOM 5316 N N . SER B 1 214 ? -1.259 30.078 28.109 1 96.31 214 SER B N 1
ATOM 5317 C CA . SER B 1 214 ? -0.281 31.156 28.016 1 96.31 214 SER B CA 1
ATOM 5318 C C . SER B 1 214 ? -0.572 32.25 29.016 1 96.31 214 SER B C 1
ATOM 5320 O O . SER B 1 214 ? 0.342 32.781 29.672 1 96.31 214 SER B O 1
ATOM 5322 N N . ARG B 1 215 ? -1.817 32.656 29.047 1 95.88 215 ARG B N 1
ATOM 5323 C CA . ARG B 1 215 ? -2.314 33.656 30 1 95.88 215 ARG B CA 1
ATOM 5324 C C . ARG B 1 215 ? -3.779 33.375 30.344 1 95.88 215 ARG B C 1
ATOM 5326 O O . ARG B 1 215 ? -4.637 33.375 29.453 1 95.88 215 ARG B O 1
ATOM 5333 N N . ALA B 1 216 ? -3.977 33.25 31.641 1 96.38 216 ALA B N 1
ATOM 5334 C CA . ALA B 1 216 ? -5.336 32.969 32.094 1 96.38 216 ALA B CA 1
ATOM 5335 C C . ALA B 1 216 ? -6.309 34.031 31.609 1 96.38 216 ALA B C 1
ATOM 5337 O O . ALA B 1 216 ? -6.059 35.219 31.797 1 96.38 216 ALA B O 1
ATOM 5338 N N . GLY B 1 217 ? -7.371 33.594 30.922 1 96.25 217 GLY B N 1
ATOM 5339 C CA . GLY B 1 217 ? -8.398 34.531 30.469 1 96.25 217 GLY B CA 1
ATOM 5340 C C . GLY B 1 217 ? -8.242 34.906 29.016 1 96.25 217 GLY B C 1
ATOM 5341 O O . GLY B 1 217 ? -9.148 35.5 28.422 1 96.25 217 GLY B O 1
ATOM 5342 N N . CYS B 1 218 ? -7.176 34.594 28.453 1 97.81 218 CYS B N 1
ATOM 5343 C CA . CYS B 1 218 ? -6.902 35.031 27.078 1 97.81 218 CYS B CA 1
ATOM 5344 C C . CYS B 1 218 ? -7.918 34.438 26.109 1 97.81 218 CYS B C 1
ATOM 5346 O O . CYS B 1 218 ? -8.43 35.125 25.234 1 97.81 218 CYS B O 1
ATOM 5348 N N . SER B 1 219 ? -8.242 33.094 26.234 1 97.62 219 SER B N 1
ATOM 5349 C CA . SER B 1 219 ? -9.211 32.469 25.359 1 97.62 219 SER B CA 1
ATOM 5350 C C . SER B 1 219 ? -10.578 33.125 25.469 1 97.62 219 SER B C 1
ATOM 5352 O O . SER B 1 219 ? -11.281 33.281 24.469 1 97.62 219 SER B O 1
ATOM 5354 N N . HIS B 1 220 ? -10.93 33.562 26.609 1 95.69 220 HIS B N 1
ATOM 5355 C CA . HIS B 1 220 ? -12.203 34.25 26.812 1 95.69 220 HIS B CA 1
ATOM 5356 C C . HIS B 1 220 ? -12.188 35.625 26.141 1 95.69 220 HIS B C 1
ATOM 5358 O O . HIS B 1 220 ? -13.195 36.062 25.578 1 95.69 220 HIS B O 1
ATOM 5364 N N . ALA B 1 221 ? -11.086 36.312 26.312 1 96.75 221 ALA B N 1
ATOM 5365 C CA . ALA B 1 221 ? -10.953 37.625 25.672 1 96.75 221 ALA B CA 1
ATOM 5366 C C . ALA B 1 221 ? -11.094 37.5 24.156 1 96.75 221 ALA B C 1
ATOM 5368 O O . ALA B 1 221 ? -11.719 38.344 23.516 1 96.75 221 ALA B O 1
ATOM 5369 N N . ILE B 1 222 ? -10.539 36.438 23.609 1 98 222 ILE B N 1
ATOM 5370 C CA . ILE B 1 222 ? -10.609 36.219 22.172 1 98 222 ILE B CA 1
ATOM 5371 C C . ILE B 1 222 ? -12.047 35.875 21.766 1 98 222 ILE B C 1
ATOM 5373 O O . ILE B 1 222 ? -12.555 36.406 20.766 1 98 222 ILE B O 1
ATOM 5377 N N . ARG B 1 223 ? -12.672 35 22.469 1 96.75 223 ARG B N 1
ATOM 5378 C CA . ARG B 1 223 ? -14.07 34.688 22.188 1 96.75 223 ARG B CA 1
ATOM 5379 C C . ARG B 1 223 ? -14.938 35.938 22.219 1 96.75 223 ARG B C 1
ATOM 5381 O O . ARG B 1 223 ? -15.781 36.156 21.344 1 96.75 223 ARG B O 1
ATOM 5388 N N . SER B 1 224 ? -14.727 36.781 23.188 1 95.81 224 SER B N 1
ATOM 5389 C CA . SER B 1 224 ? -15.469 38.031 23.312 1 95.81 224 SER B CA 1
ATOM 5390 C C . SER B 1 224 ? -15.195 38.969 22.125 1 95.81 224 SER B C 1
ATOM 5392 O O . SER B 1 224 ? -16.094 39.719 21.703 1 95.81 224 SER B O 1
ATOM 5394 N N . ALA B 1 225 ? -13.977 38.938 21.734 1 97 225 ALA B N 1
ATOM 5395 C CA . ALA B 1 225 ? -13.617 39.781 20.578 1 97 225 ALA B CA 1
ATOM 5396 C C . ALA B 1 225 ? -14.375 39.312 19.328 1 97 225 ALA B C 1
ATOM 5398 O O . ALA B 1 225 ? -14.82 40.156 18.531 1 97 225 ALA B O 1
ATOM 5399 N N . PHE B 1 226 ? -14.539 38.031 19.109 1 96.5 226 PHE B N 1
ATOM 5400 C CA . PHE B 1 226 ? -15.305 37.5 17.984 1 96.5 226 PHE B CA 1
ATOM 5401 C C . PHE B 1 226 ? -16.766 37.938 18.078 1 96.5 226 PHE B C 1
ATOM 5403 O O . PHE B 1 226 ? -17.406 38.25 17.078 1 96.5 226 PHE B O 1
ATOM 5410 N N . GLU B 1 227 ? -17.297 37.906 19.266 1 94.69 227 GLU B N 1
ATOM 5411 C CA . GLU B 1 227 ? -18.656 38.375 19.469 1 94.69 227 GLU B CA 1
ATOM 5412 C C . GLU B 1 227 ? -18.797 39.875 19.125 1 94.69 227 GLU B C 1
ATOM 5414 O O . GLU B 1 227 ? -19.797 40.281 18.547 1 94.69 227 GLU B O 1
ATOM 5419 N N . ARG B 1 228 ? -17.828 40.625 19.453 1 95 228 ARG B N 1
ATOM 5420 C CA . ARG B 1 228 ? -17.828 42.062 19.141 1 95 228 ARG B CA 1
ATOM 5421 C C . ARG B 1 228 ? -17.75 42.281 17.625 1 95 228 ARG B C 1
ATOM 5423 O O . ARG B 1 228 ? -18.375 43.188 17.094 1 95 228 ARG B O 1
ATOM 5430 N N . ILE B 1 229 ? -16.938 41.469 16.984 1 95.94 229 ILE B N 1
ATOM 5431 C CA . ILE B 1 229 ? -16.828 41.531 15.531 1 95.94 229 ILE B CA 1
ATOM 5432 C C . ILE B 1 229 ? -18.188 41.344 14.891 1 95.94 229 ILE B C 1
ATOM 5434 O O . ILE B 1 229 ? -18.547 42.031 13.93 1 95.94 229 ILE B O 1
ATOM 5438 N N . GLU B 1 230 ? -18.938 40.438 15.438 1 93.69 230 GLU B N 1
ATOM 5439 C CA . GLU B 1 230 ? -20.266 40.125 14.906 1 93.69 230 GLU B CA 1
ATOM 5440 C C . GLU B 1 230 ? -21.188 41.312 14.992 1 93.69 230 GLU B C 1
ATOM 5442 O O . GLU B 1 230 ? -22.094 41.5 14.164 1 93.69 230 GLU B O 1
ATOM 5447 N N . ARG B 1 231 ? -20.953 42.25 15.898 1 93.31 231 ARG B N 1
ATOM 5448 C CA . ARG B 1 231 ? -21.859 43.344 16.172 1 93.31 231 ARG B CA 1
ATOM 5449 C C . ARG B 1 231 ? -21.312 44.656 15.617 1 93.31 231 ARG B C 1
ATOM 5451 O O . ARG B 1 231 ? -22.031 45.656 15.539 1 93.31 231 ARG B O 1
ATOM 5458 N N . THR B 1 232 ? -20.094 44.656 15.227 1 95.62 232 THR B N 1
ATOM 5459 C CA . THR B 1 232 ? -19.422 45.875 14.773 1 95.62 232 THR B CA 1
ATOM 5460 C C . THR B 1 232 ? -19.719 46.125 13.297 1 95.62 232 THR B C 1
ATOM 5462 O O . THR B 1 232 ? -19.688 45.188 12.477 1 95.62 232 THR B O 1
ATOM 5465 N N . PRO B 1 233 ? -20.031 47.438 12.914 1 94.88 233 PRO B N 1
ATOM 5466 C CA . PRO B 1 233 ? -20.281 47.719 11.508 1 94.88 233 PRO B CA 1
ATOM 5467 C C . PRO B 1 233 ? -19.078 47.406 10.617 1 94.88 233 PRO B C 1
ATOM 5469 O O . PRO B 1 233 ? -17.938 47.625 11.023 1 94.88 233 PRO B O 1
ATOM 5472 N N . THR B 1 234 ? -19.375 47.031 9.422 1 94.5 234 THR B N 1
ATOM 5473 C CA . THR B 1 234 ? -18.375 46.562 8.477 1 94.5 234 THR B CA 1
ATOM 5474 C C . THR B 1 234 ? -17.312 47.625 8.227 1 94.5 234 THR B C 1
ATOM 5476 O O . THR B 1 234 ? -16.125 47.312 8.156 1 94.5 234 THR B O 1
ATOM 5479 N N . GLY B 1 235 ? -17.781 48.812 8.062 1 93.94 235 GLY B N 1
ATOM 5480 C CA . GLY B 1 235 ? -16.828 49.906 7.84 1 93.94 235 GLY B CA 1
ATOM 5481 C C . GLY B 1 235 ? -15.828 50.062 8.969 1 93.94 235 GLY B C 1
ATOM 5482 O O . GLY B 1 235 ? -14.648 50.344 8.727 1 93.94 235 GLY B O 1
ATOM 5483 N N . THR B 1 236 ? -16.297 49.906 10.188 1 95.31 236 THR B N 1
ATOM 5484 C CA . THR B 1 236 ? -15.438 50 11.367 1 95.31 236 THR B CA 1
ATOM 5485 C C . THR B 1 236 ? -14.422 48.875 11.383 1 95.31 236 THR B C 1
ATOM 5487 O O . THR B 1 236 ? -13.258 49.062 11.734 1 95.31 236 THR B O 1
ATOM 5490 N N . LEU B 1 237 ? -14.859 47.688 11.008 1 96.81 237 LEU B N 1
ATOM 5491 C CA . LEU B 1 237 ? -13.961 46.531 10.969 1 96.81 237 LEU B CA 1
ATOM 5492 C C . LEU B 1 237 ? -12.883 46.719 9.906 1 96.81 237 LEU B C 1
ATOM 5494 O O . LEU B 1 237 ? -11.711 46.406 10.141 1 96.81 237 LEU B O 1
ATOM 5498 N N . GLU B 1 238 ? -13.273 47.219 8.734 1 96 238 GLU B N 1
ATOM 5499 C CA . GLU B 1 238 ? -12.336 47.438 7.641 1 96 238 GLU B CA 1
ATOM 5500 C C . GLU B 1 238 ? -11.234 48.406 8.047 1 96 238 GLU B C 1
ATOM 5502 O O . GLU B 1 238 ? -10.062 48.219 7.723 1 96 238 GLU B O 1
ATOM 5507 N N . THR B 1 239 ? -11.641 49.375 8.797 1 94.94 239 THR B N 1
ATOM 5508 C CA . THR B 1 239 ? -10.68 50.375 9.266 1 94.94 239 THR B CA 1
ATOM 5509 C C . THR B 1 239 ? -9.812 49.812 10.383 1 94.94 239 THR B C 1
ATOM 5511 O O . THR B 1 239 ? -8.594 49.969 10.375 1 94.94 239 THR B O 1
ATOM 5514 N N . ALA B 1 240 ? -10.43 49.188 11.336 1 94.69 240 ALA B N 1
ATOM 5515 C CA . ALA B 1 240 ? -9.719 48.656 12.5 1 94.69 240 ALA B CA 1
ATOM 5516 C C . ALA B 1 240 ? -8.656 47.656 12.086 1 94.69 240 ALA B C 1
ATOM 5518 O O . ALA B 1 240 ? -7.543 47.656 12.609 1 94.69 240 ALA B O 1
ATOM 5519 N N . PHE B 1 241 ? -8.984 46.781 11.117 1 95.25 241 PHE B N 1
ATOM 5520 C CA . PHE B 1 241 ? -8.078 45.719 10.703 1 95.25 241 PHE B CA 1
ATOM 5521 C C . PHE B 1 241 ? -7.246 46.156 9.508 1 95.25 241 PHE B C 1
ATOM 5523 O O . PHE B 1 241 ? -6.449 45.375 8.977 1 95.25 241 PHE B O 1
ATOM 5530 N N . ARG B 1 242 ? -7.406 47.344 9.102 1 93.44 242 ARG B N 1
ATOM 5531 C CA . ARG B 1 242 ? -6.664 47.906 7.984 1 93.44 242 ARG B CA 1
ATOM 5532 C C . ARG B 1 242 ? -6.719 47 6.766 1 93.44 242 ARG B C 1
ATOM 5534 O O . ARG B 1 242 ? -5.68 46.594 6.234 1 93.44 242 ARG B O 1
ATOM 5541 N N . LEU B 1 243 ? -7.875 46.656 6.266 1 94.31 243 LEU B N 1
ATOM 5542 C CA . LEU B 1 243 ? -8.047 45.719 5.168 1 94.31 243 LEU B CA 1
ATOM 5543 C C . LEU B 1 243 ? -7.727 46.375 3.83 1 94.31 243 LEU B C 1
ATOM 5545 O O . LEU B 1 243 ? -8.055 47.562 3.617 1 94.31 243 LEU B O 1
ATOM 5549 N N . CYS B 1 244 ? -7.102 45.656 3 1 92.88 244 CYS B N 1
ATOM 5550 C CA . CYS B 1 244 ? -6.727 46.156 1.685 1 92.88 244 CYS B CA 1
ATOM 5551 C C . CYS B 1 244 ? -7.953 46.344 0.798 1 92.88 244 CYS B C 1
ATOM 5553 O O . CYS B 1 244 ? -7.941 47.125 -0.139 1 92.88 244 CYS B O 1
ATOM 5555 N N . LYS B 1 245 ? -8.93 45.5 1.025 1 93.12 245 LYS B N 1
ATOM 5556 C CA . LYS B 1 245 ? -10.164 45.5 0.245 1 93.12 245 LYS B CA 1
ATOM 5557 C C . LYS B 1 245 ? -11.391 45.5 1.154 1 93.12 245 LYS B C 1
ATOM 5559 O O . LYS B 1 245 ? -11.312 45.094 2.318 1 93.12 245 LYS B O 1
ATOM 5564 N N . PRO B 1 246 ? -12.508 46 0.52 1 92.75 246 PRO B N 1
ATOM 5565 C CA . PRO B 1 246 ? -13.734 45.906 1.312 1 92.75 246 PRO B CA 1
ATOM 5566 C C . PRO B 1 246 ? -14.094 44.5 1.715 1 92.75 246 PRO B C 1
ATOM 5568 O O . PRO B 1 246 ? -13.883 43.562 0.942 1 92.75 246 PRO B O 1
ATOM 5571 N N . LEU B 1 247 ? -14.641 44.406 2.846 1 92 247 LEU B N 1
ATOM 5572 C CA . LEU B 1 247 ? -15.008 43.094 3.396 1 92 247 LEU B CA 1
ATOM 5573 C C . LEU B 1 247 ? -16.219 42.531 2.666 1 92 247 LEU B C 1
ATOM 5575 O O . LEU B 1 247 ? -17.281 43.125 2.654 1 92 247 LEU B O 1
ATOM 5579 N N . PRO B 1 248 ? -16.062 41.438 2.002 1 86.31 248 PRO B N 1
ATOM 5580 C CA . PRO B 1 248 ? -17.219 40.812 1.351 1 86.31 248 PRO B CA 1
ATOM 5581 C C . PRO B 1 248 ? -18.25 40.281 2.35 1 86.31 248 PRO B C 1
ATOM 5583 O O . PRO B 1 248 ? -19.438 40.25 2.051 1 86.31 248 PRO B O 1
ATOM 5586 N N . GLY B 1 249 ? -17.828 39.812 3.488 1 87.62 249 GLY B N 1
ATOM 5587 C CA . GLY B 1 249 ? -18.641 39.281 4.578 1 87.62 249 GLY B CA 1
ATOM 5588 C C . GLY B 1 249 ? -17.875 39.094 5.863 1 87.62 249 GLY B C 1
ATOM 5589 O O . GLY B 1 249 ? -16.656 38.875 5.836 1 87.62 249 GLY B O 1
ATOM 5590 N N . ARG B 1 250 ? -18.578 39.125 6.918 1 90.31 250 ARG B N 1
ATOM 5591 C CA . ARG B 1 250 ? -17.953 39.031 8.234 1 90.31 250 ARG B CA 1
ATOM 5592 C C . ARG B 1 250 ? -17.297 37.656 8.414 1 90.31 250 ARG B C 1
ATOM 5594 O O . ARG B 1 250 ? -16.266 37.562 9.078 1 90.31 250 ARG B O 1
ATOM 5601 N N . GLN B 1 251 ? -17.891 36.719 7.738 1 89.31 251 GLN B N 1
ATOM 5602 C CA . GLN B 1 251 ? -17.391 35.375 7.91 1 89.31 251 GLN B CA 1
ATOM 5603 C C . GLN B 1 251 ? -15.969 35.25 7.359 1 89.31 251 GLN B C 1
ATOM 5605 O O . GLN B 1 251 ? -15.148 34.5 7.906 1 89.31 251 GLN B O 1
ATOM 5610 N N . GLN B 1 252 ? -15.703 35.938 6.34 1 90.25 252 GLN B N 1
ATOM 5611 C CA . GLN B 1 252 ? -14.367 35.906 5.758 1 90.25 252 GLN B CA 1
ATOM 5612 C C . GLN B 1 252 ? -13.328 36.469 6.727 1 90.25 252 GLN B C 1
ATOM 5614 O O . GLN B 1 252 ? -12.211 35.938 6.801 1 90.25 252 GLN B O 1
ATOM 5619 N N . LEU B 1 253 ? -13.695 37.5 7.359 1 93.12 253 LEU B N 1
ATOM 5620 C CA . LEU B 1 253 ? -12.797 38.062 8.359 1 93.12 253 LEU B CA 1
ATOM 5621 C C . LEU B 1 253 ? -12.586 37.125 9.523 1 93.12 253 LEU B C 1
ATOM 5623 O O . LEU B 1 253 ? -11.461 36.938 9.984 1 93.12 253 LEU B O 1
ATOM 5627 N N . VAL B 1 254 ? -13.648 36.531 9.984 1 93.5 254 VAL B N 1
ATOM 5628 C CA . VAL B 1 254 ? -13.594 35.562 11.086 1 93.5 254 VAL B CA 1
ATOM 5629 C C . VAL B 1 254 ? -12.695 34.375 10.711 1 93.5 254 VAL B C 1
ATOM 5631 O O . VAL B 1 254 ? -11.859 33.969 11.508 1 93.5 254 VAL B O 1
ATOM 5634 N N . ASP B 1 255 ? -12.812 33.969 9.492 1 90.5 255 ASP B N 1
ATOM 5635 C CA . ASP B 1 255 ? -12 32.844 9.016 1 90.5 255 ASP B CA 1
ATOM 5636 C C . ASP B 1 255 ? -10.523 33.219 8.953 1 90.5 255 ASP B C 1
ATOM 5638 O O . ASP B 1 255 ? -9.656 32.438 9.336 1 90.5 255 ASP B O 1
ATOM 5642 N N . TRP B 1 256 ? -10.305 34.344 8.438 1 91 256 TRP B N 1
ATOM 5643 C CA . TRP B 1 256 ? -8.938 34.844 8.32 1 91 256 TRP B CA 1
ATOM 5644 C C . TRP B 1 256 ? -8.266 34.938 9.688 1 91 256 TRP B C 1
ATOM 5646 O O . TRP B 1 256 ? -7.137 34.469 9.859 1 91 256 TRP B O 1
ATOM 5656 N N . ILE B 1 257 ? -8.961 35.5 10.664 1 94.62 257 ILE B N 1
ATOM 5657 C CA . ILE B 1 257 ? -8.438 35.656 12.016 1 94.62 257 ILE B CA 1
ATOM 5658 C C . ILE B 1 257 ? -8.242 34.281 12.648 1 94.62 257 ILE B C 1
ATOM 5660 O O . ILE B 1 257 ? -7.191 34 13.242 1 94.62 257 ILE B O 1
ATOM 5664 N N . SER B 1 258 ? -9.234 33.406 12.516 1 94.19 258 SER B N 1
ATOM 5665 C CA . SER B 1 258 ? -9.188 32.094 13.109 1 94.19 258 SER B CA 1
ATOM 5666 C C . SER B 1 258 ? -8.008 31.281 12.57 1 94.19 258 SER B C 1
ATOM 5668 O O . SER B 1 258 ? -7.32 30.594 13.328 1 94.19 258 SER B O 1
ATOM 5670 N N . ASN B 1 259 ? -7.801 31.375 11.312 1 91.75 259 ASN B N 1
ATOM 5671 C CA . ASN B 1 259 ? -6.684 30.672 10.695 1 91.75 259 ASN B CA 1
ATOM 5672 C C . ASN B 1 259 ? -5.344 31.156 11.242 1 91.75 259 ASN B C 1
ATOM 5674 O O . ASN B 1 259 ? -4.449 30.359 11.516 1 91.75 259 ASN B O 1
ATOM 5678 N N . GLY B 1 260 ? -5.227 32.438 11.312 1 92.19 260 GLY B N 1
ATOM 5679 C CA . GLY B 1 260 ? -4.004 33 11.867 1 92.19 260 GLY B CA 1
ATOM 5680 C C . GLY B 1 260 ? -3.723 32.531 13.289 1 92.19 260 GLY B C 1
ATOM 5681 O O . GLY B 1 260 ? -2.59 32.188 13.617 1 92.19 260 GLY B O 1
ATOM 5682 N N . LEU B 1 261 ? -4.75 32.594 14.133 1 95.5 261 LEU B N 1
ATOM 5683 C CA . LEU B 1 261 ? -4.598 32.188 15.523 1 95.5 261 LEU B CA 1
ATOM 5684 C C . LEU B 1 261 ? -4.27 30.703 15.625 1 95.5 261 LEU B C 1
ATOM 5686 O O . LEU B 1 261 ? -3.492 30.297 16.484 1 95.5 261 LEU B O 1
ATOM 5690 N N . ALA B 1 262 ? -4.836 29.938 14.75 1 94.5 262 ALA B N 1
ATOM 5691 C CA . ALA B 1 262 ? -4.551 28.5 14.727 1 94.5 262 ALA B CA 1
ATOM 5692 C C . ALA B 1 262 ? -3.094 28.234 14.359 1 94.5 262 ALA B C 1
ATOM 5694 O O . ALA B 1 262 ? -2.424 27.422 15 1 94.5 262 ALA B O 1
ATOM 5695 N N . TYR B 1 263 ? -2.637 28.875 13.312 1 93.25 263 TYR B N 1
ATOM 5696 C CA . TYR B 1 263 ? -1.245 28.719 12.906 1 93.25 263 TYR B CA 1
ATOM 5697 C C . TYR B 1 263 ? -0.301 29.188 14.016 1 93.25 263 TYR B C 1
ATOM 5699 O O . TYR B 1 263 ? 0.754 28.578 14.227 1 93.25 263 TYR B O 1
ATOM 5707 N N . GLU B 1 264 ? -0.708 30.25 14.633 1 94.75 264 GLU B N 1
ATOM 5708 C CA . GLU B 1 264 ? 0.118 30.766 15.719 1 94.75 264 GLU B CA 1
ATOM 5709 C C . GLU B 1 264 ? 0.284 29.75 16.828 1 94.75 264 GLU B C 1
ATOM 5711 O O . GLU B 1 264 ? 1.388 29.547 17.344 1 94.75 264 GLU B O 1
ATOM 5716 N N . ALA B 1 265 ? -0.812 29.156 17.234 1 96.12 265 ALA B N 1
ATOM 5717 C CA . ALA B 1 265 ? -0.749 28.094 18.234 1 96.12 265 ALA B CA 1
ATOM 5718 C C . ALA B 1 265 ? 0.144 26.953 17.781 1 96.12 265 ALA B C 1
ATOM 5720 O O . ALA B 1 265 ? 0.898 26.375 18.578 1 96.12 265 ALA B O 1
ATOM 5721 N N . MET B 1 266 ? 0.025 26.562 16.547 1 95.75 266 MET B N 1
ATOM 5722 C CA . MET B 1 266 ? 0.795 25.469 15.961 1 95.75 266 MET B CA 1
ATOM 5723 C C . MET B 1 266 ? 2.293 25.734 16.062 1 95.75 266 MET B C 1
ATOM 5725 O O . MET B 1 266 ? 3.068 24.828 16.391 1 95.75 266 MET B O 1
ATOM 5729 N N . VAL B 1 267 ? 2.693 27.016 15.828 1 95.19 267 VAL B N 1
ATOM 5730 C CA . VAL B 1 267 ? 4.121 27.328 15.781 1 95.19 267 VAL B CA 1
ATOM 5731 C C . VAL B 1 267 ? 4.516 28.125 17.031 1 95.19 267 VAL B C 1
ATOM 5733 O O . VAL B 1 267 ? 5.348 29.031 16.953 1 95.19 267 VAL B O 1
ATOM 5736 N N . ASP B 1 268 ? 3.906 27.875 18.141 1 96.75 268 ASP B N 1
ATOM 5737 C CA . ASP B 1 268 ? 4.246 28.531 19.391 1 96.75 268 ASP B CA 1
ATOM 5738 C C . ASP B 1 268 ? 5.594 28.047 19.922 1 96.75 268 ASP B C 1
ATOM 5740 O O . ASP B 1 268 ? 5.676 27.516 21.031 1 96.75 268 ASP B O 1
ATOM 5744 N N . TYR B 1 269 ? 6.641 28.406 19.203 1 96.06 269 TYR B N 1
ATOM 5745 C CA . TYR B 1 269 ? 8 27.969 19.5 1 96.06 269 TYR B CA 1
ATOM 5746 C C . TYR B 1 269 ? 8.648 28.844 20.562 1 96.06 269 TYR B C 1
ATOM 5748 O O . TYR B 1 269 ? 8.289 30.016 20.688 1 96.06 269 TYR B O 1
ATOM 5756 N N . PRO B 1 270 ? 9.633 28.297 21.266 1 95.81 270 PRO B N 1
ATOM 5757 C CA . PRO B 1 270 ? 10.352 29.078 22.266 1 95.81 270 PRO B CA 1
ATOM 5758 C C . PRO B 1 270 ? 11.398 30 21.656 1 95.81 270 PRO B C 1
ATOM 5760 O O . PRO B 1 270 ? 12.031 30.797 22.359 1 95.81 270 PRO B O 1
ATOM 5763 N N . THR B 1 271 ? 11.633 29.875 20.359 1 93.62 271 THR B N 1
ATOM 5764 C CA . THR B 1 271 ? 12.594 30.703 19.641 1 93.62 271 THR B CA 1
ATOM 5765 C C . THR B 1 271 ? 11.914 31.453 18.5 1 93.62 271 THR B C 1
ATOM 5767 O O . THR B 1 271 ? 10.898 30.984 17.969 1 93.62 271 THR B O 1
ATOM 5770 N N . GLU B 1 272 ? 12.469 32.594 18.188 1 91.94 272 GLU B N 1
ATOM 5771 C CA . GLU B 1 272 ? 12.008 33.281 16.984 1 91.94 272 GLU B CA 1
ATOM 5772 C C . GLU B 1 272 ? 12.117 32.375 15.75 1 91.94 272 GLU B C 1
ATOM 5774 O O . GLU B 1 272 ? 13.102 31.656 15.594 1 91.94 272 GLU B O 1
ATOM 5779 N N . ALA B 1 273 ? 11.039 32.375 14.984 1 85.25 273 ALA B N 1
ATOM 5780 C CA . ALA B 1 273 ? 11.055 31.531 13.805 1 85.25 273 ALA B CA 1
ATOM 5781 C C . ALA B 1 273 ? 10.25 32.156 12.664 1 85.25 273 ALA B C 1
ATOM 5783 O O . ALA B 1 273 ? 9.328 32.938 12.898 1 85.25 273 ALA B O 1
ATOM 5784 N N . SER B 1 274 ? 10.641 31.812 11.461 1 83.12 274 SER B N 1
ATOM 5785 C CA . SER B 1 274 ? 9.977 32.312 10.258 1 83.12 274 SER B CA 1
ATOM 5786 C C . SER B 1 274 ? 9.5 31.172 9.375 1 83.12 274 SER B C 1
ATOM 5788 O O . SER B 1 274 ? 9.641 31.219 8.148 1 83.12 274 SER B O 1
ATOM 5790 N N . PHE B 1 275 ? 8.938 30.188 9.93 1 82.5 275 PHE B N 1
ATOM 5791 C CA . PHE B 1 275 ? 8.477 29 9.211 1 82.5 275 PHE B CA 1
ATOM 5792 C C . PHE B 1 275 ? 7.211 29.297 8.414 1 82.5 275 PHE B C 1
ATOM 5794 O O . PHE B 1 275 ? 7.164 29.078 7.203 1 82.5 275 PHE B O 1
ATOM 5801 N N . VAL B 1 276 ? 6.199 29.859 9.055 1 84.88 276 VAL B N 1
ATOM 5802 C CA . VAL B 1 276 ? 4.957 30.219 8.383 1 84.88 276 VAL B CA 1
ATOM 5803 C C . VAL B 1 276 ? 4.891 31.734 8.219 1 84.88 276 VAL B C 1
ATOM 5805 O O . VAL B 1 276 ? 4.32 32.25 7.246 1 84.88 276 VAL B O 1
ATOM 5808 N N . GLN B 1 277 ? 5.266 32.438 9.211 1 86.56 277 GLN B N 1
ATOM 5809 C CA . GLN B 1 277 ? 5.434 33.875 9.32 1 86.56 277 GLN B CA 1
ATOM 5810 C C . GLN B 1 277 ? 6.613 34.219 10.227 1 86.56 277 GLN B C 1
ATOM 5812 O O . GLN B 1 277 ? 7.031 33.406 11.047 1 86.56 277 GLN B O 1
ATOM 5817 N N . PRO B 1 278 ? 7.211 35.375 9.906 1 89.19 278 PRO B N 1
ATOM 5818 C CA . PRO B 1 278 ? 8.164 35.812 10.93 1 89.19 278 PRO B CA 1
ATOM 5819 C C . PRO B 1 278 ? 7.492 36.062 12.281 1 89.19 278 PRO B C 1
ATOM 5821 O O . PRO B 1 278 ? 6.625 36.938 12.383 1 89.19 278 PRO B O 1
ATOM 5824 N N . LEU B 1 279 ? 7.871 35.344 13.281 1 93.62 279 LEU B N 1
ATOM 5825 C CA . LEU B 1 279 ? 7.203 35.406 14.57 1 93.62 279 LEU B CA 1
ATOM 5826 C C . LEU B 1 279 ? 8.219 35.5 15.711 1 93.62 279 LEU B C 1
ATOM 5828 O O . LEU B 1 279 ? 9.305 34.906 15.609 1 93.62 279 LEU B O 1
ATOM 5832 N N . PRO B 1 280 ? 7.93 36.25 16.781 1 94.38 280 PRO B N 1
ATOM 5833 C CA . PRO B 1 2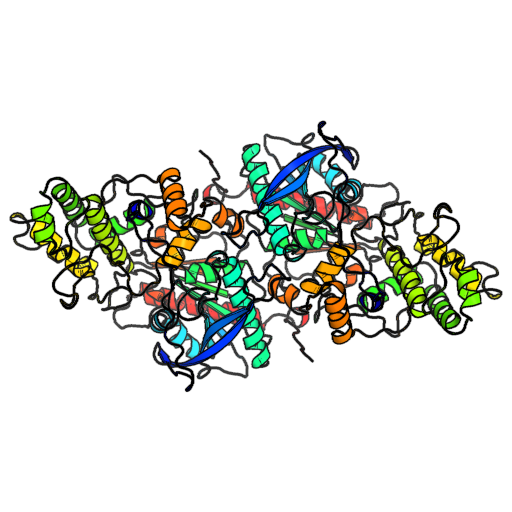80 ? 8.773 36.219 17.984 1 94.38 280 PRO B CA 1
ATOM 5834 C C . PRO B 1 280 ? 8.695 34.875 18.719 1 94.38 280 PRO B C 1
ATOM 5836 O O . PRO B 1 280 ? 7.863 34.031 18.391 1 94.38 280 PRO B O 1
ATOM 5839 N N . ALA B 1 281 ? 9.641 34.688 19.625 1 95.5 281 ALA B N 1
ATOM 5840 C CA . ALA B 1 281 ? 9.516 33.562 20.531 1 95.5 281 ALA B CA 1
ATOM 5841 C C . ALA B 1 281 ? 8.195 33.625 21.297 1 95.5 281 ALA B C 1
ATOM 5843 O O . ALA B 1 281 ? 7.762 34.688 21.719 1 95.5 281 ALA B O 1
ATOM 5844 N N . TRP B 1 282 ? 7.602 32.469 21.406 1 96.75 282 TRP B N 1
ATOM 5845 C CA . TRP B 1 282 ? 6.332 32.344 22.109 1 96.75 282 TRP B CA 1
ATOM 5846 C C . TRP B 1 282 ? 5.316 33.375 21.594 1 96.75 282 TRP B C 1
ATOM 5848 O O . TRP B 1 282 ? 4.812 34.188 22.344 1 96.75 282 TRP B O 1
ATOM 5858 N N . PRO B 1 283 ? 4.953 33.219 20.391 1 96.94 283 PRO B N 1
ATOM 5859 C CA . PRO B 1 283 ? 4.062 34.219 19.781 1 96.94 283 PRO B CA 1
ATOM 5860 C C . PRO B 1 283 ? 2.686 34.25 20.438 1 96.94 283 PRO B C 1
ATOM 5862 O O . PRO B 1 283 ? 2.035 35.312 20.453 1 96.94 283 PRO B O 1
ATOM 5865 N N . VAL B 1 284 ? 2.195 33.156 20.953 1 98 284 VAL B N 1
ATOM 5866 C CA . VAL B 1 284 ? 0.902 33.125 21.641 1 98 284 VAL B CA 1
ATOM 5867 C C . VAL B 1 284 ? 0.951 34.031 22.875 1 98 284 VAL B C 1
ATOM 5869 O O . VAL B 1 284 ? -0.007 34.75 23.156 1 98 284 VAL B O 1
ATOM 5872 N N . ASN B 1 285 ? 2.053 34 23.609 1 97.62 285 ASN B N 1
ATOM 5873 C CA . ASN B 1 285 ? 2.225 34.906 24.734 1 97.62 285 ASN B CA 1
ATOM 5874 C C . ASN B 1 285 ? 2.156 36.375 24.297 1 97.62 285 ASN B C 1
ATOM 5876 O O . ASN B 1 285 ? 1.506 37.188 24.953 1 97.62 285 ASN B O 1
ATOM 5880 N N . ALA B 1 286 ? 2.846 36.625 23.219 1 96.94 286 ALA B N 1
ATOM 5881 C CA . ALA B 1 286 ? 2.854 38 22.703 1 96.94 286 ALA B CA 1
ATOM 5882 C C . ALA B 1 286 ? 1.442 38.438 22.344 1 96.94 286 ALA B C 1
ATOM 5884 O O . ALA B 1 286 ? 1.062 39.594 22.609 1 96.94 286 ALA B O 1
ATOM 5885 N N . THR B 1 287 ? 0.721 37.594 21.75 1 97.75 287 THR B N 1
ATOM 5886 C CA . THR B 1 287 ? -0.651 37.906 21.344 1 97.75 287 THR B CA 1
ATOM 5887 C C . THR B 1 287 ? -1.531 38.125 22.562 1 97.75 287 THR B C 1
ATOM 5889 O O . THR B 1 287 ? -2.275 39.094 22.625 1 97.75 287 THR B O 1
ATOM 5892 N N . CYS B 1 288 ? -1.458 37.25 23.516 1 97.88 288 CYS B N 1
ATOM 5893 C CA . CYS B 1 288 ? -2.273 37.375 24.719 1 97.88 288 CYS B CA 1
ATOM 5894 C C . CYS B 1 288 ? -1.898 38.625 25.5 1 97.88 288 CYS B C 1
ATOM 5896 O O . CYS B 1 288 ? -2.766 39.312 26.078 1 97.88 288 CYS B O 1
ATOM 5898 N N . ASP B 1 289 ? -0.634 38.938 25.531 1 96.88 289 ASP B N 1
ATOM 5899 C CA . ASP B 1 289 ? -0.189 40.188 26.188 1 96.88 289 ASP B CA 1
ATOM 5900 C C . ASP B 1 289 ? -0.789 41.406 25.516 1 96.88 289 ASP B C 1
ATOM 5902 O O . ASP B 1 289 ? -1.167 42.375 26.188 1 96.88 289 ASP B O 1
ATOM 5906 N N . ALA B 1 290 ? -0.85 41.344 24.234 1 96.12 290 ALA B N 1
ATOM 5907 C CA . ALA B 1 290 ? -1.415 42.469 23.484 1 96.12 290 ALA B CA 1
ATOM 5908 C C . ALA B 1 290 ? -2.916 42.594 23.734 1 96.12 290 ALA B C 1
ATOM 5910 O O . ALA B 1 290 ? -3.432 43.719 23.906 1 96.12 290 ALA B O 1
ATOM 5911 N N . ILE B 1 291 ? -3.613 41.531 23.781 1 97.12 291 ILE B N 1
ATOM 5912 C CA . ILE B 1 291 ? -5.07 41.5 23.891 1 97.12 291 ILE B CA 1
ATOM 5913 C C . ILE B 1 291 ? -5.492 41.875 25.312 1 97.12 291 ILE B C 1
ATOM 5915 O O . ILE B 1 291 ? -6.512 42.531 25.5 1 97.12 291 ILE B O 1
ATOM 5919 N N . MET B 1 292 ? -4.672 41.5 26.25 1 95.25 292 MET B N 1
ATOM 5920 C CA . MET B 1 292 ? -5.055 41.688 27.656 1 95.25 292 MET B CA 1
ATOM 5921 C C . MET B 1 292 ? -4.207 42.75 28.312 1 95.25 292 MET B C 1
ATOM 5923 O O . MET B 1 292 ? -4.078 42.781 29.547 1 95.25 292 MET B O 1
ATOM 5927 N N . GLY B 1 293 ? -3.566 43.5 27.547 1 91.38 293 GLY B N 1
ATOM 5928 C CA . GLY B 1 293 ? -2.711 44.531 28.094 1 91.38 293 GLY B CA 1
ATOM 5929 C C . GLY B 1 293 ? -3.48 45.594 28.844 1 91.38 293 GLY B C 1
ATOM 5930 O O . GLY B 1 293 ? -4.715 45.594 28.844 1 91.38 293 GLY B O 1
ATOM 5931 N N . ASP B 1 294 ? -2.678 46.5 29.375 1 88.44 294 ASP B N 1
ATOM 5932 C CA . ASP B 1 294 ? -3.252 47.594 30.125 1 88.44 294 ASP B CA 1
ATOM 5933 C C . ASP B 1 294 ? -4.07 48.5 29.203 1 88.44 294 ASP B C 1
ATOM 5935 O O . ASP B 1 294 ? -3.65 48.812 28.094 1 88.44 294 ASP B O 1
ATOM 5939 N N . GLY B 1 295 ? -5.273 48.938 29.578 1 87.94 295 GLY B N 1
ATOM 5940 C CA . GLY B 1 295 ? -6.102 49.875 28.812 1 87.94 295 GLY B CA 1
ATOM 5941 C C . GLY B 1 295 ? -7.035 49.156 27.844 1 87.94 295 GLY B C 1
ATOM 5942 O O . GLY B 1 295 ? -7.891 49.781 27.219 1 87.94 295 GLY B O 1
ATOM 5943 N N . CYS B 1 296 ? -6.938 47.875 27.75 1 89.44 296 CYS B N 1
ATOM 5944 C CA . CYS B 1 296 ? -7.695 47.125 26.734 1 89.44 296 CYS B CA 1
ATOM 5945 C C . CYS B 1 296 ? -9.164 47 27.141 1 89.44 296 CYS B C 1
ATOM 5947 O O . CYS B 1 296 ? -10.023 46.75 26.297 1 89.44 296 CYS B O 1
ATOM 5949 N N . ASP B 1 297 ? -9.438 47.312 28.344 1 86.69 297 ASP B N 1
ATOM 5950 C CA . ASP B 1 297 ? -10.828 47.344 28.781 1 86.69 297 ASP B CA 1
ATOM 5951 C C . ASP B 1 297 ? -11.594 48.469 28.078 1 86.69 297 ASP B C 1
ATOM 5953 O O . ASP B 1 297 ? -12.789 48.344 27.812 1 86.69 297 ASP B O 1
ATOM 5957 N N . ASP B 1 298 ? -10.891 49.562 27.75 1 89.81 298 ASP B N 1
ATOM 5958 C CA . ASP B 1 298 ? -11.516 50.719 27.156 1 89.81 298 ASP B CA 1
ATOM 5959 C C . ASP B 1 298 ? -11.688 50.562 25.656 1 89.81 298 ASP B C 1
ATOM 5961 O O . ASP B 1 298 ? -12.617 51.125 25.062 1 89.81 298 ASP B O 1
ATOM 5965 N N . ASP B 1 299 ? -10.852 49.812 25.094 1 91.12 299 ASP B N 1
ATOM 5966 C CA . ASP B 1 299 ? -10.922 49.594 23.656 1 91.12 299 ASP B CA 1
ATOM 5967 C C . ASP B 1 299 ? -10.539 48.156 23.281 1 91.12 299 ASP B C 1
ATOM 5969 O O . ASP B 1 299 ? -9.516 47.938 22.641 1 91.12 299 ASP B O 1
ATOM 5973 N N . PRO B 1 300 ? -11.414 47.281 23.531 1 92.81 300 PRO B N 1
ATOM 5974 C CA . PRO B 1 300 ? -11.078 45.875 23.344 1 92.81 300 PRO B CA 1
ATOM 5975 C C . PRO B 1 300 ? -10.828 45.5 21.875 1 92.81 300 PRO B C 1
ATOM 5977 O O . PRO B 1 300 ? -10.016 44.625 21.578 1 92.81 300 PRO B O 1
ATOM 5980 N N . LEU B 1 301 ? -11.516 46.156 20.953 1 94.5 301 LEU B N 1
ATOM 5981 C CA . LEU B 1 301 ? -11.344 45.844 19.547 1 94.5 301 LEU B CA 1
ATOM 5982 C C . LEU B 1 301 ? -9.93 46.188 19.078 1 94.5 301 LEU B C 1
ATOM 5984 O O . LEU B 1 301 ? -9.297 45.406 18.375 1 94.5 301 LEU B O 1
ATOM 5988 N N . SER B 1 302 ? -9.484 47.375 19.453 1 94.12 302 SER B N 1
ATOM 5989 C CA . SER B 1 302 ? -8.141 47.781 19.062 1 94.12 302 SER B CA 1
ATOM 5990 C C . SER B 1 302 ? -7.082 46.844 19.656 1 94.12 302 SER B C 1
ATOM 5992 O O . SER B 1 302 ? -6.07 46.562 19.016 1 94.12 302 SER B O 1
ATOM 5994 N N . CYS B 1 303 ? -7.266 46.406 20.859 1 96.31 303 CYS B N 1
ATOM 5995 C CA . CYS B 1 303 ? -6.336 45.469 21.5 1 96.31 303 CYS B CA 1
ATOM 5996 C C . CYS B 1 303 ? -6.367 44.125 20.797 1 96.31 303 CYS B C 1
ATOM 5998 O O . CYS B 1 303 ? -5.328 43.469 20.625 1 96.31 303 CYS B O 1
ATOM 6000 N N . PHE B 1 304 ? -7.605 43.719 20.438 1 97.31 304 PHE B N 1
ATOM 6001 C CA . PHE B 1 304 ? -7.727 42.469 19.703 1 97.31 304 PHE B CA 1
ATOM 6002 C C . PHE B 1 304 ? -7.004 42.562 18.359 1 97.31 304 PHE B C 1
ATOM 6004 O O . PHE B 1 304 ? -6.297 41.625 17.969 1 97.31 304 PHE B O 1
ATOM 6011 N N . VAL B 1 305 ? -7.133 43.625 17.656 1 96 305 VAL B N 1
ATOM 6012 C CA . VAL B 1 305 ? -6.465 43.844 16.375 1 96 305 VAL B CA 1
ATOM 6013 C C . VAL B 1 305 ? -4.949 43.812 16.578 1 96 305 VAL B C 1
ATOM 6015 O O . VAL B 1 305 ? -4.219 43.25 15.758 1 96 305 VAL B O 1
ATOM 6018 N N . ALA B 1 306 ? -4.469 44.406 17.672 1 94.88 306 ALA B N 1
ATOM 6019 C CA . ALA B 1 306 ? -3.045 44.375 17.984 1 94.88 306 ALA B CA 1
ATOM 6020 C C . ALA B 1 306 ? -2.547 42.969 18.203 1 94.88 306 ALA B C 1
ATOM 6022 O O . ALA B 1 306 ? -1.44 42.625 17.781 1 94.88 306 ALA B O 1
ATOM 6023 N N . GLY B 1 307 ? -3.311 42.188 18.875 1 96.69 307 GLY B N 1
ATOM 6024 C CA . GLY B 1 307 ? -2.969 40.781 19.078 1 96.69 307 GLY B CA 1
ATOM 6025 C C . GLY B 1 307 ? -2.91 40 17.781 1 96.69 307 GLY B C 1
ATOM 6026 O O . GLY B 1 307 ? -1.956 39.25 17.531 1 96.69 307 GLY B O 1
ATOM 6027 N N . VAL B 1 308 ? -3.947 40.094 16.953 1 95.69 308 VAL B N 1
ATOM 6028 C CA . VAL B 1 308 ? -4.023 39.406 15.664 1 95.69 308 VAL B CA 1
ATOM 6029 C C . VAL B 1 308 ? -2.834 39.812 14.797 1 95.69 308 VAL B C 1
ATOM 6031 O O . VAL B 1 308 ? -2.311 39 14.031 1 95.69 308 VAL B O 1
ATOM 6034 N N . SER B 1 309 ? -2.322 41 14.93 1 94.06 309 SER B N 1
ATOM 6035 C CA . SER B 1 309 ? -1.229 41.531 14.125 1 94.06 309 SER B CA 1
ATOM 6036 C C . SER B 1 309 ? 0.097 40.875 14.477 1 94.06 309 SER B C 1
ATOM 6038 O O . SER B 1 309 ? 1.063 40.969 13.719 1 94.06 309 SER B O 1
ATOM 6040 N N . VAL B 1 310 ? 0.16 40.281 15.656 1 94.38 310 VAL B N 1
ATOM 6041 C CA . VAL B 1 310 ? 1.372 39.562 16 1 94.38 310 VAL B CA 1
ATOM 6042 C C . VAL B 1 310 ? 1.635 38.469 14.953 1 94.38 310 VAL B C 1
ATOM 6044 O O . VAL B 1 310 ? 2.771 38.281 14.508 1 94.38 310 VAL B O 1
ATOM 6047 N N . TYR B 1 311 ? 0.599 37.812 14.5 1 92.62 311 TYR B N 1
ATOM 6048 C CA . TYR B 1 311 ? 0.774 36.75 13.5 1 92.62 311 TYR B CA 1
ATOM 6049 C C . TYR B 1 311 ? 0.972 37.375 12.109 1 92.62 311 TYR B C 1
ATOM 6051 O O . TYR B 1 311 ? 1.824 36.906 11.344 1 92.62 311 TYR B O 1
ATOM 6059 N N . PHE B 1 312 ? 0.223 38.312 11.781 1 89.94 312 PHE B N 1
ATOM 6060 C CA . PHE B 1 312 ? 0.151 38.781 10.398 1 89.94 312 PHE B CA 1
ATOM 6061 C C . PHE B 1 312 ? 1.162 39.875 10.148 1 89.94 312 PHE B C 1
ATOM 6063 O O . PHE B 1 312 ? 1.496 40.188 8.992 1 89.94 312 PHE B O 1
ATOM 6070 N N . ASN B 1 313 ? 1.672 40.531 11.172 1 86.06 313 ASN B N 1
ATOM 6071 C CA . ASN B 1 313 ? 2.568 41.656 10.961 1 86.06 313 ASN B CA 1
ATOM 6072 C C . ASN B 1 313 ? 3.438 41.906 12.18 1 86.06 313 ASN B C 1
ATOM 6074 O O . ASN B 1 313 ? 3.531 43.062 12.648 1 86.06 313 ASN B O 1
ATOM 6078 N N . SER B 1 314 ? 3.961 40.969 12.664 1 78.75 314 SER B N 1
ATOM 6079 C CA . SER B 1 314 ? 4.746 41.094 13.891 1 78.75 314 SER B CA 1
ATOM 6080 C C . SER B 1 314 ? 5.93 42.031 13.672 1 78.75 314 SER B C 1
ATOM 6082 O O . SER B 1 314 ? 6.371 42.719 14.609 1 78.75 314 SER B O 1
ATOM 6084 N N . THR B 1 315 ? 6.496 42 12.508 1 78.25 315 THR B N 1
ATOM 6085 C CA . THR B 1 315 ? 7.691 42.781 12.234 1 78.25 315 THR B CA 1
ATOM 6086 C C . THR B 1 315 ? 7.324 44.219 11.812 1 78.25 315 THR B C 1
ATOM 6088 O O . THR B 1 315 ? 8.172 45.094 11.812 1 78.25 315 THR B O 1
ATOM 6091 N N . GLY B 1 316 ? 6.094 44.281 11.391 1 77 316 GLY B N 1
ATOM 6092 C CA . GLY B 1 316 ? 5.672 45.562 10.852 1 77 316 GLY B CA 1
ATOM 6093 C C . GLY B 1 316 ? 5.961 45.688 9.375 1 77 316 GLY B C 1
ATOM 6094 O O . GLY B 1 316 ? 5.703 46.75 8.789 1 77 316 GLY B O 1
ATOM 6095 N N . ASN B 1 317 ? 6.398 44.688 8.797 1 74.88 317 ASN B N 1
ATOM 6096 C CA . ASN B 1 317 ? 6.855 44.781 7.414 1 74.88 317 ASN B CA 1
ATOM 6097 C C . ASN B 1 317 ? 5.902 44.062 6.457 1 74.88 317 ASN B C 1
ATOM 6099 O O . ASN B 1 317 ? 6.254 43.812 5.309 1 74.88 317 ASN B O 1
ATOM 6103 N N . ALA B 1 318 ? 4.727 43.781 6.965 1 77.69 318 ALA B N 1
ATOM 6104 C CA . ALA B 1 318 ? 3.795 43.031 6.121 1 77.69 318 ALA B CA 1
ATOM 6105 C C . ALA B 1 318 ? 3.045 43.969 5.172 1 77.69 318 ALA B C 1
ATOM 6107 O O . ALA B 1 318 ? 2.285 43.5 4.312 1 77.69 318 ALA B O 1
ATOM 6108 N N . GLY B 1 319 ? 3.355 45.344 5.184 1 81.25 319 GLY B N 1
ATOM 6109 C CA . GLY B 1 319 ? 2.682 46.312 4.309 1 81.25 319 GLY B CA 1
ATOM 6110 C C . GLY B 1 319 ? 1.68 47.188 5.039 1 81.25 319 GLY B C 1
ATOM 6111 O O . GLY B 1 319 ? 1.511 47.062 6.254 1 81.25 319 GLY B O 1
ATOM 6112 N N . PRO B 1 320 ? 1.041 47.938 4.238 1 86.31 320 PRO B N 1
ATOM 6113 C CA . PRO B 1 320 ? 0.187 48.969 4.852 1 86.31 320 PRO B CA 1
ATOM 6114 C C . PRO B 1 320 ? -1.219 48.438 5.156 1 86.31 320 PRO B C 1
ATOM 6116 O O . PRO B 1 320 ? -1.978 49.094 5.875 1 86.31 320 PRO B O 1
ATOM 6119 N N . CYS B 1 321 ? -1.53 47.281 4.547 1 90.62 321 CYS B N 1
ATOM 6120 C CA . CYS B 1 321 ? -2.861 46.75 4.77 1 90.62 321 CYS B CA 1
ATOM 6121 C C . CYS B 1 321 ? -2.814 45.219 4.836 1 90.62 321 CYS B C 1
ATOM 6123 O O . CYS B 1 321 ? -1.795 44.625 4.508 1 90.62 321 CYS B O 1
ATOM 6125 N N . ASN B 1 322 ? -3.908 44.688 5.371 1 90.94 322 ASN B N 1
ATOM 6126 C CA . ASN B 1 322 ? -4.059 43.219 5.453 1 90.94 322 ASN B CA 1
ATOM 6127 C C . ASN B 1 322 ? -4.949 42.688 4.328 1 90.94 322 ASN B C 1
ATOM 6129 O O . ASN B 1 322 ? -6.117 43.062 4.227 1 90.94 322 ASN B O 1
ATOM 6133 N N . ASP B 1 323 ? -4.398 41.875 3.469 1 87.81 323 ASP B N 1
ATOM 6134 C CA . ASP B 1 323 ? -5.184 41.188 2.449 1 87.81 323 ASP B CA 1
ATOM 6135 C C . ASP B 1 323 ? -5.699 39.844 2.967 1 87.81 323 ASP B C 1
ATOM 6137 O O . ASP B 1 323 ? -4.941 38.875 3.055 1 87.81 323 ASP B O 1
ATOM 6141 N N . ILE B 1 324 ? -6.934 39.719 3.246 1 86.81 324 ILE B N 1
ATOM 6142 C CA . ILE B 1 324 ? -7.473 38.562 3.918 1 86.81 324 ILE B CA 1
ATOM 6143 C C . ILE B 1 324 ? -7.758 37.469 2.895 1 86.81 324 ILE B C 1
ATOM 6145 O O . ILE B 1 324 ? -8.195 36.375 3.252 1 86.81 324 ILE B O 1
ATOM 6149 N N . ASP B 1 325 ? -7.449 37.75 1.549 1 78.5 325 ASP B N 1
ATOM 6150 C CA . ASP B 1 325 ? -7.621 36.75 0.49 1 78.5 325 ASP B CA 1
ATOM 6151 C C . ASP B 1 325 ? -6.348 35.938 0.29 1 78.5 325 ASP B C 1
ATOM 6153 O O . ASP B 1 325 ? -6.359 34.938 -0.415 1 78.5 325 ASP B O 1
ATOM 6157 N N . VAL B 1 326 ? -5.363 36.406 0.949 1 72.44 326 VAL B N 1
ATOM 6158 C CA . VAL B 1 326 ? -4.09 35.719 0.796 1 72.44 326 VAL B CA 1
ATOM 6159 C C . VAL B 1 326 ? -3.934 34.688 1.897 1 72.44 326 VAL B C 1
ATOM 6161 O O . VAL B 1 326 ? -4.434 34.875 3.01 1 72.44 326 VAL B O 1
ATOM 6164 N N . ASP B 1 327 ? -3.242 33.688 1.519 1 68.62 327 ASP B N 1
ATOM 6165 C CA . ASP B 1 327 ? -3.043 32.562 2.428 1 68.62 327 ASP B CA 1
ATOM 6166 C C . ASP B 1 327 ? -2.273 33 3.676 1 68.62 327 ASP B C 1
ATOM 6168 O O . ASP B 1 327 ? -1.364 33.812 3.594 1 68.62 327 ASP B O 1
ATOM 6172 N N . SER B 1 328 ? -2.656 32.469 4.676 1 70.19 328 SER B N 1
ATOM 6173 C CA . SER B 1 328 ? -2.068 32.781 5.973 1 70.19 328 SER B CA 1
ATOM 6174 C C . SER B 1 328 ? -0.688 32.156 6.121 1 70.19 328 SER B C 1
ATOM 6176 O O . SER B 1 328 ? 0.053 32.469 7.051 1 70.19 328 SER B O 1
ATOM 6178 N N . SER B 1 329 ? -0.442 31.219 5.188 1 70.19 329 SER B N 1
ATOM 6179 C CA . SER B 1 329 ? 0.875 30.578 5.191 1 70.19 329 SER B CA 1
ATOM 6180 C C . SER B 1 329 ? 1.504 30.609 3.801 1 70.19 329 SER B C 1
ATOM 6182 O O . SER B 1 329 ? 1.465 29.625 3.074 1 70.19 329 SER B O 1
ATOM 6184 N N . PRO B 1 330 ? 2.129 31.703 3.457 1 63.72 330 PRO B N 1
ATOM 6185 C CA . PRO B 1 330 ? 2.619 31.859 2.086 1 63.72 330 PRO B CA 1
ATOM 6186 C C . PRO B 1 330 ? 3.711 30.844 1.73 1 63.72 330 PRO B C 1
ATOM 6188 O O . PRO B 1 330 ? 3.959 30.594 0.55 1 63.72 330 PRO B O 1
ATOM 6191 N N . SER B 1 331 ? 4.242 30.266 2.723 1 67.81 331 SER B N 1
ATOM 6192 C CA . SER B 1 331 ? 5.359 29.359 2.471 1 67.81 331 SER B CA 1
ATOM 6193 C C . SER B 1 331 ? 4.867 27.953 2.119 1 67.81 331 SER B C 1
ATOM 6195 O O . SER B 1 331 ? 5.621 27.141 1.581 1 67.81 331 SER B O 1
ATOM 6197 N N . LEU B 1 332 ? 3.717 27.734 2.438 1 74.56 332 LEU B N 1
ATOM 6198 C CA . LEU B 1 332 ? 3.141 26.422 2.152 1 74.56 332 LEU B CA 1
ATOM 6199 C C . LEU B 1 332 ? 2.26 26.469 0.91 1 74.56 332 LEU B C 1
ATOM 6201 O O . LEU B 1 332 ? 1.678 27.516 0.599 1 74.56 332 LEU B O 1
ATOM 6205 N N . ASP B 1 333 ? 2.354 25.391 0.166 1 76.25 333 ASP B N 1
ATOM 6206 C CA . ASP B 1 333 ? 1.471 25.281 -0.992 1 76.25 333 ASP B CA 1
ATOM 6207 C C . ASP B 1 333 ? 0.076 24.828 -0.579 1 76.25 333 ASP B C 1
ATOM 6209 O O . ASP B 1 333 ? -0.224 23.625 -0.622 1 76.25 333 ASP B O 1
ATOM 6213 N N . GLU B 1 334 ? -0.723 25.719 -0.385 1 77.75 334 GLU B N 1
ATOM 6214 C CA . GLU B 1 334 ? -2.049 25.438 0.161 1 77.75 334 GLU B CA 1
ATOM 6215 C C . GLU B 1 334 ? -2.959 24.812 -0.888 1 77.75 334 GLU B C 1
ATOM 6217 O O . GLU B 1 334 ? -3.838 24.016 -0.554 1 77.75 334 GLU B O 1
ATOM 6222 N N . GLN B 1 335 ? -2.695 25.062 -2.072 1 82.31 335 GLN B N 1
ATOM 6223 C CA . GLN B 1 335 ? -3.562 24.516 -3.109 1 82.31 335 GLN B CA 1
ATOM 6224 C C . GLN B 1 335 ? -3.416 23 -3.205 1 82.31 335 GLN B C 1
ATOM 6226 O O . GLN B 1 335 ? -4.41 22.281 -3.316 1 82.31 335 GLN B O 1
ATOM 6231 N N . GLY B 1 336 ? -2.158 22.641 -3.17 1 91.56 336 GLY B N 1
ATOM 6232 C CA . GLY B 1 336 ? -1.927 21.203 -3.205 1 91.56 336 GLY B CA 1
ATOM 6233 C C . GLY B 1 336 ? -2.531 20.469 -2.02 1 91.56 336 GLY B C 1
ATOM 6234 O O . GLY B 1 336 ? -3.141 19.406 -2.182 1 91.56 336 GLY B O 1
ATOM 6235 N N . TRP B 1 337 ? -2.371 21.031 -0.901 1 93.38 337 TRP B N 1
ATOM 6236 C CA . TRP B 1 337 ? -2.941 20.406 0.286 1 93.38 337 TRP B CA 1
ATOM 6237 C C . TRP B 1 337 ? -4.465 20.391 0.219 1 93.38 337 TRP B C 1
ATOM 6239 O O . TRP B 1 337 ? -5.102 19.406 0.594 1 93.38 337 TRP B O 1
ATOM 6249 N N . ASP B 1 338 ? -5.023 21.531 -0.182 1 93.19 338 ASP B N 1
ATOM 6250 C CA . ASP B 1 338 ? -6.477 21.594 -0.289 1 93.19 338 ASP B CA 1
ATOM 6251 C C . ASP B 1 338 ? -7.012 20.516 -1.219 1 93.19 338 ASP B C 1
ATOM 6253 O O . ASP B 1 338 ? -8.078 19.953 -0.976 1 93.19 338 ASP B O 1
ATOM 6257 N N . TYR B 1 339 ? -6.289 20.297 -2.262 1 95.75 339 TYR B N 1
ATOM 6258 C CA . TYR B 1 339 ? -6.691 19.234 -3.166 1 95.75 339 TYR B CA 1
ATOM 6259 C C . TYR B 1 339 ? -6.656 17.875 -2.459 1 95.75 339 TYR B C 1
ATOM 6261 O O . TYR B 1 339 ? -7.59 17.078 -2.582 1 95.75 339 TYR B O 1
ATOM 6269 N N . LEU B 1 340 ? -5.582 17.609 -1.763 1 96.56 340 LEU B N 1
ATOM 6270 C CA . LEU B 1 340 ? -5.492 16.375 -1 1 96.56 340 LEU B CA 1
ATOM 6271 C C . LEU B 1 340 ? -6.652 16.25 -0.018 1 96.56 340 LEU B C 1
ATOM 6273 O O . LEU B 1 340 ? -7.25 15.188 0.112 1 96.56 340 LEU B O 1
ATOM 6277 N N . ALA B 1 341 ? -6.934 17.344 0.644 1 96.06 341 ALA B N 1
ATOM 6278 C CA . ALA B 1 341 ? -8.023 17.375 1.611 1 96.06 341 ALA B CA 1
ATOM 6279 C C . ALA B 1 341 ? -9.367 17.078 0.935 1 96.06 341 ALA B C 1
ATOM 6281 O O . ALA B 1 341 ? -10.258 16.469 1.536 1 96.06 341 ALA B O 1
ATOM 6282 N N . CYS B 1 342 ? -9.492 17.453 -0.327 1 96.56 342 CYS B N 1
ATOM 6283 C CA . CYS B 1 342 ? -10.734 17.297 -1.078 1 96.56 342 CYS B CA 1
ATOM 6284 C C . CYS B 1 342 ? -10.82 15.914 -1.704 1 96.56 342 CYS B C 1
ATOM 6286 O O . CYS B 1 342 ? -11.828 15.578 -2.336 1 96.56 342 CYS B O 1
ATOM 6288 N N . THR B 1 343 ? -9.773 15.117 -1.549 1 96.25 343 THR B N 1
ATOM 6289 C CA . THR B 1 343 ? -9.82 13.797 -2.168 1 96.25 343 THR B CA 1
ATOM 6290 C C . THR B 1 343 ? -9.633 12.703 -1.121 1 96.25 343 THR B C 1
ATOM 6292 O O . THR B 1 343 ? -10.602 12.156 -0.598 1 96.25 343 THR B O 1
ATOM 6295 N N . SER B 1 344 ? -8.406 12.57 -0.64 1 93.88 344 SER B N 1
ATOM 6296 C CA . SER B 1 344 ? -8.102 11.391 0.162 1 93.88 344 SER B CA 1
ATOM 6297 C C . SER B 1 344 ? -7.836 11.766 1.616 1 93.88 344 SER B C 1
ATOM 6299 O O . SER B 1 344 ? -7.805 10.898 2.49 1 93.88 344 SER B O 1
ATOM 6301 N N . MET B 1 345 ? -7.656 13.016 1.918 1 96.25 345 MET B N 1
ATOM 6302 C CA . MET B 1 345 ? -7.25 13.445 3.254 1 96.25 345 MET B CA 1
ATOM 6303 C C . MET B 1 345 ? -8.352 14.258 3.924 1 96.25 345 MET B C 1
ATOM 6305 O O . MET B 1 345 ? -8.102 15.352 4.43 1 96.25 345 MET B O 1
ATOM 6309 N N . VAL B 1 346 ? -9.531 13.711 3.932 1 96.44 346 VAL B N 1
ATOM 6310 C CA . VAL B 1 346 ? -10.648 14.398 4.562 1 96.44 346 VAL B CA 1
ATOM 6311 C C . VAL B 1 346 ? -10.477 14.391 6.082 1 96.44 346 VAL B C 1
ATOM 6313 O O . VAL B 1 346 ? -10.547 13.336 6.715 1 96.44 346 VAL B O 1
ATOM 6316 N N . MET B 1 347 ? -10.25 15.539 6.656 1 96.62 347 MET B N 1
ATOM 6317 C CA . MET B 1 347 ? -10.047 15.711 8.094 1 96.62 347 MET B CA 1
ATOM 6318 C C . MET B 1 347 ? -11.109 16.641 8.688 1 96.62 347 MET B C 1
ATOM 6320 O O . MET B 1 347 ? -10.984 17.859 8.602 1 96.62 347 MET B O 1
ATOM 6324 N N . PRO B 1 348 ? -12.102 16.078 9.328 1 95.44 348 PRO B N 1
ATOM 6325 C CA . PRO B 1 348 ? -13.164 16.922 9.891 1 95.44 348 PRO B CA 1
ATOM 6326 C C . PRO B 1 348 ? -12.633 17.922 10.914 1 95.44 348 PRO B C 1
ATOM 6328 O O . PRO B 1 348 ? -11.836 17.547 11.781 1 95.44 348 PRO B O 1
ATOM 6331 N N . MET B 1 349 ? -13.039 19.125 10.758 1 94.12 349 MET B N 1
ATOM 6332 C CA . MET B 1 349 ? -12.695 20.219 11.664 1 94.12 349 MET B CA 1
ATOM 6333 C C . MET B 1 349 ? -13.938 21 12.078 1 94.12 349 MET B C 1
ATOM 6335 O O . MET B 1 349 ? -14.75 21.375 11.227 1 94.12 349 MET B O 1
ATOM 6339 N N . SER B 1 350 ? -14.133 21.172 13.367 1 94.75 350 SER B N 1
ATOM 6340 C CA . SER B 1 350 ? -15.25 21.938 13.891 1 94.75 350 SER B CA 1
ATOM 6341 C C . SER B 1 350 ? -14.836 22.75 15.117 1 94.75 350 SER B C 1
ATOM 6343 O O . SER B 1 350 ? -13.688 22.656 15.57 1 94.75 350 SER B O 1
ATOM 6345 N N . SER B 1 351 ? -15.641 23.703 15.414 1 94.44 351 SER B N 1
ATOM 6346 C CA . SER B 1 351 ? -15.5 24.469 16.656 1 94.44 351 SER B CA 1
ATOM 6347 C C . SER B 1 351 ? -16.734 24.312 17.531 1 94.44 351 SER B C 1
ATOM 6349 O O . SER B 1 351 ? -17.828 24.703 17.141 1 94.44 351 SER B O 1
ATOM 6351 N N . GLY B 1 352 ? -16.5 23.719 18.703 1 90.12 352 GLY B N 1
ATOM 6352 C CA . GLY B 1 352 ? -17.578 23.516 19.656 1 90.12 352 GLY B CA 1
ATOM 6353 C C . GLY B 1 352 ? -17.703 24.656 20.656 1 90.12 352 GLY B C 1
ATOM 6354 O O . GLY B 1 352 ? -17.016 25.672 20.531 1 90.12 352 GLY B O 1
ATOM 6355 N N . PRO B 1 353 ? -18.594 24.484 21.609 1 86.94 353 PRO B N 1
ATOM 6356 C CA . PRO B 1 353 ? -18.859 25.547 22.578 1 86.94 353 PRO B CA 1
ATOM 6357 C C . PRO B 1 353 ? -17.656 25.859 23.469 1 86.94 353 PRO B C 1
ATOM 6359 O O . PRO B 1 353 ? -17.531 26.984 23.969 1 86.94 353 PRO B O 1
ATOM 6362 N N . ALA B 1 354 ? -16.812 24.938 23.609 1 87 354 ALA B N 1
ATOM 6363 C CA . ALA B 1 354 ? -15.656 25.141 24.484 1 87 354 ALA B CA 1
ATOM 6364 C C . ALA B 1 354 ? -14.539 25.891 23.766 1 87 354 ALA B C 1
ATOM 6366 O O . ALA B 1 354 ? -13.586 26.359 24.391 1 87 354 ALA B O 1
ATOM 6367 N N . SER B 1 355 ? -14.688 26.109 22.531 1 94.69 355 SER B N 1
ATOM 6368 C CA . SER B 1 355 ? -13.664 26.734 21.703 1 94.69 355 SER B CA 1
ATOM 6369 C C . SER B 1 355 ? -13.711 28.266 21.828 1 94.69 355 SER B C 1
ATOM 6371 O O . SER B 1 355 ? -14.773 28.828 22.078 1 94.69 355 SER B O 1
ATOM 6373 N N . MET B 1 356 ? -12.555 28.844 21.734 1 97.38 356 MET B N 1
ATOM 6374 C CA . MET B 1 356 ? -12.484 30.297 21.703 1 97.38 356 MET B CA 1
ATOM 6375 C C . MET B 1 356 ? -12.984 30.844 20.375 1 97.38 356 MET B C 1
ATOM 6377 O O . MET B 1 356 ? -13.219 32.062 20.25 1 97.38 356 MET B O 1
ATOM 6381 N N . PHE B 1 357 ? -13.188 29.938 19.422 1 97 357 PHE B N 1
ATOM 6382 C CA . PHE B 1 357 ? -13.672 30.328 18.109 1 97 357 PHE B CA 1
ATOM 6383 C C . PHE B 1 357 ? -15.195 30.281 18.062 1 97 357 PHE B C 1
ATOM 6385 O O . PHE B 1 357 ? -15.828 29.594 18.859 1 97 357 PHE B O 1
ATOM 6392 N N . PRO B 1 358 ? -15.812 31.062 17.078 1 95.19 358 PRO B N 1
ATOM 6393 C CA . PRO B 1 358 ? -17.25 30.922 16.891 1 95.19 358 PRO B CA 1
ATOM 6394 C C . PRO B 1 358 ? -17.656 29.484 16.578 1 95.19 358 PRO B C 1
ATOM 6396 O O . PRO B 1 358 ? -16.953 28.781 15.852 1 95.19 358 PRO B O 1
ATOM 6399 N N . PRO B 1 359 ? -18.812 29.078 17.156 1 93.5 359 PRO B N 1
ATOM 6400 C CA . PRO B 1 359 ? -19.281 27.703 16.891 1 93.5 359 PRO B CA 1
ATOM 6401 C C . PRO B 1 359 ? -19.438 27.422 15.391 1 93.5 359 PRO B C 1
ATOM 6403 O O . PRO B 1 359 ? -19.984 28.234 14.656 1 93.5 359 PRO B O 1
ATOM 6406 N N . GLN B 1 360 ? -18.891 26.375 14.992 1 92.94 360 GLN B N 1
ATOM 6407 C CA . GLN B 1 360 ? -18.969 25.891 13.625 1 92.94 360 GLN B CA 1
ATOM 6408 C C . GLN B 1 360 ? -18.984 24.359 13.586 1 92.94 360 GLN B C 1
ATOM 6410 O O . GLN B 1 360 ? -17.953 23.719 13.766 1 92.94 360 GLN B O 1
ATOM 6415 N N . PRO B 1 361 ? -20.172 23.734 13.25 1 93.88 361 PRO B N 1
ATOM 6416 C CA . PRO B 1 361 ? -20.234 22.266 13.164 1 93.88 361 PRO B CA 1
ATOM 6417 C C . PRO B 1 361 ? -19.578 21.719 11.891 1 93.88 361 PRO B C 1
ATOM 6419 O O . PRO B 1 361 ? -19.453 22.453 10.898 1 93.88 361 PRO B O 1
ATOM 6422 N N . TRP B 1 362 ? -19.141 20.484 11.969 1 94.75 362 TRP B N 1
ATOM 6423 C CA . TRP B 1 362 ? -18.688 19.797 10.766 1 94.75 362 TRP B CA 1
ATOM 6424 C C . TRP B 1 362 ? -19.844 19.469 9.844 1 94.75 362 TRP B C 1
ATOM 6426 O O . TRP B 1 362 ? -20.859 18.891 10.273 1 94.75 362 TRP B O 1
ATOM 6436 N N . ASP B 1 363 ? -19.75 19.906 8.617 1 94.69 363 ASP B N 1
ATOM 6437 C CA . ASP B 1 363 ? -20.766 19.672 7.594 1 94.69 363 ASP B CA 1
ATOM 6438 C C . ASP B 1 363 ? -20.141 19.047 6.344 1 94.69 363 ASP B C 1
ATOM 6440 O O . ASP B 1 363 ? -19.672 19.766 5.457 1 94.69 363 ASP B O 1
ATOM 6444 N N . PHE B 1 364 ? -20.297 17.734 6.16 1 95.5 364 PHE B N 1
ATOM 6445 C CA . PHE B 1 364 ? -19.641 17.031 5.07 1 95.5 364 PHE B CA 1
ATOM 6446 C C . PHE B 1 364 ? -20.25 17.406 3.729 1 95.5 364 PHE B C 1
ATOM 6448 O O . PHE B 1 364 ? -19.547 17.484 2.719 1 95.5 364 PHE B O 1
ATOM 6455 N N . ASP B 1 365 ? -21.562 17.625 3.723 1 95.81 365 ASP B N 1
ATOM 6456 C CA . ASP B 1 365 ? -22.219 17.984 2.471 1 95.81 365 ASP B CA 1
ATOM 6457 C C . ASP B 1 365 ? -21.703 19.328 1.951 1 95.81 365 ASP B C 1
ATOM 6459 O O . ASP B 1 365 ? -21.422 19.469 0.76 1 95.81 365 ASP B O 1
ATOM 6463 N N . ALA B 1 366 ? -21.625 20.266 2.85 1 94.5 366 ALA B N 1
ATOM 6464 C CA . ALA B 1 366 ? -21.078 21.562 2.465 1 94.5 366 ALA B CA 1
ATOM 6465 C C . ALA B 1 366 ? -19.625 21.453 2.021 1 94.5 366 ALA B C 1
ATOM 6467 O O . ALA B 1 366 ? -19.203 22.094 1.064 1 94.5 366 ALA B O 1
ATOM 6468 N N . TYR B 1 367 ? -18.891 20.656 2.75 1 95.06 367 TYR B N 1
ATOM 6469 C CA . TYR B 1 367 ? -17.484 20.375 2.42 1 95.06 367 TYR B CA 1
ATOM 6470 C C . TYR B 1 367 ? -17.375 19.781 1.022 1 95.06 367 TYR B C 1
ATOM 6472 O O . TYR B 1 367 ? -16.547 20.219 0.22 1 95.06 367 TYR B O 1
ATOM 6480 N N . SER B 1 368 ? -18.156 18.828 0.753 1 96.62 368 SER B N 1
ATOM 6481 C CA . SER B 1 368 ? -18.156 18.141 -0.536 1 96.62 368 SER B CA 1
ATOM 6482 C C . SER B 1 368 ? -18.516 19.094 -1.669 1 96.62 368 SER B C 1
ATOM 6484 O O . SER B 1 368 ? -17.906 19.062 -2.738 1 96.62 368 SER B O 1
ATOM 6486 N N . LEU B 1 369 ? -19.484 19.922 -1.473 1 96.5 369 LEU B N 1
ATOM 6487 C CA . LEU B 1 369 ? -19.891 20.906 -2.475 1 96.5 369 LEU B CA 1
ATOM 6488 C C . LEU B 1 369 ? -18.766 21.875 -2.773 1 96.5 369 LEU B C 1
ATOM 6490 O O . LEU B 1 369 ? -18.516 22.219 -3.934 1 96.5 369 LEU B O 1
ATOM 6494 N N . ALA B 1 370 ? -18.047 22.312 -1.736 1 94.12 370 ALA B N 1
ATOM 6495 C CA . ALA B 1 370 ? -16.922 23.219 -1.917 1 94.12 370 ALA B CA 1
ATOM 6496 C C . ALA B 1 370 ? -15.812 22.547 -2.732 1 94.12 370 ALA B C 1
ATOM 6498 O O . ALA B 1 370 ? -15.188 23.188 -3.582 1 94.12 370 ALA B O 1
ATOM 6499 N N . CYS B 1 371 ? -15.578 21.281 -2.465 1 96.56 371 CYS B N 1
ATOM 6500 C CA . CYS B 1 371 ? -14.57 20.516 -3.195 1 96.56 371 CYS B CA 1
ATOM 6501 C C . CYS B 1 371 ? -14.953 20.375 -4.664 1 96.56 371 CYS B C 1
ATOM 6503 O O . CYS B 1 371 ? -14.102 20.516 -5.547 1 96.56 371 CYS B O 1
ATOM 6505 N N . GLN B 1 372 ? -16.203 20.125 -4.934 1 96.38 372 GLN B N 1
ATOM 6506 C CA . GLN B 1 372 ? -16.703 20.031 -6.305 1 96.38 372 GLN B CA 1
ATOM 6507 C C . GLN B 1 372 ? -16.516 21.359 -7.051 1 96.38 372 GLN B C 1
ATOM 6509 O O . GLN B 1 372 ? -16.094 21.359 -8.211 1 96.38 372 GLN B O 1
ATOM 6514 N N . GLN B 1 373 ? -16.812 22.391 -6.395 1 94.94 373 GLN B N 1
ATOM 6515 C CA . GLN B 1 373 ? -16.719 23.719 -7.012 1 94.94 373 GLN B CA 1
ATOM 6516 C C . GLN B 1 373 ? -15.266 24.094 -7.293 1 94.94 373 GLN B C 1
ATOM 6518 O O . GLN B 1 373 ? -14.961 24.641 -8.352 1 94.94 373 GLN B O 1
ATOM 6523 N N . ARG B 1 374 ? -14.398 23.75 -6.402 1 93.38 374 ARG B N 1
ATOM 6524 C CA . ARG B 1 374 ? -13.023 24.219 -6.504 1 93.38 374 ARG B CA 1
ATOM 6525 C C . ARG B 1 374 ? -12.195 23.312 -7.391 1 93.38 374 ARG B C 1
ATOM 6527 O O . ARG B 1 374 ? -11.352 23.781 -8.164 1 93.38 374 ARG B O 1
ATOM 6534 N N . PHE B 1 375 ? -12.422 21.969 -7.242 1 96 375 PHE B N 1
ATOM 6535 C CA . PHE B 1 375 ? -11.484 21.047 -7.871 1 96 375 PHE B CA 1
ATOM 6536 C C . PHE B 1 375 ? -12.211 20.047 -8.758 1 96 375 PHE B C 1
ATOM 6538 O O . PHE B 1 375 ? -11.578 19.25 -9.461 1 96 375 PHE B O 1
ATOM 6545 N N . SER B 1 376 ? -13.547 20.047 -8.742 1 95.88 376 SER B N 1
ATOM 6546 C CA . SER B 1 376 ? -14.352 19.094 -9.492 1 95.88 376 SER B CA 1
ATOM 6547 C C . SER B 1 376 ? -14.078 17.672 -9.055 1 95.88 376 SER B C 1
ATOM 6549 O O . SER B 1 376 ? -13.914 16.781 -9.891 1 95.88 376 SER B O 1
ATOM 6551 N N . VAL B 1 377 ? -13.906 17.531 -7.75 1 96.69 377 VAL B N 1
ATOM 6552 C CA . VAL B 1 377 ? -13.719 16.203 -7.176 1 96.69 377 VAL B CA 1
ATOM 6553 C C . VAL B 1 377 ? -14.695 15.992 -6.02 1 96.69 377 VAL B C 1
ATOM 6555 O O . VAL B 1 377 ? -15.266 16.953 -5.496 1 96.69 377 VAL B O 1
ATOM 6558 N N . THR B 1 378 ? -14.961 14.75 -5.734 1 95.12 378 THR B N 1
ATOM 6559 C CA . THR B 1 378 ? -15.797 14.367 -4.605 1 95.12 378 THR B CA 1
ATOM 6560 C C . THR B 1 378 ? -14.969 13.703 -3.512 1 95.12 378 THR B C 1
ATOM 6562 O O . THR B 1 378 ? -14.359 12.656 -3.738 1 95.12 378 THR B O 1
ATOM 6565 N N . PRO B 1 379 ? -14.945 14.336 -2.334 1 96.06 379 PRO B N 1
ATOM 6566 C CA . PRO B 1 379 ? -14.148 13.758 -1.249 1 96.06 379 PRO B CA 1
ATOM 6567 C C . PRO B 1 379 ? -14.719 12.43 -0.741 1 96.06 379 PRO B C 1
ATOM 6569 O O . PRO B 1 379 ? -15.938 12.25 -0.723 1 96.06 379 PRO B O 1
ATOM 6572 N N . ASP B 1 380 ? -13.859 11.523 -0.43 1 93.19 380 ASP B N 1
ATOM 6573 C CA . ASP B 1 380 ? -14.219 10.273 0.226 1 93.19 380 ASP B CA 1
ATOM 6574 C C . ASP B 1 380 ? -13.773 10.266 1.687 1 93.19 380 ASP B C 1
ATOM 6576 O O . ASP B 1 380 ? -12.586 10.086 1.978 1 93.19 380 ASP B O 1
ATOM 6580 N N . ALA B 1 381 ? -14.719 10.398 2.6 1 93.5 381 ALA B N 1
ATOM 6581 C CA . ALA B 1 381 ? -14.438 10.57 4.023 1 93.5 381 ALA B CA 1
ATOM 6582 C C . ALA B 1 381 ? -13.828 9.305 4.617 1 93.5 381 ALA B C 1
ATOM 6584 O O . ALA B 1 381 ? -13.234 9.336 5.695 1 93.5 381 ALA B O 1
ATOM 6585 N N . THR B 1 382 ? -13.914 8.148 3.906 1 92.12 382 THR B N 1
ATOM 6586 C CA . THR B 1 382 ? -13.469 6.879 4.469 1 92.12 382 THR B CA 1
ATOM 6587 C C . THR B 1 382 ? -12.156 6.43 3.832 1 92.12 382 THR B C 1
ATOM 6589 O O . THR B 1 382 ? -11.562 5.438 4.258 1 92.12 382 THR B O 1
ATOM 6592 N N . TYR B 1 383 ? -11.695 7.168 2.9 1 94.38 383 TYR B N 1
ATOM 6593 C CA . TYR B 1 383 ? -10.586 6.734 2.064 1 94.38 383 TYR B CA 1
ATOM 6594 C C . TYR B 1 383 ? -9.336 6.492 2.904 1 94.38 383 TYR B C 1
ATOM 6596 O O . TYR B 1 383 ? -8.719 5.422 2.824 1 94.38 383 TYR B O 1
ATOM 6604 N N . ALA B 1 384 ? -8.953 7.492 3.695 1 95.75 384 ALA B N 1
ATOM 6605 C CA . ALA B 1 384 ? -7.68 7.43 4.41 1 95.75 384 ALA B CA 1
ATOM 6606 C C . ALA B 1 384 ? -7.66 6.266 5.395 1 95.75 384 ALA B C 1
ATOM 6608 O O . ALA B 1 384 ? -6.66 5.551 5.5 1 95.75 384 ALA B O 1
ATOM 6609 N N . VAL B 1 385 ? -8.734 6.09 6.109 1 94.81 385 VAL B N 1
ATOM 6610 C CA . VAL B 1 385 ? -8.797 5.016 7.094 1 94.81 385 VAL B CA 1
ATOM 6611 C C . VAL B 1 385 ? -8.742 3.662 6.391 1 94.81 385 VAL B C 1
ATOM 6613 O O . VAL B 1 385 ? -8.047 2.75 6.844 1 94.81 385 VAL B O 1
ATOM 6616 N N . ARG B 1 386 ? -9.398 3.5 5.289 1 94.31 386 ARG B N 1
ATOM 6617 C CA . ARG B 1 386 ? -9.398 2.254 4.527 1 94.31 386 ARG B CA 1
ATOM 6618 C C . ARG B 1 386 ? -8.016 1.969 3.953 1 94.31 386 ARG B C 1
ATOM 6620 O O . ARG B 1 386 ? -7.523 0.84 4.031 1 94.31 386 ARG B O 1
ATOM 6627 N N . GLU B 1 387 ? -7.387 3.004 3.441 1 95.44 387 GLU B N 1
ATOM 6628 C CA . GLU B 1 387 ? -6.133 2.838 2.713 1 95.44 387 GLU B CA 1
ATOM 6629 C C . GLU B 1 387 ? -4.953 2.693 3.67 1 95.44 387 GLU B C 1
ATOM 6631 O O . GLU B 1 387 ? -4.027 1.927 3.406 1 95.44 387 GLU B O 1
ATOM 6636 N N . PHE B 1 388 ? -5.031 3.42 4.809 1 95.69 388 PHE B N 1
ATOM 6637 C CA . PHE B 1 388 ? -3.814 3.516 5.609 1 95.69 388 PHE B CA 1
ATOM 6638 C C . PHE B 1 388 ? -4.02 2.887 6.98 1 95.69 388 PHE B C 1
ATOM 6640 O O . PHE B 1 388 ? -3.072 2.768 7.762 1 95.69 388 PHE B O 1
ATOM 6647 N N . GLY B 1 389 ? -5.211 2.502 7.316 1 93.12 389 GLY B N 1
ATOM 6648 C CA . GLY B 1 389 ? -5.434 1.648 8.469 1 93.12 389 GLY B CA 1
ATOM 6649 C C . GLY B 1 389 ? -5.914 2.412 9.695 1 93.12 389 GLY B C 1
ATOM 6650 O O . GLY B 1 389 ? -6.316 1.809 10.688 1 93.12 389 GLY B O 1
ATOM 6651 N N . GLY B 1 390 ? -5.852 3.783 9.711 1 92.75 390 GLY B N 1
ATOM 6652 C CA . GLY B 1 390 ? -6.289 4.562 10.859 1 92.75 390 GLY B CA 1
ATOM 6653 C C . GLY B 1 390 ? -5.582 4.18 12.148 1 92.75 390 GLY B C 1
ATOM 6654 O O . GLY B 1 390 ? -4.352 4.137 12.195 1 92.75 390 GLY B O 1
ATOM 6655 N N . ASN B 1 391 ? -6.375 3.811 13.133 1 92.5 391 ASN B N 1
ATOM 6656 C CA . ASN B 1 391 ? -5.816 3.535 14.453 1 92.5 391 ASN B CA 1
ATOM 6657 C C . ASN B 1 391 ? -5.41 2.07 14.594 1 92.5 391 ASN B C 1
ATOM 6659 O O . ASN B 1 391 ? -5.031 1.63 15.688 1 92.5 391 ASN B O 1
ATOM 6663 N N . ARG B 1 392 ? -5.457 1.286 13.531 1 91.62 392 ARG B N 1
ATOM 6664 C CA . ARG B 1 392 ? -5 -0.1 13.531 1 91.62 392 ARG B CA 1
ATOM 6665 C C . ARG B 1 392 ? -3.486 -0.18 13.367 1 91.62 392 ARG B C 1
ATOM 6667 O O . ARG B 1 392 ? -2.99 -0.54 12.297 1 91.62 392 ARG B O 1
ATOM 6674 N N . LEU B 1 393 ? -2.791 -0.012 14.477 1 92.94 393 LEU B N 1
ATOM 6675 C CA . LEU B 1 393 ? -1.335 0.068 14.43 1 92.94 393 LEU B CA 1
ATOM 6676 C C . LEU B 1 393 ? -0.702 -1.148 15.094 1 92.94 393 LEU B C 1
ATOM 6678 O O . LEU B 1 393 ? 0.504 -1.164 15.352 1 92.94 393 LEU B O 1
ATOM 6682 N N . GLU B 1 394 ? -1.466 -2.184 15.281 1 89.12 394 GLU B N 1
ATOM 6683 C CA . GLU B 1 394 ? -0.98 -3.354 16.016 1 89.12 394 GLU B CA 1
ATOM 6684 C C . GLU B 1 394 ? 0.114 -4.074 15.227 1 89.12 394 GLU B C 1
ATOM 6686 O O . GLU B 1 394 ? 0.975 -4.73 15.812 1 89.12 394 GLU B O 1
ATOM 6691 N N . THR B 1 395 ? 0.065 -3.869 13.93 1 88.62 395 THR B N 1
ATOM 6692 C CA . THR B 1 395 ? 1.027 -4.613 13.133 1 88.62 395 THR B CA 1
ATOM 6693 C C . THR B 1 395 ? 2.127 -3.693 12.609 1 88.62 395 THR B C 1
ATOM 6695 O O . THR B 1 395 ? 3.072 -4.152 11.961 1 88.62 395 THR B O 1
ATOM 6698 N N . ALA B 1 396 ? 1.99 -2.42 12.836 1 93.38 396 ALA B N 1
ATOM 6699 C CA . ALA B 1 396 ? 3.053 -1.487 12.469 1 93.38 396 ALA B CA 1
ATOM 6700 C C . ALA B 1 396 ? 4.289 -1.695 13.336 1 93.38 396 ALA B C 1
ATOM 6702 O O . ALA B 1 396 ? 4.203 -2.277 14.422 1 93.38 396 ALA B O 1
ATOM 6703 N N . SER B 1 397 ? 5.484 -1.346 12.781 1 95.25 397 SER B N 1
ATOM 6704 C CA . SER B 1 397 ? 6.715 -1.523 13.539 1 95.25 397 SER B CA 1
ATOM 6705 C C . SER B 1 397 ? 7.703 -0.393 13.273 1 95.25 397 SER B C 1
ATOM 6707 O O . SER B 1 397 ? 7.676 0.216 12.195 1 95.25 397 SER B O 1
ATOM 6709 N N . ASN B 1 398 ? 8.492 -0.098 14.273 1 98.25 398 ASN B N 1
ATOM 6710 C CA . ASN B 1 398 ? 9.648 0.791 14.156 1 98.25 398 ASN B CA 1
ATOM 6711 C C . ASN B 1 398 ? 9.227 2.201 13.758 1 98.25 398 ASN B C 1
ATOM 6713 O O . ASN B 1 398 ? 9.75 2.758 12.789 1 98.25 398 ASN B O 1
ATOM 6717 N N . ILE B 1 399 ? 8.266 2.75 14.484 1 98.81 399 ILE B N 1
ATOM 6718 C CA . ILE B 1 399 ? 7.848 4.133 14.281 1 98.81 399 ILE B CA 1
ATOM 6719 C C . ILE B 1 399 ? 7.848 4.871 15.617 1 98.81 399 ILE B C 1
ATOM 6721 O O . ILE B 1 399 ? 7.383 4.34 16.625 1 98.81 399 ILE B O 1
ATOM 6725 N N . VAL B 1 400 ? 8.445 6.016 15.656 1 98.94 400 VAL B N 1
ATOM 6726 C CA . VAL B 1 400 ? 8.25 6.957 16.75 1 98.94 400 VAL B CA 1
ATOM 6727 C C . VAL B 1 400 ? 7.215 8.008 16.344 1 98.94 400 VAL B C 1
ATOM 6729 O O . VAL B 1 400 ? 7.359 8.672 15.32 1 98.94 400 VAL B O 1
ATOM 6732 N N . PHE B 1 401 ? 6.191 8.078 17.109 1 98.88 401 PHE B N 1
ATOM 6733 C CA . PHE B 1 401 ? 5.258 9.195 17 1 98.88 401 PHE B CA 1
ATOM 6734 C C . PHE B 1 401 ? 5.508 10.219 18.094 1 98.88 401 PHE B C 1
ATOM 6736 O O . PHE B 1 401 ? 5.289 9.938 19.281 1 98.88 401 PHE B O 1
ATOM 6743 N N . SER B 1 402 ? 5.984 11.375 17.703 1 98.88 402 SER B N 1
ATOM 6744 C CA . SER B 1 402 ? 6.199 12.445 18.672 1 98.88 402 SER B CA 1
ATOM 6745 C C . SER B 1 402 ? 5.184 13.562 18.5 1 98.88 402 SER B C 1
ATOM 6747 O O . SER B 1 402 ? 4.82 13.906 17.375 1 98.88 402 SER B O 1
ATOM 6749 N N . ASN B 1 403 ? 4.688 14.062 19.625 1 98.69 403 ASN B N 1
ATOM 6750 C CA . ASN B 1 403 ? 3.623 15.062 19.641 1 98.69 403 ASN B CA 1
ATOM 6751 C C . ASN B 1 403 ? 3.91 16.172 20.641 1 98.69 403 ASN B C 1
ATOM 6753 O O . ASN B 1 403 ? 4.051 15.922 21.844 1 98.69 403 ASN B O 1
ATOM 6757 N N . GLY B 1 404 ? 4.016 17.406 20.141 1 98.44 404 GLY B N 1
ATOM 6758 C CA . GLY B 1 404 ? 4.031 18.531 21.062 1 98.44 404 GLY B CA 1
ATOM 6759 C C . GLY B 1 404 ? 2.68 18.797 21.703 1 98.44 404 GLY B C 1
ATOM 6760 O O . GLY B 1 404 ? 1.655 18.812 21.016 1 98.44 404 GLY B O 1
ATOM 6761 N N . VAL B 1 405 ? 2.693 19.047 22.922 1 97.56 405 VAL B N 1
ATOM 6762 C CA . VAL B 1 405 ? 1.442 19.188 23.672 1 97.56 405 VAL B CA 1
ATOM 6763 C C . VAL B 1 405 ? 0.745 20.484 23.266 1 97.56 405 VAL B C 1
ATOM 6765 O O . VAL B 1 405 ? -0.486 20.562 23.281 1 97.56 405 VAL B O 1
ATOM 6768 N N . LEU B 1 406 ? 1.493 21.484 22.859 1 97.38 406 LEU B N 1
ATOM 6769 C CA . LEU B 1 406 ? 0.917 22.766 22.453 1 97.38 406 LEU B CA 1
ATOM 6770 C C . LEU B 1 406 ? 0.416 22.688 21.016 1 97.38 406 LEU B C 1
ATOM 6772 O O . LEU B 1 406 ? -0.326 23.562 20.562 1 97.38 406 LEU B O 1
ATOM 6776 N N . ASP B 1 407 ? 0.817 21.656 20.281 1 97.88 407 ASP B N 1
ATOM 6777 C CA . ASP B 1 407 ? 0.498 21.484 18.859 1 97.88 407 ASP B CA 1
ATOM 6778 C C . ASP B 1 407 ? -0.959 21.062 18.672 1 97.88 407 ASP B C 1
ATOM 6780 O O . ASP B 1 407 ? -1.352 19.969 19.078 1 97.88 407 ASP B O 1
ATOM 6784 N N . PRO B 1 408 ? -1.731 21.859 18 1 97.62 408 PRO B N 1
ATOM 6785 C CA . PRO B 1 408 ? -3.133 21.469 17.812 1 97.62 408 PRO B CA 1
ATOM 6786 C C . PRO B 1 408 ? -3.289 20.156 17.047 1 97.62 408 PRO B C 1
ATOM 6788 O O . PRO B 1 408 ? -4.273 19.438 17.25 1 97.62 408 PRO B O 1
ATOM 6791 N N . TRP B 1 409 ? -2.33 19.797 16.266 1 97.88 409 TRP B N 1
ATOM 6792 C CA . TRP B 1 409 ? -2.4 18.578 15.469 1 97.88 409 TRP B CA 1
ATOM 6793 C C . TRP B 1 409 ? -2.146 17.344 16.344 1 97.88 409 TRP B C 1
ATOM 6795 O O . TRP B 1 409 ? -2.391 16.219 15.914 1 97.88 409 TRP B O 1
ATOM 6805 N N . SER B 1 410 ? -1.662 17.547 17.594 1 98.12 410 SER B N 1
ATOM 6806 C CA . SER B 1 410 ? -1.43 16.406 18.469 1 98.12 410 SER B CA 1
ATOM 6807 C C . SER B 1 410 ? -2.727 15.664 18.766 1 98.12 410 SER B C 1
ATOM 6809 O O . SER B 1 410 ? -2.709 14.469 19.062 1 98.12 410 SER B O 1
ATOM 6811 N N . GLY B 1 411 ? -3.85 16.391 18.641 1 97 411 GLY B N 1
ATOM 6812 C CA . GLY B 1 411 ? -5.141 15.75 18.844 1 97 411 GLY B CA 1
ATOM 6813 C C . GLY B 1 411 ? -5.387 14.586 17.906 1 97 411 GLY B C 1
ATOM 6814 O O . GLY B 1 411 ? -6.078 13.633 18.266 1 97 411 GLY B O 1
ATOM 6815 N N . GLY B 1 412 ? -4.883 14.672 16.688 1 97.56 412 GLY B N 1
ATOM 6816 C CA . GLY B 1 412 ? -4.996 13.602 15.703 1 97.56 412 GLY B CA 1
ATOM 6817 C C . GLY B 1 412 ? -3.766 12.719 15.641 1 97.56 412 GLY B C 1
ATOM 6818 O O . GLY B 1 412 ? -3.629 11.906 14.727 1 97.56 412 GLY B O 1
ATOM 6819 N N . GLY B 1 413 ? -2.836 12.93 16.547 1 98 413 GLY B N 1
ATOM 6820 C CA . GLY B 1 413 ? -1.624 12.133 16.609 1 98 413 GLY B CA 1
ATOM 6821 C C . GLY B 1 413 ? -1.802 10.836 17.375 1 98 413 GLY B C 1
ATOM 6822 O O . GLY B 1 413 ? -2.85 10.609 17.984 1 98 413 GLY B O 1
ATOM 6823 N N . VAL B 1 414 ? -0.819 9.984 17.281 1 98.12 414 VAL B N 1
ATOM 6824 C CA . VAL B 1 414 ? -0.766 8.789 18.109 1 98.12 414 VAL B CA 1
ATOM 6825 C C . VAL B 1 414 ? -0.131 9.117 19.453 1 98.12 414 VAL B C 1
ATOM 6827 O O . VAL B 1 414 ? 1.079 9.336 19.531 1 98.12 414 VAL B O 1
ATOM 6830 N N . LEU B 1 415 ? -0.926 9.094 20.484 1 97.12 415 LEU B N 1
ATOM 6831 C CA . LEU B 1 415 ? -0.468 9.578 21.781 1 97.12 415 LEU B CA 1
ATOM 6832 C C . LEU B 1 415 ? -0.1 8.414 22.703 1 97.12 415 LEU B C 1
ATOM 6834 O O . LEU B 1 415 ? 0.613 8.602 23.688 1 97.12 415 LEU B O 1
ATOM 6838 N N . SER B 1 416 ? -0.656 7.312 22.406 1 94.69 416 SER B N 1
ATOM 6839 C CA . SER B 1 416 ? -0.354 6.074 23.125 1 94.69 416 SER B CA 1
ATOM 6840 C C . SER B 1 416 ? -0.526 4.859 22.219 1 94.69 416 SER B C 1
ATOM 6842 O O . SER B 1 416 ? -1.255 4.91 21.219 1 94.69 416 SER B O 1
ATOM 6844 N N . SER B 1 417 ? 0.239 3.861 22.547 1 91.88 417 SER B N 1
ATOM 6845 C CA . SER B 1 417 ? 0.149 2.617 21.781 1 91.88 417 SER B CA 1
ATOM 6846 C C . SER B 1 417 ? 0.465 1.412 22.672 1 91.88 417 SER B C 1
ATOM 6848 O O . SER B 1 417 ? 1.358 1.473 23.516 1 91.88 417 SER B O 1
ATOM 6850 N N . GLY B 1 418 ? -0.327 0.335 22.516 1 88.62 418 GLY B N 1
ATOM 6851 C CA . GLY B 1 418 ? -0.01 -0.92 23.172 1 88.62 418 GLY B CA 1
ATOM 6852 C C . GLY B 1 418 ? 1.039 -1.734 22.438 1 88.62 418 GLY B C 1
ATOM 6853 O O . GLY B 1 418 ? 1.548 -2.725 22.969 1 88.62 418 GLY B O 1
ATOM 6854 N N . ASN B 1 419 ? 1.343 -1.353 21.25 1 92.19 419 ASN B N 1
ATOM 6855 C CA . ASN B 1 419 ? 2.371 -1.99 20.438 1 92.19 419 ASN B CA 1
ATOM 6856 C C . ASN B 1 419 ? 3.771 -1.539 20.844 1 92.19 419 ASN B C 1
ATOM 6858 O O . ASN B 1 419 ? 4.129 -0.373 20.672 1 92.19 419 ASN B O 1
ATOM 6862 N N . PRO B 1 420 ? 4.594 -2.455 21.328 1 92.88 420 PRO B N 1
ATOM 6863 C CA . PRO B 1 420 ? 5.902 -2.051 21.859 1 92.88 420 PRO B CA 1
ATOM 6864 C C . PRO B 1 420 ? 6.84 -1.54 20.766 1 92.88 420 PRO B C 1
ATOM 6866 O O . PRO B 1 420 ? 7.84 -0.884 21.062 1 92.88 420 PRO B O 1
ATOM 6869 N N . SER B 1 421 ? 6.535 -1.87 19.5 1 94.94 421 SER B N 1
ATOM 6870 C CA . SER B 1 421 ? 7.395 -1.415 18.422 1 94.94 421 SER B CA 1
ATOM 6871 C C . SER B 1 421 ? 7.039 0.004 17.984 1 94.94 421 SER B C 1
ATOM 6873 O O . SER B 1 421 ? 7.727 0.596 17.156 1 94.94 421 SER B O 1
ATOM 6875 N N . ILE B 1 422 ? 5.988 0.496 18.547 1 97.31 422 ILE B N 1
ATOM 6876 C CA . ILE B 1 422 ? 5.594 1.886 18.344 1 97.31 422 ILE B CA 1
ATOM 6877 C C . ILE B 1 422 ? 5.914 2.701 19.594 1 97.31 422 ILE B C 1
ATOM 6879 O O . ILE B 1 422 ? 5.367 2.441 20.672 1 97.31 422 ILE B O 1
ATOM 6883 N N . VAL B 1 423 ? 6.801 3.658 19.406 1 98.56 423 VAL B N 1
ATOM 6884 C CA . VAL B 1 423 ? 7.156 4.539 20.5 1 98.56 423 VAL B CA 1
ATOM 6885 C C . VAL B 1 423 ? 6.379 5.852 20.391 1 98.56 423 VAL B C 1
ATOM 6887 O O . VAL B 1 423 ? 6.375 6.484 19.328 1 98.56 423 VAL B O 1
ATOM 6890 N N . THR B 1 424 ? 5.688 6.223 21.453 1 98.56 424 THR B N 1
ATOM 6891 C CA . THR B 1 424 ? 4.949 7.48 21.469 1 98.56 424 THR B CA 1
ATOM 6892 C C . THR B 1 424 ? 5.551 8.445 22.484 1 98.56 424 THR B C 1
ATOM 6894 O O . THR B 1 424 ? 5.98 8.039 23.562 1 98.56 424 THR B O 1
ATOM 6897 N N . ILE B 1 425 ? 5.684 9.711 22.047 1 98.56 425 ILE B N 1
ATOM 6898 C CA . ILE B 1 425 ? 6.238 10.758 22.891 1 98.56 425 ILE B CA 1
ATOM 6899 C C . ILE B 1 425 ? 5.289 11.953 22.922 1 98.56 425 ILE B C 1
ATOM 6901 O O . ILE B 1 425 ? 4.914 12.477 21.875 1 98.56 425 ILE B O 1
ATOM 6905 N N . GLN B 1 426 ? 4.852 12.344 24.078 1 98.31 426 GLN B N 1
ATOM 6906 C CA . GLN B 1 426 ? 4.23 13.648 24.297 1 98.31 426 GLN B CA 1
ATOM 6907 C C . GLN B 1 426 ? 5.227 14.641 24.891 1 98.31 426 GLN B C 1
ATOM 6909 O O . GLN B 1 426 ? 5.887 14.336 25.891 1 98.31 426 GLN B O 1
ATOM 6914 N N . ILE B 1 427 ? 5.336 15.758 24.297 1 98.75 427 ILE B N 1
ATOM 6915 C CA . ILE B 1 427 ? 6.391 16.688 24.672 1 98.75 427 ILE B CA 1
ATOM 6916 C C . ILE B 1 427 ? 5.777 17.938 25.297 1 98.75 427 ILE B C 1
ATOM 6918 O O . ILE B 1 427 ? 5.438 18.891 24.594 1 98.75 427 ILE B O 1
ATOM 6922 N N . PRO B 1 428 ? 5.766 18 26.609 1 97.38 428 PRO B N 1
ATOM 6923 C CA . PRO B 1 428 ? 5.238 19.203 27.25 1 97.38 428 PRO B CA 1
ATOM 6924 C C . PRO B 1 428 ? 5.961 20.469 26.812 1 97.38 428 PRO B C 1
ATOM 6926 O O . PRO B 1 428 ? 7.191 20.469 26.703 1 97.38 428 PRO B O 1
ATOM 6929 N N . GLY B 1 429 ? 5.172 21.438 26.5 1 96 429 GLY B N 1
ATOM 6930 C CA . GLY B 1 429 ? 5.734 22.75 26.172 1 96 429 GLY B CA 1
ATOM 6931 C C . GLY B 1 429 ? 6.227 22.844 24.734 1 96 429 GLY B C 1
ATOM 6932 O O . GLY B 1 429 ? 6.777 23.875 24.344 1 96 429 GLY B O 1
ATOM 6933 N N . ALA B 1 430 ? 6.023 21.828 24 1 97.88 430 ALA B N 1
ATOM 6934 C CA . ALA B 1 430 ? 6.516 21.844 22.625 1 97.88 430 ALA B CA 1
ATOM 6935 C C . ALA B 1 430 ? 5.367 22.062 21.641 1 97.88 430 ALA B C 1
ATOM 6937 O O . ALA B 1 430 ? 4.273 21.516 21.828 1 97.88 430 ALA B O 1
ATOM 6938 N N . ALA B 1 431 ? 5.676 22.859 20.625 1 97.25 431 ALA B N 1
ATOM 6939 C CA . ALA B 1 431 ? 4.742 23.109 19.516 1 97.25 431 ALA B CA 1
ATOM 6940 C C . ALA B 1 431 ? 5.012 22.156 18.359 1 97.25 431 ALA B C 1
ATOM 6942 O O . ALA B 1 431 ? 5.598 21.094 18.547 1 97.25 431 ALA B O 1
ATOM 6943 N N . HIS B 1 432 ? 4.473 22.484 17.203 1 96.69 432 HIS B N 1
ATOM 6944 C CA . HIS B 1 432 ? 4.438 21.656 15.992 1 96.69 432 HIS B CA 1
ATOM 6945 C C . HIS B 1 432 ? 5.844 21.281 15.539 1 96.69 432 HIS B C 1
ATOM 6947 O O . HIS B 1 432 ? 6.625 22.156 15.141 1 96.69 432 HIS B O 1
ATOM 6953 N N . HIS B 1 433 ? 6.238 19.953 15.648 1 95.56 433 HIS B N 1
ATOM 6954 C CA . HIS B 1 433 ? 7.469 19.25 15.312 1 95.56 433 HIS B CA 1
ATOM 6955 C C . HIS B 1 433 ? 8.695 20.047 15.719 1 95.56 433 HIS B C 1
ATOM 6957 O O . HIS B 1 433 ? 9.648 20.172 14.953 1 95.56 433 HIS B O 1
ATOM 6963 N N . LEU B 1 434 ? 8.594 20.672 16.875 1 97.56 434 LEU B N 1
ATOM 6964 C CA . LEU B 1 434 ? 9.742 21.344 17.469 1 97.56 434 LEU B CA 1
ATOM 6965 C C . LEU B 1 434 ? 10.914 20.375 17.625 1 97.56 434 LEU B C 1
ATOM 6967 O O . LEU B 1 434 ? 12.07 20.781 17.484 1 97.56 434 LEU B O 1
ATOM 6971 N N . ASP B 1 435 ? 10.648 19.125 17.906 1 98.25 435 ASP B N 1
ATOM 6972 C CA . ASP B 1 435 ? 11.664 18.109 18.156 1 98.25 435 ASP B CA 1
ATOM 6973 C C . ASP B 1 435 ? 12.477 17.828 16.891 1 98.25 435 ASP B C 1
ATOM 6975 O O . ASP B 1 435 ? 13.562 17.25 16.953 1 98.25 435 ASP B O 1
ATOM 6979 N N . LEU B 1 436 ? 11.992 18.188 15.711 1 98.06 436 LEU B N 1
ATOM 6980 C CA . LEU B 1 436 ? 12.742 17.969 14.477 1 98.06 436 LEU B CA 1
ATOM 6981 C C . LEU B 1 436 ? 13.586 19.188 14.125 1 98.06 436 LEU B C 1
ATOM 6983 O O . LEU B 1 436 ? 14.477 19.109 13.273 1 98.06 436 LEU B O 1
ATOM 6987 N N . ARG B 1 437 ? 13.328 20.344 14.703 1 96.56 437 ARG B N 1
ATOM 6988 C CA . ARG B 1 437 ? 14.109 21.547 14.422 1 96.56 437 ARG B CA 1
ATOM 6989 C C . ARG B 1 437 ? 15.516 21.422 14.992 1 96.56 437 ARG B C 1
ATOM 6991 O O . ARG B 1 437 ? 15.797 20.516 15.773 1 96.56 437 ARG B O 1
ATOM 6998 N N . ALA B 1 438 ? 16.406 22.359 14.617 1 95.5 438 ALA B N 1
ATOM 6999 C CA . ALA B 1 438 ? 17.766 22.359 15.117 1 95.5 438 ALA B CA 1
ATOM 7000 C C . ALA B 1 438 ? 17.812 22.609 16.625 1 95.5 438 ALA B C 1
ATOM 7002 O O . ALA B 1 438 ? 16.984 23.359 17.156 1 95.5 438 ALA B O 1
ATOM 7003 N N . SER B 1 439 ? 18.75 21.969 17.234 1 95.62 439 SER B N 1
ATOM 7004 C CA . SER B 1 439 ? 18.938 22.203 18.672 1 95.62 439 SER B CA 1
ATOM 7005 C C . SER B 1 439 ? 19.156 23.688 18.953 1 95.62 439 SER B C 1
ATOM 7007 O O . SER B 1 439 ? 19.812 24.391 18.188 1 95.62 439 SER B O 1
ATOM 7009 N N . ASP B 1 440 ? 18.594 24.078 20.016 1 95.19 440 ASP B N 1
ATOM 7010 C CA . ASP B 1 440 ? 18.703 25.469 20.469 1 95.19 440 ASP B CA 1
ATOM 7011 C C . ASP B 1 440 ? 18.812 25.531 21.984 1 95.19 440 ASP B C 1
ATOM 7013 O O . ASP B 1 440 ? 18.297 24.672 22.688 1 95.19 440 ASP B O 1
ATOM 7017 N N . ALA B 1 441 ? 19.406 26.609 22.484 1 94.81 441 ALA B N 1
ATOM 7018 C CA . ALA B 1 441 ? 19.578 26.797 23.938 1 94.81 441 ALA B CA 1
ATOM 7019 C C . ALA B 1 441 ? 18.234 26.938 24.625 1 94.81 441 ALA B C 1
ATOM 7021 O O . ALA B 1 441 ? 18.094 26.609 25.812 1 94.81 441 ALA B O 1
ATOM 7022 N N . SER B 1 442 ? 17.219 27.312 23.953 1 94.31 442 SER B N 1
ATOM 7023 C CA . SER B 1 442 ? 15.898 27.547 24.531 1 94.31 442 SER B CA 1
ATOM 7024 C C . SER B 1 442 ? 15.102 26.25 24.609 1 94.31 442 SER B C 1
ATOM 7026 O O . SER B 1 442 ? 14.008 26.219 25.172 1 94.31 442 SER B O 1
ATOM 7028 N N . ASP B 1 443 ? 15.672 25.188 24.109 1 95.38 443 ASP B N 1
ATOM 7029 C CA . ASP B 1 443 ? 14.977 23.906 24.172 1 95.38 443 ASP B CA 1
ATOM 7030 C C . ASP B 1 443 ? 14.859 23.422 25.609 1 95.38 443 ASP B C 1
ATOM 7032 O O . ASP B 1 443 ? 15.859 23.234 26.297 1 95.38 443 ASP B O 1
ATOM 7036 N N . GLY B 1 444 ? 13.633 23.188 26.062 1 95.62 444 GLY B N 1
ATOM 7037 C CA . GLY B 1 444 ? 13.43 22.625 27.391 1 95.62 444 GLY B CA 1
ATOM 7038 C C . GLY B 1 444 ? 13.82 21.156 27.484 1 95.62 444 GLY B C 1
ATOM 7039 O O . GLY B 1 444 ? 14.102 20.516 26.469 1 95.62 444 GLY B O 1
ATOM 7040 N N . ALA B 1 445 ? 13.812 20.641 28.703 1 97.56 445 ALA B N 1
ATOM 7041 C CA . ALA B 1 445 ? 14.211 19.266 28.984 1 97.56 445 ALA B CA 1
ATOM 7042 C C . ALA B 1 445 ? 13.344 18.266 28.234 1 97.56 445 ALA B C 1
ATOM 7044 O O . ALA B 1 445 ? 13.852 17.266 27.703 1 97.56 445 ALA B O 1
ATOM 7045 N N . PRO B 1 446 ? 12.055 18.547 28.078 1 98.25 446 PRO B N 1
ATOM 7046 C CA . PRO B 1 446 ? 11.227 17.562 27.359 1 98.25 446 PRO B CA 1
ATOM 7047 C C . PRO B 1 446 ? 11.633 17.406 25.891 1 98.25 446 PRO B C 1
ATOM 7049 O O . PRO B 1 446 ? 11.602 16.297 25.359 1 98.25 446 PRO B O 1
ATOM 7052 N N . VAL B 1 447 ? 11.977 18.469 25.25 1 98.44 447 VAL B N 1
ATOM 7053 C CA . VAL B 1 447 ? 12.391 18.422 23.844 1 98.44 447 VAL B CA 1
ATOM 7054 C C . VAL B 1 447 ? 13.703 17.656 23.719 1 98.44 447 VAL B C 1
ATOM 7056 O O . VAL B 1 447 ? 13.875 16.844 22.812 1 98.44 447 VAL B O 1
ATOM 7059 N N . GLN B 1 448 ? 14.633 17.891 24.625 1 98.25 448 GLN B N 1
ATOM 7060 C CA . GLN B 1 448 ? 15.898 17.188 24.641 1 98.25 448 GLN B CA 1
ATOM 7061 C C . GLN B 1 448 ? 15.688 15.688 24.859 1 98.25 448 GLN B C 1
ATOM 7063 O O . GLN B 1 448 ? 16.359 14.859 24.234 1 98.25 448 GLN B O 1
ATOM 7068 N N . GLU B 1 449 ? 14.766 15.398 25.719 1 98.56 449 GLU B N 1
ATOM 7069 C CA . GLU B 1 449 ? 14.453 13.992 25.984 1 98.56 449 GLU B CA 1
ATOM 7070 C C . GLU B 1 449 ? 13.852 13.32 24.75 1 98.56 449 GLU B C 1
ATOM 7072 O O . GLU B 1 449 ? 14.18 12.172 24.438 1 98.56 449 GLU B O 1
ATOM 7077 N N . ALA B 1 450 ? 12.961 14 24.094 1 98.75 450 ALA B N 1
ATOM 7078 C CA . ALA B 1 450 ? 12.391 13.469 22.859 1 98.75 450 ALA B CA 1
ATOM 7079 C C . ALA B 1 450 ? 13.484 13.133 21.844 1 98.75 450 ALA B C 1
ATOM 7081 O O . ALA B 1 450 ? 13.453 12.078 21.219 1 98.75 450 ALA B O 1
ATOM 7082 N N . ARG B 1 451 ? 14.438 13.969 21.719 1 98.75 451 ARG B N 1
ATOM 7083 C CA . ARG B 1 451 ? 15.523 13.773 20.766 1 98.75 451 ARG B CA 1
ATOM 7084 C C . ARG B 1 451 ? 16.406 12.594 21.188 1 98.75 451 ARG B C 1
ATOM 7086 O O . ARG B 1 451 ? 16.922 11.867 20.328 1 98.75 451 ARG B O 1
ATOM 7093 N N . ARG B 1 452 ? 16.578 12.422 22.469 1 98.62 452 ARG B N 1
ATOM 7094 C CA . ARG B 1 452 ? 17.297 11.25 22.953 1 98.62 452 ARG B CA 1
ATOM 7095 C C . ARG B 1 452 ? 16.578 9.961 22.578 1 98.62 452 ARG B C 1
ATOM 7097 O O . ARG B 1 452 ? 17.203 8.984 22.172 1 98.62 452 ARG B O 1
ATOM 7104 N N . ILE B 1 453 ? 15.305 9.977 22.672 1 98.81 453 ILE B N 1
ATOM 7105 C CA . ILE B 1 453 ? 14.5 8.812 22.328 1 98.81 453 ILE B CA 1
ATOM 7106 C C . ILE B 1 453 ? 14.562 8.555 20.828 1 98.81 453 ILE B C 1
ATOM 7108 O O . ILE B 1 453 ? 14.656 7.41 20.391 1 98.81 453 ILE B O 1
ATOM 7112 N N . HIS B 1 454 ? 14.477 9.656 20.031 1 98.88 454 HIS B N 1
ATOM 7113 C CA . HIS B 1 454 ? 14.664 9.508 18.594 1 98.88 454 HIS B CA 1
ATOM 7114 C C . HIS B 1 454 ? 15.969 8.789 18.281 1 98.88 454 HIS B C 1
ATOM 7116 O O . HIS B 1 454 ? 15.969 7.797 17.547 1 98.88 454 HIS B O 1
ATOM 7122 N N . ARG B 1 455 ? 17.109 9.273 18.875 1 98.81 455 ARG B N 1
ATOM 7123 C CA . ARG B 1 455 ? 18.438 8.711 18.625 1 98.81 455 ARG B CA 1
ATOM 7124 C C . ARG B 1 455 ? 18.5 7.25 19.047 1 98.81 455 ARG B C 1
ATOM 7126 O O . ARG B 1 455 ? 19.078 6.422 18.344 1 98.81 455 ARG B O 1
ATOM 7133 N N . ALA B 1 456 ? 17.922 6.98 20.156 1 98.81 456 ALA B N 1
ATOM 7134 C CA . ALA B 1 456 ? 17.938 5.605 20.656 1 98.81 456 ALA B CA 1
ATOM 7135 C C . ALA B 1 456 ? 17.172 4.672 19.734 1 98.81 456 ALA B C 1
ATOM 7137 O O . ALA B 1 456 ? 17.594 3.543 19.484 1 98.81 456 ALA B O 1
ATOM 7138 N N . SER B 1 457 ? 16.047 5.074 19.234 1 98.81 457 SER B N 1
ATOM 7139 C CA . SER B 1 457 ? 15.234 4.277 18.312 1 98.81 457 SER B CA 1
ATOM 7140 C C . SER B 1 457 ? 15.961 4.039 17 1 98.81 457 SER B C 1
ATOM 7142 O O . SER B 1 457 ? 15.984 2.916 16.5 1 98.81 457 SER B O 1
ATOM 7144 N N . ILE B 1 458 ? 16.547 5.094 16.5 1 98.88 458 ILE B N 1
ATOM 7145 C CA . ILE B 1 458 ? 17.297 5.008 15.242 1 98.88 458 ILE B CA 1
ATOM 7146 C C . ILE B 1 458 ? 18.422 3.992 15.383 1 98.88 458 ILE B C 1
ATOM 7148 O O . ILE B 1 458 ? 18.625 3.148 14.508 1 98.88 458 ILE B O 1
ATOM 7152 N N . ARG B 1 459 ? 19.156 4.078 16.484 1 98.62 459 ARG B N 1
ATOM 7153 C CA . ARG B 1 459 ? 20.266 3.148 16.734 1 98.62 459 ARG B CA 1
ATOM 7154 C C . ARG B 1 459 ? 19.766 1.705 16.734 1 98.62 459 ARG B C 1
ATOM 7156 O O . ARG B 1 459 ? 20.406 0.821 16.172 1 98.62 459 ARG B O 1
ATOM 7163 N N . GLN B 1 460 ? 18.672 1.515 17.344 1 98.12 460 GLN B N 1
ATOM 7164 C CA . GLN B 1 460 ? 18.094 0.177 17.422 1 98.12 460 GLN B CA 1
ATOM 7165 C C . GLN B 1 460 ? 17.703 -0.332 16.047 1 98.12 460 GLN B C 1
ATOM 7167 O O . GLN B 1 460 ? 17.969 -1.485 15.703 1 98.12 460 GLN B O 1
ATOM 7172 N N . TRP B 1 461 ? 17.078 0.463 15.266 1 98.12 461 TRP B N 1
ATOM 7173 C CA . TRP B 1 461 ? 16.594 0.06 13.945 1 98.12 461 TRP B CA 1
ATOM 7174 C C . TRP B 1 461 ? 17.766 -0.228 13.016 1 98.12 461 TRP B C 1
ATOM 7176 O O . TRP B 1 461 ? 17.703 -1.146 12.188 1 98.12 461 TRP B O 1
ATOM 7186 N N . ILE B 1 462 ? 18.812 0.6 13.102 1 98 462 ILE B N 1
ATOM 7187 C CA . ILE B 1 462 ? 20.016 0.374 12.297 1 98 462 ILE B CA 1
ATOM 7188 C C . ILE B 1 462 ? 20.641 -0.968 12.672 1 98 462 ILE B C 1
ATOM 7190 O O . ILE B 1 462 ? 21.031 -1.74 11.797 1 98 462 ILE B O 1
ATOM 7194 N N . ARG B 1 463 ? 20.703 -1.272 13.953 1 96.88 463 ARG B N 1
ATOM 7195 C CA . ARG B 1 463 ? 21.234 -2.553 14.406 1 96.88 463 ARG B CA 1
ATOM 7196 C C . ARG B 1 463 ? 20.391 -3.713 13.883 1 96.88 463 ARG B C 1
ATOM 7198 O O . ARG B 1 463 ? 20.938 -4.723 13.43 1 96.88 463 ARG B O 1
ATOM 7205 N N . GLN B 1 464 ? 19.109 -3.564 13.953 1 94.56 464 GLN B N 1
ATOM 7206 C CA . GLN B 1 464 ? 18.203 -4.598 13.453 1 94.56 464 GLN B CA 1
ATOM 7207 C C . GLN B 1 464 ? 18.406 -4.84 11.961 1 94.56 464 GLN B C 1
ATOM 7209 O O . GLN B 1 464 ? 18.453 -5.988 11.516 1 94.56 464 GLN B O 1
ATOM 7214 N N . ALA B 1 465 ? 18.516 -3.771 11.234 1 94.56 465 ALA B N 1
ATOM 7215 C CA . ALA B 1 465 ? 18.688 -3.875 9.789 1 94.56 465 ALA B CA 1
ATOM 7216 C C . ALA B 1 465 ? 20 -4.59 9.445 1 94.56 465 ALA B C 1
ATOM 7218 O O . ALA B 1 465 ? 20.047 -5.379 8.5 1 94.56 465 ALA B O 1
ATOM 7219 N N . ARG B 1 466 ? 21.016 -4.336 10.172 1 93.88 466 ARG B N 1
ATOM 7220 C CA . ARG B 1 466 ? 22.344 -4.891 9.898 1 93.88 466 ARG B CA 1
ATOM 7221 C C . ARG B 1 466 ? 22.422 -6.344 10.352 1 93.88 466 ARG B C 1
ATOM 7223 O O . ARG B 1 466 ? 23.297 -7.086 9.898 1 93.88 466 ARG B O 1
ATOM 7230 N N . SER B 1 467 ? 21.578 -6.742 11.203 1 89.44 467 SER B N 1
ATOM 7231 C CA . SER B 1 467 ? 21.609 -8.109 11.719 1 89.44 467 SER B CA 1
ATOM 7232 C C . SER B 1 467 ? 20.828 -9.055 10.812 1 89.44 467 SER B C 1
ATOM 7234 O O . SER B 1 467 ? 20.844 -10.273 11.023 1 89.44 467 SER B O 1
ATOM 7236 N N . ARG B 1 468 ? 20.203 -8.57 9.828 1 84.44 468 ARG B N 1
ATOM 7237 C CA . ARG B 1 468 ? 19.438 -9.422 8.922 1 84.44 468 ARG B CA 1
ATOM 7238 C C . ARG B 1 468 ? 20.344 -10.406 8.195 1 84.44 468 ARG B C 1
ATOM 7240 O O . ARG B 1 468 ? 21.469 -10.07 7.828 1 84.44 468 ARG B O 1
ATOM 7247 N N . THR B 1 469 ? 19.875 -11.602 8.055 1 71.88 469 THR B N 1
ATOM 7248 C CA . THR B 1 469 ? 20.609 -12.656 7.359 1 71.88 469 THR B CA 1
ATOM 7249 C C . THR B 1 469 ? 20.719 -12.344 5.871 1 71.88 469 THR B C 1
ATOM 7251 O O . THR B 1 469 ? 19.891 -11.625 5.316 1 71.88 469 THR B O 1
ATOM 7254 N N . PRO B 1 470 ? 21.703 -12.93 5.336 1 64.38 470 PRO B N 1
ATOM 7255 C CA . PRO B 1 470 ? 21.922 -12.695 3.908 1 64.38 470 PRO B CA 1
ATOM 7256 C C . PRO B 1 470 ? 20.688 -13.008 3.059 1 64.38 470 PRO B C 1
ATOM 7258 O O . PRO B 1 470 ? 20.422 -12.312 2.072 1 64.38 470 PRO B O 1
ATOM 7261 N N . SER B 1 471 ? 20.031 -13.992 3.477 1 60.75 471 SER B N 1
ATOM 7262 C CA . SER B 1 471 ? 18.859 -14.375 2.689 1 60.75 471 SER B CA 1
ATOM 7263 C C . SER B 1 471 ? 17.766 -13.312 2.762 1 60.75 471 SER B C 1
ATOM 7265 O O . SER B 1 471 ? 16.922 -13.234 1.88 1 60.75 471 SER B O 1
ATOM 7267 N N . MET B 1 472 ? 17.906 -12.531 3.674 1 61 472 MET B N 1
ATOM 7268 C CA . MET B 1 472 ? 16.875 -11.516 3.883 1 61 472 MET B CA 1
ATOM 7269 C C . MET B 1 472 ? 17.328 -10.164 3.322 1 61 472 MET B C 1
ATOM 7271 O O . MET B 1 472 ? 16.562 -9.203 3.316 1 61 472 MET B O 1
ATOM 7275 N N . ARG B 1 473 ? 18.578 -10.258 2.871 1 55.03 473 ARG B N 1
ATOM 7276 C CA . ARG B 1 473 ? 19.109 -9.008 2.332 1 55.03 473 ARG B CA 1
ATOM 7277 C C . ARG B 1 473 ? 18.688 -8.812 0.881 1 55.03 473 ARG B C 1
ATOM 7279 O O . ARG B 1 473 ? 18.406 -9.781 0.173 1 55.03 473 ARG B O 1
ATOM 7286 N N . ARG B 1 474 ? 18.312 -7.582 0.373 1 56.16 474 ARG B N 1
ATOM 7287 C CA . ARG B 1 474 ? 17.844 -7.254 -0.971 1 56.16 474 ARG B CA 1
ATOM 7288 C C . ARG B 1 474 ? 18.953 -7.488 -2.004 1 56.16 474 ARG B C 1
ATOM 7290 O O . ARG B 1 474 ? 20.078 -7.047 -1.817 1 56.16 474 ARG B O 1
ATOM 7297 N N . SER B 1 475 ? 18.984 -8.617 -2.893 1 45.56 475 SER B N 1
ATOM 7298 C CA . SER B 1 475 ? 20 -8.789 -3.92 1 45.56 475 SER B CA 1
ATOM 7299 C C . SER B 1 475 ? 19.734 -7.883 -5.117 1 45.56 475 SER B C 1
ATOM 7301 O O . SER B 1 475 ? 18.75 -8.055 -5.832 1 45.56 475 SER B O 1
ATOM 7303 N N . VAL B 1 476 ? 19.844 -6.688 -5.125 1 42.78 476 VAL B N 1
ATOM 7304 C CA . VAL B 1 476 ? 19.641 -5.953 -6.371 1 42.78 476 VAL B CA 1
ATOM 7305 C C . VAL B 1 476 ? 20.859 -6.152 -7.285 1 42.78 476 VAL B C 1
ATOM 7307 O O . VAL B 1 476 ? 21.844 -5.434 -7.172 1 42.78 476 VAL B O 1
ATOM 7310 N N . ALA B 1 477 ? 21.703 -7.211 -7.465 1 33.78 477 ALA B N 1
ATOM 7311 C CA . ALA B 1 477 ? 22.797 -6.957 -8.391 1 33.78 477 ALA B CA 1
ATOM 7312 C C . ALA B 1 477 ? 22.281 -6.793 -9.82 1 33.78 477 ALA B C 1
ATOM 7314 O O . ALA B 1 477 ? 21.688 -7.715 -10.383 1 33.78 477 ALA B O 1
ATOM 7315 N N . VAL B 1 478 ? 22 -5.465 -10.156 1 32.19 478 VAL B N 1
ATOM 7316 C CA . VAL B 1 478 ? 21.969 -5.113 -11.57 1 32.19 478 VAL B CA 1
ATOM 7317 C C . VAL B 1 478 ? 23.203 -5.684 -12.273 1 32.19 478 VAL B C 1
ATOM 7319 O O . VAL B 1 478 ? 24.344 -5.309 -11.953 1 32.19 478 VAL B O 1
ATOM 7322 N N . GLN B 1 479 ? 23.484 -6.965 -12.391 1 24.62 479 GLN B N 1
ATOM 7323 C CA . GLN B 1 479 ? 24.438 -7.016 -13.484 1 24.62 479 GLN B CA 1
ATOM 7324 C C . GLN B 1 479 ? 23.812 -6.559 -14.797 1 24.62 479 GLN B C 1
ATOM 7326 O O . GLN B 1 479 ? 22.656 -6.875 -15.086 1 24.62 479 GLN B O 1
#